Protein AF-0000000084575803 (afdb_homodimer)

Solvent-accessible surface area (backbone atoms only — not comparable to full-atom values): 48466 Å² total; per-residue (Å²): 133,81,79,80,76,72,76,79,86,75,80,60,69,72,65,55,47,62,54,26,46,70,63,55,40,63,82,46,77,56,40,41,60,35,54,83,35,84,90,26,68,69,50,33,51,52,51,22,52,56,49,66,72,54,88,70,62,73,79,82,82,51,87,86,43,81,72,59,88,52,83,47,39,36,77,32,58,39,56,50,48,55,30,43,77,56,61,41,46,66,23,56,55,49,28,44,53,46,39,55,71,57,38,67,82,42,44,32,49,26,56,35,41,38,26,32,39,46,45,68,74,64,56,71,64,48,85,60,37,52,78,58,50,40,53,42,82,45,78,27,44,45,46,48,59,39,58,91,54,40,55,36,36,40,33,69,35,36,72,35,67,44,73,40,39,54,67,56,62,68,28,61,90,76,34,64,77,37,73,44,66,76,38,60,45,80,91,24,22,39,32,40,31,34,28,31,44,48,57,48,38,42,69,70,17,68,26,67,36,90,68,34,40,17,40,27,40,30,19,48,25,52,26,75,56,71,54,35,63,35,39,38,32,26,47,48,48,38,71,54,37,72,38,89,60,36,25,28,40,26,41,29,44,69,91,35,70,37,49,56,89,70,10,30,62,30,18,39,43,42,66,26,32,37,51,80,63,27,36,40,30,43,36,36,36,31,28,24,66,54,76,40,79,27,56,62,51,50,66,34,67,56,48,64,56,94,88,51,42,98,48,55,53,43,51,71,74,36,41,71,65,42,58,40,64,74,44,52,42,71,63,33,65,49,68,68,34,77,45,78,31,71,81,64,80,79,73,45,64,54,74,47,35,26,68,77,43,78,76,85,76,85,86,85,62,95,78,66,54,95,55,85,65,67,90,77,61,64,79,72,47,67,46,81,42,47,45,68,40,66,60,29,35,50,42,52,50,52,37,53,74,72,71,49,68,78,68,57,81,85,55,75,75,68,59,81,70,57,56,68,66,62,38,48,55,48,39,72,73,54,57,83,57,78,92,119,133,81,79,79,76,72,78,79,86,75,82,60,70,72,64,56,48,62,55,27,46,70,64,53,39,62,81,47,77,56,39,40,61,35,56,82,34,83,90,25,69,68,50,34,52,53,52,21,53,55,49,65,72,53,88,71,61,73,81,82,86,46,89,88,46,80,73,60,88,51,83,47,40,37,76,32,59,39,56,49,48,54,30,44,76,56,62,40,46,66,24,54,54,50,28,44,54,46,39,58,70,58,37,68,82,43,45,32,49,25,56,36,40,38,26,32,40,45,45,69,72,63,54,71,66,50,85,60,38,53,78,59,49,40,52,42,85,45,77,27,46,43,46,48,58,39,58,91,55,39,56,37,37,38,35,67,35,36,70,36,67,47,76,39,39,52,66,55,62,68,30,62,89,76,35,62,76,37,72,46,67,74,37,60,44,82,89,25,23,38,32,40,32,34,28,30,44,49,57,49,39,41,68,71,18,68,27,66,36,89,68,34,42,15,40,26,39,29,18,47,26,55,27,75,57,71,52,35,62,35,39,39,31,26,48,47,49,40,73,52,36,70,37,88,61,37,23,29,43,26,41,29,43,67,90,35,72,37,50,53,89,71,10,28,62,30,18,38,44,41,67,25,32,38,50,80,64,29,36,40,28,43,36,36,35,32,30,25,64,54,76,41,78,27,56,62,51,49,65,34,66,57,45,65,56,93,89,50,40,95,50,52,50,42,51,69,74,37,42,71,66,41,58,40,64,74,45,53,41,72,63,33,64,49,71,67,34,78,44,80,32,71,80,65,81,78,73,44,62,55,74,46,36,26,68,78,45,75,76,87,76,85,84,84,60,94,77,65,52,96,55,88,64,68,88,77,61,63,80,70,50,65,46,79,41,48,46,70,39,65,60,28,35,51,40,53,51,53,36,53,75,71,72,50,68,77,68,57,82,84,55,75,75,70,59,81,70,56,55,68,66,61,38,49,55,49,39,73,75,53,55,83,59,78,92,120

Nearest PDB structures (foldseek):
  3hbp-assembly1_A-2  TM=8.927E-01  e=7.815E-23  Gallus gallus
  2a99-assembly1_A  TM=9.003E-01  e=2.366E-22  Gallus gallus
  2a9b-assembly1_A  TM=8.974E-01  e=2.988E-22  Gallus gallus
  3r18-assembly1_A-2  TM=8.966E-01  e=4.764E-22  Gallus gallus
  3hbq-assembly1_A-2  TM=8.911E-01  e=4.908E-21  Gallus gallus

Organism: Pycnoporus cinnabarinus (NCBI:txid5643)

pLDDT: mean 89.52, std 14.04, range [19.09, 98.81]

Structure (mmCIF, N/CA/C/O backbone):
data_AF-0000000084575803-model_v1
#
loop_
_entity.id
_entity.type
_entity.pdbx_description
1 polymer 'Oxidoreductase molybdopterin-binding domain-containing protein'
#
loop_
_atom_site.group_PDB
_atom_site.id
_atom_site.type_symbol
_atom_site.label_atom_id
_atom_site.label_alt_id
_atom_site.label_comp_id
_atom_site.label_asym_id
_atom_site.label_entity_id
_atom_site.label_seq_id
_atom_site.pdbx_PDB_ins_code
_atom_site.Cartn_x
_atom_site.Cartn_y
_atom_site.Cartn_z
_atom_site.occupancy
_atom_site.B_iso_or_equiv
_atom_site.auth_seq_id
_atom_site.auth_comp_id
_atom_site.auth_asym_id
_atom_site.auth_atom_id
_atom_site.pdbx_PDB_model_num
ATOM 1 N N . MET A 1 1 ? -28.984 -48.688 -6.672 1 19.56 1 MET A N 1
ATOM 2 C CA . MET A 1 1 ? -28.188 -47.5 -6.461 1 19.56 1 MET A CA 1
ATOM 3 C C . MET A 1 1 ? -27.672 -47.438 -5.023 1 19.56 1 MET A C 1
ATOM 5 O O . MET A 1 1 ? -28.438 -47.188 -4.094 1 19.56 1 MET A O 1
ATOM 9 N N . ALA A 1 2 ? -26.75 -48.312 -4.812 1 29.06 2 ALA A N 1
ATOM 10 C CA . ALA A 1 2 ? -26.344 -48.844 -3.516 1 29.06 2 ALA A CA 1
ATOM 11 C C . ALA A 1 2 ? -25.844 -47.75 -2.6 1 29.06 2 ALA A C 1
ATOM 13 O O . ALA A 1 2 ? -25.109 -46.844 -3.033 1 29.06 2 ALA A O 1
ATOM 14 N N . GLN A 1 3 ? -26.547 -47.312 -1.531 1 26.91 3 GLN A N 1
ATOM 15 C CA . GLN A 1 3 ? -26.406 -46.312 -0.476 1 26.91 3 GLN A CA 1
ATOM 16 C C . GLN A 1 3 ? -24.984 -46.312 0.103 1 26.91 3 GLN A C 1
ATOM 18 O O . GLN A 1 3 ? -24.562 -47.312 0.687 1 26.91 3 GLN A O 1
ATOM 23 N N . VAL A 1 4 ? -23.953 -45.594 -0.51 1 33.19 4 VAL A N 1
ATOM 24 C CA . VAL A 1 4 ? -22.609 -45.562 0.033 1 33.19 4 VAL A CA 1
ATOM 25 C C . VAL A 1 4 ? -22.641 -45 1.454 1 33.19 4 VAL A C 1
ATOM 27 O O . VAL A 1 4 ? -23.109 -43.875 1.679 1 33.19 4 VAL A O 1
ATOM 30 N N . THR A 1 5 ? -22.766 -45.75 2.51 1 32.66 5 THR A N 1
ATOM 31 C CA . THR A 1 5 ? -22.781 -45.406 3.932 1 32.66 5 THR A CA 1
ATOM 32 C C . THR A 1 5 ? -21.516 -44.625 4.312 1 32.66 5 THR A C 1
ATOM 34 O O . THR A 1 5 ? -20.406 -45.125 4.168 1 32.66 5 THR A O 1
ATOM 37 N N . VAL A 1 6 ? -21.531 -43.25 4.258 1 40.38 6 VAL A N 1
ATOM 38 C CA . VAL A 1 6 ? -20.5 -42.344 4.746 1 40.38 6 VAL A CA 1
ATOM 39 C C . VAL A 1 6 ? -20.094 -42.719 6.168 1 40.38 6 VAL A C 1
ATOM 41 O O . VAL A 1 6 ? -20.969 -42.906 7.027 1 40.38 6 VAL A O 1
ATOM 44 N N . PRO A 1 7 ? -18.922 -43.281 6.406 1 39.72 7 PRO A N 1
ATOM 45 C CA . PRO A 1 7 ? -18.562 -43.688 7.77 1 39.72 7 PRO A CA 1
ATOM 46 C C . PRO A 1 7 ? -18.812 -42.562 8.789 1 39.72 7 PRO A C 1
ATOM 48 O O . PRO A 1 7 ? -18.828 -41.375 8.438 1 39.72 7 PRO A O 1
ATOM 51 N N . PRO A 1 8 ? -19.391 -42.812 9.984 1 33.5 8 PRO A N 1
ATOM 52 C CA . PRO A 1 8 ? -19.75 -41.875 11.047 1 33.5 8 PRO A CA 1
ATOM 53 C C . PRO A 1 8 ? -18.594 -40.938 11.43 1 33.5 8 PRO A C 1
ATOM 55 O O . PRO A 1 8 ? -17.438 -41.281 11.234 1 33.5 8 PRO A O 1
ATOM 58 N N . SER A 1 9 ? -18.828 -39.594 11.703 1 33.25 9 SER A N 1
ATOM 59 C CA . SER A 1 9 ? -18.031 -38.438 12.094 1 33.25 9 SER A CA 1
ATOM 60 C C . SER A 1 9 ? -17.203 -38.719 13.336 1 33.25 9 SER A C 1
ATOM 62 O O . SER A 1 9 ? -16.672 -37.812 13.969 1 33.25 9 SER A O 1
ATOM 64 N N . GLN A 1 10 ? -17.359 -39.812 14.18 1 32.22 10 GLN A N 1
ATOM 65 C CA . GLN A 1 10 ? -16.844 -39.75 15.539 1 32.22 10 GLN A CA 1
ATOM 66 C C . GLN A 1 10 ? -15.336 -39.5 15.547 1 32.22 10 GLN A C 1
ATOM 68 O O . GLN A 1 10 ? -14.633 -39.938 14.641 1 32.22 10 GLN A O 1
ATOM 73 N N . THR A 1 11 ? -14.703 -38.719 16.609 1 34.94 11 THR A N 1
ATOM 74 C CA . THR A 1 11 ? -13.484 -38.125 17.172 1 34.94 11 THR A CA 1
ATOM 75 C C . THR A 1 11 ? -12.383 -39.188 17.281 1 34.94 11 THR A C 1
ATOM 77 O O . THR A 1 11 ? -11.344 -38.938 17.891 1 34.94 11 THR A O 1
ATOM 80 N N . ASP A 1 12 ? -12.617 -40.438 17.281 1 34.16 12 ASP A N 1
ATOM 81 C CA . ASP A 1 12 ? -11.438 -41.219 17.688 1 34.16 12 ASP A CA 1
ATOM 82 C C . ASP A 1 12 ? -10.32 -41.094 16.656 1 34.16 12 ASP A C 1
ATOM 84 O O . ASP A 1 12 ? -10.477 -41.562 15.523 1 34.16 12 ASP A O 1
ATOM 88 N N . SER A 1 13 ? -9.352 -40.25 16.797 1 39.75 13 SER A N 1
ATOM 89 C CA . SER A 1 13 ? -8.172 -39.844 16.047 1 39.75 13 SER A CA 1
ATOM 90 C C . SER A 1 13 ? -7.508 -41.062 15.383 1 39.75 13 SER A C 1
ATOM 92 O O . SER A 1 13 ? -7.043 -40.969 14.242 1 39.75 13 SER A O 1
ATOM 94 N N . SER A 1 14 ? -7.195 -42.062 16.203 1 41.53 14 SER A N 1
ATOM 95 C CA . SER A 1 14 ? -6.359 -43.219 15.828 1 41.53 14 SER A CA 1
ATOM 96 C C . SER A 1 14 ? -7.031 -44.062 14.758 1 41.53 14 SER A C 1
ATOM 98 O O . SER A 1 14 ? -6.367 -44.562 13.844 1 41.53 14 SER A O 1
ATOM 100 N N . SER A 1 15 ? -8.32 -44.344 14.891 1 42.03 15 SER A N 1
ATOM 101 C CA . SER A 1 15 ? -9.102 -45.281 14.062 1 42.03 15 SER A CA 1
ATOM 102 C C . SER A 1 15 ? -9.383 -44.656 12.688 1 42.03 15 SER A C 1
ATOM 104 O O . SER A 1 15 ? -9.516 -45.406 11.703 1 42.03 15 SER A O 1
ATOM 106 N N . ASN A 1 16 ? -9.492 -43.344 12.602 1 46.19 16 ASN A N 1
ATOM 107 C CA . ASN A 1 16 ? -9.789 -42.625 11.359 1 46.19 16 ASN A CA 1
ATOM 108 C C . ASN A 1 16 ? -8.586 -42.625 10.422 1 46.19 16 ASN A C 1
ATOM 110 O O . ASN A 1 16 ? -8.742 -42.688 9.203 1 46.19 16 ASN A O 1
ATOM 114 N N . GLY A 1 17 ? -7.398 -42.688 10.992 1 50.56 17 GLY A N 1
ATOM 115 C CA . GLY A 1 17 ? -6.172 -42.781 10.211 1 50.56 17 GLY A CA 1
ATOM 116 C C . GLY A 1 17 ? -6.043 -44.094 9.477 1 50.56 17 GLY A C 1
ATOM 117 O O . GLY A 1 17 ? -5.648 -44.125 8.312 1 50.56 17 GLY A O 1
ATOM 118 N N . PHE A 1 18 ? -6.262 -45.25 10.211 1 51.38 18 PHE A N 1
ATOM 119 C CA . PHE A 1 18 ? -6.164 -46.594 9.641 1 51.38 18 PHE A CA 1
ATOM 120 C C . PHE A 1 18 ? -7.148 -46.75 8.484 1 51.38 18 PHE A C 1
ATOM 122 O O . PHE A 1 18 ? -6.801 -47.312 7.445 1 51.38 18 PHE A O 1
ATOM 129 N N . LEU A 1 19 ? -8.359 -46.094 8.547 1 66.75 19 LEU A N 1
ATOM 130 C CA . LEU A 1 19 ? -9.383 -46.25 7.52 1 66.75 19 LEU A CA 1
ATOM 131 C C . LEU A 1 19 ? -9.039 -45.406 6.293 1 66.75 19 LEU A C 1
ATOM 133 O O . LEU A 1 19 ? -9.242 -45.844 5.16 1 66.75 19 LEU A O 1
ATOM 137 N N . LEU A 1 20 ? -8.266 -44.375 6.535 1 78.88 20 LEU A N 1
ATOM 138 C CA . LEU A 1 20 ? -7.953 -43.531 5.387 1 78.88 20 LEU A CA 1
ATOM 139 C C . LEU A 1 20 ? -6.871 -44.188 4.52 1 78.88 20 LEU A C 1
ATOM 141 O O . LEU A 1 20 ? -6.898 -44.062 3.293 1 78.88 20 LEU A O 1
ATOM 145 N N . ASN A 1 21 ? -5.98 -44.875 5.25 1 79.62 21 ASN A N 1
ATOM 146 C CA . ASN A 1 21 ? -4.922 -45.531 4.496 1 79.62 21 ASN A CA 1
ATOM 147 C C . ASN A 1 21 ? -5.477 -46.656 3.609 1 79.62 21 ASN A C 1
ATOM 149 O O . ASN A 1 21 ? -4.859 -47 2.609 1 79.62 21 ASN A O 1
ATOM 153 N N . GLN A 1 22 ? -6.594 -47.094 3.941 1 82.31 22 GLN A N 1
ATOM 154 C CA . GLN A 1 22 ? -7.246 -48.094 3.123 1 82.31 22 GLN A CA 1
ATOM 155 C C . GLN A 1 22 ? -7.891 -47.5 1.887 1 82.31 22 GLN A C 1
ATOM 157 O O . GLN A 1 22 ? -7.883 -48.094 0.81 1 82.31 22 GLN A O 1
ATOM 162 N N . PHE A 1 23 ? -8.281 -46.312 2.045 1 88.69 23 PHE A N 1
ATOM 163 C CA . PHE A 1 23 ? -8.969 -45.625 0.941 1 88.69 23 PHE A CA 1
ATOM 164 C C . PHE A 1 23 ? -7.977 -44.938 0.023 1 88.69 23 PHE A C 1
ATOM 166 O O . PHE A 1 23 ? -8.195 -44.844 -1.186 1 88.69 23 PHE A O 1
ATOM 173 N N . PHE A 1 24 ? -6.902 -44.5 0.608 1 93.75 24 PHE A N 1
ATOM 174 C CA . PHE A 1 24 ? -5.922 -43.75 -0.167 1 93.75 24 PHE A CA 1
ATOM 175 C C . PHE A 1 24 ? -4.523 -44.344 0.023 1 93.75 24 PHE A C 1
ATOM 177 O O . PHE A 1 24 ? -3.629 -43.656 0.534 1 93.75 24 PHE A O 1
ATOM 184 N N . PRO A 1 25 ? -4.355 -45.469 -0.418 1 90.69 25 PRO A N 1
ATOM 185 C CA . PRO A 1 25 ? -3.086 -46.156 -0.177 1 90.69 25 PRO A CA 1
ATOM 186 C C . PRO A 1 25 ? -1.971 -45.688 -1.104 1 90.69 25 PRO A C 1
ATOM 188 O O . PRO A 1 25 ? -2.244 -45.188 -2.207 1 90.69 25 PRO A O 1
ATOM 191 N N . GLU A 1 26 ? -0.762 -45.844 -0.593 1 88.56 26 GLU A N 1
ATOM 192 C CA . GLU A 1 26 ? 0.413 -45.812 -1.459 1 88.56 26 GLU A CA 1
ATOM 193 C C . GLU A 1 26 ? 0.663 -47.156 -2.121 1 88.56 26 GLU A C 1
ATOM 195 O O . GLU A 1 26 ? 1.289 -48.031 -1.53 1 88.56 26 GLU A O 1
ATOM 200 N N . GLU A 1 27 ? 0.272 -47.281 -3.359 1 85.62 27 GLU A N 1
ATOM 201 C CA . GLU A 1 27 ? 0.137 -48.625 -3.93 1 85.62 27 GLU A CA 1
ATOM 202 C C . GLU A 1 27 ? 1.386 -49.031 -4.715 1 85.62 27 GLU A C 1
ATOM 204 O O . GLU A 1 27 ? 1.496 -50.156 -5.188 1 85.62 27 GLU A O 1
ATOM 209 N N . ARG A 1 28 ? 2.328 -48.156 -4.918 1 92.06 28 ARG A N 1
ATOM 210 C CA . ARG A 1 28 ? 3.523 -48.5 -5.691 1 92.06 28 ARG A CA 1
ATOM 211 C C . ARG A 1 28 ? 4.75 -48.594 -4.793 1 92.06 28 ARG A C 1
ATOM 213 O O . ARG A 1 28 ? 5.199 -47.562 -4.242 1 92.06 28 ARG A O 1
ATOM 220 N N . PRO A 1 29 ? 5.266 -49.844 -4.695 1 93.38 29 PRO A N 1
ATOM 221 C CA . PRO A 1 29 ? 6.504 -49.938 -3.922 1 93.38 29 PRO A CA 1
ATOM 222 C C . PRO A 1 29 ? 7.59 -49 -4.434 1 93.38 29 PRO A C 1
ATOM 224 O O . PRO A 1 29 ? 7.781 -48.844 -5.648 1 93.38 29 PRO A O 1
ATOM 227 N N . GLY A 1 30 ? 8.281 -48.25 -3.49 1 96.31 30 GLY A N 1
ATOM 228 C CA . GLY A 1 30 ? 9.312 -47.312 -3.885 1 96.31 30 GLY A CA 1
ATOM 229 C C . GLY A 1 30 ? 8.789 -45.906 -4.125 1 96.31 30 GLY A C 1
ATOM 230 O O . GLY A 1 30 ? 9.562 -45 -4.367 1 96.31 30 GLY A O 1
ATOM 231 N N . TRP A 1 31 ? 7.473 -45.844 -4.105 1 96.5 31 TRP A N 1
ATOM 232 C CA . TRP A 1 31 ? 6.828 -44.562 -4.195 1 96.5 31 TRP A CA 1
ATOM 233 C C . TRP A 1 31 ? 6.262 -44.125 -2.846 1 96.5 31 TRP A C 1
ATOM 235 O O . TRP A 1 31 ? 5.367 -44.781 -2.307 1 96.5 31 TRP A O 1
ATOM 245 N N . ARG A 1 32 ? 6.738 -43.156 -2.27 1 96.06 32 ARG A N 1
ATOM 246 C CA . ARG A 1 32 ? 6.188 -42.562 -1.054 1 96.06 32 ARG A CA 1
ATOM 247 C C . ARG A 1 32 ? 5.566 -41.188 -1.339 1 96.06 32 ARG A C 1
ATOM 249 O O . ARG A 1 32 ? 6.121 -40.406 -2.107 1 96.06 32 ARG A O 1
ATOM 256 N N . GLY A 1 33 ? 4.41 -40.969 -0.75 1 93.31 33 GLY A N 1
ATOM 257 C CA . GLY A 1 33 ? 3.719 -39.688 -0.939 1 93.31 33 GLY A CA 1
ATOM 258 C C . GLY A 1 33 ? 2.943 -39.625 -2.242 1 93.31 33 GLY A C 1
ATOM 259 O O . GLY A 1 33 ? 2.689 -38.531 -2.764 1 93.31 33 GLY A O 1
ATOM 260 N N . PHE A 1 34 ? 2.727 -40.781 -2.83 1 95.62 34 PHE A N 1
ATOM 261 C CA . PHE A 1 34 ? 1.973 -40.875 -4.078 1 95.62 34 PHE A CA 1
ATOM 262 C C . PHE A 1 34 ? 0.659 -41.625 -3.871 1 95.62 34 PHE A C 1
ATOM 264 O O . PHE A 1 34 ? 0.64 -42.688 -3.295 1 95.62 34 PHE A O 1
ATOM 271 N N . VAL A 1 35 ? -0.387 -41.031 -4.332 1 96.06 35 VAL A N 1
ATOM 272 C CA . VAL A 1 35 ? -1.698 -41.656 -4.426 1 96.06 35 VAL A CA 1
ATOM 273 C C . VAL A 1 35 ? -2.211 -41.594 -5.863 1 96.06 35 VAL A C 1
ATOM 275 O O . VAL A 1 35 ? -2.176 -40.5 -6.477 1 96.06 35 VAL A O 1
ATOM 278 N N . GLU A 1 36 ? -2.6 -42.688 -6.441 1 96.19 36 GLU A N 1
ATOM 279 C CA . GLU A 1 36 ? -3.195 -42.719 -7.773 1 96.19 36 GLU A CA 1
ATOM 280 C C . GLU A 1 36 ? -4.641 -42.219 -7.738 1 96.19 36 GLU A C 1
ATOM 282 O O . GLU A 1 36 ? -5.504 -42.875 -7.137 1 96.19 36 GLU A O 1
ATOM 287 N N . TRP A 1 37 ? -4.914 -41.125 -8.367 1 96.44 37 TRP A N 1
ATOM 288 C CA . TRP A 1 37 ? -6.266 -40.594 -8.383 1 96.44 37 TRP A CA 1
ATOM 289 C C . TRP A 1 37 ? -6.926 -40.812 -9.742 1 96.44 37 TRP A C 1
ATOM 291 O O . TRP A 1 37 ? -8.102 -41.188 -9.812 1 96.44 37 TRP A O 1
ATOM 301 N N . GLU A 1 38 ? -6.234 -40.562 -10.867 1 93.06 38 GLU A N 1
ATOM 302 C CA . GLU A 1 38 ? -6.801 -40.5 -12.211 1 93.06 38 GLU A CA 1
ATOM 303 C C . GLU A 1 38 ? -7.34 -41.844 -12.648 1 93.06 38 GLU A C 1
ATOM 305 O O . GLU A 1 38 ? -8.336 -41.938 -13.375 1 93.06 38 GLU A O 1
ATOM 310 N N . GLY A 1 39 ? -6.871 -42.969 -12.227 1 89.75 39 GLY A N 1
ATOM 311 C CA . GLY A 1 39 ? -7.371 -44.281 -12.602 1 89.75 39 GLY A CA 1
ATOM 312 C C . GLY A 1 39 ? -8.312 -44.875 -11.57 1 89.75 39 GLY A C 1
ATOM 313 O O . GLY A 1 39 ? -8.695 -46.031 -11.672 1 89.75 39 GLY A O 1
ATOM 314 N N . ARG A 1 40 ? -8.711 -43.969 -10.625 1 94.5 40 ARG A N 1
ATOM 315 C CA . ARG A 1 40 ? -9.5 -44.5 -9.516 1 94.5 40 ARG A CA 1
ATOM 316 C C . ARG A 1 40 ? -10.695 -43.594 -9.211 1 94.5 40 ARG A C 1
ATOM 318 O O . ARG A 1 40 ? -10.711 -42.906 -8.203 1 94.5 40 ARG A O 1
ATOM 325 N N . PRO A 1 41 ? -11.742 -43.656 -10.008 1 94.56 41 PRO A N 1
ATOM 326 C CA . PRO A 1 41 ? -12.883 -42.75 -9.836 1 94.56 41 PRO A CA 1
ATOM 327 C C . PRO A 1 41 ? -13.562 -42.906 -8.477 1 94.56 41 PRO A C 1
ATOM 329 O O . PRO A 1 41 ? -14.023 -41.906 -7.895 1 94.56 41 PRO A O 1
ATOM 332 N N . GLU A 1 42 ? -13.641 -44.156 -7.969 1 94.62 42 GLU A N 1
ATOM 333 C CA . GLU A 1 42 ? -14.281 -44.375 -6.676 1 94.62 42 GLU A CA 1
ATOM 334 C C . GLU A 1 42 ? -13.477 -43.75 -5.547 1 94.62 42 GLU A C 1
ATOM 336 O O . GLU A 1 42 ? -14.055 -43.188 -4.613 1 94.62 42 GLU A O 1
ATOM 341 N N . ARG A 1 43 ? -12.172 -43.844 -5.637 1 95.5 43 ARG A N 1
ATOM 342 C CA . ARG A 1 43 ? -11.289 -43.188 -4.676 1 95.5 43 ARG A CA 1
ATOM 343 C C . ARG A 1 43 ? -11.508 -41.688 -4.672 1 95.5 43 ARG A C 1
ATOM 345 O O . ARG A 1 43 ? -11.602 -41.062 -3.609 1 95.5 43 ARG A O 1
ATOM 352 N N 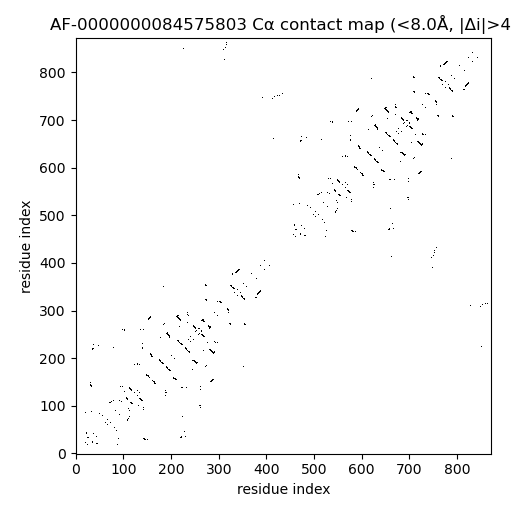. LYS A 1 44 ? -11.664 -41.062 -5.805 1 96.88 44 LYS A N 1
ATOM 353 C CA . LYS A 1 44 ? -11.891 -39.625 -5.93 1 96.88 44 LYS A CA 1
ATOM 354 C C . LYS A 1 44 ? -13.234 -39.25 -5.32 1 96.88 44 LYS A C 1
ATOM 356 O O . LYS A 1 44 ? -13.336 -38.188 -4.672 1 96.88 44 LYS A O 1
ATOM 361 N N . ARG A 1 45 ? -14.195 -40.125 -5.57 1 95.94 45 ARG A N 1
ATOM 362 C CA . ARG A 1 45 ? -15.516 -39.844 -5.023 1 95.94 45 ARG A CA 1
ATOM 363 C C . ARG A 1 45 ? -15.484 -39.812 -3.498 1 95.94 45 ARG A C 1
ATOM 365 O O . ARG A 1 45 ? -16.062 -38.906 -2.879 1 95.94 45 ARG A O 1
ATOM 372 N N . VAL A 1 46 ? -14.797 -40.781 -2.904 1 96.06 46 VAL A N 1
ATOM 373 C CA . VAL A 1 46 ? -14.688 -40.844 -1.452 1 96.06 46 VAL A CA 1
ATOM 374 C C . VAL A 1 46 ? -13.938 -39.625 -0.927 1 96.06 46 VAL A C 1
ATOM 376 O O . VAL A 1 46 ? -14.352 -39.031 0.058 1 96.06 46 VAL A O 1
ATOM 379 N N . ALA A 1 47 ? -12.867 -39.312 -1.564 1 97.12 47 ALA A N 1
ATOM 380 C CA . ALA A 1 47 ? -12.086 -38.125 -1.163 1 97.12 47 ALA A CA 1
ATOM 381 C C . ALA A 1 47 ? -12.938 -36.875 -1.216 1 97.12 47 ALA A C 1
ATOM 383 O O . ALA A 1 47 ? -12.906 -36.062 -0.287 1 97.12 47 ALA A O 1
ATOM 384 N N . SER A 1 48 ? -13.688 -36.656 -2.256 1 96.12 48 SER A N 1
ATOM 385 C CA . SER A 1 48 ? -14.547 -35.5 -2.416 1 96.12 48 SER A CA 1
ATOM 386 C C . SER A 1 48 ? -15.594 -35.438 -1.31 1 96.12 48 SER A C 1
ATOM 388 O O . SER A 1 48 ? -15.875 -34.344 -0.783 1 96.12 48 SER A O 1
ATOM 390 N N . ALA A 1 49 ? -16.125 -36.562 -0.995 1 95.94 49 ALA A N 1
ATOM 391 C CA . ALA A 1 49 ? -17.109 -36.594 0.078 1 95.94 49 ALA A CA 1
ATOM 392 C C . ALA A 1 49 ? -16.5 -36.156 1.407 1 95.94 49 ALA A C 1
ATOM 394 O O . ALA A 1 49 ? -17.125 -35.406 2.162 1 95.94 49 ALA A O 1
ATOM 395 N N . ILE A 1 50 ? -15.32 -36.594 1.661 1 95.94 50 ILE A N 1
ATOM 396 C CA . ILE A 1 50 ? -14.625 -36.25 2.889 1 95.94 50 ILE A CA 1
ATOM 397 C C . ILE A 1 50 ? -14.352 -34.75 2.902 1 95.94 50 ILE A C 1
ATOM 399 O O . ILE A 1 50 ? -14.625 -34.062 3.895 1 95.94 50 ILE A O 1
ATOM 403 N N . LEU A 1 51 ? -13.891 -34.219 1.823 1 95.56 51 LEU A N 1
ATOM 404 C CA . LEU A 1 51 ? -13.523 -32.812 1.736 1 95.56 51 LEU A CA 1
ATOM 405 C C . LEU A 1 51 ? -14.758 -31.922 1.872 1 95.56 51 LEU A C 1
ATOM 407 O O . LEU A 1 51 ? -14.688 -30.859 2.473 1 95.56 51 LEU A O 1
ATOM 411 N N . GLN A 1 52 ? -15.828 -32.344 1.354 1 91.69 52 GLN A N 1
ATOM 412 C CA . GLN A 1 52 ? -17.047 -31.562 1.382 1 91.69 52 GLN A CA 1
ATOM 413 C C . GLN A 1 52 ? -17.703 -31.609 2.76 1 91.69 52 GLN A C 1
ATOM 415 O O . GLN A 1 52 ? -18.562 -30.781 3.074 1 91.69 52 GLN A O 1
ATOM 420 N N . SER A 1 53 ? -17.359 -32.562 3.521 1 93.69 53 SER A N 1
ATOM 421 C CA . SER A 1 53 ? -17.984 -32.75 4.828 1 93.69 53 SER A CA 1
ATOM 422 C C . SER A 1 53 ? -17.281 -31.906 5.891 1 93.69 53 SER A C 1
ATOM 424 O O . SER A 1 53 ? -17.75 -31.844 7.035 1 93.69 53 SER A O 1
ATOM 426 N N . LYS A 1 54 ? -16.234 -31.25 5.547 1 93.06 54 LYS A N 1
ATOM 427 C CA . LYS A 1 54 ? -15.43 -30.516 6.523 1 93.06 54 LYS A CA 1
ATOM 428 C C . LYS A 1 54 ? -15.32 -29.031 6.145 1 93.06 54 LYS A C 1
ATOM 430 O O . LYS A 1 54 ? -15.562 -28.672 4.992 1 93.06 54 LYS A O 1
ATOM 435 N N . LYS A 1 55 ? -15.031 -28.234 7.16 1 91.38 55 LYS A N 1
ATOM 436 C CA . LYS A 1 55 ? -14.695 -26.828 6.953 1 91.38 55 LYS A CA 1
ATOM 437 C C . LYS A 1 55 ? -13.195 -26.594 7.07 1 91.38 55 LYS A C 1
ATOM 439 O O . LYS A 1 55 ? -12.539 -27.156 7.949 1 91.38 55 LYS A O 1
ATOM 444 N N . PHE A 1 56 ? -12.719 -25.875 6.168 1 94.06 56 PHE A N 1
ATOM 445 C CA . PHE A 1 56 ? -11.281 -25.641 6.133 1 94.06 56 PHE A CA 1
ATOM 446 C C . PHE A 1 56 ? -10.977 -24.156 6.27 1 94.06 56 PHE A C 1
ATOM 448 O O . PHE A 1 56 ? -11.859 -23.312 6.086 1 94.06 56 PHE A O 1
ATOM 455 N N . SER A 1 57 ? -9.68 -23.875 6.645 1 92.06 57 SER A N 1
ATOM 456 C CA . SER A 1 57 ? -9.227 -22.5 6.758 1 92.06 57 SER A CA 1
ATOM 457 C C . SER A 1 57 ? -9.406 -21.75 5.441 1 92.06 57 SER A C 1
ATOM 459 O O . SER A 1 57 ? -9.062 -22.266 4.375 1 92.06 57 SER A O 1
ATOM 461 N N . PRO A 1 58 ? -9.945 -20.594 5.551 1 86.12 58 PRO A N 1
ATOM 462 C CA . PRO A 1 58 ? -10.094 -19.812 4.316 1 86.12 58 PRO A CA 1
ATOM 463 C C . PRO A 1 58 ? -8.766 -19.297 3.779 1 86.12 58 PRO A C 1
ATOM 465 O O . PRO A 1 58 ? -7.77 -19.266 4.504 1 86.12 58 PRO A O 1
ATOM 468 N N . ILE A 1 59 ? -8.758 -18.969 2.494 1 82.06 59 ILE A N 1
ATOM 469 C CA . ILE A 1 59 ? -7.582 -18.375 1.878 1 82.06 59 ILE A CA 1
ATOM 470 C C . ILE A 1 59 ? -7.312 -17 2.51 1 82.06 59 ILE A C 1
ATOM 472 O O . ILE A 1 59 ? -8.242 -16.234 2.768 1 82.06 59 ILE A O 1
ATOM 476 N N . PRO A 1 60 ? -6.051 -16.844 2.875 1 76.25 60 PRO A N 1
ATOM 477 C CA . PRO A 1 60 ? -5.766 -15.523 3.457 1 76.25 60 PRO A CA 1
ATOM 478 C C . PRO A 1 60 ? -6.066 -14.375 2.496 1 76.25 60 PRO A C 1
ATOM 480 O O . PRO A 1 60 ? -5.898 -14.523 1.283 1 76.25 60 PRO A O 1
ATOM 483 N N . GLU A 1 61 ? -6.625 -13.297 3.031 1 72.38 61 GLU A N 1
ATOM 484 C CA . GLU A 1 61 ? -6.871 -12.078 2.266 1 72.38 61 GLU A CA 1
ATOM 485 C C . GLU A 1 61 ? -5.633 -11.188 2.24 1 72.38 61 GLU A C 1
ATOM 487 O O . GLU A 1 61 ? -5.262 -10.602 3.26 1 72.38 61 GLU A O 1
ATOM 492 N N . PHE A 1 62 ? -4.785 -11.234 1.189 1 72.19 62 PHE A N 1
ATOM 493 C CA . PHE A 1 62 ? -3.633 -10.336 1.158 1 72.19 62 PHE A CA 1
ATOM 494 C C . PHE A 1 62 ? -3.666 -9.453 -0.083 1 72.19 62 PHE A C 1
ATOM 496 O O . PHE A 1 62 ? -2.666 -8.82 -0.428 1 72.19 62 PHE A O 1
ATOM 503 N N . GLN A 1 63 ? -4.777 -9.461 -0.669 1 72.56 63 GLN A N 1
ATOM 504 C CA . GLN A 1 63 ? -4.891 -8.633 -1.865 1 72.56 63 GLN A CA 1
ATOM 505 C C . GLN A 1 63 ? -4.953 -7.156 -1.504 1 72.56 63 GLN A C 1
ATOM 507 O O . GLN A 1 63 ? -4.492 -6.305 -2.27 1 72.56 63 GLN A O 1
ATOM 512 N N . PHE A 1 64 ? -5.422 -6.902 -0.317 1 74.81 64 PHE A N 1
ATOM 513 C CA . PHE A 1 64 ? -5.621 -5.488 -0.009 1 74.81 64 PHE A CA 1
ATOM 514 C C . PHE A 1 64 ? -4.719 -5.051 1.137 1 74.81 64 PHE A C 1
ATOM 516 O O . PHE A 1 64 ? -4.828 -3.924 1.624 1 74.81 64 PHE A O 1
ATOM 523 N N . VAL A 1 65 ? -3.939 -5.961 1.581 1 78.31 65 VAL A N 1
ATOM 524 C CA . VAL A 1 65 ? -3.029 -5.617 2.67 1 78.31 65 VAL A CA 1
ATOM 525 C C . VAL A 1 65 ? -1.608 -6.043 2.309 1 78.31 65 VAL A C 1
ATOM 527 O O . VAL A 1 65 ? -1.412 -6.945 1.49 1 78.31 65 VAL A O 1
ATOM 530 N N . PRO A 1 66 ? -0.674 -5.434 2.877 1 82.62 66 PRO A N 1
ATOM 531 C CA . PRO A 1 66 ? 0.701 -5.848 2.592 1 82.62 66 PRO A CA 1
ATOM 532 C C . PRO A 1 66 ? 0.979 -7.293 3.002 1 82.62 66 PRO A C 1
ATOM 534 O O . PRO A 1 66 ? 0.441 -7.766 4.008 1 82.62 66 PRO A O 1
ATOM 537 N N . LEU A 1 67 ? 1.8 -7.875 2.277 1 89.44 67 LEU A N 1
ATOM 538 C CA . LEU A 1 67 ? 2.23 -9.219 2.635 1 89.44 67 LEU A CA 1
ATOM 539 C C . LEU A 1 67 ? 3.076 -9.203 3.904 1 89.44 67 LEU A C 1
ATOM 541 O O . LEU A 1 67 ? 3.811 -8.242 4.152 1 89.44 67 LEU A O 1
ATOM 545 N N . PRO A 1 68 ? 2.992 -10.25 4.727 1 88.88 68 PRO A N 1
ATOM 546 C CA . PRO A 1 68 ? 3.893 -10.359 5.875 1 88.88 68 PRO A CA 1
ATOM 547 C C . PRO A 1 68 ? 5.367 -10.328 5.477 1 88.88 68 PRO A C 1
ATOM 549 O O . PRO A 1 68 ? 5.715 -10.742 4.367 1 88.88 68 PRO A O 1
ATOM 552 N N . LYS A 1 69 ? 6.23 -9.891 6.359 1 89.38 69 LYS A N 1
ATOM 553 C CA . LYS A 1 69 ? 7.664 -9.812 6.09 1 89.38 69 LYS A CA 1
ATOM 554 C C . LYS A 1 69 ? 8.383 -11.07 6.57 1 89.38 69 LYS A C 1
ATOM 556 O O . LYS A 1 69 ? 9.609 -11.164 6.457 1 89.38 69 LYS A O 1
ATOM 561 N N . THR A 1 70 ? 7.652 -12 7.066 1 94.12 70 THR A N 1
ATOM 562 C CA . THR A 1 70 ? 8.227 -13.25 7.543 1 94.12 70 THR A CA 1
ATOM 563 C C . THR A 1 70 ? 8.641 -14.141 6.371 1 94.12 70 THR A C 1
ATOM 565 O O . THR A 1 70 ? 8.328 -13.836 5.215 1 94.12 70 THR A O 1
ATOM 568 N N . ASN A 1 71 ? 9.453 -15.156 6.656 1 96.5 71 ASN A N 1
ATOM 569 C CA . ASN A 1 71 ? 9.867 -16.203 5.723 1 96.5 71 ASN A CA 1
ATOM 570 C C . ASN A 1 71 ? 9.672 -17.594 6.309 1 96.5 71 ASN A C 1
ATOM 572 O O . ASN A 1 71 ? 10.492 -18.062 7.098 1 96.5 71 ASN A O 1
ATOM 576 N N . PRO A 1 72 ? 8.641 -18.219 5.977 1 96.69 72 PRO A N 1
ATOM 577 C CA . PRO A 1 72 ? 7.75 -18.062 4.824 1 96.69 72 PRO A CA 1
ATOM 578 C C . PRO A 1 72 ? 6.809 -16.875 4.957 1 96.69 72 PRO A C 1
ATOM 580 O O . PRO A 1 72 ? 6.371 -16.547 6.062 1 96.69 72 PRO A O 1
ATOM 583 N N . VAL A 1 73 ? 6.496 -16.328 3.838 1 95.69 73 VAL A N 1
ATOM 584 C CA . VAL A 1 73 ? 5.598 -15.188 3.775 1 95.69 73 VAL A CA 1
ATOM 585 C C . VAL A 1 73 ? 4.172 -15.625 4.109 1 95.69 73 VAL A C 1
ATOM 587 O O . VAL A 1 73 ? 3.494 -15 4.926 1 95.69 73 VAL A O 1
ATOM 590 N N . LEU A 1 74 ? 3.736 -16.75 3.521 1 94.06 74 LEU A N 1
ATOM 591 C CA . LEU A 1 74 ? 2.408 -17.312 3.742 1 94.06 74 LEU A CA 1
ATOM 592 C C . LEU A 1 74 ? 2.496 -18.766 4.18 1 94.06 74 LEU A C 1
ATOM 594 O O . LEU A 1 74 ? 3.41 -19.5 3.77 1 94.06 74 LEU A O 1
ATOM 598 N N . ILE A 1 75 ? 1.496 -19.188 4.965 1 95.06 75 ILE A N 1
ATOM 599 C CA . ILE A 1 75 ? 1.333 -20.578 5.371 1 95.06 75 ILE A CA 1
ATOM 600 C C . ILE A 1 75 ? 0.137 -21.188 4.645 1 95.06 75 ILE A C 1
ATOM 602 O O . ILE A 1 75 ? -0.94 -20.594 4.594 1 95.06 75 ILE A O 1
ATOM 606 N N . GLY A 1 76 ? 0.374 -22.312 4.023 1 95.06 76 GLY A N 1
ATOM 607 C CA . GLY A 1 76 ? -0.685 -22.953 3.27 1 95.06 76 GLY A CA 1
ATOM 608 C C . GLY A 1 76 ? -1.604 -23.797 4.137 1 95.06 76 GLY A C 1
ATOM 609 O O . GLY A 1 76 ? -1.749 -25 3.91 1 95.06 76 GLY A O 1
ATOM 610 N N . TYR A 1 77 ? -2.291 -23.188 5.102 1 95.56 77 TYR A N 1
ATOM 611 C CA . TYR A 1 77 ? -3.119 -23.906 6.07 1 95.56 77 TYR A CA 1
ATOM 612 C C . TYR A 1 77 ? -4.145 -24.781 5.371 1 95.56 77 TYR A C 1
ATOM 614 O O . TYR A 1 77 ? -4.246 -25.984 5.656 1 95.56 77 TYR A O 1
ATOM 622 N N . ARG A 1 78 ? -4.828 -24.25 4.449 1 94.38 78 ARG A N 1
ATOM 623 C CA . ARG A 1 78 ? -5.906 -24.984 3.781 1 94.38 78 ARG A CA 1
ATOM 624 C C . ARG A 1 78 ? -5.375 -26.219 3.062 1 94.38 78 ARG A C 1
ATOM 626 O O . ARG A 1 78 ? -5.969 -27.297 3.143 1 94.38 78 ARG A O 1
ATOM 633 N N . TRP A 1 79 ? -4.324 -26.047 2.369 1 96.31 79 TRP A N 1
ATOM 634 C CA . TRP A 1 79 ? -3.738 -27.156 1.616 1 96.31 79 TRP A CA 1
ATOM 635 C C . TRP A 1 79 ? -3.258 -28.266 2.553 1 96.31 79 TRP A C 1
ATOM 637 O O . TRP A 1 79 ? -3.43 -29.453 2.262 1 96.31 79 TRP A O 1
ATOM 647 N N . LYS A 1 80 ? -2.68 -27.875 3.652 1 97.62 80 LYS A N 1
ATOM 648 C CA . LYS A 1 80 ? -2.254 -28.844 4.664 1 97.62 80 LYS A CA 1
ATOM 649 C C . LYS A 1 80 ? -3.449 -29.578 5.258 1 97.62 80 LYS A C 1
ATOM 651 O O . LYS A 1 80 ? -3.406 -30.797 5.438 1 97.62 80 LYS A O 1
ATOM 656 N N . GLU A 1 81 ? -4.5 -28.812 5.504 1 97.44 81 GLU A N 1
ATOM 657 C CA . GLU A 1 81 ? -5.723 -29.406 6.051 1 97.44 81 GLU A CA 1
ATOM 658 C C . GLU A 1 81 ? -6.348 -30.391 5.074 1 97.44 81 GLU A C 1
ATOM 660 O O . GLU A 1 81 ? -6.855 -31.438 5.484 1 97.44 81 GLU A O 1
ATOM 665 N N . TYR A 1 82 ? -6.371 -30.094 3.797 1 97 82 TYR A N 1
ATOM 666 C CA . TYR A 1 82 ? -6.855 -31.031 2.789 1 97 82 TYR A CA 1
ATOM 667 C C . TYR A 1 82 ? -6.102 -32.344 2.865 1 97 82 TYR A C 1
ATOM 669 O O . TYR A 1 82 ? -6.711 -33.406 2.873 1 97 82 TYR A O 1
ATOM 677 N N . HIS A 1 83 ? -4.781 -32.25 2.941 1 97.19 83 HIS A N 1
ATOM 678 C CA . HIS A 1 83 ? -3.945 -33.438 3 1 97.19 83 HIS A CA 1
ATOM 679 C C . HIS A 1 83 ? -4.191 -34.219 4.285 1 97.19 83 HIS A C 1
ATOM 681 O O . HIS A 1 83 ? -4.281 -35.438 4.266 1 97.19 83 HIS A O 1
ATOM 687 N N . GLU A 1 84 ? -4.328 -33.5 5.34 1 95.88 84 GLU A N 1
ATOM 688 C CA . GLU A 1 84 ? -4.594 -34.125 6.621 1 95.88 84 GLU A CA 1
ATOM 689 C C . GLU A 1 84 ? -5.938 -34.875 6.605 1 95.88 84 GLU A C 1
ATOM 691 O O . GLU A 1 84 ? -6.047 -36 7.094 1 95.88 84 GLU A O 1
ATOM 696 N N . ALA A 1 85 ? -6.926 -34.188 6.07 1 96.25 85 ALA A N 1
ATOM 697 C CA . ALA A 1 85 ? -8.266 -34.75 6.012 1 96.25 85 ALA A CA 1
ATOM 698 C C . ALA A 1 85 ? -8.266 -36.094 5.262 1 96.25 85 ALA A C 1
ATOM 700 O O . ALA A 1 85 ? -9.086 -36.969 5.535 1 96.25 85 ALA A O 1
ATOM 701 N N . LEU A 1 86 ? -7.336 -36.281 4.344 1 96.5 86 LEU A N 1
ATOM 702 C CA . LEU A 1 86 ? -7.293 -37.5 3.533 1 96.5 86 LEU A CA 1
ATOM 703 C C . LEU A 1 86 ? -6.199 -38.438 4.027 1 96.5 86 LEU A C 1
ATOM 705 O O . LEU A 1 86 ? -5.852 -39.406 3.344 1 96.5 86 LEU A O 1
ATOM 709 N N . GLY A 1 87 ? -5.512 -38.094 5.152 1 94.38 87 GLY A N 1
ATOM 710 C CA . GLY A 1 87 ? -4.48 -38.938 5.715 1 94.38 87 GLY A CA 1
ATOM 711 C C . GLY A 1 87 ? -3.152 -38.844 4.988 1 94.38 87 GLY A C 1
ATOM 712 O O . GLY A 1 87 ? -2.381 -39.812 4.945 1 94.38 87 GLY A O 1
ATOM 713 N N . LEU A 1 88 ? -2.906 -37.719 4.363 1 95.56 88 LEU A N 1
ATOM 714 C CA . LEU A 1 88 ? -1.714 -37.531 3.545 1 95.56 88 LEU A CA 1
ATOM 715 C C . LEU A 1 88 ? -0.766 -36.531 4.184 1 95.56 88 LEU A C 1
ATOM 717 O O . LEU A 1 88 ? -0.074 -35.781 3.48 1 95.56 88 LEU A O 1
ATOM 721 N N . LYS A 1 89 ? -0.759 -36.375 5.449 1 94.88 89 LYS A N 1
ATOM 722 C CA . LYS A 1 89 ? 0.057 -35.438 6.184 1 94.88 89 LYS A CA 1
ATOM 723 C C . LYS A 1 89 ? 1.543 -35.656 5.926 1 94.88 89 LYS A C 1
ATOM 725 O O . LYS A 1 89 ? 2.328 -34.688 5.895 1 94.88 89 LYS A O 1
ATOM 730 N N . ASN A 1 90 ? 1.92 -36.844 5.762 1 95.19 90 ASN A N 1
ATOM 731 C CA . ASN A 1 90 ? 3.32 -37.156 5.531 1 95.19 90 ASN A CA 1
ATOM 732 C C . ASN A 1 90 ? 3.865 -36.469 4.285 1 95.19 90 ASN A C 1
ATOM 734 O O . ASN A 1 90 ? 5.059 -36.156 4.215 1 95.19 90 ASN A O 1
ATOM 738 N N . ILE A 1 91 ? 3.031 -36.281 3.287 1 96.81 91 ILE A N 1
ATOM 739 C CA . ILE A 1 91 ? 3.438 -35.562 2.07 1 96.81 91 ILE A CA 1
ATOM 740 C C . ILE A 1 91 ? 3.82 -34.125 2.404 1 96.81 91 ILE A C 1
ATOM 742 O O . ILE A 1 91 ? 4.816 -33.625 1.896 1 96.81 91 ILE A O 1
ATOM 746 N N . VAL A 1 92 ? 3.053 -33.5 3.26 1 97.69 92 VAL A N 1
ATOM 747 C CA . VAL A 1 92 ? 3.291 -32.125 3.686 1 97.69 92 VAL A CA 1
ATOM 748 C C . VAL A 1 92 ? 4.641 -32.031 4.398 1 97.69 92 VAL A C 1
ATOM 750 O O . VAL A 1 92 ? 5.465 -31.156 4.066 1 97.69 92 VAL A O 1
ATOM 753 N N . ASP A 1 93 ? 4.863 -32.938 5.312 1 97.81 93 ASP A N 1
ATOM 754 C CA . ASP A 1 93 ? 6.094 -32.938 6.102 1 97.81 93 ASP A CA 1
ATOM 755 C C . ASP A 1 93 ? 7.316 -33.188 5.215 1 97.81 93 ASP A C 1
ATOM 757 O O . ASP A 1 93 ? 8.297 -32.438 5.301 1 97.81 93 ASP A O 1
ATOM 761 N N . PHE A 1 94 ? 7.234 -34.125 4.383 1 98.12 94 PHE A N 1
ATOM 762 C CA . PHE A 1 94 ? 8.359 -34.438 3.504 1 98.12 94 PHE A CA 1
ATOM 763 C C . PHE A 1 94 ? 8.648 -33.281 2.564 1 98.12 94 PHE A C 1
ATOM 765 O O . PHE A 1 94 ? 9.812 -33 2.279 1 98.12 94 PHE A O 1
ATOM 772 N N . SER A 1 95 ? 7.625 -32.656 2.053 1 98.62 95 SER A N 1
ATOM 773 C CA . SER A 1 95 ? 7.797 -31.547 1.127 1 98.62 95 SER A CA 1
ATOM 774 C C . SER A 1 95 ? 8.586 -30.406 1.769 1 98.62 95 SER A C 1
ATOM 776 O O . SER A 1 95 ? 9.516 -29.875 1.161 1 98.62 95 SER A O 1
ATOM 778 N N . TRP A 1 96 ? 8.211 -30.062 2.959 1 98.31 96 TRP A N 1
ATOM 779 C CA . TRP A 1 96 ? 8.906 -28.953 3.619 1 98.31 96 TRP A CA 1
ATOM 780 C C . TRP A 1 96 ? 10.336 -29.344 3.971 1 98.31 96 TRP A C 1
ATOM 782 O O . TRP A 1 96 ? 11.258 -28.547 3.828 1 98.31 96 TRP A O 1
ATOM 792 N N . GLU A 1 97 ? 10.539 -30.578 4.402 1 98.31 97 GLU A N 1
ATOM 793 C CA . GLU A 1 97 ? 11.891 -31.078 4.645 1 98.31 97 GLU A CA 1
ATOM 794 C C . GLU A 1 97 ? 12.75 -30.969 3.391 1 98.31 97 GLU A C 1
ATOM 796 O O . GLU A 1 97 ? 13.922 -30.594 3.463 1 98.31 97 GLU A O 1
ATOM 801 N N . THR A 1 98 ? 12.125 -31.328 2.312 1 98.62 98 THR A N 1
ATOM 802 C CA . THR A 1 98 ? 12.82 -31.25 1.031 1 98.62 98 THR A CA 1
ATOM 803 C C . THR A 1 98 ? 13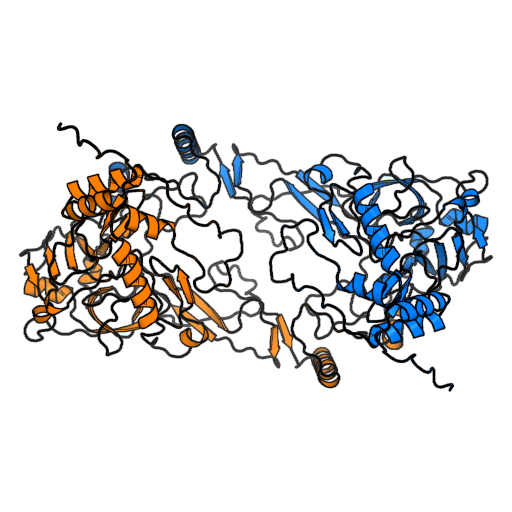.188 -29.812 0.709 1 98.62 98 THR A C 1
ATOM 805 O O . THR A 1 98 ? 14.297 -29.531 0.242 1 98.62 98 THR A O 1
ATOM 808 N N . VAL A 1 99 ? 12.281 -28.859 0.943 1 98.44 99 VAL A N 1
ATOM 809 C CA . VAL A 1 99 ? 12.531 -27.438 0.722 1 98.44 99 VAL A CA 1
ATOM 810 C C . VAL A 1 99 ? 13.742 -26.984 1.541 1 98.44 99 VAL A C 1
ATOM 812 O O . VAL A 1 99 ? 14.656 -26.359 1.013 1 98.44 99 VAL A O 1
ATOM 815 N N . LEU A 1 100 ? 13.781 -27.375 2.812 1 97.88 100 LEU A N 1
ATOM 816 C CA . LEU A 1 100 ? 14.844 -26.953 3.713 1 97.88 100 LEU A CA 1
ATOM 817 C C . LEU A 1 100 ? 16.188 -27.531 3.289 1 97.88 100 LEU A C 1
ATOM 819 O O . LEU A 1 100 ? 17.234 -26.906 3.477 1 97.88 100 LEU A O 1
ATOM 823 N N . LYS A 1 101 ? 16.125 -28.641 2.717 1 98.19 101 LYS A N 1
ATOM 824 C CA . LYS A 1 101 ? 17.344 -29.297 2.277 1 98.19 101 LYS A CA 1
ATOM 825 C C . LYS A 1 101 ? 17.812 -28.75 0.934 1 98.19 101 LYS A C 1
ATOM 827 O O . LYS A 1 101 ? 19 -28.484 0.75 1 98.19 101 LYS A O 1
ATOM 832 N N . GLU A 1 102 ? 16.891 -28.531 -0.005 1 98.44 102 GLU A N 1
ATOM 833 C CA . GLU A 1 102 ? 17.281 -28.25 -1.385 1 98.44 102 GLU A CA 1
ATOM 834 C C . GLU A 1 102 ? 17.203 -26.75 -1.68 1 98.44 102 GLU A C 1
ATOM 836 O O . GLU A 1 102 ? 17.828 -26.281 -2.631 1 98.44 102 GLU A O 1
ATOM 841 N N . LYS A 1 103 ? 16.406 -25.969 -0.891 1 97.81 103 LYS A N 1
ATOM 842 C CA . LYS A 1 103 ? 16.156 -24.562 -1.184 1 97.81 103 LYS A CA 1
ATOM 843 C C . LYS A 1 103 ? 16.219 -23.719 0.084 1 97.81 103 LYS A C 1
ATOM 845 O O . LYS A 1 103 ? 15.328 -22.906 0.344 1 97.81 103 LYS A O 1
ATOM 850 N N . PRO A 1 104 ? 17.156 -23.797 0.95 1 97.12 104 PRO A N 1
ATOM 851 C CA . PRO A 1 104 ? 17.156 -23.141 2.26 1 97.12 104 PRO A CA 1
ATOM 852 C C . PRO A 1 104 ? 17.188 -21.625 2.154 1 97.12 104 PRO A C 1
ATOM 854 O O . PRO A 1 104 ? 16.703 -20.938 3.053 1 97.12 104 PRO A O 1
ATOM 857 N N . GLY A 1 105 ? 17.734 -21.031 1.136 1 96.19 105 GLY A N 1
ATOM 858 C CA . GLY A 1 105 ? 17.969 -19.594 1.106 1 96.19 105 GLY A CA 1
ATOM 859 C C . GLY A 1 105 ? 16.953 -18.844 0.262 1 96.19 105 GLY A C 1
ATOM 860 O O . GLY A 1 105 ? 17.078 -17.625 0.079 1 96.19 105 GLY A O 1
ATOM 861 N N . MET A 1 106 ? 15.883 -19.469 -0.198 1 97.38 106 MET A N 1
ATOM 862 C CA . MET A 1 106 ? 14.891 -18.859 -1.072 1 97.38 106 MET A CA 1
ATOM 863 C C . MET A 1 106 ? 13.969 -17.938 -0.281 1 97.38 106 MET A C 1
ATOM 865 O O . MET A 1 106 ? 13.914 -18.016 0.947 1 97.38 106 MET A O 1
ATOM 869 N N . ILE A 1 107 ? 13.367 -16.984 -0.959 1 97 107 ILE A N 1
ATOM 870 C CA . ILE A 1 107 ? 12.172 -16.359 -0.404 1 97 107 ILE A CA 1
ATOM 871 C C . ILE A 1 107 ? 11.008 -17.344 -0.446 1 97 107 ILE A C 1
ATOM 873 O O . ILE A 1 107 ? 10.453 -17.609 -1.515 1 97 107 ILE A O 1
ATOM 877 N N . HIS A 1 108 ? 10.719 -17.906 0.759 1 98.31 108 HIS A N 1
ATOM 878 C CA . HIS A 1 108 ? 9.617 -18.875 0.84 1 98.31 108 HIS A CA 1
ATOM 879 C C . HIS A 1 108 ? 8.266 -18.156 0.826 1 98.31 108 HIS A C 1
ATOM 881 O O . HIS A 1 108 ? 7.742 -17.797 1.881 1 98.31 108 HIS A O 1
ATOM 887 N N . LEU A 1 109 ? 7.676 -18 -0.324 1 96.19 109 LEU A N 1
ATOM 888 C CA . LEU A 1 109 ? 6.418 -17.266 -0.47 1 96.19 109 LEU A CA 1
ATOM 889 C C . LEU A 1 109 ? 5.262 -18.047 0.15 1 96.19 109 LEU A C 1
ATOM 891 O O . LEU A 1 109 ? 4.441 -17.484 0.872 1 96.19 109 LEU A O 1
ATOM 895 N N . LEU A 1 110 ? 5.195 -19.297 -0.119 1 96.44 110 LEU A N 1
ATOM 896 C CA . LEU A 1 110 ? 4.219 -20.234 0.419 1 96.44 110 LEU A CA 1
ATOM 897 C C . LEU A 1 110 ? 4.891 -21.531 0.869 1 96.44 110 LEU A C 1
ATOM 899 O O . LEU A 1 110 ? 5.637 -22.141 0.103 1 96.44 110 LEU A O 1
ATOM 903 N N . ASP A 1 111 ? 4.562 -21.969 2.045 1 97.5 111 ASP A N 1
ATOM 904 C CA . ASP A 1 111 ? 5.305 -23.109 2.578 1 97.5 111 ASP A CA 1
ATOM 905 C C . ASP A 1 111 ? 4.766 -24.422 2.02 1 97.5 111 ASP A C 1
ATOM 907 O O . ASP A 1 111 ? 5.504 -25.406 1.912 1 97.5 111 ASP A O 1
ATOM 911 N N . PHE A 1 112 ? 3.383 -24.469 1.647 1 97.81 112 PHE A N 1
ATOM 912 C CA . PHE A 1 112 ? 2.814 -25.672 1.071 1 97.81 112 PHE A CA 1
ATOM 913 C C . PHE A 1 112 ? 1.507 -25.375 0.351 1 97.81 112 PHE A C 1
ATOM 915 O O . PHE A 1 112 ? 0.594 -24.781 0.933 1 97.81 112 PHE A O 1
ATOM 922 N N . PRO A 1 113 ? 1.304 -25.953 -0.803 1 97.38 113 PRO A N 1
ATOM 923 C CA . PRO A 1 113 ? 2.398 -26.406 -1.664 1 97.38 113 PRO A CA 1
ATOM 924 C C . PRO A 1 113 ? 3.463 -25.328 -1.878 1 97.38 113 PRO A C 1
ATOM 926 O O . PRO A 1 113 ? 3.146 -24.141 -1.888 1 97.38 113 PRO A O 1
ATOM 929 N N . TYR A 1 114 ? 4.609 -25.703 -2.027 1 98.06 114 TYR A N 1
ATOM 930 C CA . TYR A 1 114 ? 5.73 -24.781 -1.891 1 98.06 114 TYR A CA 1
ATOM 931 C C . TYR A 1 114 ? 5.836 -23.875 -3.105 1 98.06 114 TYR A C 1
ATOM 933 O O . TYR A 1 114 ? 5.777 -24.328 -4.246 1 98.06 114 TYR A O 1
ATOM 941 N N . ASN A 1 115 ? 5.945 -22.609 -2.885 1 97.38 115 ASN A N 1
ATOM 942 C CA . ASN A 1 115 ? 6.32 -21.578 -3.84 1 97.38 115 ASN A CA 1
ATOM 943 C C . ASN A 1 115 ? 7.484 -20.734 -3.324 1 97.38 115 ASN A C 1
ATOM 945 O O . ASN A 1 115 ? 7.41 -20.172 -2.234 1 97.38 115 ASN A O 1
ATOM 949 N N . GLY A 1 116 ? 8.5 -20.719 -4.055 1 97.19 116 GLY A N 1
ATOM 950 C CA . GLY A 1 116 ? 9.688 -19.969 -3.68 1 97.19 116 GLY A CA 1
ATOM 951 C C . GLY A 1 116 ? 10.195 -19.062 -4.785 1 97.19 116 GLY A C 1
ATOM 952 O O . GLY A 1 116 ? 10.117 -19.406 -5.965 1 97.19 116 GLY A O 1
ATOM 953 N N . GLU A 1 117 ? 10.664 -17.969 -4.34 1 96.06 117 GLU A N 1
ATOM 954 C CA . GLU A 1 117 ? 11.211 -16.984 -5.27 1 96.06 117 GLU A CA 1
ATOM 955 C C . GLU A 1 117 ? 12.711 -16.797 -5.051 1 96.06 117 GLU A C 1
ATOM 957 O O . GLU A 1 117 ? 13.188 -16.812 -3.912 1 96.06 117 GLU A O 1
ATOM 962 N N . THR A 1 118 ? 13.383 -16.609 -6.152 1 95.75 118 THR A N 1
ATOM 963 C CA . THR A 1 118 ? 14.82 -16.344 -6.105 1 95.75 118 THR A CA 1
ATOM 964 C C . THR A 1 118 ? 15.094 -14.953 -5.543 1 95.75 118 THR A C 1
ATOM 966 O O . THR A 1 118 ? 14.508 -13.969 -5.992 1 95.75 118 THR A O 1
ATOM 969 N N . PRO A 1 119 ? 15.977 -14.914 -4.523 1 94.94 119 PRO A N 1
ATOM 970 C CA . PRO A 1 119 ? 16.375 -13.578 -4.078 1 94.94 119 PRO A CA 1
ATOM 971 C C . PRO A 1 119 ? 16.938 -12.727 -5.215 1 94.94 119 PRO A C 1
ATOM 973 O O . PRO A 1 119 ? 17.578 -13.25 -6.129 1 94.94 119 PRO A O 1
ATOM 976 N N . ARG A 1 120 ? 16.75 -11.469 -5.176 1 93.38 120 ARG A N 1
ATOM 977 C CA . ARG A 1 120 ? 17.094 -10.523 -6.23 1 93.38 120 ARG A CA 1
ATOM 978 C C . ARG A 1 120 ? 18.547 -10.664 -6.641 1 93.38 120 ARG A C 1
ATOM 980 O O . ARG A 1 120 ? 18.875 -10.68 -7.832 1 93.38 120 ARG A O 1
ATOM 987 N N . SER A 1 121 ? 19.438 -10.703 -5.605 1 93.88 121 SER A N 1
ATOM 988 C CA . SER A 1 121 ? 20.875 -10.766 -5.883 1 93.88 121 SER A CA 1
ATOM 989 C C . SER A 1 121 ? 21.234 -12.016 -6.676 1 93.88 121 SER A C 1
ATOM 991 O O . SER A 1 121 ? 22.062 -11.969 -7.59 1 93.88 121 SER A O 1
ATOM 993 N N . GLU A 1 122 ? 20.578 -13.156 -6.355 1 94.12 122 GLU A N 1
ATOM 994 C CA . GLU A 1 122 ? 20.859 -14.414 -7.035 1 94.12 122 GLU A CA 1
ATOM 995 C C . GLU A 1 122 ? 20.234 -14.445 -8.422 1 94.12 122 GLU A C 1
ATOM 997 O O . GLU A 1 122 ? 20.75 -15.078 -9.336 1 94.12 122 GLU A O 1
ATOM 1002 N N . LEU A 1 123 ? 19.156 -13.727 -8.578 1 91.5 123 LEU A N 1
ATOM 1003 C CA . LEU A 1 123 ? 18.406 -13.711 -9.836 1 91.5 123 LEU A CA 1
ATOM 1004 C C . LEU A 1 123 ? 19.234 -13.055 -10.945 1 91.5 123 LEU A C 1
ATOM 1006 O O . LEU A 1 123 ? 19.172 -13.484 -12.102 1 91.5 123 LEU A O 1
ATOM 1010 N N . ILE A 1 124 ? 20.031 -12.094 -10.609 1 90.06 124 ILE A N 1
ATOM 1011 C CA . ILE A 1 124 ? 20.734 -11.336 -11.641 1 90.06 124 ILE A CA 1
ATOM 1012 C C . ILE A 1 124 ? 22.219 -11.695 -11.625 1 90.06 124 ILE A C 1
ATOM 1014 O O . ILE A 1 124 ? 23.031 -11.008 -12.25 1 90.06 124 ILE A O 1
ATOM 1018 N N . LYS A 1 125 ? 22.594 -12.656 -10.898 1 90.75 125 LYS A N 1
ATOM 1019 C CA . LYS A 1 125 ? 23.984 -13.008 -10.711 1 90.75 125 LYS A CA 1
ATOM 1020 C C . LYS A 1 125 ? 24.578 -13.602 -11.984 1 90.75 125 LYS A C 1
ATOM 1022 O O . LYS A 1 125 ? 25.672 -13.211 -12.406 1 90.75 125 LYS A O 1
ATOM 1027 N N . ASP A 1 126 ? 23.891 -14.609 -12.57 1 89.38 126 ASP A N 1
ATOM 1028 C CA . ASP A 1 126 ? 24.406 -15.32 -13.734 1 89.38 126 ASP A CA 1
ATOM 1029 C C . ASP A 1 126 ? 23.297 -15.562 -14.766 1 89.38 126 ASP A C 1
ATOM 1031 O O . ASP A 1 126 ? 22.109 -15.398 -14.461 1 89.38 126 ASP A O 1
ATOM 1035 N N . LYS A 1 127 ? 23.703 -15.93 -15.984 1 86.62 127 LYS A N 1
ATOM 1036 C CA . LYS A 1 127 ? 22.75 -16.25 -17.031 1 86.62 127 LYS A CA 1
ATOM 1037 C C . LYS A 1 127 ? 21.953 -17.516 -16.688 1 86.62 127 LYS A C 1
ATOM 1039 O O . LYS A 1 127 ? 20.75 -17.578 -16.906 1 86.62 127 LYS A O 1
ATOM 1044 N N . ILE A 1 128 ? 22.719 -18.438 -16.172 1 92.25 128 ILE A N 1
ATOM 1045 C CA . ILE A 1 128 ? 22.078 -19.672 -15.719 1 92.25 128 ILE A CA 1
ATOM 1046 C C . ILE A 1 128 ? 21.828 -19.609 -14.211 1 92.25 128 ILE A C 1
ATOM 1048 O O . ILE A 1 128 ? 22.719 -19.219 -13.445 1 92.25 128 ILE A O 1
ATOM 1052 N N . THR A 1 129 ? 20.656 -19.875 -13.805 1 93.81 129 THR A N 1
ATOM 1053 C CA . THR A 1 129 ? 20.297 -19.859 -12.391 1 93.81 129 THR A CA 1
ATOM 1054 C C . THR A 1 129 ? 20.734 -21.156 -11.719 1 93.81 129 THR A C 1
ATOM 1056 O O . THR A 1 129 ? 20.375 -22.25 -12.164 1 93.81 129 THR A O 1
ATOM 1059 N N . ASP A 1 130 ? 21.469 -21.016 -10.672 1 94.81 130 ASP A N 1
ATOM 1060 C CA . ASP A 1 130 ? 21.875 -22.188 -9.891 1 94.81 130 ASP A CA 1
ATOM 1061 C C . ASP A 1 130 ? 20.641 -22.953 -9.414 1 94.81 130 ASP A C 1
ATOM 1063 O O . ASP A 1 130 ? 19.625 -22.359 -9.039 1 94.81 130 ASP A O 1
ATOM 1067 N N . ASN A 1 131 ? 20.75 -24.344 -9.422 1 95.69 131 ASN A N 1
ATOM 1068 C CA . ASN A 1 131 ? 19.625 -25.172 -8.977 1 95.69 131 ASN A CA 1
ATOM 1069 C C . ASN A 1 131 ? 19.156 -24.766 -7.586 1 95.69 131 ASN A C 1
ATOM 1071 O O . ASN A 1 131 ? 17.953 -24.828 -7.297 1 95.69 131 ASN A O 1
ATOM 1075 N N . LEU A 1 132 ? 20.078 -24.328 -6.781 1 96.44 132 LEU A N 1
ATOM 1076 C CA . LEU A 1 132 ? 19.781 -23.938 -5.402 1 96.44 132 LEU A CA 1
ATOM 1077 C C . LEU A 1 132 ? 18.844 -22.734 -5.359 1 96.44 132 LEU A C 1
ATOM 1079 O O . LEU A 1 132 ? 18.047 -22.609 -4.43 1 96.44 132 LEU A O 1
ATOM 1083 N N . TRP A 1 133 ? 18.906 -21.922 -6.406 1 96 133 TRP A N 1
ATOM 1084 C CA . TRP A 1 133 ? 18.203 -20.641 -6.363 1 96 133 TRP A CA 1
ATOM 1085 C C . TRP A 1 133 ? 17.094 -20.594 -7.402 1 96 133 TRP A C 1
ATOM 1087 O O . TRP A 1 133 ? 16.375 -19.594 -7.512 1 96 133 TRP A O 1
ATOM 1097 N N . HIS A 1 134 ? 16.984 -21.688 -8.141 1 95.75 134 HIS A N 1
ATOM 1098 C CA . HIS A 1 134 ? 15.945 -21.719 -9.172 1 95.75 134 HIS A CA 1
ATOM 1099 C C . HIS A 1 134 ? 14.555 -21.656 -8.547 1 95.75 134 HIS A C 1
ATOM 1101 O O . HIS A 1 134 ? 14.242 -22.422 -7.633 1 95.75 134 HIS A O 1
ATOM 1107 N N . PHE A 1 135 ? 13.703 -20.766 -8.969 1 95.38 135 PHE A N 1
ATOM 1108 C CA . PHE A 1 135 ? 12.383 -20.547 -8.375 1 95.38 135 PHE A CA 1
ATOM 1109 C C . PHE A 1 135 ? 11.562 -21.828 -8.422 1 95.38 135 PHE A C 1
ATOM 1111 O O . PHE A 1 135 ? 11.867 -22.75 -9.188 1 95.38 135 PHE A O 1
ATOM 1118 N N . VAL A 1 136 ? 10.586 -21.938 -7.551 1 96.81 136 VAL A N 1
ATOM 1119 C CA . VAL A 1 136 ? 9.719 -23.109 -7.473 1 96.81 136 VAL A CA 1
ATOM 1120 C C . VAL A 1 136 ? 8.258 -22.672 -7.418 1 96.81 136 VAL A C 1
ATOM 1122 O O . VAL A 1 136 ? 7.902 -21.781 -6.641 1 96.81 136 VAL A O 1
ATOM 1125 N N . ARG A 1 137 ? 7.453 -23.172 -8.266 1 95.56 137 ARG A N 1
ATOM 1126 C CA . ARG A 1 137 ? 6 -23.078 -8.219 1 95.56 137 ARG A CA 1
ATOM 1127 C C . ARG A 1 137 ? 5.367 -24.469 -8.242 1 95.56 137 ARG A C 1
ATOM 1129 O O . ARG A 1 137 ? 5.281 -25.109 -9.297 1 95.56 137 ARG A O 1
ATOM 1136 N N . ASN A 1 138 ? 4.992 -24.922 -7.082 1 97 138 ASN A N 1
ATOM 1137 C CA . ASN A 1 138 ? 4.352 -26.234 -6.965 1 97 138 ASN A CA 1
ATOM 1138 C C . ASN A 1 138 ? 2.861 -26.094 -6.656 1 97 138 ASN A C 1
ATOM 1140 O O . ASN A 1 138 ? 2.436 -25.125 -6.039 1 97 138 ASN A O 1
ATOM 1144 N N . HIS A 1 139 ? 2.121 -27.016 -7.121 1 95.81 139 HIS A N 1
ATOM 1145 C CA . HIS A 1 139 ? 0.682 -27.062 -6.879 1 95.81 139 HIS A CA 1
ATOM 1146 C C . HIS A 1 139 ? 0.319 -28.172 -5.898 1 95.81 139 HIS A C 1
ATOM 1148 O O . HIS A 1 139 ? -0.805 -28.219 -5.395 1 95.81 139 HIS A O 1
ATOM 1154 N N . GLY A 1 140 ? 1.175 -29.109 -5.605 1 96.81 140 GLY A N 1
ATOM 1155 C CA . GLY A 1 140 ? 1.042 -30.203 -4.648 1 96.81 140 GLY A CA 1
ATOM 1156 C C . GLY A 1 140 ? 2.322 -30.484 -3.887 1 96.81 140 GLY A C 1
ATOM 1157 O O . GLY A 1 140 ? 3.246 -29.672 -3.887 1 96.81 140 GLY A O 1
ATOM 1158 N N . GLY A 1 141 ? 2.307 -31.562 -3.164 1 97.88 141 GLY A N 1
ATOM 1159 C CA . GLY A 1 141 ? 3.49 -31.953 -2.416 1 97.88 141 GLY A CA 1
ATOM 1160 C C . GLY A 1 141 ? 4.535 -32.656 -3.271 1 97.88 141 GLY A C 1
ATOM 1161 O O . GLY A 1 141 ? 4.25 -33.062 -4.395 1 97.88 141 GLY A O 1
ATOM 1162 N N . VAL A 1 142 ? 5.727 -32.688 -2.734 1 98.44 142 VAL A N 1
ATOM 1163 C CA . VAL A 1 142 ? 6.844 -33.375 -3.396 1 98.44 142 VAL A CA 1
ATOM 1164 C C . VAL A 1 142 ? 6.777 -34.875 -3.139 1 98.44 142 VAL A C 1
ATOM 1166 O O . VAL A 1 142 ? 6.824 -35.312 -1.988 1 98.44 142 VAL A O 1
ATOM 1169 N N . PRO A 1 143 ? 6.629 -35.656 -4.168 1 97.69 143 PRO A N 1
ATOM 1170 C CA . PRO A 1 143 ? 6.695 -37.094 -3.953 1 97.69 143 PRO A CA 1
ATOM 1171 C C . PRO A 1 143 ? 8.125 -37.594 -3.742 1 97.69 143 PRO A C 1
ATOM 1173 O O . PRO A 1 143 ? 9.078 -36.938 -4.164 1 97.69 143 PRO A O 1
ATOM 1176 N N . ASP A 1 144 ? 8.18 -38.656 -3 1 97.81 144 ASP A N 1
ATOM 1177 C CA . ASP A 1 144 ? 9.453 -39.344 -2.801 1 97.81 144 ASP A CA 1
ATOM 1178 C C . ASP A 1 144 ? 9.492 -40.656 -3.582 1 97.81 144 ASP A C 1
ATOM 1180 O O . ASP A 1 144 ? 9.031 -41.688 -3.096 1 97.81 144 ASP A O 1
ATOM 1184 N N . ILE A 1 145 ? 10.195 -40.625 -4.766 1 98.06 145 ILE A N 1
ATOM 1185 C CA . ILE A 1 145 ? 10.164 -41.75 -5.688 1 98.06 145 ILE A CA 1
ATOM 1186 C C . ILE A 1 145 ? 11.57 -42.281 -5.906 1 98.06 145 ILE A C 1
ATOM 1188 O O . ILE A 1 145 ? 12.477 -41.531 -6.277 1 98.06 145 ILE A O 1
ATOM 1192 N N . ASP A 1 146 ? 11.711 -43.562 -5.727 1 97.88 146 ASP A N 1
ATOM 1193 C CA . ASP A 1 146 ? 12.969 -44.188 -6.074 1 97.88 146 ASP A CA 1
ATOM 1194 C C . ASP A 1 146 ? 13.094 -44.375 -7.586 1 97.88 146 ASP A C 1
ATOM 1196 O O . ASP A 1 146 ? 12.172 -44.875 -8.242 1 97.88 146 ASP A O 1
ATOM 1200 N N . GLU A 1 147 ? 14.195 -44 -8.094 1 97.69 147 GLU A N 1
ATOM 1201 C CA . GLU A 1 147 ? 14.398 -44.062 -9.539 1 97.69 147 GLU A CA 1
ATOM 1202 C C . GLU A 1 147 ? 14.203 -45.469 -10.07 1 97.69 147 GLU A C 1
ATOM 1204 O O . GLU A 1 147 ? 13.602 -45.656 -11.133 1 97.69 147 GLU A O 1
ATOM 1209 N N . ASP A 1 148 ? 14.719 -46.469 -9.32 1 97.19 148 ASP A N 1
ATOM 1210 C CA . ASP A 1 148 ? 14.672 -47.844 -9.773 1 97.19 148 ASP A CA 1
ATOM 1211 C C . ASP A 1 148 ? 13.242 -48.375 -9.797 1 97.19 148 ASP A C 1
ATOM 1213 O O . ASP A 1 148 ? 12.938 -49.344 -10.5 1 97.19 148 ASP A O 1
ATOM 1217 N N . ALA A 1 149 ? 12.406 -47.75 -9.039 1 97.69 149 ALA A N 1
ATOM 1218 C CA . ALA A 1 149 ? 11.016 -48.188 -8.953 1 97.69 149 ALA A CA 1
ATOM 1219 C C . ALA A 1 149 ? 10.141 -47.406 -9.938 1 97.69 149 ALA A C 1
ATOM 1221 O O . ALA A 1 149 ? 8.984 -47.75 -10.156 1 97.69 149 ALA A O 1
ATOM 1222 N N . PHE A 1 150 ? 10.68 -46.406 -10.508 1 97.88 150 PHE A N 1
ATOM 1223 C CA . PHE A 1 150 ? 9.906 -45.5 -11.336 1 97.88 150 PHE A CA 1
ATOM 1224 C C . PHE A 1 150 ? 9.547 -46.125 -12.672 1 97.88 150 PHE A C 1
ATOM 1226 O O . PHE A 1 150 ? 10.375 -46.812 -13.281 1 97.88 150 PHE A O 1
ATOM 1233 N N . LYS A 1 151 ? 8.328 -45.906 -13.141 1 97.5 151 LYS A N 1
ATOM 1234 C CA . LYS A 1 151 ? 7.863 -46.281 -14.469 1 97.5 151 LYS A CA 1
ATOM 1235 C C . LYS A 1 151 ? 7.039 -45.156 -15.102 1 97.5 151 LYS A C 1
ATOM 1237 O O . LYS A 1 151 ? 6.203 -44.531 -14.438 1 97.5 151 LYS A O 1
ATOM 1242 N N . LEU A 1 152 ? 7.348 -44.906 -16.344 1 98.62 152 LEU A N 1
ATOM 1243 C CA . LEU A 1 152 ? 6.539 -44 -17.141 1 98.62 152 LEU A CA 1
ATOM 1244 C C . LEU A 1 152 ? 5.543 -44.781 -18 1 98.62 152 LEU A C 1
ATOM 1246 O O . LEU A 1 152 ? 5.93 -45.656 -18.766 1 98.62 152 LEU A O 1
ATOM 1250 N N . GLU A 1 153 ? 4.301 -44.469 -17.844 1 98.5 153 GLU A N 1
ATOM 1251 C CA . GLU A 1 153 ? 3.256 -45.062 -18.672 1 98.5 153 GLU A CA 1
ATOM 1252 C C . GLU A 1 153 ? 2.836 -44.125 -19.797 1 98.5 153 GLU A C 1
ATOM 1254 O O . GLU A 1 153 ? 2.539 -42.969 -19.562 1 98.5 153 GLU A O 1
ATOM 1259 N N . ILE A 1 154 ? 2.906 -44.625 -21.031 1 98.81 154 ILE A N 1
ATOM 1260 C CA . ILE A 1 154 ? 2.43 -43.844 -22.188 1 98.81 154 ILE A CA 1
ATOM 1261 C C . ILE A 1 154 ? 1.252 -44.562 -22.828 1 98.81 154 ILE A C 1
ATOM 1263 O O . ILE A 1 154 ? 1.351 -45.75 -23.172 1 98.81 154 ILE A O 1
ATOM 1267 N N . GLY A 1 155 ? 0.14 -43.875 -22.953 1 98.62 155 GLY A N 1
ATOM 1268 C CA . GLY A 1 155 ? -1.051 -44.5 -23.531 1 98.62 155 GLY A CA 1
ATOM 1269 C C . GLY A 1 155 ? -1.933 -43.5 -24.25 1 98.62 155 GLY A C 1
ATOM 1270 O O . GLY A 1 155 ? -1.448 -42.469 -24.75 1 98.62 155 GLY A O 1
ATOM 1271 N N . GLY A 1 156 ? -3.277 -43.875 -24.375 1 98.31 156 GLY A N 1
ATOM 1272 C CA . GLY A 1 156 ? -4.219 -43.094 -25.156 1 98.31 156 GLY A CA 1
ATOM 1273 C C . GLY A 1 156 ? -4.16 -43.406 -26.641 1 98.31 156 GLY A C 1
ATOM 1274 O O . GLY A 1 156 ? -4.148 -44.562 -27.047 1 98.31 156 GLY A O 1
ATOM 1275 N N . LEU A 1 157 ? -4.156 -42.312 -27.422 1 98.56 157 LEU A N 1
ATOM 1276 C CA . LEU A 1 157 ? -4.207 -42.438 -28.875 1 98.56 157 LEU A CA 1
ATOM 1277 C C . LEU A 1 157 ? -2.811 -42.625 -29.453 1 98.56 157 LEU A C 1
ATOM 1279 O O . LEU A 1 157 ? -2.352 -41.812 -30.266 1 98.56 157 LEU A O 1
ATOM 1283 N N . VAL A 1 158 ? -2.188 -43.781 -29.031 1 98.69 158 VAL A N 1
ATOM 1284 C CA . VAL A 1 158 ? -0.903 -44.219 -29.562 1 98.69 158 VAL A CA 1
ATOM 1285 C C . VAL A 1 158 ? -1.062 -45.594 -30.234 1 98.69 158 VAL A C 1
ATOM 1287 O O . VAL A 1 158 ? -2.049 -46.281 -30 1 98.69 158 VAL A O 1
ATOM 1290 N N . ASN A 1 159 ? -0.156 -45.938 -31.062 1 98.69 159 ASN A N 1
ATOM 1291 C CA . ASN A 1 159 ? -0.22 -47.219 -31.719 1 98.69 159 ASN A CA 1
ATOM 1292 C C . ASN A 1 159 ? -0.039 -48.375 -30.719 1 98.69 159 ASN A C 1
ATOM 1294 O O . ASN A 1 159 ? -0.758 -49.375 -30.781 1 98.69 159 ASN A O 1
ATOM 1298 N N . ASN A 1 160 ? 0.969 -48.219 -29.781 1 98.44 160 ASN A N 1
ATOM 1299 C CA . ASN A 1 160 ? 1.236 -49.188 -28.734 1 98.44 160 ASN A CA 1
ATOM 1300 C C . ASN A 1 160 ? 1.429 -48.5 -27.375 1 98.44 160 ASN A C 1
ATOM 1302 O O . ASN A 1 160 ? 2.346 -47.719 -27.203 1 98.44 160 ASN A O 1
ATOM 1306 N N . ALA A 1 161 ? 0.617 -48.844 -26.453 1 98.56 161 ALA A N 1
ATOM 1307 C CA . ALA A 1 161 ? 0.854 -48.375 -25.094 1 98.56 161 ALA A CA 1
ATOM 1308 C C . ALA A 1 161 ? 2.096 -49.062 -24.5 1 98.56 161 ALA A C 1
ATOM 1310 O O . ALA A 1 161 ? 2.342 -50.25 -24.734 1 98.56 161 ALA A O 1
ATOM 1311 N N . VAL A 1 162 ? 2.83 -48.312 -23.703 1 98.62 162 VAL A N 1
ATOM 1312 C CA . VAL A 1 162 ? 4.078 -48.875 -23.203 1 98.62 162 VAL A CA 1
ATOM 1313 C C . VAL A 1 162 ? 4.293 -48.438 -21.75 1 98.62 162 VAL A C 1
ATOM 1315 O O . VAL A 1 162 ? 3.643 -47.5 -21.266 1 98.62 162 VAL A O 1
ATOM 1318 N N . LYS A 1 163 ? 5.113 -49.094 -21.078 1 98.44 163 LYS A N 1
ATOM 1319 C CA . LYS A 1 163 ? 5.691 -48.75 -19.781 1 98.44 163 LYS A CA 1
ATOM 1320 C C . LYS A 1 163 ? 7.215 -48.75 -19.844 1 98.44 163 LYS A C 1
ATOM 1322 O O . LYS A 1 163 ? 7.824 -49.75 -20.281 1 98.44 163 LYS A O 1
ATOM 1327 N N . LEU A 1 164 ? 7.777 -47.656 -19.516 1 98.62 164 LEU A N 1
ATOM 1328 C CA . LEU A 1 164 ? 9.227 -47.5 -19.625 1 98.62 164 LEU A CA 1
ATOM 1329 C C . LEU A 1 164 ? 9.844 -47.25 -18.25 1 98.62 164 LEU A C 1
ATOM 1331 O O . LEU A 1 164 ? 9.305 -46.469 -17.469 1 98.62 164 LEU A O 1
ATOM 1335 N N . THR A 1 165 ? 10.914 -47.875 -17.891 1 98.19 165 THR A N 1
ATOM 1336 C CA . THR A 1 165 ? 11.695 -47.562 -16.703 1 98.19 165 THR A CA 1
ATOM 1337 C C . THR A 1 165 ? 12.648 -46.406 -16.953 1 98.19 165 THR A C 1
ATOM 1339 O O . THR A 1 165 ? 12.836 -45.969 -18.094 1 98.19 165 THR A O 1
ATOM 1342 N N . MET A 1 166 ? 13.234 -45.906 -15.898 1 98.12 166 MET A N 1
ATOM 1343 C CA . MET A 1 166 ? 14.25 -44.875 -16.062 1 98.12 166 MET A CA 1
ATOM 1344 C C . MET A 1 166 ? 15.461 -45.438 -16.828 1 98.12 166 MET A C 1
ATOM 1346 O O . MET A 1 166 ? 16.062 -44.719 -17.641 1 98.12 166 MET A O 1
ATOM 1350 N N . LYS A 1 167 ? 15.766 -46.688 -16.578 1 97.5 167 LYS A N 1
ATOM 1351 C CA . LYS A 1 167 ? 16.875 -47.312 -17.297 1 97.5 167 LYS A CA 1
ATOM 1352 C C . LYS A 1 167 ? 16.609 -47.344 -18.797 1 97.5 167 LYS A C 1
ATOM 1354 O O . LYS A 1 167 ? 17.516 -47.094 -19.594 1 97.5 167 LYS A O 1
ATOM 1359 N N . ASP A 1 168 ? 15.398 -47.656 -19.125 1 97.81 168 ASP A N 1
ATOM 1360 C CA . ASP A 1 168 ? 15.031 -47.625 -20.531 1 97.81 168 ASP A CA 1
ATOM 1361 C C . ASP A 1 168 ? 15.242 -46.25 -21.141 1 97.81 168 ASP A C 1
ATOM 1363 O O . ASP A 1 168 ? 15.891 -46.094 -22.172 1 97.81 168 ASP A O 1
ATOM 1367 N N . LEU A 1 169 ? 14.727 -45.219 -20.469 1 97.88 169 LEU A N 1
ATOM 1368 C CA . LEU A 1 169 ? 14.758 -43.875 -20.969 1 97.88 169 LEU A CA 1
ATOM 1369 C C . LEU A 1 169 ? 16.188 -43.344 -21.109 1 97.88 169 LEU A C 1
ATOM 1371 O O . LEU A 1 169 ? 16.516 -42.625 -22.031 1 97.88 169 LEU A O 1
ATOM 1375 N N . LYS A 1 170 ? 17.031 -43.812 -20.203 1 96.81 170 LYS A N 1
ATOM 1376 C CA . LYS A 1 170 ? 18.406 -43.312 -20.141 1 96.81 170 LYS A CA 1
ATOM 1377 C C . LYS A 1 170 ? 19.312 -44.125 -21.078 1 96.81 170 LYS A C 1
ATOM 1379 O O . LYS A 1 170 ? 20.484 -43.781 -21.25 1 96.81 170 LYS A O 1
ATOM 1384 N N . ASP A 1 171 ? 18.812 -45.188 -21.641 1 97 171 ASP A N 1
ATOM 1385 C CA . ASP A 1 171 ? 19.594 -46 -22.547 1 97 171 ASP A CA 1
ATOM 1386 C C . ASP A 1 171 ? 19.766 -45.344 -23.906 1 97 171 ASP A C 1
ATOM 1388 O O . ASP A 1 171 ? 18.828 -45.312 -24.719 1 97 171 ASP A O 1
ATOM 1392 N N . ALA A 1 172 ? 20.891 -44.969 -24.219 1 94.38 172 ALA A N 1
ATOM 1393 C CA . ALA A 1 172 ? 21.188 -44.219 -25.438 1 94.38 172 ALA A CA 1
ATOM 1394 C C . ALA A 1 172 ? 21.047 -45.125 -26.672 1 94.38 172 ALA A C 1
ATOM 1396 O O . ALA A 1 172 ? 20.953 -44.625 -27.797 1 94.38 172 ALA A O 1
ATOM 1397 N N . THR A 1 173 ? 21.125 -46.344 -26.469 1 96.12 173 THR A N 1
ATOM 1398 C CA . THR A 1 173 ? 20.969 -47.25 -27.594 1 96.12 173 THR A CA 1
ATOM 1399 C C . THR A 1 173 ? 19.5 -47.375 -28 1 96.12 173 THR A C 1
ATOM 1401 O O . THR A 1 173 ? 19.172 -47.781 -29.109 1 96.12 173 THR A O 1
ATOM 1404 N N . LYS A 1 174 ? 18.703 -47 -27.062 1 95.12 174 LYS A N 1
ATOM 1405 C CA . LYS A 1 174 ? 17.266 -47.062 -27.328 1 95.12 174 LYS A CA 1
ATOM 1406 C C . LYS A 1 174 ? 16.734 -45.719 -27.781 1 95.12 174 LYS A C 1
ATOM 1408 O O . LYS A 1 174 ? 15.984 -45.656 -28.766 1 95.12 174 LYS A O 1
ATOM 1413 N N . PHE A 1 175 ? 17.094 -44.719 -26.969 1 94.25 175 PHE A N 1
ATOM 1414 C CA . PHE A 1 175 ? 16.609 -43.375 -27.281 1 94.25 175 PHE A CA 1
ATOM 1415 C C . PHE A 1 175 ? 17.766 -42.375 -27.391 1 94.25 175 PHE A C 1
ATOM 1417 O O . PHE A 1 175 ? 18.688 -42.406 -26.562 1 94.25 175 PHE A O 1
ATOM 1424 N N . PRO A 1 176 ? 17.688 -41.5 -28.375 1 90.88 176 PRO A N 1
ATOM 1425 C CA . PRO A 1 176 ? 18.734 -40.469 -28.469 1 90.88 176 PRO A CA 1
ATOM 1426 C C . PRO A 1 176 ? 18.641 -39.438 -27.344 1 90.88 176 PRO A C 1
ATOM 1428 O O . PRO A 1 176 ? 17.531 -39 -26.969 1 90.88 176 PRO A O 1
ATOM 1431 N N . ARG A 1 177 ? 19.812 -39.125 -26.906 1 88.19 177 ARG A N 1
ATOM 1432 C CA . ARG A 1 177 ? 19.859 -38.094 -25.875 1 88.19 177 ARG A CA 1
ATOM 1433 C C . ARG A 1 177 ? 19.641 -36.719 -26.469 1 88.19 177 ARG A C 1
ATOM 1435 O O . ARG A 1 177 ? 19.984 -36.469 -27.625 1 88.19 177 ARG A O 1
ATOM 1442 N N . GLY A 1 178 ? 18.922 -35.875 -25.688 1 84.88 178 GLY A N 1
ATOM 1443 C CA . GLY A 1 178 ? 18.703 -34.5 -26.062 1 84.88 178 GLY A CA 1
ATOM 1444 C C . GLY A 1 178 ? 19.094 -33.531 -24.953 1 84.88 178 GLY A C 1
ATOM 1445 O O . GLY A 1 178 ? 19.094 -33.875 -23.781 1 84.88 178 GLY A O 1
ATOM 1446 N N . GLU A 1 179 ? 19.688 -32.438 -25.453 1 79.31 179 GLU A N 1
ATOM 1447 C CA . GLU A 1 179 ? 20.016 -31.328 -24.562 1 79.31 179 GLU A CA 1
ATOM 1448 C C . GLU A 1 179 ? 19.375 -30.031 -25.031 1 79.31 179 GLU A C 1
ATOM 1450 O O . GLU A 1 179 ? 19.312 -29.766 -26.234 1 79.31 179 GLU A O 1
ATOM 1455 N N . ARG A 1 180 ? 18.75 -29.438 -24.094 1 69.94 180 ARG A N 1
ATOM 1456 C CA . ARG A 1 180 ? 18.219 -28.125 -24.469 1 69.94 180 ARG A CA 1
ATOM 1457 C C . ARG A 1 180 ? 19.094 -27 -23.953 1 69.94 180 ARG A C 1
ATOM 1459 O O . ARG A 1 180 ? 19.609 -27.062 -22.844 1 69.94 180 ARG A O 1
ATOM 1466 N N . GLU A 1 181 ? 19.266 -26.094 -24.891 1 69.38 181 GLU A N 1
ATOM 1467 C CA . GLU A 1 181 ? 19.906 -24.844 -24.5 1 69.38 181 GLU A CA 1
ATOM 1468 C C . GLU A 1 181 ? 19.188 -24.203 -23.312 1 69.38 181 GLU A C 1
ATOM 1470 O O . GLU A 1 181 ? 18.062 -24.594 -22.984 1 69.38 181 GLU A O 1
ATOM 1475 N N . PRO A 1 182 ? 19.906 -23.422 -22.703 1 70.06 182 PRO A N 1
ATOM 1476 C CA . PRO A 1 182 ? 19.297 -22.766 -21.547 1 70.06 182 PRO A CA 1
ATOM 1477 C C . PRO A 1 182 ? 17.859 -22.312 -21.812 1 70.06 182 PRO A C 1
ATOM 1479 O O . PRO A 1 182 ? 17.578 -21.688 -22.844 1 70.06 182 PRO A O 1
ATOM 1482 N N . CYS A 1 183 ? 17.016 -22.906 -21.031 1 72.31 183 CYS A N 1
ATOM 1483 C CA . CYS A 1 183 ? 15.586 -22.609 -21.125 1 72.31 183 CYS A CA 1
ATOM 1484 C C . CYS A 1 183 ? 15.102 -21.844 -19.891 1 72.31 183 CYS A C 1
ATOM 1486 O O . CYS A 1 183 ? 15.438 -22.203 -18.766 1 72.31 183 CYS A O 1
ATOM 1488 N N . THR A 1 184 ? 14.445 -20.672 -20.297 1 69.88 184 THR A N 1
ATOM 1489 C CA . THR A 1 184 ? 13.852 -19.891 -19.203 1 69.88 184 THR A CA 1
ATOM 1490 C C . THR A 1 184 ? 12.414 -20.328 -18.953 1 69.88 184 THR A C 1
ATOM 1492 O O . THR A 1 184 ? 11.594 -20.344 -19.875 1 69.88 184 THR A O 1
ATOM 1495 N N . ILE A 1 185 ? 12.297 -20.859 -17.859 1 64.75 185 ILE A N 1
ATOM 1496 C CA . ILE A 1 185 ? 10.953 -21.156 -17.359 1 64.75 185 ILE A CA 1
ATOM 1497 C C . ILE A 1 185 ? 10.602 -20.203 -16.219 1 64.75 185 ILE A C 1
ATOM 1499 O O . ILE A 1 185 ? 11.164 -20.297 -15.133 1 64.75 185 ILE A O 1
ATOM 1503 N N . GLY A 1 186 ? 9.805 -19.172 -16.484 1 61.94 186 GLY A N 1
ATOM 1504 C CA . GLY A 1 186 ? 9.523 -18.156 -15.477 1 61.94 186 GLY A CA 1
ATOM 1505 C C . GLY A 1 186 ? 10.719 -17.266 -15.188 1 61.94 186 GLY A C 1
ATOM 1506 O O . GLY A 1 186 ? 11.289 -16.672 -16.094 1 61.94 186 GLY A O 1
ATOM 1507 N N . GLN A 1 187 ? 11.094 -17.312 -13.859 1 70.69 187 GLN A N 1
ATOM 1508 C CA . GLN A 1 187 ? 12.156 -16.406 -13.406 1 70.69 187 GLN A CA 1
ATOM 1509 C C . GLN A 1 187 ? 13.484 -17.141 -13.297 1 70.69 187 GLN A C 1
ATOM 1511 O O . GLN A 1 187 ? 14.414 -16.656 -12.648 1 70.69 187 GLN A O 1
ATOM 1516 N N . GLY A 1 188 ? 13.578 -18.328 -13.938 1 83 188 GLY A N 1
ATOM 1517 C CA . GLY A 1 188 ? 14.82 -19.078 -13.867 1 83 188 GLY A CA 1
ATOM 1518 C C . GLY A 1 188 ? 15.234 -19.672 -15.203 1 83 188 GLY A C 1
ATOM 1519 O O . GLY A 1 188 ? 14.375 -20.031 -16.016 1 83 188 GLY A O 1
ATOM 1520 N N . THR A 1 189 ? 16.5 -19.719 -15.414 1 89.69 189 THR A N 1
ATOM 1521 C CA . THR A 1 189 ? 17.078 -20.297 -16.609 1 89.69 189 THR A CA 1
ATOM 1522 C C . THR A 1 189 ? 17.938 -21.516 -16.266 1 89.69 189 THR A C 1
ATOM 1524 O O . THR A 1 189 ? 18.781 -21.438 -15.375 1 89.69 189 THR A O 1
ATOM 1527 N N . ALA A 1 190 ? 17.656 -22.578 -16.953 1 93.12 190 ALA A N 1
ATOM 1528 C CA . ALA A 1 190 ? 18.422 -23.797 -16.703 1 93.12 190 ALA A CA 1
ATOM 1529 C C . ALA A 1 190 ? 18.641 -24.594 -17.984 1 93.12 190 ALA A C 1
ATOM 1531 O O . ALA A 1 190 ? 17.938 -24.391 -18.969 1 93.12 190 ALA A O 1
ATOM 1532 N N . VAL A 1 191 ? 19.656 -25.406 -17.938 1 93.75 191 VAL A N 1
ATOM 1533 C CA . VAL A 1 191 ? 19.906 -26.391 -19 1 93.75 191 VAL A CA 1
ATOM 1534 C C . VAL A 1 191 ? 19.391 -27.75 -18.562 1 93.75 191 VAL A C 1
ATOM 1536 O O . VAL A 1 191 ? 19.781 -28.25 -17.5 1 93.75 191 VAL A O 1
ATOM 1539 N N . TYR A 1 192 ? 18.531 -28.312 -19.422 1 94.44 192 TYR A N 1
ATOM 1540 C CA . TYR A 1 192 ? 17.953 -29.625 -19.109 1 94.44 192 TYR A CA 1
ATOM 1541 C C . TYR A 1 192 ? 18.453 -30.672 -20.094 1 94.44 192 TYR A C 1
ATOM 1543 O O . TYR A 1 192 ? 18.688 -30.375 -21.266 1 94.44 192 TYR A O 1
ATOM 1551 N N . ARG A 1 193 ? 18.656 -31.844 -19.578 1 95 193 ARG A N 1
ATOM 1552 C CA . ARG A 1 193 ? 19.047 -33 -20.422 1 95 193 ARG A CA 1
ATOM 1553 C C . ARG A 1 193 ? 18.094 -34.156 -20.203 1 95 193 ARG A C 1
ATOM 1555 O O . ARG A 1 193 ? 17.641 -34.406 -19.094 1 95 193 ARG A O 1
ATOM 1562 N N . GLY A 1 194 ? 17.812 -34.906 -21.281 1 96.12 194 GLY A N 1
ATOM 1563 C CA . GLY A 1 194 ? 16.938 -36.062 -21.281 1 96.12 194 GLY A CA 1
ATOM 1564 C C . GLY A 1 194 ? 16.75 -36.656 -22.672 1 96.12 194 GLY A C 1
ATOM 1565 O O . GLY A 1 194 ? 17.719 -36.875 -23.391 1 96.12 194 GLY A O 1
ATOM 1566 N N . VAL A 1 195 ? 15.531 -36.969 -22.969 1 96.12 195 VAL A N 1
ATOM 1567 C CA . VAL A 1 195 ? 15.195 -37.531 -24.266 1 96.12 195 VAL A CA 1
ATOM 1568 C C . VAL A 1 195 ? 14.016 -36.781 -24.875 1 96.12 195 VAL A C 1
ATOM 1570 O O . VAL A 1 195 ? 13.07 -36.438 -24.156 1 96.12 195 VAL A O 1
ATOM 1573 N N . PRO A 1 196 ? 14.078 -36.438 -26.109 1 95.62 196 PRO A N 1
ATOM 1574 C CA . PRO A 1 196 ? 12.922 -35.781 -26.734 1 95.62 196 PRO A CA 1
ATOM 1575 C C . PRO A 1 196 ? 11.672 -36.656 -26.734 1 95.62 196 PRO A C 1
ATOM 1577 O O . PRO A 1 196 ? 11.742 -37.844 -27.109 1 95.62 196 PRO A O 1
ATOM 1580 N N . LEU A 1 197 ? 10.617 -36.125 -26.359 1 96.94 197 LEU A N 1
ATOM 1581 C CA . LEU A 1 197 ? 9.367 -36.875 -26.266 1 96.94 197 LEU A CA 1
ATOM 1582 C C . LEU A 1 197 ? 8.961 -37.438 -27.641 1 96.94 197 LEU A C 1
ATOM 1584 O O . LEU A 1 197 ? 8.484 -38.562 -27.75 1 96.94 197 LEU A O 1
ATOM 1588 N N . LYS A 1 198 ? 9.172 -36.656 -28.641 1 96.19 198 LYS A N 1
ATOM 1589 C CA . LYS A 1 198 ? 8.844 -37.062 -30 1 96.19 198 LYS A CA 1
ATOM 1590 C C . LYS A 1 198 ? 9.508 -38.406 -30.344 1 96.19 198 LYS A C 1
ATOM 1592 O O . LYS A 1 198 ? 8.867 -39.281 -30.922 1 96.19 198 LYS A O 1
ATOM 1597 N N . LYS A 1 199 ? 10.75 -38.531 -30.062 1 96 199 LYS A N 1
ATOM 1598 C CA . LYS A 1 199 ? 11.516 -39.75 -30.359 1 96 199 LYS A CA 1
ATOM 1599 C C . LYS A 1 199 ? 11.008 -40.906 -29.531 1 96 199 LYS A C 1
ATOM 1601 O O . LYS A 1 199 ? 10.922 -42.031 -30.047 1 96 199 LYS A O 1
ATOM 1606 N N . VAL A 1 200 ? 10.703 -40.656 -28.281 1 97.38 200 VAL A N 1
ATOM 1607 C CA . VAL A 1 200 ? 10.172 -41.719 -27.438 1 97.38 200 VAL A CA 1
ATOM 1608 C C . VAL A 1 200 ? 8.852 -42.219 -28.016 1 97.38 200 VAL A C 1
ATOM 1610 O O . VAL A 1 200 ? 8.641 -43.438 -28.109 1 97.38 200 VAL A O 1
ATOM 1613 N N . LEU A 1 201 ? 7.957 -41.344 -28.422 1 97.69 201 LEU A N 1
ATOM 1614 C CA . LEU A 1 201 ? 6.672 -41.75 -28.984 1 97.69 201 LEU A CA 1
ATOM 1615 C C . LEU A 1 201 ? 6.863 -42.562 -30.266 1 97.69 201 LEU A C 1
ATOM 1617 O O . LEU A 1 201 ? 6.18 -43.562 -30.484 1 97.69 201 LEU A O 1
ATOM 1621 N N . LYS A 1 202 ? 7.789 -42.125 -31.094 1 96.75 202 LYS A N 1
ATOM 1622 C CA . LYS A 1 202 ? 8.055 -42.812 -32.344 1 96.75 202 LYS A CA 1
ATOM 1623 C C . LYS A 1 202 ? 8.609 -44.219 -32.125 1 96.75 202 LYS A C 1
ATOM 1625 O O . LYS A 1 202 ? 8.117 -45.188 -32.688 1 96.75 202 LYS A O 1
ATOM 1630 N N . ILE A 1 203 ? 9.586 -44.312 -31.266 1 97.62 203 ILE A N 1
ATOM 1631 C CA . ILE A 1 203 ? 10.344 -45.562 -31.109 1 97.62 203 ILE A CA 1
ATOM 1632 C C . ILE A 1 203 ? 9.57 -46.531 -30.203 1 97.62 203 ILE A C 1
ATOM 1634 O O . ILE A 1 203 ? 9.359 -47.688 -30.562 1 97.62 203 ILE A O 1
ATOM 1638 N N . ALA A 1 204 ? 9.141 -46.031 -29.078 1 98.12 204 ALA A N 1
ATOM 1639 C CA . ALA A 1 204 ? 8.555 -46.938 -28.094 1 98.12 204 ALA A CA 1
ATOM 1640 C C . ALA A 1 204 ? 7.094 -47.219 -28.391 1 98.12 204 ALA A C 1
ATOM 1642 O O . ALA A 1 204 ? 6.617 -48.344 -28.188 1 98.12 204 ALA A O 1
ATOM 1643 N N . CYS A 1 205 ? 6.387 -46.219 -28.938 1 98.25 205 CYS A N 1
ATOM 1644 C CA . CYS A 1 205 ? 4.957 -46.406 -29.141 1 98.25 205 CYS A CA 1
ATOM 1645 C C . CYS A 1 205 ? 4.652 -46.719 -30.609 1 98.25 205 CYS A C 1
ATOM 1647 O O . CYS A 1 205 ? 3.514 -47 -30.969 1 98.25 205 CYS A O 1
ATOM 1649 N N . GLY A 1 206 ? 5.629 -46.594 -31.5 1 97.94 206 GLY A N 1
ATOM 1650 C CA . GLY A 1 206 ? 5.398 -46.75 -32.938 1 97.94 206 GLY A CA 1
ATOM 1651 C C . GLY A 1 206 ? 4.668 -45.562 -33.531 1 97.94 206 GLY A C 1
ATOM 1652 O O . GLY A 1 206 ? 4.074 -45.688 -34.625 1 97.94 206 GLY A O 1
ATOM 1653 N N . GLY A 1 207 ? 4.637 -44.5 -32.781 1 97.19 207 GLY A N 1
ATOM 1654 C CA . GLY A 1 207 ? 3.93 -43.312 -33.25 1 97.19 207 GLY A CA 1
ATOM 1655 C C . GLY A 1 207 ? 2.59 -43.125 -32.562 1 97.19 207 GLY A C 1
ATOM 1656 O O . GLY A 1 207 ? 2.168 -43.938 -31.766 1 97.19 207 GLY A O 1
ATOM 1657 N N . ILE A 1 208 ? 1.956 -41.969 -32.875 1 96.88 208 ILE A N 1
ATOM 1658 C CA . ILE A 1 208 ? 0.645 -41.656 -32.312 1 96.88 208 ILE A CA 1
ATOM 1659 C C . ILE A 1 208 ? -0.427 -41.812 -33.375 1 96.88 208 ILE A C 1
ATOM 1661 O O . ILE A 1 208 ? -0.128 -41.781 -34.562 1 96.88 208 ILE A O 1
ATOM 1665 N N . LEU A 1 209 ? -1.637 -41.969 -33 1 97.94 209 LEU A N 1
ATOM 1666 C CA . LEU A 1 209 ? -2.754 -42.094 -33.906 1 97.94 209 LEU A CA 1
ATOM 1667 C C . LEU A 1 209 ? -3.152 -40.75 -34.5 1 97.94 209 LEU A C 1
ATOM 1669 O O . LEU A 1 209 ? -2.955 -39.719 -33.844 1 97.94 209 LEU A O 1
ATOM 1673 N N . PRO A 1 210 ? -3.697 -40.719 -35.719 1 95.75 210 PRO A N 1
ATOM 1674 C CA . PRO A 1 210 ? -4.039 -39.438 -36.375 1 95.75 210 PRO A CA 1
ATOM 1675 C C . PRO A 1 210 ? -5.027 -38.625 -35.562 1 95.75 210 PRO A C 1
ATOM 1677 O O . PRO A 1 210 ? -5.039 -37.375 -35.688 1 95.75 210 PRO A O 1
ATOM 1680 N N . GLU A 1 211 ? -5.844 -39.25 -34.75 1 96.06 211 GLU A N 1
ATOM 1681 C CA . GLU A 1 211 ? -6.848 -38.562 -33.938 1 96.06 211 GLU A CA 1
ATOM 1682 C C . GLU A 1 211 ? -6.203 -37.781 -32.781 1 96.06 211 GLU A C 1
ATOM 1684 O O . GLU A 1 211 ? -6.832 -36.906 -32.188 1 96.06 211 GLU A O 1
ATOM 1689 N N . ALA A 1 212 ? -4.977 -38.156 -32.438 1 96.12 212 ALA A N 1
ATOM 1690 C CA . ALA A 1 212 ? -4.281 -37.531 -31.312 1 96.12 212 ALA A CA 1
ATOM 1691 C C . ALA A 1 212 ? -3.887 -36.094 -31.641 1 96.12 212 ALA A C 1
ATOM 1693 O O . ALA A 1 212 ? -3.227 -35.844 -32.656 1 96.12 212 ALA A O 1
ATOM 1694 N N . GLN A 1 213 ? -4.309 -35.156 -30.828 1 94.81 213 GLN A N 1
ATOM 1695 C CA . GLN A 1 213 ? -3.998 -33.75 -31.078 1 94.81 213 GLN A CA 1
ATOM 1696 C C . GLN A 1 213 ? -3.26 -33.125 -29.891 1 94.81 213 GLN A C 1
ATOM 1698 O O . GLN A 1 213 ? -2.695 -32.031 -30.016 1 94.81 213 GLN A O 1
ATOM 1703 N N . HIS A 1 214 ? -3.328 -33.812 -28.766 1 95.88 214 HIS A N 1
ATOM 1704 C CA . HIS A 1 214 ? -2.67 -33.312 -27.562 1 95.88 214 HIS A CA 1
ATOM 1705 C C . HIS A 1 214 ? -1.936 -34.438 -26.844 1 95.88 214 HIS A C 1
ATOM 1707 O O . HIS A 1 214 ? -2.297 -35.594 -26.969 1 95.88 214 HIS A O 1
ATOM 1713 N N . LEU A 1 215 ? -0.932 -34.094 -26.156 1 97.56 215 LEU A N 1
ATOM 1714 C CA . LEU A 1 215 ? -0.278 -34.969 -25.203 1 97.56 215 LEU A CA 1
ATOM 1715 C C . LEU A 1 215 ? -0.485 -34.5 -23.781 1 97.56 215 LEU A C 1
ATOM 1717 O O . LEU A 1 215 ? -0.087 -33.375 -23.438 1 97.56 215 LEU A O 1
ATOM 1721 N N . GLU A 1 216 ? -1.131 -35.25 -22.984 1 98.5 216 GLU A N 1
ATOM 1722 C CA . GLU A 1 216 ? -1.375 -34.938 -21.578 1 98.5 216 GLU A CA 1
ATOM 1723 C C . GLU A 1 216 ? -0.251 -35.469 -20.688 1 98.5 216 GLU A C 1
ATOM 1725 O O . GLU A 1 216 ? 0.199 -36.625 -20.859 1 98.5 216 GLU A O 1
ATOM 1730 N N . PHE A 1 217 ? 0.202 -34.75 -19.828 1 98.75 217 PHE A N 1
ATOM 1731 C CA . PHE A 1 217 ? 1.213 -35.094 -18.844 1 98.75 217 PHE A CA 1
ATOM 1732 C C . PHE A 1 217 ? 0.605 -35.156 -17.453 1 98.75 217 PHE A C 1
ATOM 1734 O O . PHE A 1 217 ? 0.018 -34.188 -16.969 1 98.75 217 PHE A O 1
ATOM 1741 N N . ILE A 1 218 ? 0.701 -36.25 -16.766 1 98.69 218 ILE A N 1
ATOM 1742 C CA . ILE A 1 218 ? 0.163 -36.406 -15.422 1 98.69 218 ILE A CA 1
ATOM 1743 C C . ILE A 1 218 ? 1.309 -36.562 -14.422 1 98.69 218 ILE A C 1
ATOM 1745 O O . ILE A 1 218 ? 2.158 -37.438 -14.57 1 98.69 218 ILE A O 1
ATOM 1749 N N . GLY A 1 219 ? 1.376 -35.656 -13.469 1 98.38 219 GLY A N 1
ATOM 1750 C CA . GLY A 1 219 ? 2.371 -35.688 -12.406 1 98.38 219 GLY A CA 1
ATOM 1751 C C . GLY A 1 219 ? 1.922 -36.5 -11.203 1 98.38 219 GLY A C 1
ATOM 1752 O O . GLY A 1 219 ? 0.725 -36.719 -11.016 1 98.38 219 GLY A O 1
ATOM 1753 N N . ALA A 1 220 ? 2.793 -36.906 -10.391 1 98.19 220 ALA A N 1
ATOM 1754 C CA . ALA A 1 220 ? 2.539 -37.781 -9.258 1 98.19 220 ALA A CA 1
ATOM 1755 C C . ALA A 1 220 ? 2.01 -37 -8.055 1 98.19 220 ALA A C 1
ATOM 1757 O O . ALA A 1 220 ? 1.571 -37.594 -7.066 1 98.19 220 ALA A O 1
ATOM 1758 N N . ASP A 1 221 ? 2.059 -35.688 -8.055 1 97.81 221 ASP A N 1
ATOM 1759 C CA . ASP A 1 221 ? 1.605 -34.875 -6.926 1 97.81 221 ASP A CA 1
ATOM 1760 C C . ASP A 1 221 ? 0.081 -34.812 -6.875 1 97.81 221 ASP A C 1
ATOM 1762 O O . ASP A 1 221 ? -0.583 -34.875 -7.914 1 97.81 221 ASP A O 1
ATOM 1766 N N . THR A 1 222 ? -0.4 -34.75 -5.699 1 97.5 222 THR A N 1
ATOM 1767 C CA . THR A 1 222 ? -1.83 -34.625 -5.445 1 97.5 222 THR A CA 1
ATOM 1768 C C . THR A 1 222 ? -2.271 -33.156 -5.617 1 97.5 222 THR A C 1
ATOM 1770 O O . THR A 1 222 ? -1.636 -32.25 -5.094 1 97.5 222 THR A O 1
ATOM 1773 N N . TYR A 1 223 ? -3.332 -32.938 -6.332 1 97 223 TYR A N 1
ATOM 1774 C CA . TYR A 1 223 ? -3.873 -31.641 -6.652 1 97 223 TYR A CA 1
ATOM 1775 C C . TYR A 1 223 ? -5.312 -31.5 -6.164 1 97 223 TYR A C 1
ATOM 1777 O O . TYR A 1 223 ? -6.113 -32.438 -6.312 1 97 223 TYR A O 1
ATOM 1785 N N . PHE A 1 224 ? -5.586 -30.422 -5.488 1 96.69 224 PHE A N 1
ATOM 1786 C CA . PHE A 1 224 ? -6.941 -30.156 -5.008 1 96.69 224 PHE A CA 1
ATOM 1787 C C . PHE A 1 224 ? -7.578 -29 -5.773 1 96.69 224 PHE A C 1
ATOM 1789 O O . PHE A 1 224 ? -6.918 -28 -6.059 1 96.69 224 PHE A O 1
ATOM 1796 N N . LYS A 1 225 ? -8.852 -29.141 -6.133 1 95.06 225 LYS A N 1
ATOM 1797 C CA . LYS A 1 225 ? -9.609 -28.062 -6.75 1 95.06 225 LYS A CA 1
ATOM 1798 C C . LYS A 1 225 ? -11.094 -28.172 -6.402 1 95.06 225 LYS A C 1
ATOM 1800 O O . LYS A 1 225 ? -11.727 -29.188 -6.652 1 95.06 225 LYS A O 1
ATOM 1805 N N . LYS A 1 226 ? -11.672 -27.188 -5.789 1 92.12 226 LYS A N 1
ATOM 1806 C CA . LYS A 1 226 ? -13.094 -27.047 -5.5 1 92.12 226 LYS A CA 1
ATOM 1807 C C . LYS A 1 226 ? -13.656 -28.297 -4.84 1 92.12 226 LYS A C 1
ATOM 1809 O O . LYS A 1 226 ? -14.68 -28.828 -5.27 1 92.12 226 LYS A O 1
ATOM 1814 N N . GLY A 1 227 ? -12.938 -28.828 -3.887 1 92.5 227 GLY A N 1
ATOM 1815 C CA . GLY A 1 227 ? -13.414 -29.938 -3.084 1 92.5 227 GLY A CA 1
ATOM 1816 C C . GLY A 1 227 ? -13.172 -31.297 -3.73 1 92.5 227 GLY A C 1
ATOM 1817 O O . GLY A 1 227 ? -13.656 -32.312 -3.246 1 92.5 227 GLY A O 1
ATOM 1818 N N . ASN A 1 228 ? -12.438 -31.297 -4.832 1 95.12 228 ASN A N 1
ATOM 1819 C CA . ASN A 1 228 ? -12.07 -32.531 -5.52 1 95.12 228 ASN A CA 1
ATOM 1820 C C . ASN A 1 228 ? -10.562 -32.75 -5.512 1 95.12 228 ASN A C 1
ATOM 1822 O O . ASN A 1 228 ? -9.797 -31.828 -5.211 1 95.12 228 ASN A O 1
ATOM 1826 N N . VAL A 1 229 ? -10.172 -34 -5.844 1 96.69 229 VAL A N 1
ATOM 1827 C CA . VAL A 1 229 ? -8.758 -34.344 -5.82 1 96.69 229 VAL A CA 1
ATOM 1828 C C . VAL A 1 229 ? -8.352 -34.938 -7.168 1 96.69 229 VAL A C 1
ATOM 1830 O O . VAL A 1 229 ? -9.148 -35.594 -7.832 1 96.69 229 VAL A O 1
ATOM 1833 N N . PHE A 1 230 ? -7.16 -34.625 -7.582 1 97.31 230 PHE A N 1
ATOM 1834 C CA . PHE A 1 230 ? -6.57 -35.062 -8.844 1 97.31 230 PHE A CA 1
ATOM 1835 C C . PHE A 1 230 ? -5.074 -35.312 -8.688 1 97.31 230 PHE A C 1
ATOM 1837 O O . PHE A 1 230 ? -4.492 -34.969 -7.648 1 97.31 230 PHE A O 1
ATOM 1844 N N . ASN A 1 231 ? -4.547 -35.969 -9.594 1 97.94 231 ASN A N 1
ATOM 1845 C CA . ASN A 1 231 ? -3.143 -35.719 -9.891 1 97.94 231 ASN A CA 1
ATOM 1846 C C . ASN A 1 231 ? -2.967 -34.5 -10.789 1 97.94 231 ASN A C 1
ATOM 1848 O O . ASN A 1 231 ? -3.885 -34.125 -11.516 1 97.94 231 ASN A O 1
ATOM 1852 N N . TYR A 1 232 ? -1.826 -33.875 -10.633 1 97.88 232 TYR A N 1
ATOM 1853 C CA . TYR A 1 232 ? -1.544 -32.75 -11.523 1 97.88 232 TYR A CA 1
ATOM 1854 C C . TYR A 1 232 ? -1.595 -33.188 -12.984 1 97.88 232 TYR A C 1
ATOM 1856 O O . TYR A 1 232 ? -0.989 -34.188 -13.359 1 97.88 232 TYR A O 1
ATOM 1864 N N . ALA A 1 233 ? -2.35 -32.438 -13.836 1 98 233 ALA A N 1
ATOM 1865 C CA . ALA A 1 233 ? -2.475 -32.812 -15.234 1 98 233 ALA A CA 1
ATOM 1866 C C . ALA A 1 233 ? -2.566 -31.578 -16.125 1 98 233 ALA A C 1
ATOM 1868 O O . ALA A 1 233 ? -3.322 -30.656 -15.836 1 98 233 ALA A O 1
ATOM 1869 N N . VAL A 1 234 ? -1.77 -31.594 -17.172 1 97.06 234 VAL A N 1
ATOM 1870 C CA . VAL A 1 234 ? -1.785 -30.562 -18.203 1 97.06 234 VAL A CA 1
ATOM 1871 C C . VAL A 1 234 ? -1.498 -31.188 -19.578 1 97.06 234 VAL A C 1
ATOM 1873 O O . VAL A 1 234 ? -1.094 -32.344 -19.656 1 97.06 234 VAL A O 1
ATOM 1876 N N . SER A 1 235 ? -1.691 -30.469 -20.641 1 96.25 235 SER A N 1
ATOM 1877 C CA . SER A 1 235 ? -1.395 -31 -21.969 1 96.25 235 SER A CA 1
ATOM 1878 C C . SER A 1 235 ? -0.814 -29.922 -22.875 1 96.25 235 SER A C 1
ATOM 1880 O O . SER A 1 235 ? -0.918 -28.734 -22.594 1 96.25 235 SER A O 1
ATOM 1882 N N . VAL A 1 236 ? -0.105 -30.328 -23.891 1 94.44 236 VAL A N 1
ATOM 1883 C CA . VAL A 1 236 ? 0.383 -29.469 -24.953 1 94.44 236 VAL A CA 1
ATOM 1884 C C . VAL A 1 236 ? -0.054 -30.031 -26.312 1 94.44 236 VAL A C 1
ATOM 1886 O O . VAL A 1 236 ? -0.28 -31.234 -26.438 1 94.44 236 VAL A O 1
ATOM 1889 N N .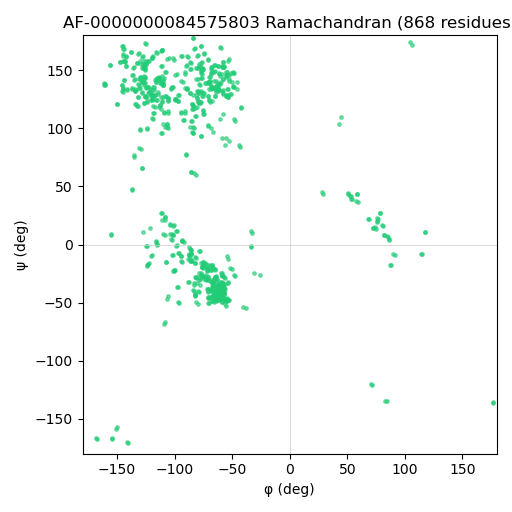 PRO A 1 237 ? -0.209 -29.188 -27.266 1 93.44 237 PRO A N 1
ATOM 1890 C CA . PRO A 1 237 ? -0.583 -29.688 -28.594 1 93.44 237 PRO A CA 1
ATOM 1891 C C . PRO A 1 237 ? 0.498 -30.562 -29.234 1 93.44 237 PRO A C 1
ATOM 1893 O O . PRO A 1 237 ? 1.689 -30.328 -29.016 1 93.44 237 PRO A O 1
ATOM 1896 N N . TRP A 1 238 ? 0.059 -31.469 -30 1 94.44 238 TRP A N 1
ATOM 1897 C CA . TRP A 1 238 ? 0.976 -32.344 -30.719 1 94.44 238 TRP A CA 1
ATOM 1898 C C . TRP A 1 238 ? 1.922 -31.516 -31.594 1 94.44 238 TRP A C 1
ATOM 1900 O O . TRP A 1 238 ? 3.098 -31.859 -31.734 1 94.44 238 TRP A O 1
ATOM 1910 N N . ARG A 1 239 ? 1.481 -30.469 -32.156 1 90.62 239 ARG A N 1
ATOM 1911 C CA . ARG A 1 239 ? 2.311 -29.625 -33 1 90.62 239 ARG A CA 1
ATOM 1912 C C . ARG A 1 239 ? 3.527 -29.109 -32.25 1 90.62 239 ARG A C 1
ATOM 1914 O O . ARG A 1 239 ? 4.59 -28.906 -32.844 1 90.62 239 ARG A O 1
ATOM 1921 N N . LYS A 1 240 ? 3.369 -28.875 -30.984 1 90.69 240 LYS A N 1
ATOM 1922 C CA . LYS A 1 240 ? 4.488 -28.422 -30.156 1 90.69 240 LYS A CA 1
ATOM 1923 C C . LYS A 1 240 ? 5.496 -29.562 -29.953 1 90.69 240 LYS A C 1
ATOM 1925 O O . LYS A 1 240 ? 6.707 -29.344 -30.031 1 90.69 240 LYS A O 1
ATOM 1930 N N . VAL A 1 241 ? 4.984 -30.734 -29.734 1 93.19 241 VAL A N 1
ATOM 1931 C CA . VAL A 1 241 ? 5.82 -31.891 -29.453 1 93.19 241 VAL A CA 1
ATOM 1932 C C . VAL A 1 241 ? 6.586 -32.312 -30.703 1 93.19 241 VAL A C 1
ATOM 1934 O O . VAL A 1 241 ? 7.762 -32.656 -30.641 1 93.19 241 VAL A O 1
ATOM 1937 N N . ARG A 1 242 ? 5.949 -32.25 -31.797 1 91.19 242 ARG A N 1
ATOM 1938 C CA . ARG A 1 242 ? 6.559 -32.719 -33.031 1 91.19 242 ARG A CA 1
ATOM 1939 C C . ARG A 1 242 ? 7.59 -31.75 -33.562 1 91.19 242 ARG A C 1
ATOM 1941 O O . ARG A 1 242 ? 8.398 -32.094 -34.438 1 91.19 242 ARG A O 1
ATOM 1948 N N . ASN A 1 243 ? 7.535 -30.531 -33.094 1 83 243 ASN A N 1
ATOM 1949 C CA . ASN A 1 243 ? 8.461 -29.516 -33.531 1 83 243 ASN A CA 1
ATOM 1950 C C . ASN A 1 243 ? 9.797 -29.594 -32.812 1 83 243 ASN A C 1
ATOM 1952 O O . ASN A 1 243 ? 9.852 -29.438 -31.594 1 83 243 ASN A O 1
ATOM 1956 N N . ASN A 1 244 ? 10.969 -29.625 -33.469 1 66.62 244 ASN A N 1
ATOM 1957 C CA . ASN A 1 244 ? 12.375 -29.453 -33.156 1 66.62 244 ASN A CA 1
ATOM 1958 C C . ASN A 1 244 ? 12.672 -29.844 -31.703 1 66.62 244 ASN A C 1
ATOM 1960 O O . ASN A 1 244 ? 13.391 -29.141 -31 1 66.62 244 ASN A O 1
ATOM 1964 N N . GLU A 1 245 ? 12.195 -30.906 -31.203 1 76.44 245 GLU A N 1
ATOM 1965 C CA . GLU A 1 245 ? 12.531 -31.438 -29.891 1 76.44 245 GLU A CA 1
ATOM 1966 C C . GLU A 1 245 ? 12.227 -30.406 -28.797 1 76.44 245 GLU A C 1
ATOM 1968 O O . GLU A 1 245 ? 13.016 -30.234 -27.859 1 76.44 245 GLU A O 1
ATOM 1973 N N . GLU A 1 246 ? 11.227 -29.656 -28.859 1 86.06 246 GLU A N 1
ATOM 1974 C CA . GLU A 1 246 ? 10.828 -28.594 -27.922 1 86.06 246 GLU A CA 1
ATOM 1975 C C . GLU A 1 246 ? 10.281 -29.188 -26.625 1 86.06 246 GLU A C 1
ATOM 1977 O O . GLU A 1 246 ? 10.164 -28.484 -25.625 1 86.06 246 GLU A O 1
ATOM 1982 N N . VAL A 1 247 ? 9.977 -30.406 -26.688 1 93.81 247 VAL A N 1
ATOM 1983 C CA . VAL A 1 247 ? 9.469 -31.062 -25.484 1 93.81 247 VAL A CA 1
ATOM 1984 C C . VAL A 1 247 ? 10.406 -32.188 -25.078 1 93.81 247 VAL A C 1
ATOM 1986 O O . VAL A 1 247 ? 10.625 -33.125 -25.844 1 93.81 247 VAL A O 1
ATOM 1989 N N . LEU A 1 248 ? 10.938 -32.031 -23.875 1 95.5 248 LEU A N 1
ATOM 1990 C CA . LEU A 1 248 ? 11.953 -32.969 -23.375 1 95.5 248 LEU A CA 1
ATOM 1991 C C . LEU A 1 248 ? 11.461 -33.688 -22.141 1 95.5 248 LEU A C 1
ATOM 1993 O O . LEU A 1 248 ? 10.836 -33.094 -21.266 1 95.5 248 LEU A O 1
ATOM 1997 N N . LEU A 1 249 ? 11.625 -34.969 -22.125 1 97.44 249 LEU A N 1
ATOM 1998 C CA . LEU A 1 249 ? 11.617 -35.688 -20.859 1 97.44 249 LEU A CA 1
ATOM 1999 C C . LEU A 1 249 ? 12.984 -35.625 -20.172 1 97.44 249 LEU A C 1
ATOM 2001 O O . LEU A 1 249 ? 13.953 -36.219 -20.641 1 97.44 249 LEU A O 1
ATOM 2005 N N . ALA A 1 250 ? 13.047 -34.906 -19.062 1 96.88 250 ALA A N 1
ATOM 2006 C CA . ALA A 1 250 ? 14.344 -34.531 -18.516 1 96.88 250 ALA A CA 1
ATOM 2007 C C . ALA A 1 250 ? 14.57 -35.156 -17.141 1 96.88 250 ALA A C 1
ATOM 2009 O O . ALA A 1 250 ? 13.648 -35.25 -16.328 1 96.88 250 ALA A O 1
ATOM 2010 N N . TRP A 1 251 ? 15.797 -35.625 -16.891 1 97.88 251 TRP A N 1
ATOM 2011 C CA . TRP A 1 251 ? 16.188 -36.156 -15.586 1 97.88 251 TRP A CA 1
ATOM 2012 C C . TRP A 1 251 ? 17.406 -35.438 -15.055 1 97.88 251 TRP A C 1
ATOM 2014 O O . TRP A 1 251 ? 17.906 -35.719 -13.961 1 97.88 251 TRP A O 1
ATOM 2024 N N . GLU A 1 252 ? 17.938 -34.469 -15.852 1 96.81 252 GLU A N 1
ATOM 2025 C CA . GLU A 1 252 ? 19.109 -33.688 -15.469 1 96.81 252 GLU A CA 1
ATOM 2026 C C . GLU A 1 252 ? 18.844 -32.188 -15.617 1 96.81 252 GLU A C 1
ATOM 2028 O O . GLU A 1 252 ? 18.172 -31.766 -16.562 1 96.81 252 GLU A O 1
ATOM 2033 N N . MET A 1 253 ? 19.359 -31.391 -14.609 1 95.94 253 MET A N 1
ATOM 2034 C CA . MET A 1 253 ? 19.266 -29.938 -14.578 1 95.94 253 MET A CA 1
ATOM 2035 C C . MET A 1 253 ? 20.625 -29.312 -14.266 1 95.94 253 MET A C 1
ATOM 2037 O O . MET A 1 253 ? 21.203 -29.578 -13.211 1 95.94 253 MET A O 1
ATOM 2041 N N . ASN A 1 254 ? 21.109 -28.516 -15.188 1 95.69 254 ASN A N 1
ATOM 2042 C CA . ASN A 1 254 ? 22.391 -27.844 -15.062 1 95.69 254 ASN A CA 1
ATOM 2043 C C . ASN A 1 254 ? 23.516 -28.844 -14.766 1 95.69 254 ASN A C 1
ATOM 2045 O O . ASN A 1 254 ? 24.344 -28.594 -13.883 1 95.69 254 ASN A O 1
ATOM 2049 N N . GLY A 1 255 ? 23.484 -29.922 -15.344 1 95.12 255 GLY A N 1
ATOM 2050 C CA . GLY A 1 255 ? 24.562 -30.875 -15.266 1 95.12 255 GLY A CA 1
ATOM 2051 C C . GLY A 1 255 ? 24.469 -31.797 -14.07 1 95.12 255 GLY A C 1
ATOM 2052 O O . GLY A 1 255 ? 25.344 -32.625 -13.844 1 95.12 255 GLY A O 1
ATOM 2053 N N . LYS A 1 256 ? 23.453 -31.719 -13.305 1 97 256 LYS A N 1
ATOM 2054 C CA . LYS A 1 256 ? 23.219 -32.531 -12.125 1 97 256 LYS A CA 1
ATOM 2055 C C . LYS A 1 256 ? 21.859 -33.25 -12.195 1 97 256 LYS A C 1
ATOM 2057 O O . LYS A 1 256 ? 20.969 -32.781 -12.922 1 97 256 LYS A O 1
ATOM 2062 N N . PRO A 1 257 ? 21.734 -34.344 -11.43 1 96.69 257 PRO A N 1
ATOM 2063 C CA . PRO A 1 257 ? 20.391 -34.938 -11.359 1 96.69 257 PRO A CA 1
ATOM 2064 C C . PRO A 1 257 ? 19.328 -33.938 -10.906 1 96.69 257 PRO A C 1
ATOM 2066 O O . PRO A 1 257 ? 19.609 -33.062 -10.07 1 96.69 257 PRO A O 1
ATOM 2069 N N . LEU A 1 258 ? 18.172 -34.094 -11.469 1 96.75 258 LEU A N 1
ATOM 2070 C CA . LEU A 1 258 ? 17.062 -33.25 -11.031 1 96.75 258 LEU A CA 1
ATOM 2071 C C . LEU A 1 258 ? 16.922 -33.281 -9.516 1 96.75 258 LEU A C 1
ATOM 2073 O O . LEU A 1 258 ? 16.938 -34.344 -8.906 1 96.75 258 LEU A O 1
ATOM 2077 N N . PRO A 1 259 ? 16.844 -32.094 -8.938 1 98 259 PRO A N 1
ATOM 2078 C CA . PRO A 1 259 ? 16.406 -32.125 -7.543 1 98 259 PRO A CA 1
ATOM 2079 C C . PRO A 1 259 ? 15 -32.688 -7.379 1 98 259 PRO A C 1
ATOM 2081 O O . PRO A 1 259 ? 14.18 -32.594 -8.297 1 98 259 PRO A O 1
ATOM 2084 N N . LYS A 1 260 ? 14.672 -33.281 -6.199 1 98.5 260 LYS A N 1
ATOM 2085 C CA . LYS A 1 260 ? 13.336 -33.812 -5.941 1 98.5 260 LYS A CA 1
ATOM 2086 C C . LYS A 1 260 ? 12.273 -32.719 -6.129 1 98.5 260 LYS A C 1
ATOM 2088 O O . LYS A 1 260 ? 11.227 -32.969 -6.742 1 98.5 260 LYS A O 1
ATOM 2093 N N . ILE A 1 261 ? 12.57 -31.5 -5.719 1 98 261 ILE A N 1
ATOM 2094 C CA . ILE A 1 261 ? 11.594 -30.406 -5.719 1 98 261 ILE A CA 1
ATOM 2095 C C . ILE A 1 261 ? 11.32 -29.969 -7.156 1 98 261 ILE A C 1
ATOM 2097 O O . ILE A 1 261 ? 10.281 -29.359 -7.438 1 98 261 ILE A O 1
ATOM 2101 N N . HIS A 1 262 ? 12.219 -30.25 -8.07 1 97.19 262 HIS A N 1
ATOM 2102 C CA . HIS A 1 262 ? 12.07 -29.828 -9.453 1 97.19 262 HIS A CA 1
ATOM 2103 C C . HIS A 1 262 ? 11.594 -30.969 -10.336 1 97.19 262 HIS A C 1
ATOM 2105 O O . HIS A 1 262 ? 11.648 -30.875 -11.562 1 97.19 262 HIS A O 1
ATOM 2111 N N . GLY A 1 263 ? 11.219 -32.094 -9.742 1 97.94 263 GLY A N 1
ATOM 2112 C CA . GLY A 1 263 ? 10.5 -33.062 -10.547 1 97.94 263 GLY A CA 1
ATOM 2113 C C . GLY A 1 263 ? 11.234 -34.375 -10.688 1 97.94 263 GLY A C 1
ATOM 2114 O O . GLY A 1 263 ? 10.906 -35.219 -11.547 1 97.94 263 GLY A O 1
ATOM 2115 N N . TYR A 1 264 ? 12.344 -34.625 -9.898 1 98.38 264 TYR A N 1
ATOM 2116 C CA . TYR A 1 264 ? 13.008 -35.906 -9.883 1 98.38 264 TYR A CA 1
ATOM 2117 C C . TYR A 1 264 ? 11.992 -37.031 -9.695 1 98.38 264 TYR A C 1
ATOM 2119 O O . TYR A 1 264 ? 11.078 -36.938 -8.883 1 98.38 264 TYR A O 1
ATOM 2127 N N . PRO A 1 265 ? 12.086 -38.094 -10.43 1 98.44 265 PRO A N 1
ATOM 2128 C CA . PRO A 1 265 ? 13.211 -38.469 -11.305 1 98.44 265 PRO A CA 1
ATOM 2129 C C . PRO A 1 265 ? 13 -38.031 -12.75 1 98.44 265 PRO A C 1
ATOM 2131 O O . PRO A 1 265 ? 13.945 -38.031 -13.547 1 98.44 265 PRO A O 1
ATOM 2134 N N . LEU A 1 266 ? 11.781 -37.656 -13.078 1 98.62 266 LEU A N 1
ATOM 2135 C CA . LEU A 1 266 ? 11.5 -37.281 -14.461 1 98.62 266 LEU A CA 1
ATOM 2136 C C . LEU A 1 266 ? 10.539 -36.094 -14.523 1 98.62 266 LEU A C 1
ATOM 2138 O O . LEU A 1 266 ? 9.539 -36.062 -13.805 1 98.62 266 LEU A O 1
ATOM 2142 N N . ARG A 1 267 ? 10.836 -35.156 -15.32 1 97.5 267 ARG A N 1
ATOM 2143 C CA . ARG A 1 267 ? 9.922 -34.031 -15.578 1 97.5 267 ARG A CA 1
ATOM 2144 C C . ARG A 1 267 ? 9.812 -33.781 -17.078 1 97.5 267 ARG A C 1
ATOM 2146 O O . ARG A 1 267 ? 10.68 -34.156 -17.859 1 97.5 267 ARG A O 1
ATOM 2153 N N . VAL A 1 268 ? 8.734 -33.188 -17.469 1 96.81 268 VAL A N 1
ATOM 2154 C CA . VAL A 1 268 ? 8.578 -32.688 -18.828 1 96.81 268 VAL A CA 1
ATOM 2155 C C . VAL A 1 268 ? 9.062 -31.234 -18.891 1 96.81 268 VAL A C 1
ATOM 2157 O O . VAL A 1 268 ? 8.773 -30.422 -18 1 96.81 268 VAL A O 1
ATOM 2160 N N . VAL A 1 269 ? 9.805 -30.875 -19.859 1 94.69 269 VAL A N 1
ATOM 2161 C CA . VAL A 1 269 ? 10.219 -29.5 -20.109 1 94.69 269 VAL A CA 1
ATOM 2162 C C . VAL A 1 269 ? 9.695 -29.031 -21.469 1 94.69 269 VAL A C 1
ATOM 2164 O O . VAL A 1 269 ? 10.062 -29.578 -22.5 1 94.69 269 VAL A O 1
ATOM 2167 N N . VAL A 1 270 ? 8.82 -28.125 -21.453 1 92.44 270 VAL A N 1
ATOM 2168 C CA . VAL A 1 270 ? 8.242 -27.562 -22.672 1 92.44 270 VAL A CA 1
ATOM 2169 C C . VAL A 1 270 ? 8.797 -26.156 -22.906 1 92.44 270 VAL A C 1
ATOM 2171 O O . VAL A 1 270 ? 8.328 -25.188 -22.297 1 92.44 270 VAL A O 1
ATOM 2174 N N . THR A 1 271 ? 9.68 -25.984 -23.781 1 86.56 271 THR A N 1
ATOM 2175 C CA . THR A 1 271 ? 10.367 -24.719 -24 1 86.56 271 THR A CA 1
ATOM 2176 C C . THR A 1 271 ? 9.406 -23.672 -24.578 1 86.56 271 THR A C 1
ATOM 2178 O O . THR A 1 271 ? 8.578 -24 -25.422 1 86.56 271 THR A O 1
ATOM 2181 N N . GLY A 1 272 ? 9.5 -22.5 -24.047 1 83 272 GLY A N 1
ATOM 2182 C CA . GLY A 1 272 ? 8.742 -21.391 -24.594 1 83 272 GLY A CA 1
ATOM 2183 C C . GLY A 1 272 ? 7.348 -21.266 -24 1 83 272 GLY A C 1
ATOM 2184 O O . GLY A 1 272 ? 6.645 -20.297 -24.266 1 83 272 GLY A O 1
ATOM 2185 N N . TYR A 1 273 ? 6.867 -22.297 -23.391 1 87.56 273 TYR A N 1
ATOM 2186 C CA . TYR A 1 273 ? 5.57 -22.266 -22.719 1 87.56 273 TYR A CA 1
ATOM 2187 C C . TYR A 1 273 ? 5.727 -21.922 -21.25 1 87.56 273 TYR A C 1
ATOM 2189 O O . TYR A 1 273 ? 6.828 -22.016 -20.688 1 87.56 273 TYR A O 1
ATOM 2197 N N . ILE A 1 274 ? 4.652 -21.516 -20.609 1 88.69 274 ILE A N 1
ATOM 2198 C CA . ILE A 1 274 ? 4.66 -21.25 -19.172 1 88.69 274 ILE A CA 1
ATOM 2199 C C . ILE A 1 274 ? 5.094 -22.516 -18.422 1 88.69 274 ILE A C 1
ATOM 2201 O O . ILE A 1 274 ? 4.879 -23.625 -18.891 1 88.69 274 ILE A O 1
ATOM 2205 N N . GLY A 1 275 ? 5.664 -22.297 -17.281 1 90.56 275 GLY A N 1
ATOM 2206 C CA . GLY A 1 275 ? 6.191 -23.391 -16.484 1 90.56 275 GLY A CA 1
ATOM 2207 C C . GLY A 1 275 ? 5.133 -24.422 -16.109 1 90.56 275 GLY A C 1
ATOM 2208 O O . GLY A 1 275 ? 5.445 -25.594 -15.93 1 90.56 275 GLY A O 1
ATOM 2209 N N . ALA A 1 276 ? 3.902 -23.984 -16.094 1 92.94 276 ALA A N 1
ATOM 2210 C CA . ALA A 1 276 ? 2.811 -24.859 -15.672 1 92.94 276 ALA A CA 1
ATOM 2211 C C . ALA A 1 276 ? 2.645 -26.031 -16.656 1 92.94 276 ALA A C 1
ATOM 2213 O O . ALA A 1 276 ? 2.064 -27.062 -16.297 1 92.94 276 ALA A O 1
ATOM 2214 N N . ARG A 1 277 ? 3.129 -25.875 -17.859 1 93.56 277 ARG A N 1
ATOM 2215 C CA . ARG A 1 277 ? 2.998 -26.938 -18.844 1 93.56 277 ARG A CA 1
ATOM 2216 C C . ARG A 1 277 ? 4.148 -27.938 -18.734 1 93.56 277 ARG A C 1
ATOM 2218 O O . ARG A 1 277 ? 4.109 -29.016 -19.344 1 93.56 277 ARG A O 1
ATOM 2225 N N . SER A 1 278 ? 5.172 -27.578 -18.031 1 95.06 278 SER A N 1
ATOM 2226 C CA . SER A 1 278 ? 6.305 -28.469 -17.781 1 95.06 278 SER A CA 1
ATOM 2227 C C . SER A 1 278 ? 6.094 -29.281 -16.5 1 95.06 278 SER A C 1
ATOM 2229 O O . SER A 1 278 ? 6.727 -29.016 -15.477 1 95.06 278 SER A O 1
ATOM 2231 N N . ALA A 1 279 ? 5.293 -30.266 -16.641 1 97.38 279 ALA A N 1
ATOM 2232 C CA . ALA A 1 279 ? 4.84 -31.047 -15.492 1 97.38 279 ALA A CA 1
ATOM 2233 C C . ALA A 1 279 ? 6.016 -31.734 -14.797 1 97.38 279 ALA A C 1
ATOM 2235 O O . ALA A 1 279 ? 6.891 -32.312 -15.461 1 97.38 279 ALA A O 1
ATOM 2236 N N . LYS A 1 280 ? 6.027 -31.656 -13.523 1 97.69 280 LYS A N 1
ATOM 2237 C CA . LYS A 1 280 ? 7.012 -32.344 -12.68 1 97.69 280 LYS A CA 1
ATOM 2238 C C . LYS A 1 280 ? 6.539 -33.75 -12.305 1 97.69 280 LYS A C 1
ATOM 2240 O O . LYS A 1 280 ? 5.336 -34 -12.273 1 97.69 280 LYS A O 1
ATOM 2245 N N . TRP A 1 281 ? 7.508 -34.688 -12 1 98.56 281 TRP A N 1
ATOM 2246 C CA . TRP A 1 281 ? 7.25 -36.031 -11.539 1 98.56 281 TRP A CA 1
ATOM 2247 C C . TRP A 1 281 ? 6.281 -36.75 -12.477 1 98.56 281 TRP A C 1
ATOM 2249 O O . TRP A 1 281 ? 5.324 -37.375 -12.023 1 98.56 281 TRP A O 1
ATOM 2259 N N . VAL A 1 282 ? 6.477 -36.562 -13.75 1 98.75 282 VAL A N 1
ATOM 2260 C CA . VAL A 1 282 ? 5.539 -37.125 -14.734 1 98.75 282 VAL A CA 1
ATOM 2261 C C . VAL A 1 282 ? 5.625 -38.625 -14.742 1 98.75 282 VAL A C 1
ATOM 2263 O O . VAL A 1 282 ? 6.707 -39.219 -14.914 1 98.75 282 VAL A O 1
ATOM 2266 N N . TYR A 1 283 ? 4.547 -39.312 -14.531 1 98.38 283 TYR A N 1
ATOM 2267 C CA . TYR A 1 283 ? 4.562 -40.781 -14.516 1 98.38 283 TYR A CA 1
ATOM 2268 C C . TYR A 1 283 ? 3.637 -41.344 -15.578 1 98.38 283 TYR A C 1
ATOM 2270 O O . TYR A 1 283 ? 3.658 -42.531 -15.852 1 98.38 283 TYR A O 1
ATOM 2278 N N . LYS A 1 284 ? 2.844 -40.469 -16.188 1 98.62 284 LYS A N 1
ATOM 2279 C CA . LYS A 1 284 ? 1.896 -40.906 -17.203 1 98.62 284 LYS A CA 1
ATOM 2280 C C . LYS A 1 284 ? 1.742 -39.875 -18.312 1 98.62 284 LYS A C 1
ATOM 2282 O O . LYS A 1 284 ? 1.659 -38.656 -18.031 1 98.62 284 LYS A O 1
ATOM 2287 N N . ILE A 1 285 ? 1.764 -40.312 -19.547 1 98.81 285 ILE A N 1
ATOM 2288 C CA . ILE A 1 285 ? 1.517 -39.469 -20.719 1 98.81 285 ILE A CA 1
ATOM 2289 C C . ILE A 1 285 ? 0.401 -40.094 -21.562 1 98.81 285 ILE A C 1
ATOM 2291 O O . ILE A 1 285 ? 0.442 -41.281 -21.891 1 98.81 285 ILE A O 1
ATOM 2295 N N . ASN A 1 286 ? -0.595 -39.344 -21.891 1 98.69 286 ASN A N 1
ATOM 2296 C CA . ASN A 1 286 ? -1.699 -39.781 -22.734 1 98.69 286 ASN A CA 1
ATOM 2297 C C . ASN A 1 286 ? -1.813 -38.938 -24 1 98.69 286 ASN A C 1
ATOM 2299 O O . ASN A 1 286 ? -1.856 -37.719 -23.938 1 98.69 286 ASN A O 1
ATOM 2303 N N . ALA A 1 287 ? -1.801 -39.594 -25.109 1 98.62 287 ALA A N 1
ATOM 2304 C CA . ALA A 1 287 ? -2.219 -38.906 -26.328 1 98.62 287 ALA A CA 1
ATOM 2305 C C . ALA A 1 287 ? -3.736 -38.75 -26.375 1 98.62 287 ALA A C 1
ATOM 2307 O O . ALA A 1 287 ? -4.477 -39.719 -26.188 1 98.62 287 ALA A O 1
ATOM 2308 N N . LEU A 1 288 ? -4.168 -37.594 -26.578 1 97.62 288 LEU A N 1
ATOM 2309 C CA . LEU A 1 288 ? -5.59 -37.25 -26.516 1 97.62 288 LEU A CA 1
ATOM 2310 C C . LEU A 1 288 ? -6.055 -36.562 -27.781 1 97.62 288 LEU A C 1
ATOM 2312 O O . LEU A 1 288 ? -5.258 -35.906 -28.469 1 97.62 288 LEU A O 1
ATOM 2316 N N . ALA A 1 289 ? -7.348 -36.656 -28.047 1 95.81 289 ALA A N 1
ATOM 2317 C CA . ALA A 1 289 ? -7.941 -35.969 -29.172 1 95.81 289 ALA A CA 1
ATOM 2318 C C . ALA A 1 289 ? -8.219 -34.5 -28.797 1 95.81 289 ALA A C 1
ATOM 2320 O O . ALA A 1 289 ? -8.297 -33.625 -29.688 1 95.81 289 ALA A O 1
ATOM 2321 N N . GLU A 1 290 ? -8.438 -34.219 -27.578 1 94.38 290 GLU A N 1
ATOM 2322 C CA . GLU A 1 290 ? -8.742 -32.906 -27.031 1 94.38 290 GLU A CA 1
ATOM 2323 C C . GLU A 1 290 ? -7.82 -32.562 -25.875 1 94.38 290 GLU A C 1
ATOM 2325 O O . GLU A 1 290 ? -7.148 -33.438 -25.312 1 94.38 290 GLU A O 1
ATOM 2330 N N . PRO A 1 291 ? -7.738 -31.219 -25.516 1 94.69 291 PRO A N 1
ATOM 2331 C CA . PRO A 1 291 ? -6.879 -30.859 -24.375 1 94.69 291 PRO A CA 1
ATOM 2332 C C . PRO A 1 291 ? -7.297 -31.562 -23.078 1 94.69 291 PRO A C 1
ATOM 2334 O O . PRO A 1 291 ? -8.461 -31.906 -22.906 1 94.69 291 PRO A O 1
ATOM 2337 N N . SER A 1 292 ? -6.367 -31.734 -22.219 1 96 292 SER A N 1
ATOM 2338 C CA . SER A 1 292 ? -6.605 -32.312 -20.906 1 96 292 SER A CA 1
ATOM 2339 C C . SER A 1 292 ? -7.715 -31.594 -20.156 1 96 292 SER A C 1
ATOM 2341 O O . SER A 1 292 ? -7.836 -30.359 -20.25 1 96 292 SER A O 1
ATOM 2343 N N . MET A 1 293 ? -8.477 -32.312 -19.375 1 95.25 293 MET A N 1
ATOM 2344 C CA . MET A 1 293 ? -9.516 -31.719 -18.531 1 95.25 293 MET A CA 1
ATOM 2345 C C . MET A 1 293 ? -8.977 -31.438 -17.125 1 95.25 293 MET A C 1
ATOM 2347 O O . MET A 1 293 ? -9.727 -31.031 -16.234 1 95.25 293 MET A O 1
ATOM 2351 N N . GLY A 1 294 ? -7.656 -31.703 -16.922 1 95.62 294 GLY A N 1
ATOM 2352 C CA . GLY A 1 294 ? -7.082 -31.328 -15.641 1 95.62 294 GLY A CA 1
ATOM 2353 C C . GLY A 1 294 ? -7.379 -29.891 -15.258 1 95.62 294 GLY A C 1
ATOM 2354 O O . GLY A 1 294 ? -7.438 -29.016 -16.109 1 95.62 294 GLY A O 1
ATOM 2355 N N . PRO A 1 295 ? -7.516 -29.594 -13.969 1 95.12 295 PRO A N 1
ATOM 2356 C CA . PRO A 1 295 ? -7.922 -28.266 -13.539 1 95.12 295 PRO A CA 1
ATOM 2357 C C . PRO A 1 295 ? -6.965 -27.172 -14.008 1 95.12 295 PRO A C 1
ATOM 2359 O O . PRO A 1 295 ? -7.402 -26.094 -14.422 1 95.12 295 PRO A O 1
ATOM 2362 N N . VAL A 1 296 ? -5.691 -27.375 -13.961 1 94.44 296 VAL A N 1
ATOM 2363 C CA . VAL A 1 296 ? -4.699 -26.375 -14.344 1 94.44 296 VAL A CA 1
ATOM 2364 C C . VAL A 1 296 ? -4.859 -26.047 -15.828 1 94.44 296 VAL A C 1
ATOM 2366 O O . VAL A 1 296 ? -4.609 -24.906 -16.234 1 94.44 296 VAL A O 1
ATOM 2369 N N . GLN A 1 297 ? -5.324 -27.047 -16.609 1 93 297 GLN A N 1
ATOM 2370 C CA . GLN A 1 297 ? -5.523 -26.875 -18.047 1 93 297 GLN A CA 1
ATOM 2371 C C . GLN A 1 297 ? -6.859 -26.203 -18.344 1 93 297 GLN A C 1
ATOM 2373 O O . GLN A 1 297 ? -6.922 -25.25 -19.125 1 93 297 GLN A O 1
ATOM 2378 N N . SER A 1 298 ? -7.867 -26.609 -17.719 1 94.31 298 SER A N 1
ATOM 2379 C CA . SER A 1 298 ? -9.219 -26.25 -18.141 1 94.31 298 SER A CA 1
ATOM 2380 C C . SER A 1 298 ? -9.781 -25.125 -17.281 1 94.31 298 SER A C 1
ATOM 2382 O O . SER A 1 298 ? -10.641 -24.359 -17.734 1 94.31 298 SER A O 1
ATOM 2384 N N . GLN A 1 299 ? -9.258 -24.953 -16.047 1 94.62 299 GLN A N 1
ATOM 2385 C CA . GLN A 1 299 ? -9.953 -24.078 -15.094 1 94.62 299 GLN A CA 1
ATOM 2386 C C . GLN A 1 299 ? -9.023 -22.984 -14.586 1 94.62 299 GLN A C 1
ATOM 2388 O O . GLN A 1 299 ? -9.484 -22 -14 1 94.62 299 GLN A O 1
ATOM 2393 N N . GLU A 1 300 ? -7.746 -23.125 -14.719 1 93.06 300 GLU A N 1
ATOM 2394 C CA . GLU A 1 300 ? -6.766 -22.188 -14.188 1 93.06 300 GLU A CA 1
ATOM 2395 C C . GLU A 1 300 ? -5.824 -21.688 -15.281 1 93.06 300 GLU A C 1
ATOM 2397 O O . GLU A 1 300 ? -5.914 -22.125 -16.438 1 93.06 300 GLU A O 1
ATOM 2402 N N . TYR A 1 301 ? -4.988 -20.688 -14.859 1 91.31 301 TYR A N 1
ATOM 2403 C CA . TYR A 1 301 ? -4.023 -20.109 -15.797 1 91.31 301 TYR A CA 1
ATOM 2404 C C . TYR A 1 301 ? -4.723 -19.531 -17.016 1 91.31 301 TYR A C 1
ATOM 2406 O O . TYR A 1 301 ? -4.332 -19.797 -18.156 1 91.31 301 TYR A O 1
ATOM 2414 N N . LEU A 1 302 ? -5.777 -18.859 -16.734 1 91.31 302 LEU A N 1
ATOM 2415 C CA . LEU A 1 302 ? -6.586 -18.172 -17.734 1 91.31 302 LEU A CA 1
ATOM 2416 C C . LEU A 1 302 ? -6.461 -16.656 -17.594 1 91.31 302 LEU A C 1
ATOM 2418 O O . LEU A 1 302 ? -6.406 -16.141 -16.469 1 91.31 302 LEU A O 1
ATOM 2422 N N . TYR A 1 303 ? -6.348 -16 -18.703 1 89.44 303 TYR A N 1
ATOM 2423 C CA . TYR A 1 303 ? -6.438 -14.555 -18.75 1 89.44 303 TYR A CA 1
ATOM 2424 C C . TYR A 1 303 ? -7.863 -14.102 -19.031 1 89.44 303 TYR A C 1
ATOM 2426 O O . TYR A 1 303 ? -8.562 -14.711 -19.844 1 89.44 303 TYR A O 1
ATOM 2434 N N . TYR A 1 304 ? -8.211 -13.07 -18.344 1 92.44 304 TYR A N 1
ATOM 2435 C CA . TYR A 1 304 ? -9.531 -12.477 -18.547 1 92.44 304 TYR A CA 1
ATOM 2436 C C . TYR A 1 304 ? -9.414 -11 -18.891 1 92.44 304 TYR A C 1
ATOM 2438 O O . TYR A 1 304 ? -8.43 -10.344 -18.531 1 92.44 304 TYR A O 1
ATOM 2446 N N . THR A 1 305 ? -10.383 -10.523 -19.531 1 89.88 305 THR A N 1
ATOM 2447 C CA . THR A 1 305 ? -10.461 -9.086 -19.766 1 89.88 305 THR A CA 1
ATOM 2448 C C . THR A 1 305 ? -10.922 -8.367 -18.5 1 89.88 305 THR A C 1
ATOM 2450 O O . THR A 1 305 ? -11.359 -9.008 -17.531 1 89.88 305 THR A O 1
ATOM 2453 N N . GLN A 1 306 ? -10.852 -7.098 -18.516 1 84.88 306 GLN A N 1
ATOM 2454 C CA . GLN A 1 306 ? -11.156 -6.285 -17.344 1 84.88 306 GLN A CA 1
ATOM 2455 C C . GLN A 1 306 ? -12.633 -6.367 -16.984 1 84.88 306 GLN A C 1
ATOM 2457 O O . GLN A 1 306 ? -13.023 -6.02 -15.867 1 84.88 306 GLN A O 1
ATOM 2462 N N . GLN A 1 307 ? -13.43 -6.809 -17.891 1 88.81 307 GLN A N 1
ATOM 2463 C CA . GLN A 1 307 ? -14.875 -6.852 -17.672 1 88.81 307 GLN A CA 1
ATOM 2464 C C . GLN A 1 307 ? -15.289 -8.164 -17 1 88.81 307 GLN A C 1
ATOM 2466 O O . GLN A 1 307 ? -16.438 -8.328 -16.609 1 88.81 307 GLN A O 1
ATOM 2471 N N . ILE A 1 308 ? -14.352 -9.102 -16.891 1 94.19 308 ILE A N 1
ATOM 2472 C CA . ILE A 1 308 ? -14.648 -10.422 -16.344 1 94.19 308 ILE A CA 1
ATOM 2473 C C . ILE A 1 308 ? -14.078 -10.539 -14.93 1 94.19 308 ILE A C 1
ATOM 2475 O O . ILE A 1 308 ? -12.922 -10.18 -14.688 1 94.19 308 ILE A O 1
ATOM 2479 N N . GLY A 1 309 ? -14.875 -10.883 -13.992 1 94.19 309 GLY A N 1
ATOM 2480 C CA . GLY A 1 309 ? -14.5 -11.078 -12.602 1 94.19 309 GLY A CA 1
ATOM 2481 C C . GLY A 1 309 ? -15.414 -12.039 -11.859 1 94.19 309 GLY A C 1
ATOM 2482 O O . GLY A 1 309 ? -16.172 -12.781 -12.484 1 94.19 309 GLY A O 1
ATOM 2483 N N . LYS A 1 310 ? -15.297 -12.039 -10.508 1 94.75 310 LYS A N 1
ATOM 2484 C CA . LYS A 1 310 ? -16.062 -12.945 -9.664 1 94.75 310 LYS A CA 1
ATOM 2485 C C . LYS A 1 310 ? -17.531 -12.945 -10.039 1 94.75 310 LYS A C 1
ATOM 2487 O O . LYS A 1 310 ? -18.219 -13.969 -9.938 1 94.75 310 LYS A O 1
ATOM 2492 N N . GLN A 1 311 ? -18.062 -11.883 -10.609 1 96.44 311 GLN A N 1
ATOM 2493 C CA . GLN A 1 311 ? -19.484 -11.672 -10.883 1 96.44 311 GLN A CA 1
ATOM 2494 C C . GLN A 1 311 ? -19.906 -12.359 -12.18 1 96.44 311 GLN A C 1
ATOM 2496 O O . GLN A 1 311 ? -21.094 -12.516 -12.445 1 96.44 311 GLN A O 1
ATOM 2501 N N . ASN A 1 312 ? -18.938 -12.75 -13.039 1 96.69 312 ASN A N 1
ATOM 2502 C CA . ASN A 1 312 ? -19.391 -13.305 -14.305 1 96.69 312 ASN A CA 1
ATOM 2503 C C . ASN A 1 312 ? -18.359 -14.234 -14.922 1 96.69 312 ASN A C 1
ATOM 2505 O O . ASN A 1 312 ? -18.516 -14.688 -16.047 1 96.69 312 ASN A O 1
ATOM 2509 N N . VAL A 1 313 ? -17.359 -14.57 -14.297 1 96.56 313 VAL A N 1
ATOM 2510 C CA . VAL A 1 313 ? -16.25 -15.359 -14.828 1 96.56 313 VAL A CA 1
ATOM 2511 C C . VAL A 1 313 ? -16.703 -16.797 -15.07 1 96.56 313 VAL A C 1
ATOM 2513 O O . VAL A 1 313 ? -17.453 -17.359 -14.273 1 96.56 313 VAL A O 1
ATOM 2516 N N . LYS A 1 314 ? -16.297 -17.438 -16.141 1 96.19 314 LYS A N 1
ATOM 2517 C CA . LYS A 1 314 ? -16.406 -18.844 -16.5 1 96.19 314 LYS A CA 1
ATOM 2518 C C . LYS A 1 314 ? -15.055 -19.391 -16.969 1 96.19 314 LYS A C 1
ATOM 2520 O O . LYS A 1 314 ? -14.141 -18.625 -17.281 1 96.19 314 LYS A O 1
ATOM 2525 N N . TYR A 1 315 ? -14.945 -20.688 -17.016 1 95.94 315 TYR A N 1
ATOM 2526 C CA . TYR A 1 315 ? -13.727 -21.297 -17.531 1 95.94 315 TYR A CA 1
ATOM 2527 C C . TYR A 1 315 ? -13.586 -21.031 -19.031 1 95.94 315 TYR A C 1
ATOM 2529 O O . TYR A 1 315 ? -12.484 -20.828 -19.531 1 95.94 315 TYR A O 1
ATOM 2537 N N . SER A 1 316 ? -14.688 -20.922 -19.703 1 95 316 SER A N 1
ATOM 2538 C CA . SER A 1 316 ? -14.711 -20.891 -21.172 1 95 316 SER A CA 1
ATOM 2539 C C . SER A 1 316 ? -14.555 -19.469 -21.688 1 95 316 SER A C 1
ATOM 2541 O O . SER A 1 316 ? -14.312 -19.25 -22.875 1 95 316 SER A O 1
ATOM 2543 N N . ASN A 1 317 ? -14.672 -18.469 -20.812 1 93.75 317 ASN A N 1
ATOM 2544 C CA . ASN A 1 317 ? -14.602 -17.109 -21.359 1 93.75 317 ASN A CA 1
ATOM 2545 C C . ASN A 1 317 ? -13.25 -16.453 -21.062 1 93.75 317 ASN A C 1
ATOM 2547 O O . ASN A 1 317 ? -13.125 -15.234 -21.125 1 93.75 317 ASN A O 1
ATOM 2551 N N . GLY A 1 318 ? -12.305 -17.281 -20.719 1 91.25 318 GLY A N 1
ATOM 2552 C CA . GLY A 1 318 ? -10.914 -16.859 -20.609 1 91.25 318 GLY A CA 1
ATOM 2553 C C . GLY A 1 318 ? -10.023 -17.469 -21.672 1 91.25 318 GLY A C 1
ATOM 2554 O O . GLY A 1 318 ? -10.438 -18.375 -22.391 1 91.25 318 GLY A O 1
ATOM 2555 N N . PHE A 1 319 ? -8.82 -16.906 -21.781 1 87.94 319 PHE A N 1
ATOM 2556 C CA . PHE A 1 319 ? -7.855 -17.438 -22.734 1 87.94 319 PHE A CA 1
ATOM 2557 C C . PHE A 1 319 ? -6.668 -18.062 -22 1 87.94 319 PHE A C 1
ATOM 2559 O O . PHE A 1 319 ? -6.234 -17.562 -20.953 1 87.94 319 PHE A O 1
ATOM 2566 N N . SER A 1 320 ? -6.195 -19.188 -22.547 1 87.12 320 SER A N 1
ATOM 2567 C CA . SER A 1 320 ? -5.102 -19.922 -21.922 1 87.12 320 SER A CA 1
ATOM 2568 C C . SER A 1 320 ? -3.793 -19.141 -22 1 87.12 320 SER A C 1
ATOM 2570 O O . SER A 1 320 ? -3.469 -18.562 -23.047 1 87.12 320 SER A O 1
ATOM 2572 N N . ILE A 1 321 ? -3.137 -19.141 -20.828 1 83 321 ILE A N 1
ATOM 2573 C CA . ILE A 1 321 ? -1.78 -18.594 -20.812 1 83 321 ILE A CA 1
ATOM 2574 C C . ILE A 1 321 ? -0.793 -19.672 -21.25 1 83 321 ILE A C 1
ATOM 2576 O O . ILE A 1 321 ? -0.63 -20.688 -20.562 1 83 321 ILE A O 1
ATOM 2580 N N . GLN A 1 322 ? -0.387 -19.75 -22.453 1 84.06 322 GLN A N 1
ATOM 2581 C CA . GLN A 1 322 ? 0.565 -20.75 -22.938 1 84.06 322 GLN A CA 1
ATOM 2582 C C . GLN A 1 322 ? 1.914 -20.109 -23.25 1 84.06 322 GLN A C 1
ATOM 2584 O O . GLN A 1 322 ? 2.863 -20.234 -22.484 1 84.06 322 GLN A O 1
ATOM 2589 N N . ASN A 1 323 ? 1.897 -19.281 -24.297 1 80.88 323 ASN A N 1
ATOM 2590 C CA . ASN A 1 323 ? 3.105 -18.516 -24.578 1 80.88 323 ASN A CA 1
ATOM 2591 C C . ASN A 1 323 ? 3.254 -17.312 -23.641 1 80.88 323 ASN A C 1
ATOM 2593 O O . ASN A 1 323 ? 2.354 -16.484 -23.547 1 80.88 323 ASN A O 1
ATOM 2597 N N . MET A 1 324 ? 4.305 -17.312 -22.984 1 78.62 324 MET A N 1
ATOM 2598 C CA . MET A 1 324 ? 4.527 -16.172 -22.094 1 78.62 324 MET A CA 1
ATOM 2599 C C . MET A 1 324 ? 4.664 -14.891 -22.906 1 78.62 324 MET A C 1
ATOM 2601 O O . MET A 1 324 ? 5.352 -14.852 -23.922 1 78.62 324 MET A O 1
ATOM 2605 N N . PRO A 1 325 ? 4.004 -13.891 -22.516 1 78.75 325 PRO A N 1
ATOM 2606 C CA . PRO A 1 325 ? 4.195 -12.602 -23.188 1 78.75 325 PRO A CA 1
ATOM 2607 C C . PRO A 1 325 ? 5.582 -12.008 -22.953 1 78.75 325 PRO A C 1
ATOM 2609 O O . PRO A 1 325 ? 6.25 -12.359 -21.969 1 78.75 325 PRO A O 1
ATOM 2612 N N . VAL A 1 326 ? 5.996 -11.234 -23.906 1 82.94 326 VAL A N 1
ATOM 2613 C CA . VAL A 1 326 ? 7.234 -10.492 -23.703 1 82.94 326 VAL A CA 1
ATOM 2614 C C . VAL A 1 326 ? 7.145 -9.703 -22.391 1 82.94 326 VAL A C 1
ATOM 2616 O O . VAL A 1 326 ? 6.121 -9.07 -22.109 1 82.94 326 VAL A O 1
ATOM 2619 N N . SER A 1 327 ? 8.094 -9.875 -21.547 1 83.62 327 SER A N 1
ATOM 2620 C CA . SER A 1 327 ? 8.094 -9.227 -20.234 1 83.62 327 SER A CA 1
ATOM 2621 C C . SER A 1 327 ? 9.5 -8.797 -19.828 1 83.62 327 SER A C 1
ATOM 2623 O O . SER A 1 327 ? 10.484 -9.305 -20.375 1 83.62 327 SER A O 1
ATOM 2625 N N . SER A 1 328 ? 9.57 -7.84 -19.047 1 87.75 328 SER A N 1
ATOM 2626 C CA . SER A 1 328 ? 10.836 -7.387 -18.469 1 87.75 328 SER A CA 1
ATOM 2627 C C . SER A 1 328 ? 10.625 -6.828 -17.062 1 87.75 328 SER A C 1
ATOM 2629 O O . SER A 1 328 ? 9.508 -6.5 -16.688 1 87.75 328 SER A O 1
ATOM 2631 N N . ALA A 1 329 ? 11.68 -6.828 -16.281 1 90.25 329 ALA A N 1
ATOM 2632 C CA . ALA A 1 329 ? 11.602 -6.277 -14.93 1 90.25 329 ALA A CA 1
ATOM 2633 C C . ALA A 1 329 ? 12.914 -5.617 -14.523 1 90.25 329 ALA A C 1
ATOM 2635 O O . ALA A 1 329 ? 13.992 -6.121 -14.844 1 90.25 329 ALA A O 1
ATOM 2636 N N . ILE A 1 330 ? 12.758 -4.477 -13.906 1 93.25 330 ILE A N 1
ATOM 2637 C CA . ILE A 1 330 ? 13.898 -3.83 -13.258 1 93.25 330 ILE A CA 1
ATOM 2638 C C . ILE A 1 330 ? 14.094 -4.414 -11.859 1 93.25 330 ILE A C 1
ATOM 2640 O O . ILE A 1 330 ? 13.211 -4.301 -11 1 93.25 330 ILE A O 1
ATOM 2644 N N . ILE A 1 331 ? 15.242 -5.004 -11.602 1 94 331 ILE A N 1
ATOM 2645 C CA . ILE A 1 331 ? 15.523 -5.652 -10.328 1 94 331 ILE A CA 1
ATOM 2646 C C . ILE A 1 331 ? 16.297 -4.695 -9.422 1 94 331 ILE A C 1
ATOM 2648 O O . ILE A 1 331 ? 16.094 -4.691 -8.203 1 94 331 ILE A O 1
ATOM 2652 N N . TYR A 1 332 ? 17.203 -3.893 -10.008 1 94.81 332 TYR A N 1
ATOM 2653 C CA . TYR A 1 332 ? 17.906 -2.814 -9.328 1 94.81 332 TYR A CA 1
ATOM 2654 C C . TYR A 1 332 ? 17.922 -1.55 -10.18 1 94.81 332 TYR A C 1
ATOM 2656 O O . TYR A 1 332 ? 18.141 -1.611 -11.391 1 94.81 332 TYR A O 1
ATOM 2664 N N . PRO A 1 333 ? 17.797 -0.398 -9.531 1 95.31 333 PRO A N 1
ATOM 2665 C CA . PRO A 1 333 ? 17.406 -0.175 -8.141 1 95.31 333 PRO A CA 1
ATOM 2666 C C . PRO A 1 333 ? 16 -0.721 -7.828 1 95.31 333 PRO A C 1
ATOM 2668 O O . PRO A 1 333 ? 15.32 -1.224 -8.727 1 95.31 333 PRO A O 1
ATOM 2671 N N . GLN A 1 334 ? 15.711 -0.746 -6.559 1 94.06 334 GLN A N 1
ATOM 2672 C CA . GLN A 1 334 ? 14.398 -1.22 -6.117 1 94.06 334 GLN A CA 1
ATOM 2673 C C . GLN A 1 334 ? 13.375 -0.092 -6.141 1 94.06 334 GLN A C 1
ATOM 2675 O O . GLN A 1 334 ? 13.734 1.086 -6.141 1 94.06 334 GLN A O 1
ATOM 2680 N N . ASP A 1 335 ? 12.117 -0.487 -6.246 1 92.12 335 ASP A N 1
ATOM 2681 C CA . ASP A 1 335 ? 11.016 0.476 -6.203 1 92.12 335 ASP A CA 1
ATOM 2682 C C . ASP A 1 335 ? 11.086 1.327 -4.938 1 92.12 335 ASP A C 1
ATOM 2684 O O . ASP A 1 335 ? 11.258 0.799 -3.836 1 92.12 335 ASP A O 1
ATOM 2688 N N . LYS A 1 336 ? 11.023 2.65 -5.094 1 90.88 336 LYS A N 1
ATOM 2689 C CA . LYS A 1 336 ? 10.992 3.674 -4.051 1 90.88 336 LYS A CA 1
ATOM 2690 C C . LYS A 1 336 ? 12.352 3.811 -3.371 1 90.88 336 LYS A C 1
ATOM 2692 O O . LYS A 1 336 ? 12.453 4.371 -2.277 1 90.88 336 LYS A O 1
ATOM 2697 N N . GLN A 1 337 ? 13.406 3.268 -3.939 1 92.94 337 GLN A N 1
ATOM 2698 C CA . GLN A 1 337 ? 14.75 3.395 -3.395 1 92.94 337 GLN A CA 1
ATOM 2699 C C . GLN A 1 337 ? 15.281 4.816 -3.568 1 92.94 337 GLN A C 1
ATOM 2701 O O . GLN A 1 337 ? 15.047 5.449 -4.598 1 92.94 337 GLN A O 1
ATOM 2706 N N . VAL A 1 338 ? 15.977 5.312 -2.516 1 93.94 338 VAL A N 1
ATOM 2707 C CA . VAL A 1 338 ? 16.75 6.539 -2.648 1 93.94 338 VAL A CA 1
ATOM 2708 C C . VAL A 1 338 ? 18.062 6.246 -3.361 1 93.94 338 VAL A C 1
ATOM 2710 O O . VAL A 1 338 ? 18.844 5.383 -2.928 1 93.94 338 VAL A O 1
ATOM 2713 N N . VAL A 1 339 ? 18.328 6.926 -4.488 1 95.62 339 VAL A N 1
ATOM 2714 C CA . VAL A 1 339 ? 19.547 6.695 -5.258 1 95.62 339 VAL A CA 1
ATOM 2715 C C . VAL A 1 339 ? 20.359 7.984 -5.32 1 95.62 339 VAL A C 1
ATOM 2717 O O . VAL A 1 339 ? 19.938 8.969 -5.938 1 95.62 339 VAL A O 1
ATOM 2720 N N . ILE A 1 340 ? 21.453 7.949 -4.602 1 96.31 340 ILE A N 1
ATOM 2721 C CA . ILE A 1 340 ? 22.422 9.039 -4.703 1 96.31 340 ILE A CA 1
ATOM 2722 C C . ILE A 1 340 ? 23.359 8.781 -5.883 1 96.31 340 ILE A C 1
ATOM 2724 O O . ILE A 1 340 ? 24 7.734 -5.961 1 96.31 340 ILE A O 1
ATOM 2728 N N . HIS A 1 341 ? 23.391 9.688 -6.816 1 96.44 341 HIS A N 1
ATOM 2729 C CA . HIS A 1 341 ? 24.141 9.461 -8.047 1 96.44 341 HIS A CA 1
ATOM 2730 C C . HIS A 1 341 ? 24.75 10.758 -8.57 1 96.44 341 HIS A C 1
ATOM 2732 O O . HIS A 1 341 ? 24.484 11.836 -8.039 1 96.44 341 HIS A O 1
ATOM 2738 N N . ASP A 1 342 ? 25.594 10.641 -9.562 1 96.12 342 ASP A N 1
ATOM 2739 C CA . ASP A 1 342 ? 26.281 11.797 -10.125 1 96.12 342 ASP A CA 1
ATOM 2740 C C . ASP A 1 342 ? 25.734 12.141 -11.508 1 96.12 342 ASP A C 1
ATOM 2742 O O . ASP A 1 342 ? 26.453 12.727 -12.328 1 96.12 342 ASP A O 1
ATOM 2746 N N . GLY A 1 343 ? 24.516 11.727 -11.758 1 93.25 343 GLY A N 1
ATOM 2747 C CA . GLY A 1 343 ? 23.891 11.992 -13.047 1 93.25 343 GLY A CA 1
ATOM 2748 C C . GLY A 1 343 ? 23.625 10.727 -13.844 1 93.25 343 GLY A C 1
ATOM 2749 O O . GLY A 1 343 ? 22.953 10.773 -14.883 1 93.25 343 GLY A O 1
ATOM 2750 N N . HIS A 1 344 ? 24.156 9.562 -13.328 1 94.19 344 HIS A N 1
ATOM 2751 C CA . HIS A 1 344 ? 23.953 8.273 -13.977 1 94.19 344 HIS A CA 1
ATOM 2752 C C . HIS A 1 344 ? 23.422 7.238 -12.992 1 94.19 344 HIS A C 1
ATOM 2754 O O . HIS A 1 344 ? 23.859 7.188 -11.844 1 94.19 344 HIS A O 1
ATOM 2760 N N . VAL A 1 345 ? 22.406 6.574 -13.367 1 94.25 345 VAL A N 1
ATOM 2761 C CA . VAL A 1 345 ? 21.859 5.477 -12.562 1 94.25 345 VAL A CA 1
ATOM 2762 C C . VAL A 1 345 ? 21.906 4.18 -13.375 1 94.25 345 VAL A C 1
ATOM 2764 O O . VAL A 1 345 ? 21.391 4.121 -14.492 1 94.25 345 VAL A O 1
ATOM 2767 N N . GLU A 1 346 ? 22.516 3.189 -12.852 1 94.12 346 GLU A N 1
ATOM 2768 C CA . GLU A 1 346 ? 22.578 1.88 -13.492 1 94.12 346 GLU A CA 1
ATOM 2769 C C . GLU A 1 346 ? 21.359 1.031 -13.125 1 94.12 346 GLU A C 1
ATOM 2771 O O . GLU A 1 346 ? 21 0.941 -11.945 1 94.12 346 GLU A O 1
ATOM 2776 N N . LEU A 1 347 ? 20.766 0.494 -14.148 1 93.94 347 LEU A N 1
ATOM 2777 C CA . LEU A 1 347 ? 19.656 -0.418 -13.945 1 93.94 347 LEU A CA 1
ATOM 2778 C C . LEU A 1 347 ? 20.047 -1.847 -14.312 1 93.94 347 LEU A C 1
ATOM 2780 O O . LEU A 1 347 ? 20.75 -2.068 -15.297 1 93.94 347 LEU A O 1
ATOM 2784 N N . LYS A 1 348 ? 19.672 -2.791 -13.547 1 93.25 348 LYS A N 1
ATOM 2785 C CA . LYS A 1 348 ? 19.828 -4.219 -13.812 1 93.25 348 LYS A CA 1
ATOM 2786 C C . LYS A 1 348 ? 18.484 -4.941 -13.727 1 93.25 348 LYS A C 1
ATOM 2788 O O . LYS A 1 348 ? 17.672 -4.641 -12.852 1 93.25 348 LYS A O 1
ATOM 2793 N N . GLY A 1 349 ? 18.219 -5.781 -14.68 1 91.5 349 GLY A N 1
ATOM 2794 C CA . GLY A 1 349 ? 16.969 -6.547 -14.68 1 91.5 349 GLY A CA 1
ATOM 2795 C C . GLY A 1 349 ? 16.984 -7.68 -15.695 1 91.5 349 GLY A C 1
ATOM 2796 O O . GLY A 1 349 ? 18.047 -8.164 -16.094 1 91.5 349 GLY A O 1
ATOM 2797 N N . TRP A 1 350 ? 15.898 -8.234 -15.953 1 87.06 350 TRP A N 1
ATOM 2798 C CA . TRP A 1 350 ? 15.766 -9.312 -16.938 1 87.06 350 TRP A CA 1
ATOM 2799 C C . TRP A 1 350 ? 14.672 -8.992 -17.938 1 87.06 350 TRP A C 1
ATOM 2801 O O . TRP A 1 350 ? 13.805 -8.156 -17.688 1 87.06 350 TRP A O 1
ATOM 2811 N N . SER A 1 351 ? 14.773 -9.516 -19.125 1 85.94 351 SER A N 1
ATOM 2812 C CA . SER A 1 351 ? 13.742 -9.523 -20.156 1 85.94 351 SER A CA 1
ATOM 2813 C C . SER A 1 351 ? 13.555 -10.922 -20.734 1 85.94 351 SER A C 1
ATOM 2815 O O . SER A 1 351 ? 14.5 -11.711 -20.797 1 85.94 351 SER A O 1
ATOM 2817 N N . TYR A 1 352 ? 12.281 -11.18 -21 1 82.69 352 TYR A N 1
ATOM 2818 C CA . TYR A 1 352 ? 11.906 -12.516 -21.438 1 82.69 352 TYR A CA 1
ATOM 2819 C C . TYR A 1 352 ? 10.781 -12.453 -22.469 1 82.69 352 TYR A C 1
ATOM 2821 O O . TYR A 1 352 ? 9.938 -11.555 -22.422 1 82.69 352 TYR A O 1
ATOM 2829 N N . SER A 1 353 ? 10.906 -13.336 -23.422 1 81.56 353 SER A N 1
ATOM 2830 C CA . SER A 1 353 ? 9.828 -13.516 -24.391 1 81.56 353 SER A CA 1
ATOM 2831 C C . SER A 1 353 ? 9.523 -14.992 -24.609 1 81.56 353 SER A C 1
ATOM 2833 O O . SER A 1 353 ? 10.445 -15.797 -24.781 1 81.56 353 SER A O 1
ATOM 2835 N N . GLY A 1 354 ? 8.336 -15.367 -24.594 1 77 354 GLY A N 1
ATOM 2836 C CA . GLY A 1 354 ? 7.926 -16.734 -24.812 1 77 354 GLY A CA 1
ATOM 2837 C C . GLY A 1 354 ? 7.789 -17.094 -26.281 1 77 354 GLY A C 1
ATOM 2838 O O . GLY A 1 354 ? 8.094 -16.266 -27.156 1 77 354 GLY A O 1
ATOM 2839 N N . GLY A 1 355 ? 7.441 -18.391 -26.594 1 75.88 355 GLY A N 1
ATOM 2840 C CA . GLY A 1 355 ? 7.125 -18.859 -27.938 1 75.88 355 GLY A CA 1
ATOM 2841 C C . GLY A 1 355 ? 8.352 -19.031 -28.812 1 75.88 355 GLY A C 1
ATOM 2842 O O . GLY A 1 355 ? 8.258 -18.984 -30.047 1 75.88 355 GLY A O 1
ATOM 2843 N N . GLY A 1 356 ? 9.5 -19.156 -28.125 1 74.56 356 GLY A N 1
ATOM 2844 C CA . GLY A 1 356 ? 10.719 -19.328 -28.906 1 74.56 356 GLY A CA 1
ATOM 2845 C C . GLY A 1 356 ? 11.281 -18.016 -29.438 1 74.56 356 GLY A C 1
ATOM 2846 O O . GLY A 1 356 ? 12.219 -18.016 -30.219 1 74.56 356 GLY A O 1
ATOM 2847 N N . ASN A 1 357 ? 10.68 -16.984 -28.969 1 78.06 357 ASN A N 1
ATOM 2848 C CA . ASN A 1 357 ? 11.148 -15.664 -29.375 1 78.06 357 ASN A CA 1
ATOM 2849 C C . ASN A 1 357 ? 12.211 -15.125 -28.422 1 78.06 357 ASN A C 1
ATOM 2851 O O . ASN A 1 357 ? 12.266 -15.531 -27.25 1 78.06 357 ASN A O 1
ATOM 2855 N N . TRP A 1 358 ? 13.102 -14.344 -29.016 1 80 358 TRP A N 1
ATOM 2856 C CA . TRP A 1 358 ? 14.102 -13.703 -28.172 1 80 358 TRP A CA 1
ATOM 2857 C C . TRP A 1 358 ? 13.898 -12.195 -28.125 1 80 358 TRP A C 1
ATOM 2859 O O . TRP A 1 358 ? 13.344 -11.609 -29.062 1 80 358 TRP A O 1
ATOM 2869 N N . VAL A 1 359 ? 14.312 -11.578 -27.109 1 84.06 359 VAL A N 1
ATOM 2870 C CA . VAL A 1 359 ? 14.242 -10.133 -26.938 1 84.06 359 VAL A CA 1
ATOM 2871 C C . VAL A 1 359 ? 15.383 -9.469 -27.703 1 84.06 359 VAL A C 1
ATOM 2873 O O . VAL A 1 359 ? 16.562 -9.766 -27.453 1 84.06 359 VAL A O 1
ATOM 2876 N N . GLU A 1 360 ? 15.047 -8.594 -28.578 1 88.19 360 GLU A N 1
ATOM 2877 C CA . GLU A 1 360 ? 16.047 -7.91 -29.375 1 88.19 360 GLU A CA 1
ATOM 2878 C C . GLU A 1 360 ? 16.641 -6.723 -28.625 1 88.19 360 GLU A C 1
ATOM 2880 O O . GLU A 1 360 ? 17.828 -6.43 -28.75 1 88.19 360 GLU A O 1
ATOM 2885 N N . ARG A 1 361 ? 15.781 -6.086 -27.984 1 89.06 361 ARG A N 1
ATOM 2886 C CA . ARG A 1 361 ? 16.281 -4.922 -27.25 1 89.06 361 ARG A CA 1
ATOM 2887 C C . ARG A 1 361 ? 15.359 -4.57 -26.094 1 89.06 361 ARG A C 1
ATOM 2889 O O . ARG A 1 361 ? 14.164 -4.875 -26.125 1 89.06 361 ARG A O 1
ATOM 2896 N N . VAL A 1 362 ? 15.867 -3.975 -25.141 1 87.56 362 VAL A N 1
ATOM 2897 C CA . VAL A 1 362 ? 15.164 -3.404 -23.984 1 87.56 362 VAL A CA 1
ATOM 2898 C C . VAL A 1 362 ? 15.406 -1.896 -23.938 1 87.56 362 VAL A C 1
ATOM 2900 O O . VAL A 1 362 ? 16.547 -1.439 -23.984 1 87.56 362 VAL A O 1
ATOM 2903 N N . GLU A 1 363 ? 14.289 -1.159 -23.859 1 86.69 363 GLU A N 1
ATOM 2904 C CA . GLU A 1 363 ? 14.375 0.291 -23.719 1 86.69 363 GLU A CA 1
ATOM 2905 C C . GLU A 1 363 ? 13.93 0.742 -22.328 1 86.69 363 GLU A C 1
ATOM 2907 O O . GLU A 1 363 ? 13 0.177 -21.766 1 86.69 363 GLU A O 1
ATOM 2912 N N . VAL A 1 364 ? 14.648 1.712 -21.844 1 86.31 364 VAL A N 1
ATOM 2913 C CA . VAL A 1 364 ? 14.336 2.268 -20.531 1 86.31 364 VAL A CA 1
ATOM 2914 C C . VAL A 1 364 ? 14.078 3.768 -20.641 1 86.31 364 VAL A C 1
ATOM 2916 O O . VAL A 1 364 ? 14.781 4.465 -21.391 1 86.31 364 VAL A O 1
ATOM 2919 N N . SER A 1 365 ? 12.992 4.207 -19.953 1 85.06 365 SER A N 1
ATOM 2920 C CA . SER A 1 365 ? 12.68 5.633 -19.906 1 85.06 365 SER A CA 1
ATOM 2921 C C . SER A 1 365 ? 12.688 6.152 -18.484 1 85.06 365 SER A C 1
ATOM 2923 O O . SER A 1 365 ? 12 5.609 -17.609 1 85.06 365 SER A O 1
ATOM 2925 N N . PRO A 1 366 ? 13.445 7.27 -18.219 1 80.5 366 PRO A N 1
ATOM 2926 C CA . PRO A 1 366 ? 13.5 7.824 -16.859 1 80.5 366 PRO A CA 1
ATOM 2927 C C . PRO A 1 366 ? 12.227 8.586 -16.484 1 80.5 366 PRO A C 1
ATOM 2929 O O . PRO A 1 366 ? 11.984 8.836 -15.312 1 80.5 366 PRO A O 1
ATOM 2932 N N . ASP A 1 367 ? 11.547 9.125 -17.438 1 73.94 367 ASP A N 1
ATOM 2933 C CA . ASP A 1 367 ? 10.375 9.938 -17.141 1 73.94 367 ASP A CA 1
ATOM 2934 C C . ASP A 1 367 ? 9.086 9.227 -17.531 1 73.94 367 ASP A C 1
ATOM 2936 O O . ASP A 1 367 ? 8.016 9.828 -17.547 1 73.94 367 ASP A O 1
ATOM 2940 N N . GLY A 1 368 ? 9.156 7.91 -17.641 1 65.25 368 GLY A N 1
ATOM 2941 C CA . GLY A 1 368 ? 7.977 7.098 -17.906 1 65.25 368 GLY A CA 1
ATOM 2942 C C . GLY A 1 368 ? 7.402 7.305 -19.297 1 65.25 368 GLY A C 1
ATOM 2943 O O . GLY A 1 368 ? 6.301 6.844 -19.594 1 65.25 368 GLY A O 1
ATOM 2944 N N . TRP A 1 369 ? 8.234 7.828 -20.328 1 59.69 369 TRP A N 1
ATOM 2945 C CA . TRP A 1 369 ? 7.836 8.133 -21.703 1 59.69 369 TRP A CA 1
ATOM 2946 C C . TRP A 1 369 ? 6.492 8.859 -21.719 1 59.69 369 TRP A C 1
ATOM 2948 O O . TRP A 1 369 ? 5.668 8.688 -20.828 1 59.69 369 TRP A O 1
ATOM 2958 N N . ASP A 1 370 ? 6.293 10.156 -22.031 1 53.88 370 ASP A N 1
ATOM 2959 C CA . ASP A 1 370 ? 4.98 10.742 -22.281 1 53.88 370 ASP A CA 1
ATOM 2960 C C . ASP A 1 370 ? 4.027 9.719 -22.891 1 53.88 370 ASP A C 1
ATOM 2962 O O . ASP A 1 370 ? 2.836 9.992 -23.062 1 53.88 370 ASP A O 1
ATOM 2966 N N . LEU A 1 371 ? 4.566 8.75 -23.516 1 51.16 371 LEU A N 1
ATOM 2967 C CA . LEU A 1 371 ? 3.842 8 -24.531 1 51.16 371 LEU A CA 1
ATOM 2968 C C . LEU A 1 371 ? 2.879 7.004 -23.906 1 51.16 371 LEU A C 1
ATOM 2970 O O . LEU A 1 371 ? 3.088 6.57 -22.766 1 51.16 371 LEU A O 1
ATOM 2974 N N . HIS A 1 372 ? 1.746 6.957 -24.469 1 51.44 372 HIS A N 1
ATOM 2975 C CA . HIS A 1 372 ? 0.714 5.926 -24.438 1 51.44 372 HIS A CA 1
ATOM 2976 C C . HIS A 1 372 ? 1.329 4.531 -24.328 1 51.44 372 HIS A C 1
ATOM 2978 O O . HIS A 1 372 ? 0.818 3.578 -24.922 1 51.44 372 HIS A O 1
ATOM 2984 N N . VAL A 1 373 ? 2.635 4.445 -24.078 1 51.19 373 VAL A N 1
ATOM 2985 C CA . VAL A 1 373 ? 3.115 3.07 -24 1 51.19 373 VAL A CA 1
ATOM 2986 C C . VAL A 1 373 ? 2.27 2.275 -23.016 1 51.19 373 VAL A C 1
ATOM 2988 O O . VAL A 1 373 ? 1.786 2.822 -22.016 1 51.19 373 VAL A O 1
ATOM 2991 N N . THR A 1 374 ? 1.989 1.014 -23.359 1 55.91 374 THR A N 1
ATOM 2992 C CA . THR A 1 374 ? 1.107 0.045 -22.719 1 55.91 374 THR A CA 1
ATOM 2993 C C . THR A 1 374 ? 1.479 -0.138 -21.25 1 55.91 374 THR A C 1
ATOM 2995 O O . THR A 1 374 ? 2.637 0.049 -20.875 1 55.91 374 THR A O 1
ATOM 2998 N N . SER A 1 375 ? 0.592 -0.03 -20.375 1 59.28 375 SER A N 1
ATOM 2999 C CA . SER A 1 375 ? 0.517 -0.354 -18.953 1 59.28 375 SER A CA 1
ATOM 3000 C C . SER A 1 375 ? 1.342 -1.594 -18.625 1 59.28 375 SER A C 1
ATOM 3002 O O . SER A 1 375 ? 1.563 -1.905 -17.453 1 59.28 375 SER A O 1
ATOM 3004 N N . SER A 1 376 ? 1.974 -2.209 -19.703 1 64.88 376 SER A N 1
ATOM 3005 C CA . SER A 1 376 ? 2.514 -3.531 -19.422 1 64.88 376 SER A CA 1
ATOM 3006 C C . SER A 1 376 ? 4.008 -3.467 -19.125 1 64.88 376 SER A C 1
ATOM 3008 O O . SER A 1 376 ? 4.609 -4.461 -18.703 1 64.88 376 SER A O 1
ATOM 3010 N N . CYS A 1 377 ? 4.555 -2.318 -19.172 1 77.62 377 CYS A N 1
ATOM 3011 C CA . CYS A 1 377 ? 5.977 -2.207 -18.859 1 77.62 377 CYS A CA 1
ATOM 3012 C C . CYS A 1 377 ? 6.203 -2.172 -17.359 1 77.62 377 CYS A C 1
ATOM 3014 O O . CYS A 1 377 ? 5.383 -1.628 -16.609 1 77.62 377 CYS A O 1
ATOM 3016 N N . HIS A 1 378 ? 7.352 -2.869 -16.969 1 86.44 378 HIS A N 1
ATOM 3017 C CA . HIS A 1 378 ? 7.707 -2.77 -15.555 1 86.44 378 HIS A CA 1
ATOM 3018 C C . HIS A 1 378 ? 8.148 -1.355 -15.195 1 86.44 378 HIS A C 1
ATOM 3020 O O . HIS A 1 378 ? 8.867 -0.712 -15.969 1 86.44 378 HIS A O 1
ATOM 3026 N N . ARG A 1 379 ? 7.68 -0.887 -14.164 1 87.44 379 ARG A N 1
ATOM 3027 C CA . ARG A 1 379 ? 8 0.462 -13.711 1 87.44 379 ARG A CA 1
ATOM 3028 C C . ARG A 1 379 ? 8.383 0.468 -12.234 1 87.44 379 ARG A C 1
ATOM 3030 O O . ARG A 1 379 ? 7.781 -0.25 -11.438 1 87.44 379 ARG A O 1
ATOM 3037 N N . ILE A 1 380 ? 9.422 1.235 -11.93 1 89.12 380 ILE A N 1
ATOM 3038 C CA . ILE A 1 380 ? 9.773 1.521 -10.547 1 89.12 380 ILE A CA 1
ATOM 3039 C C . ILE A 1 380 ? 9.867 3.029 -10.336 1 89.12 380 ILE A C 1
ATOM 3041 O O . ILE A 1 380 ? 10.023 3.787 -11.297 1 89.12 380 ILE A O 1
ATOM 3045 N N . LYS A 1 381 ? 9.625 3.416 -9.211 1 88.38 381 LYS A N 1
ATOM 3046 C CA . LYS A 1 381 ? 9.836 4.805 -8.797 1 88.38 381 LYS A CA 1
ATOM 3047 C C . LYS A 1 381 ? 11.062 4.934 -7.91 1 88.38 381 LYS A C 1
ATOM 3049 O O . LYS A 1 381 ? 11.18 4.242 -6.898 1 88.38 381 LYS A O 1
ATOM 3054 N N . VAL A 1 382 ? 12 5.766 -8.289 1 91.44 382 VAL A N 1
ATOM 3055 C CA . VAL A 1 382 ? 13.203 6 -7.488 1 91.44 382 VAL A CA 1
ATOM 3056 C C . VAL A 1 382 ? 13.242 7.453 -7.027 1 91.44 382 VAL A C 1
ATOM 3058 O O . VAL A 1 382 ? 12.758 8.344 -7.73 1 91.44 382 VAL A O 1
ATOM 3061 N N . TYR A 1 383 ? 13.695 7.707 -5.801 1 93.5 383 TYR A N 1
ATOM 3062 C CA . TYR A 1 383 ? 13.992 9.062 -5.355 1 93.5 383 TYR A CA 1
ATOM 3063 C C . TYR A 1 383 ? 15.406 9.469 -5.75 1 93.5 383 TYR A C 1
ATOM 3065 O O . TYR A 1 383 ? 16.391 8.969 -5.184 1 93.5 383 TYR A O 1
ATOM 3073 N N . SER A 1 384 ? 15.477 10.32 -6.73 1 94.5 384 SER A N 1
ATOM 3074 C CA . SER A 1 384 ? 16.734 10.703 -7.375 1 94.5 384 SER A CA 1
ATOM 3075 C C . SER A 1 384 ? 17.422 11.82 -6.605 1 94.5 384 SER A C 1
ATOM 3077 O O . SER A 1 384 ? 16.875 12.914 -6.457 1 94.5 384 SER A O 1
ATOM 3079 N N . VAL A 1 385 ? 18.625 11.547 -6.051 1 96.44 385 VAL A N 1
ATOM 3080 C CA . VAL A 1 385 ? 19.484 12.531 -5.395 1 96.44 385 VAL A CA 1
ATOM 3081 C C . VAL A 1 385 ? 20.734 12.766 -6.238 1 96.44 385 VAL A C 1
ATOM 3083 O O . VAL A 1 385 ? 21.734 12.047 -6.102 1 96.44 385 VAL A O 1
ATOM 3086 N N . ASN A 1 386 ? 20.703 13.797 -7.062 1 96.81 386 ASN A N 1
ATOM 3087 C CA . ASN A 1 386 ? 21.734 14.055 -8.062 1 96.81 386 ASN A CA 1
ATOM 3088 C C . ASN A 1 386 ? 22.812 14.977 -7.516 1 96.81 386 ASN A C 1
ATOM 3090 O O . ASN A 1 386 ? 22.641 16.188 -7.469 1 96.81 386 ASN A O 1
ATOM 3094 N N . THR A 1 387 ? 24 14.5 -7.227 1 97.12 387 THR A N 1
ATOM 3095 C CA . THR A 1 387 ? 25.094 15.203 -6.582 1 97.12 387 THR A CA 1
ATOM 3096 C C . THR A 1 387 ? 25.75 16.172 -7.551 1 97.12 387 THR A C 1
ATOM 3098 O O . THR A 1 387 ? 26.547 17.031 -7.141 1 97.12 387 THR A O 1
ATOM 3101 N N . SER A 1 388 ? 25.453 15.992 -8.781 1 96.81 388 SER A N 1
ATOM 3102 C CA . SER A 1 388 ? 26.016 16.938 -9.734 1 96.81 388 SER A CA 1
ATOM 3103 C C . SER A 1 388 ? 25.375 18.312 -9.594 1 96.81 388 SER A C 1
ATOM 3105 O O . SER A 1 388 ? 25.891 19.312 -10.117 1 96.81 388 SER A O 1
ATOM 3107 N N . ARG A 1 389 ? 24.281 18.406 -8.984 1 96.38 389 ARG A N 1
ATOM 3108 C CA . ARG A 1 389 ? 23.641 19.688 -8.688 1 96.38 389 ARG A CA 1
ATOM 3109 C C . ARG A 1 389 ? 24.281 20.344 -7.469 1 96.38 389 ARG A C 1
ATOM 3111 O O . ARG A 1 389 ? 24.375 19.734 -6.402 1 96.38 389 ARG A O 1
ATOM 3118 N N . PRO A 1 390 ? 24.625 21.531 -7.559 1 97.06 390 PRO A N 1
ATOM 3119 C CA . PRO A 1 390 ? 25.406 22.188 -6.5 1 97.06 390 PRO A CA 1
ATOM 3120 C C . PRO A 1 390 ? 24.672 22.203 -5.156 1 97.06 390 PRO A C 1
ATOM 3122 O O . PRO A 1 390 ? 25.281 21.906 -4.121 1 97.06 390 PRO A O 1
ATOM 3125 N N . ALA A 1 391 ? 23.422 22.531 -5.141 1 96.56 391 ALA A N 1
ATOM 3126 C CA . ALA A 1 391 ? 22.672 22.594 -3.885 1 96.56 391 ALA A CA 1
ATOM 3127 C C . ALA A 1 391 ? 22.625 21.219 -3.211 1 96.56 391 ALA A C 1
ATOM 3129 O O . ALA A 1 391 ? 22.703 21.125 -1.985 1 96.56 391 ALA A O 1
ATOM 3130 N N . THR A 1 392 ? 22.469 20.172 -3.984 1 97.75 392 THR A N 1
ATOM 3131 C CA . THR A 1 392 ? 22.438 18.797 -3.473 1 97.75 392 THR A CA 1
ATOM 3132 C C . THR A 1 392 ? 23.797 18.391 -2.922 1 97.75 392 THR A C 1
ATOM 3134 O O . THR A 1 392 ? 23.891 17.844 -1.821 1 97.75 392 THR A O 1
ATOM 3137 N N . ALA A 1 393 ? 24.812 18.75 -3.719 1 97.75 393 ALA A N 1
ATOM 3138 C CA . ALA A 1 393 ? 26.172 18.453 -3.266 1 97.75 393 ALA A CA 1
ATOM 3139 C C . ALA A 1 393 ? 26.469 19.125 -1.927 1 97.75 393 ALA A C 1
ATOM 3141 O O . ALA A 1 393 ? 27.047 18.516 -1.029 1 97.75 393 ALA A O 1
ATOM 3142 N N . GLN A 1 394 ? 26.062 20.344 -1.826 1 97.38 394 GLN A N 1
ATOM 3143 C CA . GLN A 1 394 ? 26.281 21.109 -0.604 1 97.38 394 GLN A CA 1
ATOM 3144 C C . GLN A 1 394 ? 25.562 20.469 0.582 1 97.38 394 GLN A C 1
ATOM 3146 O O . GLN A 1 394 ? 26.141 20.328 1.663 1 97.38 394 GLN A O 1
ATOM 3151 N N . ARG A 1 395 ? 24.297 20.109 0.412 1 97.94 395 ARG A N 1
ATOM 3152 C CA . ARG A 1 395 ? 23.516 19.5 1.481 1 97.94 395 ARG A CA 1
ATOM 3153 C C . ARG A 1 395 ? 24.109 18.172 1.915 1 97.94 395 ARG A C 1
ATOM 3155 O O . ARG A 1 395 ? 24.203 17.875 3.111 1 97.94 395 ARG A O 1
ATOM 3162 N N . LEU A 1 396 ? 24.5 17.359 0.988 1 97.62 396 LEU A N 1
ATOM 3163 C CA . LEU A 1 396 ? 25.094 16.062 1.318 1 97.62 396 LEU A CA 1
ATOM 3164 C C . LEU A 1 396 ? 26.406 16.25 2.078 1 97.62 396 LEU A C 1
ATOM 3166 O O . LEU A 1 396 ? 26.703 15.484 3.002 1 97.62 396 LEU A O 1
ATOM 3170 N N . ALA A 1 397 ? 27.172 17.25 1.677 1 97.5 397 ALA A N 1
ATOM 3171 C CA . ALA A 1 397 ? 28.406 17.578 2.404 1 97.5 397 ALA A CA 1
ATOM 3172 C C . ALA A 1 397 ? 28.094 18 3.838 1 97.5 397 ALA A C 1
ATOM 3174 O O . ALA A 1 397 ? 28.797 17.609 4.773 1 97.5 397 ALA A O 1
ATOM 3175 N N . GLU A 1 39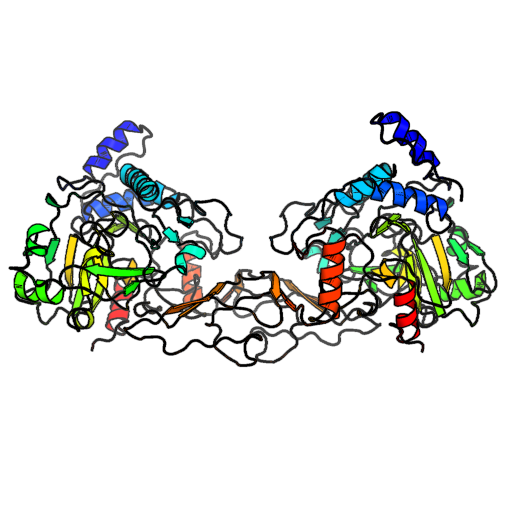8 ? 27.031 18.828 4 1 97.06 398 GLU A N 1
ATOM 3176 C CA . GLU A 1 398 ? 26.594 19.266 5.324 1 97.06 398 GLU A CA 1
ATOM 3177 C C . GLU A 1 398 ? 26.203 18.078 6.195 1 97.06 398 GLU A C 1
ATOM 3179 O O . GLU A 1 398 ? 26.609 17.984 7.352 1 97.06 398 GLU A O 1
ATOM 3184 N N . ILE A 1 399 ? 25.438 17.156 5.648 1 96.88 399 ILE A N 1
ATOM 3185 C CA . ILE A 1 399 ? 24.969 15.961 6.359 1 96.88 399 ILE A CA 1
ATOM 3186 C C . ILE A 1 399 ? 26.172 15.125 6.797 1 96.88 399 ILE A C 1
ATOM 3188 O O . ILE A 1 399 ? 26.25 14.703 7.953 1 96.88 399 ILE A O 1
ATOM 3192 N N . LYS A 1 400 ? 27.125 14.945 5.902 1 96.25 400 LYS A N 1
ATOM 3193 C CA . LYS A 1 400 ? 28.328 14.18 6.195 1 96.25 400 LYS A CA 1
ATOM 3194 C C . LYS A 1 400 ? 29.141 14.836 7.309 1 96.25 400 LYS A C 1
ATOM 3196 O O . LYS A 1 400 ? 29.609 14.148 8.227 1 96.25 400 LYS A O 1
ATOM 3201 N N . THR A 1 401 ? 29.312 16.094 7.234 1 96.75 401 THR A N 1
ATOM 3202 C CA . THR A 1 401 ? 30.094 16.844 8.211 1 96.75 401 THR A CA 1
ATOM 3203 C C . THR A 1 401 ? 29.484 16.719 9.602 1 96.75 401 THR A C 1
ATOM 3205 O O . THR A 1 401 ? 30.203 16.672 10.609 1 96.75 401 THR A O 1
ATOM 3208 N N . ARG A 1 402 ? 28.234 16.656 9.688 1 94.06 402 ARG A N 1
ATOM 3209 C CA . ARG A 1 402 ? 27.531 16.594 10.961 1 94.06 402 ARG A CA 1
ATOM 3210 C C . ARG A 1 402 ? 27.406 15.156 11.453 1 94.06 402 ARG A C 1
ATOM 3212 O O . ARG A 1 402 ? 26.812 14.898 12.5 1 94.06 402 ARG A O 1
ATOM 3219 N N . GLY A 1 403 ? 27.875 14.211 10.633 1 93.19 403 GLY A N 1
ATOM 3220 C CA . GLY A 1 403 ? 27.875 12.812 11.023 1 93.19 403 GLY A CA 1
ATOM 3221 C C . GLY A 1 403 ? 26.5 12.164 10.938 1 93.19 403 GLY A C 1
ATOM 3222 O O . GLY A 1 403 ? 26.203 11.242 11.695 1 93.19 403 GLY A O 1
ATOM 3223 N N . GLU A 1 404 ? 25.578 12.719 10.133 1 92.12 404 GLU A N 1
ATOM 3224 C CA . GLU A 1 404 ? 24.234 12.18 9.953 1 92.12 404 GLU A CA 1
ATOM 3225 C C . GLU A 1 404 ? 24.125 11.391 8.648 1 92.12 404 GLU A C 1
ATOM 3227 O O . GLU A 1 404 ? 24.969 11.516 7.77 1 92.12 404 GLU A O 1
ATOM 3232 N N . ASP A 1 405 ? 23.141 10.523 8.586 1 91.5 405 ASP A N 1
ATOM 3233 C CA . ASP A 1 405 ? 22.844 9.781 7.363 1 91.5 405 ASP A CA 1
ATOM 3234 C C . ASP A 1 405 ? 21.703 10.43 6.59 1 91.5 405 ASP A C 1
ATOM 3236 O O . ASP A 1 405 ? 20.797 11.016 7.184 1 91.5 405 ASP A O 1
ATOM 3240 N N . PHE A 1 406 ? 21.797 10.328 5.273 1 93.12 406 PHE A N 1
ATOM 3241 C CA . PHE A 1 406 ? 20.719 10.844 4.438 1 93.12 406 PHE A CA 1
ATOM 3242 C C . PHE A 1 406 ? 19.453 10.023 4.621 1 93.12 406 PHE A C 1
ATOM 3244 O O . PHE A 1 406 ? 18.359 10.57 4.652 1 93.12 406 PHE A O 1
ATOM 3251 N N . ASN A 1 407 ? 19.672 8.742 4.73 1 87.88 407 ASN A N 1
ATOM 3252 C CA . ASN A 1 407 ? 18.547 7.844 4.949 1 87.88 407 ASN A CA 1
ATOM 3253 C C . ASN A 1 407 ? 18.203 7.715 6.43 1 87.88 407 ASN A C 1
ATOM 3255 O O . ASN A 1 407 ? 19.094 7.816 7.285 1 87.88 407 ASN A O 1
ATOM 3259 N N . PRO A 1 408 ? 16.891 7.453 6.68 1 87.75 408 PRO A N 1
ATOM 3260 C CA . PRO A 1 408 ? 15.758 7.332 5.766 1 87.75 408 PRO A CA 1
ATOM 3261 C C . PRO A 1 408 ? 15.25 8.688 5.281 1 87.75 408 PRO A C 1
ATOM 3263 O O . PRO A 1 408 ? 15.375 9.688 5.988 1 87.75 408 PRO A O 1
ATOM 3266 N N . LEU A 1 409 ? 14.68 8.688 4.121 1 87.56 409 LEU A N 1
ATOM 3267 C CA . LEU A 1 409 ? 14.156 9.891 3.486 1 87.56 409 LEU A CA 1
ATOM 3268 C C . LEU A 1 409 ? 13.094 10.547 4.363 1 87.56 409 LEU A C 1
ATOM 3270 O O . LEU A 1 409 ? 12.961 11.773 4.363 1 87.56 409 LEU A O 1
ATOM 3274 N N . THR A 1 410 ? 12.453 9.82 5.148 1 83.81 410 THR A N 1
ATOM 3275 C CA . THR A 1 410 ? 11.281 10.281 5.895 1 83.81 410 THR A CA 1
ATOM 3276 C C . THR A 1 410 ? 11.703 10.953 7.195 1 83.81 410 THR A C 1
ATOM 3278 O O . THR A 1 410 ? 10.883 11.57 7.871 1 83.81 410 THR A O 1
ATOM 3281 N N . ARG A 1 411 ? 12.93 10.891 7.555 1 85.88 411 ARG A N 1
ATOM 3282 C CA . ARG A 1 411 ? 13.422 11.555 8.758 1 85.88 411 ARG A CA 1
ATOM 3283 C C . ARG A 1 411 ? 13.984 12.93 8.43 1 85.88 411 ARG A C 1
ATOM 3285 O O . ARG A 1 411 ? 14.984 13.047 7.711 1 85.88 411 ARG A O 1
ATOM 3292 N N . PRO A 1 412 ? 13.336 13.938 8.914 1 87.56 412 PRO A N 1
ATOM 3293 C CA . PRO A 1 412 ? 13.859 15.281 8.633 1 87.56 412 PRO A CA 1
ATOM 3294 C C . PRO A 1 412 ? 15.227 15.531 9.266 1 87.56 412 PRO A C 1
ATOM 3296 O O . PRO A 1 412 ? 15.562 14.898 10.273 1 87.56 412 PRO A O 1
ATOM 3299 N N . LEU A 1 413 ? 15.984 16.438 8.672 1 91.69 413 LEU A N 1
ATOM 3300 C CA . LEU A 1 413 ? 17.25 16.859 9.273 1 91.69 413 LEU A CA 1
ATOM 3301 C C . LEU A 1 413 ? 17 17.609 10.586 1 91.69 413 LEU A C 1
ATOM 3303 O O . LEU A 1 413 ? 16.094 18.438 10.672 1 91.69 413 LEU A O 1
ATOM 3307 N N . PRO A 1 414 ? 17.734 17.328 11.633 1 88.31 414 PRO A N 1
ATOM 3308 C CA . PRO A 1 414 ? 17.438 17.859 12.969 1 88.31 414 PRO A CA 1
ATOM 3309 C C . PRO A 1 414 ? 17.875 19.297 13.148 1 88.31 414 PRO A C 1
ATOM 3311 O O . PRO A 1 414 ? 17.609 19.906 14.188 1 88.31 414 PRO A O 1
ATOM 3314 N N . TRP A 1 415 ? 18.547 19.906 12.227 1 92.06 415 TRP A N 1
ATOM 3315 C CA . TRP A 1 415 ? 19.016 21.281 12.344 1 92.06 415 TRP A CA 1
ATOM 3316 C C . TRP A 1 415 ? 18.266 22.188 11.383 1 92.06 415 TRP A C 1
ATOM 3318 O O . TRP A 1 415 ? 17.484 21.719 10.539 1 92.06 415 TRP A O 1
ATOM 3328 N N . SER A 1 416 ? 18.406 23.453 11.57 1 94 416 SER A N 1
ATOM 3329 C CA . SER A 1 416 ? 17.781 24.422 10.68 1 94 416 SER A CA 1
ATOM 3330 C C . SER A 1 416 ? 18.297 24.281 9.25 1 94 416 SER A C 1
ATOM 3332 O O . SER A 1 416 ? 19.5 24.125 9.031 1 94 416 SER A O 1
ATOM 3334 N N . LEU A 1 417 ? 17.469 24.359 8.266 1 95.06 417 LEU A N 1
ATOM 3335 C CA . LEU A 1 417 ? 17.797 24.094 6.867 1 95.06 417 LEU A CA 1
ATOM 3336 C C . LEU A 1 417 ? 18.375 25.344 6.195 1 95.06 417 LEU A C 1
ATOM 3338 O O . LEU A 1 417 ? 18.938 25.25 5.102 1 95.06 417 LEU A O 1
ATOM 3342 N N . GLU A 1 418 ? 18.219 26.422 6.828 1 95.19 418 GLU A N 1
ATOM 3343 C CA . GLU A 1 418 ? 18.625 27.719 6.285 1 95.19 418 GLU A CA 1
ATOM 3344 C C . GLU A 1 418 ? 18.781 28.75 7.391 1 95.19 418 GLU A C 1
ATOM 3346 O O . GLU A 1 418 ? 17.984 28.797 8.328 1 95.19 418 GLU A O 1
ATOM 3351 N N . GLY A 1 419 ? 19.812 29.562 7.328 1 94.44 419 GLY A N 1
ATOM 3352 C CA . GLY A 1 419 ? 20 30.625 8.305 1 94.44 419 GLY A CA 1
ATOM 3353 C C . GLY A 1 419 ? 18.969 31.719 8.195 1 94.44 419 GLY A C 1
ATOM 3354 O O . GLY A 1 419 ? 18.5 32.031 7.102 1 94.44 419 GLY A O 1
ATOM 3355 N N . ALA A 1 420 ? 18.688 32.344 9.281 1 94.38 420 ALA A N 1
ATOM 3356 C CA . ALA A 1 420 ? 17.672 33.406 9.336 1 94.38 420 ALA A CA 1
ATOM 3357 C C . ALA A 1 420 ? 18.031 34.562 8.422 1 94.38 420 ALA A C 1
ATOM 3359 O O . ALA A 1 420 ? 17.156 35.125 7.738 1 94.38 420 ALA A O 1
ATOM 3360 N N . ASP A 1 421 ? 19.281 34.906 8.43 1 96.12 421 ASP A N 1
ATOM 3361 C CA . ASP A 1 421 ? 19.703 36.031 7.621 1 96.12 421 ASP A CA 1
ATOM 3362 C C . ASP A 1 421 ? 19.531 35.75 6.133 1 96.12 421 ASP A C 1
ATOM 3364 O O . ASP A 1 421 ? 19.047 36.594 5.383 1 96.12 421 ASP A O 1
ATOM 3368 N N . ASP A 1 422 ? 19.969 34.562 5.723 1 95.56 422 ASP A N 1
ATOM 3369 C CA . ASP A 1 422 ? 19.812 34.188 4.328 1 95.56 422 ASP A CA 1
ATOM 3370 C C . ASP A 1 422 ? 18.344 34.094 3.934 1 95.56 422 ASP A C 1
ATOM 3372 O O . ASP A 1 422 ? 17.953 34.562 2.861 1 95.56 422 ASP A O 1
ATOM 3376 N N . TYR A 1 423 ? 17.547 33.531 4.762 1 96.06 423 TYR A N 1
ATOM 3377 C CA . TYR A 1 423 ? 16.094 33.469 4.551 1 96.06 423 TYR A CA 1
ATOM 3378 C C . TYR A 1 423 ? 15.492 34.844 4.375 1 96.06 423 TYR A C 1
ATOM 3380 O O . TYR A 1 423 ? 14.789 35.094 3.396 1 96.06 423 TYR A O 1
ATOM 3388 N N . LEU A 1 424 ? 15.766 35.812 5.293 1 96.19 424 LEU A N 1
ATOM 3389 C CA . LEU A 1 424 ? 15.188 37.156 5.27 1 96.19 424 LEU A CA 1
ATOM 3390 C C . LEU A 1 424 ? 15.633 37.906 4.027 1 96.19 424 LEU A C 1
ATOM 3392 O O . LEU A 1 424 ? 14.844 38.656 3.432 1 96.19 424 LEU A O 1
ATOM 3396 N N . LYS A 1 425 ? 16.906 37.75 3.73 1 96.19 425 LYS A N 1
ATOM 3397 C CA . LYS A 1 425 ? 17.422 38.406 2.527 1 96.19 425 LYS A CA 1
ATOM 3398 C C . LYS A 1 425 ? 16.609 38 1.298 1 96.19 425 LYS A C 1
ATOM 3400 O O . LYS A 1 425 ? 16.203 38.844 0.51 1 96.19 425 LYS A O 1
ATOM 3405 N N . LEU A 1 426 ? 16.375 36.719 1.156 1 94.44 426 LEU A N 1
ATOM 3406 C CA . LEU A 1 426 ? 15.656 36.219 -0.006 1 94.44 426 LEU A CA 1
ATOM 3407 C C . LEU A 1 426 ? 14.18 36.594 0.06 1 94.44 426 LEU A C 1
ATOM 3409 O O . LEU A 1 426 ? 13.578 36.938 -0.959 1 94.44 426 LEU A O 1
ATOM 3413 N N . MET A 1 427 ? 13.555 36.562 1.29 1 92.88 427 MET A N 1
ATOM 3414 C CA . MET A 1 427 ? 12.141 36.906 1.449 1 92.88 427 MET A CA 1
ATOM 3415 C C . MET A 1 427 ? 11.898 38.375 1.166 1 92.88 427 MET A C 1
ATOM 3417 O O . MET A 1 427 ? 10.836 38.75 0.66 1 92.88 427 MET A O 1
ATOM 3421 N N . ARG A 1 428 ? 12.828 39.219 1.519 1 93.5 428 ARG A N 1
ATOM 3422 C CA . ARG A 1 428 ? 12.703 40.625 1.26 1 93.5 428 ARG A CA 1
ATOM 3423 C C . ARG A 1 428 ? 12.883 40.938 -0.223 1 93.5 428 ARG A C 1
ATOM 3425 O O . ARG A 1 428 ? 12.266 41.875 -0.749 1 93.5 428 ARG A O 1
ATOM 3432 N N . LYS A 1 429 ? 13.664 40.125 -0.871 1 92.75 429 LYS A N 1
ATOM 3433 C CA . LYS A 1 429 ? 13.859 40.281 -2.309 1 92.75 429 LYS A CA 1
ATOM 3434 C C . LYS A 1 429 ? 12.688 39.688 -3.09 1 92.75 429 LYS A C 1
ATOM 3436 O O . LYS A 1 429 ? 12.25 40.25 -4.094 1 92.75 429 LYS A O 1
ATOM 3441 N N . HIS A 1 430 ? 12.18 38.531 -2.627 1 90.38 430 HIS A N 1
ATOM 3442 C CA . HIS A 1 430 ? 11.07 37.812 -3.246 1 90.38 430 HIS A CA 1
ATOM 3443 C C . HIS A 1 430 ? 10.008 37.438 -2.217 1 90.38 430 HIS A C 1
ATOM 3445 O O . HIS A 1 430 ? 9.922 36.281 -1.784 1 90.38 430 HIS A O 1
ATOM 3451 N N . PRO A 1 431 ? 9.125 38.406 -1.939 1 86.31 431 PRO A N 1
ATOM 3452 C CA . PRO A 1 431 ? 8.117 38.125 -0.912 1 86.31 431 PRO A CA 1
ATOM 3453 C C . PRO A 1 431 ? 7.156 37.031 -1.312 1 86.31 431 PRO A C 1
ATOM 3455 O O . PRO A 1 431 ? 6.793 36.906 -2.486 1 86.31 431 PRO A O 1
ATOM 3458 N N . ARG A 1 432 ? 6.762 36.156 -0.385 1 84.06 432 ARG A N 1
ATOM 3459 C CA . ARG A 1 432 ? 5.82 35.062 -0.634 1 84.06 432 ARG A CA 1
ATOM 3460 C C . ARG A 1 432 ? 4.406 35.594 -0.839 1 84.06 432 ARG A C 1
ATOM 3462 O O . ARG A 1 432 ? 3.588 34.938 -1.505 1 84.06 432 ARG A O 1
ATOM 3469 N N . GLU A 1 433 ? 4.16 36.719 -0.234 1 77.75 433 GLU A N 1
ATOM 3470 C CA . GLU A 1 433 ? 2.838 37.312 -0.334 1 77.75 433 GLU A CA 1
ATOM 3471 C C . GLU A 1 433 ? 2.885 38.594 -1.173 1 77.75 433 GLU A C 1
ATOM 3473 O O . GLU A 1 433 ? 3.865 39.344 -1.123 1 77.75 433 GLU A O 1
ATOM 3478 N N . PRO A 1 434 ? 1.772 38.719 -1.886 1 72.75 434 PRO A N 1
ATOM 3479 C CA . PRO A 1 434 ? 1.73 39.969 -2.623 1 72.75 434 PRO A CA 1
ATOM 3480 C C . PRO A 1 434 ? 1.693 41.188 -1.703 1 72.75 434 PRO A C 1
ATOM 3482 O O . PRO A 1 434 ? 1.079 41.156 -0.634 1 72.75 434 PRO A O 1
ATOM 3485 N N . LEU A 1 435 ? 2.461 42.25 -1.98 1 64.56 435 LEU A N 1
ATOM 3486 C CA . LEU A 1 435 ? 2.518 43.469 -1.198 1 64.56 435 LEU A CA 1
ATOM 3487 C C . LEU A 1 435 ? 1.208 44.25 -1.309 1 64.56 435 LEU A C 1
ATOM 3489 O O . LEU A 1 435 ? 0.85 45 -0.4 1 64.56 435 LEU A O 1
ATOM 3493 N N . ASN A 1 436 ? 0.565 44.156 -2.475 1 60.34 436 ASN A N 1
ATOM 3494 C CA . ASN A 1 436 ? -0.684 44.875 -2.689 1 60.34 436 ASN A CA 1
ATOM 3495 C C . ASN A 1 436 ? -1.803 43.938 -3.139 1 60.34 436 ASN A C 1
ATOM 3497 O O . ASN A 1 436 ? -1.555 42.969 -3.859 1 60.34 436 ASN A O 1
ATOM 3501 N N . MET B 1 1 ? 30.922 37.5 29.781 1 19.09 1 MET B N 1
ATOM 3502 C CA . MET B 1 1 ? 30.234 36.5 28.984 1 19.09 1 MET B CA 1
ATOM 3503 C C . MET B 1 1 ? 29.922 35.281 29.828 1 19.09 1 MET B C 1
ATOM 3505 O O . MET B 1 1 ? 30.797 34.438 30.047 1 19.09 1 MET B O 1
ATOM 3509 N N . ALA B 1 2 ? 29.109 35.531 30.812 1 27.78 2 ALA B N 1
ATOM 3510 C CA . ALA B 1 2 ? 29 34.75 32.031 1 27.78 2 ALA B CA 1
ATOM 3511 C C . ALA B 1 2 ? 28.641 33.281 31.703 1 27.78 2 ALA B C 1
ATOM 3513 O O . ALA B 1 2 ? 27.781 33.031 30.875 1 27.78 2 ALA B O 1
ATOM 3514 N N . GLN B 1 3 ? 29.422 32.25 31.875 1 24.67 3 GLN B N 1
ATOM 3515 C CA . GLN B 1 3 ? 29.406 30.812 31.734 1 24.67 3 GLN B CA 1
ATOM 3516 C C . GLN B 1 3 ? 28.109 30.203 32.281 1 24.67 3 GLN B C 1
ATOM 3518 O O . GLN B 1 3 ? 27.812 30.344 33.438 1 24.67 3 GLN B O 1
ATOM 3523 N N . VAL B 1 4 ? 27 30.125 31.453 1 33.09 4 VAL B N 1
ATOM 3524 C CA . VAL B 1 4 ? 25.75 29.5 31.875 1 33.09 4 VAL B CA 1
ATOM 3525 C C . VAL B 1 4 ? 26.016 28.062 32.312 1 33.09 4 VAL B C 1
ATOM 3527 O O . VAL B 1 4 ? 26.516 27.25 31.547 1 33.09 4 VAL B O 1
ATOM 3530 N N . THR B 1 5 ? 26.406 27.828 33.562 1 32.34 5 THR B N 1
ATOM 3531 C CA . THR B 1 5 ? 26.641 26.531 34.156 1 32.34 5 THR B CA 1
ATOM 3532 C C . THR B 1 5 ? 25.422 25.625 33.969 1 32.34 5 THR B C 1
ATOM 3534 O O . THR B 1 5 ? 24.328 25.938 34.438 1 32.34 5 THR B O 1
ATOM 3537 N N . VAL B 1 6 ? 25.312 24.828 32.844 1 39.88 6 VAL B N 1
ATOM 3538 C CA . VAL B 1 6 ? 24.312 23.797 32.594 1 39.88 6 VAL B CA 1
ATOM 3539 C C . VAL B 1 6 ? 24.188 22.891 33.812 1 39.88 6 VAL B C 1
ATOM 3541 O O . VAL B 1 6 ? 25.188 22.438 34.375 1 39.88 6 VAL B O 1
ATOM 3544 N N . PRO B 1 7 ? 23.125 22.984 34.594 1 39.5 7 PRO B N 1
ATOM 3545 C CA . PRO B 1 7 ? 23.016 22.125 35.781 1 39.5 7 PRO B CA 1
ATOM 3546 C C . PRO B 1 7 ? 23.359 20.672 35.5 1 39.5 7 PRO B C 1
ATOM 3548 O O . PRO B 1 7 ? 23.219 20.219 34.344 1 39.5 7 PRO B O 1
ATOM 3551 N N . PRO B 1 8 ? 24.156 19.953 36.281 1 33.56 8 PRO B N 1
ATOM 3552 C CA . PRO B 1 8 ? 24.609 18.562 36.156 1 33.56 8 PRO B CA 1
ATOM 3553 C C . PRO B 1 8 ? 23.484 17.594 35.812 1 33.56 8 PRO B C 1
ATOM 3555 O O . PRO B 1 8 ? 22.328 17.859 36.156 1 33.56 8 PRO B O 1
ATOM 3558 N N . SER B 1 9 ? 23.641 16.531 34.906 1 33.38 9 SER B N 1
ATOM 3559 C CA . SER B 1 9 ? 22.859 15.43 34.375 1 33.38 9 SER B CA 1
ATOM 3560 C C . SER B 1 9 ? 22.281 14.57 35.469 1 33.38 9 SER B C 1
ATOM 3562 O O . SER B 1 9 ? 21.828 13.445 35.25 1 33.38 9 SER B O 1
ATOM 3564 N N . GLN B 1 10 ? 22.609 14.664 36.844 1 31.89 10 GLN B N 1
ATOM 3565 C CA . GLN B 1 10 ? 22.312 13.531 37.688 1 31.89 10 GLN B CA 1
ATOM 3566 C C . GLN B 1 10 ? 20.828 13.203 37.719 1 31.89 10 GLN B C 1
ATOM 3568 O O . GLN B 1 10 ? 19.984 14.102 37.562 1 31.89 10 GLN B O 1
ATOM 3573 N N . THR B 1 11 ? 20.344 11.828 37.812 1 34.59 11 THR B N 1
ATOM 3574 C CA . THR B 1 11 ? 19.219 10.898 37.844 1 34.59 11 THR B CA 1
ATOM 3575 C C . THR B 1 11 ? 18.188 11.344 38.875 1 34.59 11 THR B C 1
ATOM 3577 O O . THR B 1 11 ? 17.25 10.602 39.188 1 34.59 11 THR B O 1
ATOM 3580 N N . ASP B 1 12 ? 18.484 12.148 39.875 1 34.59 12 ASP B N 1
ATOM 3581 C CA . ASP B 1 12 ? 17.438 12.18 40.906 1 34.59 12 ASP B CA 1
ATOM 3582 C C . ASP B 1 12 ? 16.172 12.859 40.375 1 34.59 12 ASP B C 1
ATOM 3584 O O . ASP B 1 12 ? 16.203 14.047 40.031 1 34.59 12 ASP B O 1
ATOM 3588 N N . SER B 1 13 ? 15.164 12.156 39.969 1 39.69 13 SER B N 1
ATOM 3589 C CA . SER B 1 13 ? 13.852 12.414 39.375 1 39.69 13 SER B CA 1
ATOM 3590 C C . SER B 1 13 ? 13.188 13.625 40.031 1 39.69 13 SER B C 1
ATOM 3592 O O . SER B 1 13 ? 12.547 14.422 39.344 1 39.69 13 SER B O 1
ATOM 3594 N N . SER B 1 14 ? 13.094 13.594 41.344 1 41.59 14 SER B N 1
ATOM 3595 C CA . SER B 1 14 ? 12.297 14.523 42.125 1 41.59 14 SER B CA 1
ATOM 3596 C C . SER B 1 14 ? 12.867 15.938 42.062 1 41.59 14 SER B C 1
ATOM 3598 O O . SER B 1 14 ? 12.109 16.906 42 1 41.59 14 SER B O 1
ATOM 3600 N N . SER B 1 15 ? 14.164 16.141 42.219 1 42.16 15 SER B N 1
ATOM 3601 C CA . SER B 1 15 ? 14.883 17.406 42.312 1 42.16 15 SER B CA 1
ATOM 3602 C C . SER B 1 15 ? 14.914 18.125 40.969 1 42.16 15 SER B C 1
ATOM 3604 O O . SER B 1 15 ? 14.953 19.359 40.938 1 42.16 15 SER B O 1
ATOM 3606 N N . ASN B 1 16 ? 14.906 17.375 39.875 1 46.12 16 ASN B N 1
ATOM 3607 C CA . ASN B 1 16 ? 14.953 17.953 38.531 1 46.12 16 ASN B CA 1
ATOM 3608 C C . ASN B 1 16 ? 13.625 18.594 38.156 1 46.12 16 ASN B C 1
ATOM 3610 O O . ASN B 1 16 ? 13.602 19.594 37.438 1 46.12 16 ASN B O 1
ATOM 3614 N N . GLY B 1 17 ? 12.547 18.109 38.719 1 50.5 17 GLY B N 1
ATOM 3615 C CA . GLY B 1 17 ? 11.227 18.688 38.531 1 50.5 17 GLY B CA 1
ATOM 3616 C C . GLY B 1 17 ? 11.086 20.078 39.156 1 50.5 17 GLY B C 1
ATOM 3617 O O . GLY B 1 17 ? 10.523 20.984 38.531 1 50.5 17 GLY B O 1
ATOM 3618 N N . PHE B 1 18 ? 11.5 20.234 40.438 1 51.22 18 PHE B N 1
ATOM 3619 C CA . PHE B 1 18 ? 11.414 21.5 41.156 1 51.22 18 PHE B CA 1
ATOM 3620 C C . PHE B 1 18 ? 12.219 22.578 40.438 1 51.22 18 PHE B C 1
ATOM 3622 O O . PHE B 1 18 ? 11.758 23.719 40.281 1 51.22 18 PHE B O 1
ATOM 3629 N N . LEU B 1 19 ? 13.383 22.219 39.781 1 66.94 19 LEU B N 1
ATOM 3630 C CA . LEU B 1 19 ? 14.25 23.188 39.094 1 66.94 19 LEU B CA 1
ATOM 3631 C C . LEU B 1 19 ? 13.648 23.594 37.75 1 66.94 19 LEU B C 1
ATOM 3633 O O . LEU B 1 19 ? 13.703 24.781 37.375 1 66.94 19 LEU B O 1
ATOM 3637 N N . LEU B 1 20 ? 12.836 22.719 37.25 1 79.06 20 LEU B N 1
ATOM 3638 C CA . LEU B 1 20 ? 12.297 23.062 35.938 1 79.06 20 LEU B CA 1
ATOM 3639 C C . LEU B 1 20 ? 11.133 24.047 36.062 1 79.06 20 LEU B C 1
ATOM 3641 O O . LEU B 1 20 ? 10.961 24.938 35.25 1 79.06 20 LEU B O 1
ATOM 3645 N N . ASN B 1 21 ? 10.422 23.844 37.188 1 79.5 21 ASN B N 1
ATOM 3646 C CA . ASN B 1 21 ? 9.305 24.766 37.406 1 79.5 21 ASN B CA 1
ATOM 3647 C C . ASN B 1 21 ? 9.789 26.188 37.656 1 79.5 21 ASN B C 1
ATOM 3649 O O . ASN B 1 21 ? 9.055 27.141 37.438 1 79.5 21 ASN B O 1
ATOM 3653 N N . GLN B 1 22 ? 10.977 26.281 38.031 1 82.31 22 GLN B N 1
ATOM 3654 C CA . GLN B 1 22 ? 11.562 27.609 38.25 1 82.31 22 GLN B CA 1
ATOM 3655 C C . GLN B 1 22 ? 11.961 28.234 36.906 1 82.31 22 GLN B C 1
ATOM 3657 O O . GLN B 1 22 ? 11.836 29.453 36.719 1 82.31 22 GLN B O 1
ATOM 3662 N N . PHE B 1 23 ? 12.289 27.406 36.031 1 88.62 23 PHE B N 1
ATOM 3663 C CA . PHE B 1 23 ? 12.742 27.906 34.719 1 88.62 23 PHE B CA 1
ATOM 3664 C C . PHE B 1 23 ? 11.57 28.125 33.781 1 88.62 23 PHE B C 1
ATOM 3666 O O . PHE B 1 23 ? 11.594 29.031 32.938 1 88.62 23 PHE B O 1
ATOM 3673 N N . PHE B 1 24 ? 10.578 27.297 33.969 1 93.75 24 PHE B N 1
ATOM 3674 C CA . PHE B 1 24 ? 9.438 27.359 33.062 1 93.75 24 PHE B CA 1
ATOM 3675 C C . PHE B 1 24 ? 8.133 27.469 33.844 1 93.75 24 PHE B C 1
ATOM 3677 O O . PHE B 1 24 ? 7.281 26.578 33.75 1 93.75 24 PHE B O 1
ATOM 3684 N N . PRO B 1 25 ? 7.98 28.516 34.5 1 90.69 25 PRO B N 1
ATOM 3685 C CA . PRO B 1 25 ? 6.816 28.641 35.375 1 90.69 25 PRO B CA 1
ATOM 3686 C C . PRO B 1 25 ? 5.539 28.984 34.594 1 90.69 25 PRO B C 1
ATOM 3688 O O . PRO B 1 25 ? 5.605 29.578 33.5 1 90.69 25 PRO B O 1
ATOM 3691 N N . GLU B 1 26 ? 4.434 28.609 35.219 1 88.44 26 GLU B N 1
ATOM 3692 C CA . GLU B 1 26 ? 3.143 29.172 34.844 1 88.44 26 GLU B CA 1
ATOM 3693 C C . GLU B 1 26 ? 2.9 30.5 35.531 1 88.44 26 GLU B C 1
ATOM 3695 O O . GLU B 1 26 ? 2.479 30.547 36.688 1 88.44 26 GLU B O 1
ATOM 3700 N N . GLU B 1 27 ? 3.092 31.594 34.812 1 85.5 27 GLU B N 1
ATOM 3701 C CA . GLU B 1 27 ? 3.236 32.875 35.5 1 85.5 27 GLU B CA 1
ATOM 3702 C C . GLU B 1 27 ? 1.911 33.625 35.531 1 85.5 27 GLU B C 1
ATOM 3704 O O . GLU B 1 27 ? 1.812 34.688 36.156 1 85.5 27 GLU B O 1
ATOM 3709 N N . ARG B 1 28 ? 0.881 33.188 34.875 1 91.94 28 ARG B N 1
ATOM 3710 C CA . ARG B 1 28 ? -0.393 33.906 34.844 1 91.94 28 ARG B CA 1
ATOM 3711 C C . ARG B 1 28 ? -1.45 33.156 35.656 1 91.94 28 ARG B C 1
ATOM 3713 O O . ARG B 1 28 ? -1.877 32.062 35.281 1 91.94 28 ARG B O 1
ATOM 3720 N N . PRO B 1 29 ? -1.856 33.812 36.781 1 93.25 29 PRO B N 1
ATOM 3721 C CA . PRO B 1 29 ? -2.945 33.188 37.531 1 93.25 29 PRO B CA 1
ATOM 3722 C C . PRO B 1 29 ? -4.164 32.906 36.656 1 93.25 29 PRO B C 1
ATOM 3724 O O . PRO B 1 29 ? -4.555 33.75 35.844 1 93.25 29 PRO B O 1
ATOM 3727 N N . GLY B 1 30 ? -4.742 31.656 36.781 1 96.25 30 GLY B N 1
ATOM 3728 C CA . GLY B 1 30 ? -5.895 31.297 35.969 1 96.25 30 GLY B CA 1
ATOM 3729 C C . GLY B 1 30 ? -5.52 30.656 34.625 1 96.25 30 GLY B C 1
ATOM 3730 O O . GLY B 1 30 ? -6.387 30.219 33.875 1 96.25 30 GLY B O 1
ATOM 3731 N N . TRP B 1 31 ? -4.223 30.719 34.406 1 96.38 31 TRP B N 1
ATOM 3732 C CA . TRP B 1 31 ? -3.703 30.031 33.219 1 96.38 31 TRP B CA 1
ATOM 3733 C C . TRP B 1 31 ? -2.965 28.75 33.625 1 96.38 31 TRP B C 1
ATOM 3735 O O . TRP B 1 31 ? -1.949 28.812 34.312 1 96.38 31 TRP B O 1
ATOM 3745 N N . ARG B 1 32 ? -3.416 27.672 33.281 1 96.06 32 ARG B N 1
ATOM 3746 C CA . ARG B 1 32 ? -2.727 26.391 33.469 1 96.06 32 ARG B CA 1
ATOM 3747 C C . ARG B 1 32 ? -2.262 25.828 32.125 1 96.06 32 ARG B C 1
ATOM 3749 O O . ARG B 1 32 ? -2.982 25.906 31.125 1 96.06 32 ARG B O 1
ATOM 3756 N N . GLY B 1 33 ? -1.054 25.297 32.125 1 93.31 33 GLY B N 1
ATOM 3757 C CA . GLY B 1 33 ? -0.495 24.719 30.906 1 93.31 33 GLY B CA 1
ATOM 3758 C C . GLY B 1 33 ? 0.06 25.766 29.953 1 93.31 33 GLY B C 1
ATOM 3759 O O . GLY B 1 33 ? 0.151 25.516 28.75 1 93.31 33 GLY B O 1
ATOM 3760 N N . PHE B 1 34 ? 0.277 26.953 30.469 1 95.62 34 PHE B N 1
ATOM 3761 C CA . PHE B 1 34 ? 0.83 28.031 29.656 1 95.62 34 PHE B CA 1
ATOM 3762 C C . PHE B 1 34 ? 2.211 28.438 30.156 1 95.62 34 PHE B C 1
ATOM 3764 O O . PHE B 1 34 ? 2.398 28.656 31.359 1 95.62 34 PHE B O 1
ATOM 3771 N N . VAL B 1 35 ? 3.127 28.531 29.281 1 96 35 VAL B N 1
ATOM 3772 C CA . VAL B 1 35 ? 4.449 29.094 29.516 1 96 35 VAL B CA 1
ATOM 3773 C C . VAL B 1 35 ? 4.723 30.203 28.484 1 96 35 VAL B C 1
ATOM 3775 O O . VAL B 1 35 ? 4.516 30.016 27.297 1 96 35 VAL B O 1
ATOM 3778 N N . GLU B 1 36 ? 5.098 31.375 28.938 1 96.25 36 GLU B N 1
ATOM 3779 C CA . GLU B 1 36 ? 5.48 32.469 28.062 1 96.25 36 GLU B CA 1
ATOM 3780 C C . GLU B 1 36 ? 6.875 32.25 27.469 1 96.25 36 GLU B C 1
ATOM 3782 O O . GLU B 1 36 ? 7.867 32.25 28.203 1 96.25 36 GLU B O 1
ATOM 3787 N N . TRP B 1 37 ? 6.965 32.094 26.203 1 96.44 37 TRP B N 1
ATOM 3788 C CA . TRP B 1 37 ? 8.258 31.859 25.562 1 96.44 37 TRP B CA 1
ATOM 3789 C C . TRP B 1 37 ? 8.711 33.125 24.812 1 96.44 37 TRP B C 1
ATOM 3791 O O . TRP B 1 37 ? 9.883 33.5 24.859 1 96.44 37 TRP B O 1
ATOM 3801 N N . GLU B 1 38 ? 7.836 33.781 24.016 1 93.25 38 GLU B N 1
ATOM 3802 C CA . GLU B 1 38 ? 8.18 34.812 23.078 1 93.25 38 GLU B CA 1
ATOM 3803 C C . GLU B 1 38 ? 8.742 36.062 23.797 1 93.25 38 GLU B C 1
ATOM 3805 O O . GLU B 1 38 ? 9.617 36.719 23.266 1 93.25 38 GLU B O 1
ATOM 3810 N N . GLY B 1 39 ? 8.414 36.375 24.984 1 90.06 39 GLY B N 1
ATOM 3811 C CA . GLY B 1 39 ? 8.945 37.531 25.703 1 90.06 39 GLY B CA 1
ATOM 3812 C C . GLY B 1 39 ? 10.078 37.156 26.641 1 90.06 39 GLY B C 1
ATOM 3813 O O . GLY B 1 39 ? 10.531 38 27.438 1 90.06 39 GLY B O 1
ATOM 3814 N N . ARG B 1 40 ? 10.562 35.906 26.469 1 94.56 40 ARG B N 1
ATOM 3815 C CA . ARG B 1 40 ? 11.547 35.406 27.438 1 94.56 40 ARG B CA 1
ATOM 3816 C C . ARG B 1 40 ? 12.703 34.719 26.719 1 94.56 40 ARG B C 1
ATOM 3818 O O . ARG B 1 40 ? 12.82 33.5 26.781 1 94.56 40 ARG B O 1
ATOM 3825 N N . PRO B 1 41 ? 13.617 35.438 26.109 1 94.56 41 PRO B N 1
ATOM 3826 C CA . PRO B 1 41 ? 14.695 34.844 25.328 1 94.56 41 PRO B CA 1
ATOM 3827 C C . PRO B 1 41 ? 15.586 33.906 26.172 1 94.56 41 PRO B C 1
ATOM 3829 O O . PRO B 1 41 ? 16.062 32.875 25.672 1 94.56 41 PRO B O 1
ATOM 3832 N N . GLU B 1 42 ? 15.844 34.312 27.453 1 94.56 42 GLU B N 1
ATOM 3833 C CA . GLU B 1 42 ? 16.688 33.5 28.312 1 94.56 42 GLU B CA 1
ATOM 3834 C C . GLU B 1 42 ? 16.031 32.156 28.609 1 94.56 42 GLU B C 1
ATOM 3836 O O . GLU B 1 42 ? 16.688 31.109 28.656 1 94.56 42 GLU B O 1
ATOM 3841 N N . ARG B 1 43 ? 14.727 32.188 28.844 1 95.5 43 ARG B N 1
ATOM 3842 C CA . ARG B 1 43 ? 13.961 30.953 29.047 1 95.5 43 ARG B CA 1
ATOM 3843 C C . ARG B 1 43 ? 14.062 30.031 27.828 1 95.5 43 ARG B C 1
ATOM 3845 O O . ARG B 1 43 ? 14.273 28.828 27.984 1 95.5 43 ARG B O 1
ATOM 3852 N N . LYS B 1 44 ? 14 30.562 26.656 1 96.88 44 LYS B N 1
ATOM 3853 C CA . LYS B 1 44 ? 14.094 29.781 25.422 1 96.88 44 LYS B CA 1
ATOM 3854 C C . LYS B 1 44 ? 15.484 29.156 25.266 1 96.88 44 LYS B C 1
ATOM 3856 O O . LYS B 1 44 ? 15.609 28.016 24.828 1 96.88 44 LYS B O 1
ATOM 3861 N N . ARG B 1 45 ? 16.453 29.969 25.641 1 95.88 45 ARG B N 1
ATOM 3862 C CA . ARG B 1 45 ? 17.828 29.484 25.562 1 95.88 45 ARG B CA 1
ATOM 3863 C C . ARG B 1 45 ? 18.031 28.266 26.469 1 95.88 45 ARG B C 1
ATOM 3865 O O . ARG B 1 45 ? 18.625 27.266 26.047 1 95.88 45 ARG B O 1
ATOM 3872 N N . VAL B 1 46 ? 17.5 28.359 27.688 1 96.12 46 VAL B N 1
ATOM 3873 C CA . VAL B 1 46 ? 17.625 27.25 28.641 1 96.12 46 VAL B CA 1
ATOM 3874 C C . VAL B 1 46 ? 16.875 26.031 28.125 1 96.12 46 VAL B C 1
ATOM 3876 O O . VAL B 1 46 ? 17.391 24.906 28.172 1 96.12 46 VAL B O 1
ATOM 3879 N N . ALA B 1 47 ? 15.711 26.234 27.641 1 97.12 47 ALA B N 1
ATOM 3880 C CA . ALA B 1 47 ? 14.922 25.141 27.094 1 97.12 47 ALA B CA 1
ATOM 3881 C C . ALA B 1 47 ? 15.648 24.453 25.938 1 97.12 47 ALA B C 1
ATOM 3883 O O . ALA B 1 47 ? 15.711 23.219 25.875 1 97.12 47 ALA B O 1
ATOM 3884 N N . SER B 1 48 ? 16.203 25.219 25.047 1 96.12 48 SER B N 1
ATOM 3885 C CA . SER B 1 48 ? 16.938 24.672 23.891 1 96.12 48 SER B CA 1
ATOM 3886 C C . SER B 1 48 ? 18.141 23.844 24.344 1 96.12 48 SER B C 1
ATOM 3888 O O . SER B 1 48 ? 18.422 22.797 23.781 1 96.12 48 SER B O 1
ATOM 3890 N N . ALA B 1 49 ? 18.797 24.344 25.328 1 96 49 ALA B N 1
ATOM 3891 C CA . ALA B 1 49 ? 19.938 23.625 25.875 1 96 49 ALA B CA 1
ATOM 3892 C C . ALA B 1 49 ? 19.516 22.266 26.422 1 96 49 ALA B C 1
ATOM 3894 O O . ALA B 1 49 ? 20.188 21.25 26.188 1 96 49 ALA B O 1
ATOM 3895 N N . ILE B 1 50 ? 18.422 22.234 27.109 1 95.94 50 ILE B N 1
ATOM 3896 C CA . ILE B 1 50 ? 17.906 21 27.672 1 95.94 50 ILE B CA 1
ATOM 3897 C C . ILE B 1 50 ? 17.516 20.047 26.562 1 95.94 50 ILE B C 1
ATOM 3899 O O . ILE B 1 50 ? 17.891 18.859 26.578 1 95.94 50 ILE B O 1
ATOM 3903 N N . LEU B 1 51 ? 16.859 20.531 25.578 1 95.56 51 LEU B N 1
ATOM 3904 C CA . LEU B 1 51 ? 16.391 19.688 24.484 1 95.56 51 LEU B CA 1
ATOM 3905 C C . LEU B 1 51 ? 17.547 19.125 23.672 1 95.56 51 LEU B C 1
ATOM 3907 O O . LEU B 1 51 ? 17.5 17.984 23.203 1 95.56 51 LEU B O 1
ATOM 3911 N N . GLN B 1 52 ? 18.547 19.891 23.531 1 91.75 52 GLN B N 1
ATOM 3912 C CA . GLN B 1 52 ? 19.703 19.469 22.734 1 91.75 52 GLN B CA 1
ATOM 3913 C C . GLN B 1 52 ? 20.562 18.469 23.5 1 91.75 52 GLN B C 1
ATOM 3915 O O . GLN B 1 52 ? 21.391 17.781 22.906 1 91.75 52 GLN B O 1
ATOM 3920 N N . SER B 1 53 ? 20.406 18.453 24.766 1 93.75 53 SER B N 1
ATOM 3921 C CA . SER B 1 53 ? 21.25 17.594 25.594 1 93.75 53 SER B CA 1
ATOM 3922 C C . SER B 1 53 ? 20.672 16.172 25.688 1 93.75 53 SER B C 1
ATOM 3924 O O . SER B 1 53 ? 21.297 15.281 26.25 1 93.75 53 SER B O 1
ATOM 3926 N N . LYS B 1 54 ? 19.531 15.961 25.141 1 93.12 54 LYS B N 1
ATOM 3927 C CA . LYS B 1 54 ? 18.844 14.68 25.281 1 93.12 54 LYS B CA 1
ATOM 3928 C C . LYS B 1 54 ? 18.562 14.055 23.906 1 93.12 54 LYS B C 1
ATOM 3930 O O . LYS B 1 54 ? 18.609 14.742 22.891 1 93.12 54 LYS B O 1
ATOM 3935 N N . LYS B 1 55 ? 18.375 12.734 23.938 1 91.44 55 LYS B N 1
ATOM 3936 C CA . LYS B 1 55 ? 17.906 12 22.766 1 91.44 55 LYS B CA 1
ATOM 3937 C C . LYS B 1 55 ? 16.422 11.648 22.891 1 91.44 55 LYS B C 1
ATOM 3939 O O . LYS B 1 55 ? 15.961 11.266 23.953 1 91.44 55 LYS B O 1
ATOM 3944 N N . PHE B 1 56 ? 15.766 11.883 21.859 1 94.25 56 PHE B N 1
ATOM 3945 C CA . PHE B 1 56 ? 14.328 11.656 21.875 1 94.25 56 PHE B CA 1
ATOM 3946 C C . PHE B 1 56 ? 13.938 10.602 20.844 1 94.25 56 PHE B C 1
ATOM 3948 O O . PHE B 1 56 ? 14.711 10.297 19.938 1 94.25 56 PHE B O 1
ATOM 3955 N N . SER B 1 57 ? 12.703 10.047 21.047 1 92.31 57 SER B N 1
ATOM 3956 C CA . SER B 1 57 ? 12.164 9.07 20.109 1 92.31 57 SER B CA 1
ATOM 3957 C C . SER B 1 57 ? 12.07 9.664 18.703 1 92.31 57 SER B C 1
ATOM 3959 O O . SER B 1 57 ? 11.609 10.789 18.531 1 92.31 57 SER B O 1
ATOM 3961 N N . PRO B 1 58 ? 12.547 8.898 17.781 1 86.19 58 PRO B N 1
ATOM 3962 C CA . PRO B 1 58 ? 12.438 9.406 16.406 1 86.19 58 PRO B CA 1
ATOM 3963 C C . PRO B 1 58 ? 11 9.398 15.891 1 86.19 58 PRO B C 1
ATOM 3965 O O . PRO B 1 58 ? 10.133 8.734 16.469 1 86.19 58 PRO B O 1
ATOM 3968 N N . ILE B 1 59 ? 10.766 10.211 14.883 1 82.12 59 ILE B N 1
ATOM 3969 C CA . ILE B 1 59 ? 9.461 10.227 14.234 1 82.12 59 ILE B CA 1
ATOM 3970 C C . ILE B 1 59 ? 9.188 8.859 13.602 1 82.12 59 ILE B C 1
ATOM 3972 O O . ILE B 1 59 ? 10.078 8.25 13.016 1 82.12 59 ILE B O 1
ATOM 3976 N N . PRO B 1 60 ? 7.977 8.406 13.867 1 76.44 60 PRO B N 1
ATOM 3977 C CA . PRO B 1 60 ? 7.68 7.113 13.25 1 76.44 60 PRO B CA 1
ATOM 3978 C C . PRO B 1 60 ? 7.766 7.156 11.727 1 76.44 60 PRO B C 1
ATOM 3980 O O . PRO B 1 60 ? 7.398 8.164 11.109 1 76.44 60 PRO B O 1
ATOM 3983 N N . GLU B 1 61 ? 8.359 6.102 11.156 1 73.38 61 GLU B N 1
ATOM 3984 C CA . GLU B 1 61 ? 8.398 5.945 9.711 1 73.38 61 GLU B CA 1
ATOM 3985 C C . GLU B 1 61 ? 7.145 5.242 9.195 1 73.38 61 GLU B C 1
ATOM 3987 O O . GLU B 1 61 ? 6.891 4.086 9.539 1 73.38 61 GLU B O 1
ATOM 3992 N N . PHE B 1 62 ? 6.141 5.949 8.625 1 74 62 PHE B N 1
ATOM 3993 C CA . PHE B 1 62 ? 4.953 5.273 8.117 1 74 62 PHE B CA 1
ATOM 3994 C C . PHE B 1 62 ? 4.68 5.672 6.676 1 74 62 PHE B C 1
ATOM 3996 O O . PHE B 1 62 ? 3.645 5.312 6.113 1 74 62 PHE B O 1
ATOM 4003 N N . GLN B 1 63 ? 5.602 6.312 6.141 1 73.19 63 GLN B N 1
ATOM 4004 C CA . GLN B 1 63 ? 5.383 6.785 4.777 1 73.19 63 GLN B CA 1
ATOM 4005 C C . GLN B 1 63 ? 5.414 5.625 3.785 1 73.19 63 GLN B C 1
ATOM 4007 O O . GLN B 1 63 ? 4.766 5.684 2.738 1 73.19 63 GLN B O 1
ATOM 4012 N N . PHE B 1 64 ? 6.059 4.566 4.188 1 74.88 64 PHE B N 1
ATOM 4013 C CA . PHE B 1 64 ? 6.211 3.496 3.211 1 74.88 64 PHE B CA 1
ATOM 4014 C C . PHE B 1 64 ? 5.477 2.24 3.666 1 74.88 64 PHE B C 1
ATOM 4016 O O . PHE B 1 64 ? 5.594 1.185 3.039 1 74.88 64 PHE B O 1
ATOM 4023 N N . VAL B 1 65 ? 4.84 2.373 4.758 1 78 65 VAL B N 1
ATOM 4024 C CA . VAL B 1 65 ? 4.09 1.224 5.254 1 78 65 VAL B CA 1
ATOM 4025 C C . VAL B 1 65 ? 2.668 1.649 5.609 1 78 65 VAL B C 1
ATOM 4027 O O . VAL B 1 65 ? 2.41 2.83 5.852 1 78 65 VAL B O 1
ATOM 4030 N N . PRO B 1 66 ? 1.778 0.758 5.648 1 82.56 66 PRO B N 1
ATOM 4031 C CA . PRO B 1 66 ? 0.416 1.127 6.039 1 82.56 66 PRO B CA 1
ATOM 4032 C C . PRO B 1 66 ? 0.34 1.688 7.461 1 82.56 66 PRO B C 1
ATOM 4034 O O . PRO B 1 66 ? 1.07 1.237 8.344 1 82.56 66 PRO B O 1
ATOM 4037 N N . LEU B 1 67 ? -0.532 2.557 7.605 1 89.38 67 LEU B N 1
ATOM 4038 C CA . LEU B 1 67 ? -0.77 3.094 8.945 1 89.38 67 LEU B CA 1
ATOM 4039 C C . LEU B 1 67 ? -1.393 2.037 9.852 1 89.38 67 LEU B C 1
ATOM 4041 O O . LEU B 1 67 ? -2.156 1.188 9.383 1 89.38 67 LEU B O 1
ATOM 4045 N N . PRO B 1 68 ? -1.079 2.074 11.156 1 88.94 68 PRO B N 1
ATOM 4046 C CA . PRO B 1 68 ? -1.768 1.187 12.102 1 88.94 68 PRO B CA 1
ATOM 4047 C C . PRO B 1 68 ? -3.283 1.364 12.078 1 88.94 68 PRO B C 1
ATOM 4049 O O . PRO B 1 68 ? -3.777 2.455 11.773 1 88.94 68 PRO B O 1
ATOM 4052 N N . LYS B 1 69 ? -4.035 0.342 12.414 1 89.56 69 LYS B N 1
ATOM 4053 C CA . LYS B 1 69 ? -5.496 0.386 12.422 1 89.56 69 LYS B CA 1
ATOM 4054 C C . LYS B 1 69 ? -6.027 0.746 13.812 1 89.56 69 LYS B C 1
ATOM 4056 O O . LYS B 1 69 ? -7.238 0.802 14.016 1 89.56 69 LYS B O 1
ATOM 4061 N N . THR B 1 70 ? -5.156 1.01 14.703 1 94.19 70 THR B N 1
ATOM 4062 C CA . THR B 1 70 ? -5.539 1.38 16.062 1 94.19 70 THR B CA 1
ATOM 4063 C C . THR B 1 70 ? -6.078 2.807 16.109 1 94.19 70 THR B C 1
ATOM 4065 O O . THR B 1 70 ? -5.988 3.539 15.117 1 94.19 70 THR B O 1
ATOM 4068 N N . ASN B 1 71 ? -6.754 3.139 17.203 1 96.56 71 ASN B N 1
ATOM 4069 C CA . ASN B 1 71 ? -7.23 4.48 17.516 1 96.56 71 ASN B CA 1
ATOM 4070 C C . ASN B 1 71 ? -6.84 4.898 18.938 1 96.56 71 ASN B C 1
ATOM 4072 O O . ASN B 1 71 ? -7.484 4.492 19.906 1 96.56 71 ASN B O 1
ATOM 4076 N N . PRO B 1 72 ? -5.832 5.633 19.047 1 96.69 72 PRO B N 1
ATOM 4077 C CA . PRO B 1 72 ? -5.152 6.512 18.094 1 96.69 72 PRO B CA 1
ATOM 4078 C C . PRO B 1 72 ? -4.289 5.742 17.094 1 96.69 72 PRO B C 1
ATOM 4080 O O . PRO B 1 72 ? -3.711 4.707 17.438 1 96.69 72 PRO B O 1
ATOM 4083 N N . VAL B 1 73 ? -4.199 6.312 15.945 1 95.75 73 VAL B N 1
ATOM 4084 C CA . VAL B 1 73 ? -3.408 5.723 14.867 1 95.75 73 VAL B CA 1
ATOM 4085 C C . VAL B 1 73 ? -1.921 5.844 15.188 1 95.75 73 VAL B C 1
ATOM 4087 O O . VAL B 1 73 ? -1.175 4.867 15.094 1 95.75 73 VAL B O 1
ATOM 4090 N N . LEU B 1 74 ? -1.492 7.035 15.641 1 94.31 74 LEU B N 1
ATOM 4091 C CA . LEU B 1 74 ? -0.106 7.309 16 1 94.31 74 LEU B CA 1
ATOM 4092 C C . LEU B 1 74 ? -0.017 7.859 17.422 1 94.31 74 LEU B C 1
ATOM 4094 O O . LEU B 1 74 ? -0.926 8.555 17.875 1 94.31 74 LEU B O 1
ATOM 4098 N N . ILE B 1 75 ? 1.111 7.582 18.078 1 95.31 75 ILE B N 1
ATOM 4099 C CA . ILE B 1 75 ? 1.438 8.141 19.375 1 95.31 75 ILE B CA 1
ATOM 4100 C C . ILE B 1 75 ? 2.543 9.18 19.234 1 95.31 75 ILE B C 1
ATOM 4102 O O . ILE B 1 75 ? 3.551 8.945 18.562 1 95.31 75 ILE B O 1
ATOM 4106 N N . GLY B 1 76 ? 2.291 10.336 19.766 1 95.19 76 GLY B N 1
ATOM 4107 C CA . GLY B 1 76 ? 3.262 11.414 19.672 1 95.19 76 GLY B CA 1
ATOM 4108 C C . GLY B 1 76 ? 4.363 11.328 20.703 1 95.19 76 GLY B C 1
ATOM 4109 O O . GLY B 1 76 ? 4.559 12.258 21.484 1 95.19 76 GLY B O 1
ATOM 4110 N N . TYR B 1 77 ? 5.141 10.25 20.719 1 95.81 77 TYR B N 1
ATOM 4111 C CA . TYR B 1 77 ? 6.16 10 21.734 1 95.81 77 TYR B CA 1
ATOM 4112 C C . TYR B 1 77 ? 7.129 11.172 21.844 1 95.81 77 TYR B C 1
ATOM 4114 O O . TYR B 1 77 ? 7.363 11.695 22.938 1 95.81 77 TYR B O 1
ATOM 4122 N N . ARG B 1 78 ? 7.613 11.617 20.766 1 94.69 78 ARG B N 1
ATOM 4123 C CA . ARG B 1 78 ? 8.617 12.672 20.75 1 94.69 78 ARG B CA 1
ATOM 4124 C C . ARG B 1 78 ? 8.078 13.953 21.375 1 94.69 78 ARG B C 1
ATOM 4126 O O . ARG B 1 78 ? 8.75 14.602 22.172 1 94.69 78 ARG B O 1
ATOM 4133 N N . TRP B 1 79 ? 6.918 14.312 21 1 96.38 79 TRP B N 1
ATOM 4134 C CA . TRP B 1 79 ? 6.309 15.531 21.5 1 96.38 79 TRP B CA 1
ATOM 4135 C C . TRP B 1 79 ? 6.066 15.445 23 1 96.38 79 TRP B C 1
ATOM 4137 O O . TRP B 1 79 ? 6.277 16.422 23.719 1 96.38 79 TRP B O 1
ATOM 4147 N N . LYS B 1 80 ? 5.648 14.305 23.453 1 97.62 80 LYS B N 1
ATOM 4148 C CA . LYS B 1 80 ? 5.457 14.078 24.891 1 97.62 80 LYS B CA 1
ATOM 4149 C C . LYS B 1 80 ? 6.785 14.156 25.641 1 97.62 80 LYS B C 1
ATOM 4151 O O . LYS B 1 80 ? 6.859 14.766 26.703 1 97.62 80 LYS B O 1
ATOM 4156 N N . GLU B 1 81 ? 7.797 13.586 25.016 1 97.44 81 GLU B N 1
ATOM 4157 C CA . GLU B 1 81 ? 9.125 13.609 25.625 1 97.44 81 GLU B CA 1
ATOM 4158 C C . GLU B 1 81 ? 9.664 15.031 25.719 1 97.44 81 GLU B C 1
ATOM 4160 O O . GLU B 1 81 ? 10.305 15.398 26.703 1 97.44 81 GLU B O 1
ATOM 4165 N N . TYR B 1 82 ? 9.461 15.844 24.703 1 97 82 TYR B N 1
ATOM 4166 C CA . TYR B 1 82 ? 9.852 17.25 24.75 1 97 82 TYR B CA 1
ATOM 4167 C C . TYR B 1 82 ? 9.219 17.953 25.938 1 97 82 TYR B C 1
ATOM 4169 O O . TYR B 1 82 ? 9.906 18.656 26.688 1 97 82 TYR B O 1
ATOM 4177 N N . HIS B 1 83 ? 7.926 17.719 26.109 1 97.19 83 HIS B N 1
ATOM 4178 C CA . HIS B 1 83 ? 7.199 18.359 27.219 1 97.19 83 HIS B CA 1
ATOM 4179 C C . HIS B 1 83 ? 7.699 17.844 28.562 1 97.19 83 HIS B C 1
ATOM 4181 O O . HIS B 1 83 ? 7.875 18.641 29.5 1 97.19 83 HIS B O 1
ATOM 4187 N N . GLU B 1 84 ? 7.949 16.594 28.609 1 95.88 84 GLU B N 1
ATOM 4188 C CA . GLU B 1 84 ? 8.461 16.016 29.844 1 95.88 84 GLU B CA 1
ATOM 4189 C C . GLU B 1 84 ? 9.836 16.578 30.203 1 95.88 84 GLU B C 1
ATOM 4191 O O . GLU B 1 84 ? 10.102 16.906 31.359 1 95.88 84 GLU B O 1
ATOM 4196 N N . ALA B 1 85 ? 10.68 16.641 29.188 1 96.31 85 ALA B N 1
ATOM 4197 C CA . ALA B 1 85 ? 12.031 17.156 29.391 1 96.31 85 ALA B CA 1
ATOM 4198 C C . ALA B 1 85 ? 12.008 18.562 29.984 1 96.31 85 ALA B C 1
ATOM 4200 O O . ALA B 1 85 ? 12.93 18.953 30.703 1 96.31 85 ALA B O 1
ATOM 4201 N N . LEU B 1 86 ? 10.969 19.344 29.719 1 96.44 86 LEU B N 1
ATOM 4202 C CA . LEU B 1 86 ? 10.883 20.719 30.188 1 96.44 86 LEU B CA 1
ATOM 4203 C C . LEU B 1 86 ? 9.961 20.828 31.391 1 96.44 86 LEU B C 1
ATOM 4205 O O . LEU B 1 86 ? 9.586 21.938 31.781 1 96.44 86 LEU B O 1
ATOM 4209 N N . GLY B 1 87 ? 9.43 19.688 31.906 1 94.44 87 GLY B N 1
ATOM 4210 C CA . GLY B 1 87 ? 8.562 19.688 33.062 1 94.44 87 GLY B CA 1
ATOM 4211 C C . GLY B 1 87 ? 7.133 20.094 32.75 1 94.44 87 GLY B C 1
ATOM 4212 O O . GLY B 1 87 ? 6.441 20.672 33.594 1 94.44 87 GLY B O 1
ATOM 4213 N N . LEU B 1 88 ? 6.707 19.875 31.547 1 95.56 88 LEU B N 1
ATOM 4214 C CA . LEU B 1 88 ? 5.391 20.297 31.094 1 95.56 88 LEU B CA 1
ATOM 4215 C C . LEU B 1 88 ? 4.48 19.109 30.844 1 95.56 88 LEU B C 1
ATOM 4217 O O . LEU B 1 88 ? 3.637 19.141 29.938 1 95.56 88 LEU B O 1
ATOM 4221 N N . LYS B 1 89 ? 4.664 18.016 31.484 1 94.88 89 LYS B N 1
ATOM 4222 C CA . LYS B 1 89 ? 3.904 16.781 31.312 1 94.88 89 LYS B CA 1
ATOM 4223 C C . LYS B 1 89 ? 2.418 17.016 31.562 1 94.88 89 LYS B C 1
ATOM 4225 O O . LYS B 1 89 ? 1.569 16.391 30.922 1 94.88 89 LYS B O 1
ATOM 4230 N N . ASN B 1 90 ? 2.105 17.844 32.438 1 95.19 90 ASN B N 1
ATOM 4231 C CA . ASN B 1 90 ? 0.714 18.125 32.781 1 95.19 90 ASN B CA 1
ATOM 4232 C C . ASN B 1 90 ? -0.069 18.625 31.578 1 95.19 90 ASN B C 1
ATOM 4234 O O . ASN B 1 90 ? -1.276 18.391 31.469 1 95.19 90 ASN B O 1
ATOM 4238 N N . ILE B 1 91 ? 0.583 19.328 30.688 1 96.81 91 ILE B N 1
ATOM 4239 C CA . ILE B 1 91 ? -0.06 19.828 29.469 1 96.81 91 ILE B CA 1
ATOM 4240 C C . ILE B 1 91 ? -0.491 18.641 28.594 1 96.81 91 ILE B C 1
ATOM 4242 O O . ILE B 1 91 ? -1.593 18.641 28.047 1 96.81 91 ILE B O 1
ATOM 4246 N N . VAL B 1 92 ? 0.356 17.641 28.484 1 97.69 92 VAL B N 1
ATOM 4247 C CA . VAL B 1 92 ? 0.087 16.438 27.703 1 97.69 92 VAL B CA 1
ATOM 4248 C C . VAL B 1 92 ? -1.137 15.711 28.266 1 97.69 92 VAL B C 1
ATOM 4250 O O . VAL B 1 92 ? -2.062 15.375 27.531 1 97.69 92 VAL B O 1
ATOM 4253 N N . ASP B 1 93 ? -1.154 15.555 29.578 1 97.81 93 ASP B N 1
ATOM 4254 C CA . ASP B 1 93 ? -2.24 14.852 30.25 1 97.81 93 ASP B CA 1
ATOM 4255 C C . ASP B 1 93 ? -3.566 15.586 30.078 1 97.81 93 ASP B C 1
ATOM 4257 O O . ASP B 1 93 ? -4.57 14.984 29.688 1 97.81 93 ASP B O 1
ATOM 4261 N N . PHE B 1 94 ? -3.547 16.828 30.328 1 98.06 94 PHE B N 1
ATOM 4262 C CA . PHE B 1 94 ? -4.766 17.625 30.219 1 98.06 94 PHE B CA 1
ATOM 4263 C C . PHE B 1 94 ? -5.285 17.625 28.781 1 98.06 94 PHE B C 1
ATOM 4265 O O . PHE B 1 94 ? -6.496 17.578 28.547 1 98.06 94 PHE B O 1
ATOM 4272 N N . SER B 1 95 ? -4.402 17.719 27.828 1 98.62 95 SER B N 1
ATOM 4273 C CA . SER B 1 95 ? -4.793 17.734 26.422 1 98.62 95 SER B CA 1
ATOM 4274 C C . SER B 1 95 ? -5.555 16.469 26.031 1 98.62 95 SER B C 1
ATOM 4276 O O . SER B 1 95 ? -6.602 16.547 25.391 1 98.62 95 SER B O 1
ATOM 4278 N N . TRP B 1 96 ? -5.027 15.352 26.422 1 98.31 96 TRP B N 1
ATOM 4279 C CA . TRP B 1 96 ? -5.688 14.102 26.078 1 98.31 96 TRP B CA 1
ATOM 4280 C C . TRP B 1 96 ? -7.016 13.961 26.812 1 98.31 96 TRP B C 1
ATOM 4282 O O . TRP B 1 96 ? -8.008 13.5 26.234 1 98.31 96 TRP B O 1
ATOM 4292 N N . GLU B 1 97 ? -7.055 14.359 28.062 1 98.31 97 GLU B N 1
ATOM 4293 C CA . GLU B 1 97 ? -8.312 14.367 28.812 1 98.31 97 GLU B CA 1
ATOM 4294 C C . GLU B 1 97 ? -9.367 15.219 28.109 1 98.31 97 GLU B C 1
ATOM 4296 O O . GLU B 1 97 ? -10.531 14.844 28.031 1 98.31 97 GLU B O 1
ATOM 4301 N N . THR B 1 98 ? -8.891 16.344 27.641 1 98.62 98 THR B N 1
ATOM 4302 C CA . THR B 1 98 ? -9.781 17.234 26.906 1 98.62 98 THR B CA 1
ATOM 4303 C C . THR B 1 98 ? -10.297 16.562 25.641 1 98.62 98 THR B C 1
ATOM 4305 O O . THR B 1 98 ? -11.484 16.672 25.312 1 98.62 98 THR B O 1
ATOM 4308 N N . VAL B 1 99 ? -9.445 15.859 24.891 1 98.44 99 VAL B N 1
ATOM 4309 C CA . VAL B 1 99 ? -9.828 15.133 23.688 1 98.44 99 VAL B CA 1
ATOM 4310 C C . VAL B 1 99 ? -10.922 14.125 24.031 1 98.44 99 VAL B C 1
ATOM 4312 O O . VAL B 1 99 ? -11.961 14.07 23.344 1 98.44 99 VAL B O 1
ATOM 4315 N N . LEU B 1 100 ? -10.727 13.367 25.094 1 97.88 100 LEU B N 1
ATOM 4316 C CA . LEU B 1 100 ? -11.664 12.312 25.469 1 97.88 100 LEU B CA 1
ATOM 4317 C C . LEU B 1 100 ? -13.008 12.898 25.875 1 97.88 100 LEU B C 1
ATOM 4319 O O . LEU B 1 100 ? -14.055 12.281 25.656 1 97.88 100 LEU B O 1
ATOM 4323 N N . LYS B 1 101 ? -12.961 14.031 26.375 1 98.19 101 LYS B N 1
ATOM 4324 C CA . LYS B 1 101 ? -14.188 14.695 26.828 1 98.19 101 LYS B CA 1
ATOM 4325 C C . LYS B 1 101 ? -14.898 15.367 25.656 1 98.19 101 LYS B C 1
ATOM 4327 O O . LYS B 1 101 ? -16.125 15.25 25.516 1 98.19 101 LYS B O 1
ATOM 4332 N N . GLU B 1 102 ? -14.156 16.047 24.781 1 98.38 102 GLU B N 1
ATOM 4333 C CA . GLU B 1 102 ? -14.773 16.922 23.781 1 98.38 102 GLU B CA 1
ATOM 4334 C C . GLU B 1 102 ? -14.859 16.234 22.422 1 98.38 102 GLU B C 1
ATOM 4336 O O . GLU B 1 102 ? -15.664 16.625 21.578 1 98.38 102 GLU B O 1
ATOM 4341 N N . LYS B 1 103 ? -14 15.188 22.172 1 97.81 103 LYS B N 1
ATOM 4342 C CA . LYS B 1 103 ? -13.898 14.57 20.859 1 97.81 103 LYS B CA 1
ATOM 4343 C C . LYS B 1 103 ? -13.836 13.047 20.969 1 97.81 103 LYS B C 1
ATOM 4345 O O . LYS B 1 103 ? -12.977 12.406 20.359 1 97.81 103 LYS B O 1
ATOM 4350 N N . PRO B 1 104 ? -14.617 12.352 21.703 1 97.06 104 PRO B N 1
ATOM 4351 C CA . PRO B 1 104 ? -14.461 10.922 21.984 1 97.06 104 PRO B CA 1
ATOM 4352 C C . PRO B 1 104 ? -14.609 10.055 20.734 1 97.06 104 PRO B C 1
ATOM 4354 O O . PRO B 1 104 ? -14.047 8.961 20.656 1 97.06 104 PRO B O 1
ATOM 4357 N N . GLY B 1 105 ? -15.336 10.43 19.734 1 96.12 105 GLY B N 1
ATOM 4358 C CA . GLY B 1 105 ? -15.688 9.547 18.641 1 96.12 105 GLY B CA 1
ATOM 4359 C C . GLY B 1 105 ? -14.891 9.828 17.375 1 96.12 105 GLY B C 1
ATOM 4360 O O . GLY B 1 105 ? -15.125 9.211 16.328 1 96.12 105 GLY B O 1
ATOM 4361 N N . MET B 1 106 ? -13.859 10.672 17.422 1 97.38 106 MET B N 1
ATOM 4362 C CA . MET B 1 106 ? -13.07 11.055 16.266 1 97.38 106 MET B CA 1
ATOM 4363 C C . MET B 1 106 ? -12.102 9.938 15.867 1 97.38 106 MET B C 1
ATOM 4365 O O . MET B 1 106 ? -11.844 9.031 16.656 1 97.38 106 MET B O 1
ATOM 4369 N N . ILE B 1 107 ? -11.68 9.93 14.625 1 97 107 ILE B N 1
ATOM 4370 C CA . ILE B 1 107 ? -10.461 9.203 14.281 1 97 107 ILE B CA 1
ATOM 4371 C C . ILE B 1 107 ? -9.242 9.93 14.844 1 97 107 ILE B C 1
ATOM 4373 O O . ILE B 1 107 ? -8.852 10.984 14.328 1 97 107 ILE B O 1
ATOM 4377 N N . HIS B 1 108 ? -8.734 9.367 15.969 1 98.31 108 HIS B N 1
ATOM 4378 C CA . HIS B 1 108 ? -7.57 9.984 16.594 1 98.31 108 HIS B CA 1
ATOM 4379 C C . HIS B 1 108 ? -6.293 9.656 15.828 1 98.31 108 HIS B C 1
ATOM 4381 O O . HIS B 1 108 ? -5.641 8.648 16.094 1 98.31 108 HIS B O 1
ATOM 4387 N N . LEU B 1 109 ? -5.891 10.5 14.914 1 96.25 109 LEU B N 1
ATOM 4388 C CA . LEU B 1 109 ? -4.73 10.266 14.062 1 96.25 109 LEU B CA 1
ATOM 4389 C C . LEU B 1 109 ? -3.439 10.352 14.875 1 96.25 109 LEU B C 1
ATOM 4391 O O . LEU B 1 109 ? -2.557 9.5 14.734 1 96.25 109 LEU B O 1
ATOM 4395 N N . LEU B 1 110 ? -3.322 11.344 15.672 1 96.62 110 LEU B N 1
ATOM 4396 C CA . LEU B 1 110 ? -2.203 11.578 16.578 1 96.62 110 LEU B CA 1
ATOM 4397 C C . LEU B 1 110 ? -2.701 11.969 17.969 1 96.62 110 LEU B C 1
ATOM 4399 O O . LEU B 1 110 ? -3.506 12.898 18.109 1 96.62 110 LEU B O 1
ATOM 4403 N N . ASP B 1 111 ? -2.176 11.352 18.969 1 97.62 111 ASP B N 1
ATOM 4404 C CA . ASP B 1 111 ? -2.74 11.578 20.297 1 97.62 111 ASP B CA 1
ATOM 4405 C C . ASP B 1 111 ? -2.199 12.867 20.922 1 97.62 111 ASP B C 1
ATOM 4407 O O . ASP B 1 111 ? -2.865 13.492 21.734 1 97.62 111 ASP B O 1
ATOM 4411 N N . PHE B 1 112 ? -0.89 13.289 20.5 1 97.88 112 PHE B N 1
ATOM 4412 C CA . PHE B 1 112 ? -0.33 14.531 21.016 1 97.88 112 PHE B CA 1
ATOM 4413 C C . PHE B 1 112 ? 0.822 15.008 20.125 1 97.88 112 PHE B C 1
ATOM 4415 O O . PHE B 1 112 ? 1.766 14.258 19.875 1 97.88 112 PHE B O 1
ATOM 4422 N N . PRO B 1 113 ? 0.886 16.297 19.875 1 97.44 113 PRO B N 1
ATOM 4423 C CA . PRO B 1 113 ? -0.295 17.156 19.875 1 97.44 113 PRO B CA 1
ATOM 4424 C C . PRO B 1 113 ? -1.456 16.578 19.062 1 97.44 113 PRO B C 1
ATOM 4426 O O . PRO B 1 113 ? -1.235 15.867 18.078 1 97.44 113 PRO B O 1
ATOM 4429 N N . TYR B 1 114 ? -2.574 16.828 19.453 1 98.12 114 TYR B N 1
ATOM 4430 C CA . TYR B 1 114 ? -3.727 16.062 18.984 1 98.12 114 TYR B CA 1
ATOM 4431 C C . TYR B 1 114 ? -4.09 16.453 17.547 1 98.12 114 TYR B C 1
ATOM 4433 O O . TYR B 1 114 ? -4.176 17.625 17.219 1 98.12 114 TYR B O 1
ATOM 4441 N N . ASN B 1 115 ? -4.258 15.5 16.719 1 97.44 115 ASN B N 1
ATOM 4442 C CA . ASN B 1 115 ? -4.855 15.578 15.391 1 97.44 115 ASN B CA 1
ATOM 4443 C C . ASN B 1 115 ? -5.984 14.562 15.227 1 97.44 115 ASN B C 1
ATOM 4445 O O . ASN B 1 115 ? -5.781 13.359 15.422 1 97.44 115 ASN B O 1
ATOM 4449 N N . GLY B 1 116 ? -7.102 15.047 14.93 1 97.19 116 GLY B N 1
ATOM 4450 C CA . GLY B 1 116 ? -8.266 14.195 14.758 1 97.19 116 GLY B CA 1
ATOM 4451 C C . GLY B 1 116 ? -9.008 14.461 13.461 1 97.19 116 GLY B C 1
ATOM 4452 O O . GLY B 1 116 ? -9.102 15.602 13.008 1 97.19 116 GLY B O 1
ATOM 4453 N N . GLU B 1 117 ? -9.492 13.398 12.945 1 96 117 GLU B N 1
ATOM 4454 C CA . GLU B 1 117 ? -10.258 13.477 11.703 1 96 117 GLU B CA 1
ATOM 4455 C C . GLU B 1 117 ? -11.711 13.07 11.922 1 96 117 GLU B C 1
ATOM 4457 O O . GLU B 1 117 ? -11.992 12.156 12.703 1 96 117 GLU B O 1
ATOM 4462 N N . THR B 1 118 ? -12.562 13.758 11.211 1 95.75 118 THR B N 1
ATOM 4463 C CA . THR B 1 118 ? -13.984 13.445 11.266 1 95.75 118 THR B CA 1
ATOM 4464 C C . THR B 1 118 ? -14.273 12.125 10.562 1 95.75 118 THR B C 1
ATOM 4466 O O . THR B 1 118 ? -13.836 11.906 9.43 1 95.75 118 THR B O 1
ATOM 4469 N N . PRO B 1 119 ? -14.977 11.234 11.281 1 94.94 119 PRO B N 1
ATOM 4470 C CA . PRO B 1 119 ? -15.406 10.023 10.57 1 94.94 119 PRO B CA 1
ATOM 4471 C C . PRO B 1 119 ? -16.188 10.336 9.297 1 94.94 119 PRO B C 1
ATOM 4473 O O . PRO B 1 119 ? -16.922 11.328 9.25 1 94.94 119 PRO B O 1
ATOM 4476 N N . ARG B 1 120 ? -16.094 9.531 8.32 1 93.25 120 ARG B N 1
ATOM 4477 C CA . ARG B 1 120 ? -16.672 9.742 6.988 1 93.25 120 ARG B CA 1
ATOM 4478 C C . ARG B 1 120 ? -18.156 10.039 7.074 1 93.25 120 ARG B C 1
ATOM 4480 O O . ARG B 1 120 ? -18.656 10.953 6.414 1 93.25 120 ARG B O 1
ATOM 4487 N N . SER B 1 121 ? -18.875 9.195 7.871 1 93.69 121 SER B N 1
ATOM 4488 C CA . SER B 1 121 ? -20.312 9.336 7.969 1 93.69 121 SER B CA 1
ATOM 4489 C C . SER B 1 121 ? -20.703 10.711 8.523 1 93.69 121 SER B C 1
ATOM 4491 O O . SER B 1 121 ? -21.656 11.328 8.055 1 93.69 121 SER B O 1
ATOM 4493 N N . GLU B 1 122 ? -19.922 11.211 9.508 1 94.06 122 GLU B N 1
ATOM 4494 C CA . GLU B 1 122 ? -20.219 12.508 10.125 1 94.06 122 GLU B CA 1
ATOM 4495 C C . GLU B 1 122 ? -19.797 13.656 9.211 1 94.06 122 GLU B C 1
ATOM 4497 O O . GLU B 1 122 ? -20.406 14.727 9.234 1 94.06 122 GLU B O 1
ATOM 4502 N N . LEU B 1 123 ? -18.828 13.414 8.375 1 91.38 123 LEU B N 1
ATOM 4503 C CA . LEU B 1 123 ? -18.281 14.438 7.488 1 91.38 123 LEU B CA 1
ATOM 4504 C C . LEU B 1 123 ? -19.312 14.836 6.438 1 91.38 123 LEU B C 1
ATOM 4506 O O . LEU B 1 123 ? -19.391 16 6.055 1 91.38 123 LEU B O 1
ATOM 4510 N N . ILE B 1 124 ? -20.141 13.93 6.027 1 90 124 ILE B N 1
ATOM 4511 C CA . ILE B 1 124 ? -21.047 14.219 4.922 1 90 124 ILE B CA 1
ATOM 4512 C C . ILE B 1 124 ? -22.469 14.312 5.441 1 90 124 ILE B C 1
ATOM 4514 O O . ILE B 1 124 ? -23.422 14.312 4.656 1 90 124 ILE B O 1
ATOM 4518 N N . LYS B 1 125 ? -22.656 14.312 6.688 1 90.75 125 LYS B N 1
ATOM 4519 C CA . LYS B 1 125 ? -23.984 14.273 7.293 1 90.75 125 LYS B CA 1
ATOM 4520 C C . LYS B 1 125 ? -24.719 15.594 7.082 1 90.75 125 LYS B C 1
ATOM 4522 O O . LYS B 1 125 ? -25.891 15.594 6.684 1 90.75 125 LYS B O 1
ATOM 4527 N N . ASP B 1 126 ? -24.047 16.734 7.406 1 89.38 126 ASP B N 1
ATOM 4528 C CA . ASP B 1 126 ? -24.688 18.047 7.332 1 89.38 126 ASP B CA 1
ATOM 4529 C C . ASP B 1 126 ? -23.734 19.078 6.727 1 89.38 126 ASP B C 1
ATOM 4531 O O . ASP B 1 126 ? -22.547 18.828 6.605 1 89.38 126 ASP B O 1
ATOM 4535 N N . LYS B 1 127 ? -24.312 20.234 6.328 1 86.62 127 LYS B N 1
ATOM 4536 C CA . LYS B 1 127 ? -23.5 21.328 5.805 1 86.62 127 LYS B CA 1
ATOM 4537 C C . LYS B 1 127 ? -22.578 21.891 6.879 1 86.62 127 LYS B C 1
ATOM 4539 O O . LYS B 1 127 ? -21.406 22.203 6.609 1 86.62 127 LYS B O 1
ATOM 4544 N N . ILE B 1 128 ? -23.172 22.016 8.039 1 92.19 128 ILE B N 1
ATOM 4545 C CA . ILE B 1 128 ? -22.391 22.469 9.18 1 92.19 128 ILE B CA 1
ATOM 4546 C C . ILE B 1 128 ? -21.906 21.266 9.992 1 92.19 128 ILE B C 1
ATOM 4548 O O . ILE B 1 128 ? -22.688 20.359 10.289 1 92.19 128 ILE B O 1
ATOM 4552 N N . THR B 1 129 ? -20.656 21.203 10.273 1 93.81 129 THR B N 1
ATOM 4553 C CA . THR B 1 129 ? -20.094 20.125 11.062 1 93.81 129 THR B CA 1
ATOM 4554 C C . THR B 1 129 ? -20.312 20.359 12.547 1 93.81 129 THR B C 1
ATOM 4556 O O . THR B 1 129 ? -19.953 21.406 13.078 1 93.81 129 THR B O 1
ATOM 4559 N N . ASP B 1 130 ? -20.891 19.391 13.172 1 94.81 130 ASP B N 1
ATOM 4560 C CA . ASP B 1 130 ? -21.078 19.484 14.617 1 94.81 130 ASP B CA 1
ATOM 4561 C C . ASP B 1 130 ? -19.734 19.672 15.328 1 94.81 130 ASP B C 1
ATOM 4563 O O . ASP B 1 130 ? -18.719 19.094 14.922 1 94.81 130 ASP B O 1
ATOM 4567 N N . ASN B 1 131 ? -19.734 20.531 16.438 1 95.69 131 ASN B N 1
ATOM 4568 C CA . ASN B 1 131 ? -18.5 20.781 17.172 1 95.69 131 ASN B CA 1
ATOM 4569 C C . ASN B 1 131 ? -17.844 19.484 17.609 1 95.69 131 ASN B C 1
ATOM 4571 O O . ASN B 1 131 ? -16.625 19.375 17.641 1 95.69 131 ASN B O 1
ATOM 4575 N N . LEU B 1 132 ? -18.656 18.5 17.891 1 96.44 132 LEU B N 1
ATOM 4576 C CA . LEU B 1 132 ? -18.188 17.219 18.391 1 96.44 132 LEU B CA 1
ATOM 4577 C C . LEU B 1 132 ? -17.344 16.516 17.328 1 96.44 132 LEU B C 1
ATOM 4579 O O . LEU B 1 132 ? -16.406 15.773 17.672 1 96.44 132 LEU B O 1
ATOM 4583 N N . TRP B 1 133 ? -17.625 16.812 16.062 1 96 133 TRP B N 1
ATOM 4584 C CA . TRP B 1 133 ? -17.016 16.031 14.977 1 96 133 TRP B CA 1
ATOM 4585 C C . TRP B 1 133 ? -16.094 16.906 14.141 1 96 133 TRP B C 1
ATOM 4587 O O . TRP B 1 133 ? -15.477 16.438 13.188 1 96 133 TRP B O 1
ATOM 4597 N N . HIS B 1 134 ? -16.016 18.172 14.547 1 95.75 134 HIS B N 1
ATOM 4598 C CA . HIS B 1 134 ? -15.156 19.078 13.789 1 95.75 134 HIS B CA 1
ATOM 4599 C C . HIS B 1 134 ? -13.695 18.656 13.898 1 95.75 134 HIS B C 1
ATOM 4601 O O . HIS B 1 134 ? -13.188 18.438 15 1 95.75 134 HIS B O 1
ATOM 4607 N N . PHE B 1 135 ? -12.977 18.5 12.812 1 95.31 135 PHE B N 1
ATOM 4608 C CA . PHE B 1 135 ? -11.602 18.016 12.797 1 95.31 135 PHE B CA 1
ATOM 4609 C C . PHE B 1 135 ? -10.703 18.906 13.641 1 95.31 135 PHE B C 1
ATOM 4611 O O . PHE B 1 135 ? -11.062 20.047 13.945 1 95.31 135 PHE B O 1
ATOM 4618 N N . VAL B 1 136 ? -9.602 18.375 14.102 1 96.81 136 VAL B N 1
ATOM 4619 C CA . VAL B 1 136 ? -8.648 19.109 14.93 1 96.81 136 VAL B CA 1
ATOM 4620 C C . VAL B 1 136 ? -7.23 18.906 14.383 1 96.81 136 VAL B C 1
ATOM 4622 O O . VAL B 1 136 ? -6.82 17.781 14.102 1 96.81 136 VAL B O 1
ATOM 4625 N N . ARG B 1 137 ? -6.531 19.953 14.141 1 95.56 137 ARG B N 1
ATOM 4626 C CA . ARG B 1 137 ? -5.098 19.969 13.875 1 95.56 137 ARG B CA 1
ATOM 4627 C C . ARG B 1 137 ? -4.379 20.891 14.859 1 95.56 137 ARG B C 1
ATOM 4629 O O . ARG B 1 137 ? -4.41 22.109 14.711 1 95.56 137 ARG B O 1
ATOM 4636 N N . ASN B 1 138 ? -3.797 20.297 15.844 1 97.06 138 ASN B N 1
ATOM 4637 C CA . ASN B 1 138 ? -3.051 21.062 16.844 1 97.06 138 ASN B CA 1
ATOM 4638 C C . ASN B 1 138 ? -1.546 20.844 16.703 1 97.06 138 ASN B C 1
ATOM 4640 O O . ASN B 1 138 ? -1.104 19.797 16.234 1 97.06 138 ASN B O 1
ATOM 4644 N N . HIS B 1 139 ? -0.821 21.828 17.031 1 95.88 139 HIS B N 1
ATOM 4645 C CA . HIS B 1 139 ? 0.636 21.781 16.984 1 95.88 139 HIS B CA 1
ATOM 4646 C C . HIS B 1 139 ? 1.23 21.719 18.375 1 95.88 139 HIS B C 1
ATOM 4648 O O . HIS B 1 139 ? 2.422 21.438 18.547 1 95.88 139 HIS B O 1
ATOM 4654 N N . GLY B 1 140 ? 0.504 22 19.438 1 96.81 140 GLY B N 1
ATOM 4655 C CA . GLY B 1 140 ? 0.865 21.922 20.844 1 96.81 140 GLY B CA 1
ATOM 4656 C C . GLY B 1 140 ? -0.257 21.406 21.719 1 96.81 140 GLY B C 1
ATOM 4657 O O . GLY B 1 140 ? -1.223 20.828 21.219 1 96.81 140 GLY B O 1
ATOM 4658 N N . GLY B 1 141 ? -0.051 21.516 23 1 97.94 141 GLY B N 1
ATOM 4659 C CA . GLY B 1 141 ? -1.072 21.094 23.938 1 97.94 141 GLY B CA 1
ATOM 4660 C C . GLY B 1 141 ? -2.186 22.109 24.125 1 97.94 141 GLY B C 1
ATOM 4661 O O . GLY B 1 141 ? -2.053 23.25 23.719 1 97.94 141 GLY B O 1
ATOM 4662 N N . VAL B 1 142 ? -3.27 21.625 24.672 1 98.44 142 VAL B N 1
ATOM 4663 C CA . VAL B 1 142 ? -4.426 22.469 24.969 1 98.44 142 VAL B CA 1
ATOM 4664 C C . VAL B 1 142 ? -4.215 23.203 26.297 1 98.44 142 VAL B C 1
ATOM 4666 O O . VAL B 1 142 ? -4.051 22.562 27.344 1 98.44 142 VAL B O 1
ATOM 4669 N N . PRO B 1 143 ? -4.164 24.516 26.25 1 97.62 143 PRO B N 1
ATOM 4670 C CA . PRO B 1 143 ? -4.09 25.234 27.531 1 97.62 143 PRO B CA 1
ATOM 4671 C C . PRO B 1 143 ? -5.426 25.266 28.266 1 97.62 143 PRO B C 1
ATOM 4673 O O . PRO B 1 143 ? -6.484 25.125 27.641 1 97.62 143 PRO B O 1
ATOM 4676 N N . ASP B 1 144 ? -5.293 25.328 29.547 1 97.81 144 ASP B N 1
ATOM 4677 C CA . ASP B 1 144 ? -6.465 25.5 30.406 1 97.81 144 ASP B CA 1
ATOM 4678 C C . ASP B 1 144 ? -6.531 26.922 30.969 1 97.81 144 ASP B C 1
ATOM 4680 O O . ASP B 1 144 ? -5.934 27.219 32 1 97.81 144 ASP B O 1
ATOM 4684 N N . ILE B 1 145 ? -7.41 27.766 30.312 1 98 145 ILE B N 1
ATOM 4685 C CA . ILE B 1 145 ? -7.43 29.188 30.625 1 98 145 ILE B CA 1
ATOM 4686 C C . ILE B 1 145 ? -8.82 29.578 31.141 1 98 145 ILE B C 1
ATOM 4688 O O . ILE B 1 145 ? -9.82 29.344 30.469 1 98 145 ILE B O 1
ATOM 4692 N N . ASP B 1 146 ? -8.836 30.219 32.25 1 97.81 146 ASP B N 1
ATOM 4693 C CA . ASP B 1 146 ? -10.078 30.797 32.75 1 97.81 146 ASP B CA 1
ATOM 4694 C C . ASP B 1 146 ? -10.43 32.094 32 1 97.81 146 ASP B C 1
ATOM 4696 O O . ASP B 1 146 ? -9.586 32.969 31.844 1 97.81 146 ASP B O 1
ATOM 4700 N N . GLU B 1 147 ? -11.617 32.156 31.578 1 97.62 147 GLU B N 1
ATOM 4701 C CA . GLU B 1 147 ? -12.039 33.312 30.781 1 97.62 147 GLU B CA 1
ATOM 4702 C C . GLU B 1 147 ? -11.828 34.625 31.531 1 97.62 147 GLU B C 1
ATOM 4704 O O . GLU B 1 147 ? -11.391 35.625 30.953 1 97.62 147 GLU B O 1
ATOM 4709 N N . ASP B 1 148 ? -12.141 34.594 32.844 1 97.19 148 ASP B N 1
ATOM 4710 C CA . ASP B 1 148 ? -12.062 35.812 33.656 1 97.19 148 ASP B CA 1
ATOM 4711 C C . ASP B 1 148 ? -10.617 36.281 33.844 1 97.19 148 ASP B C 1
ATOM 4713 O O . ASP B 1 148 ? -10.359 37.438 34.125 1 97.19 148 ASP B O 1
ATOM 4717 N N . ALA B 1 149 ? -9.727 35.375 33.688 1 97.69 149 ALA B N 1
ATOM 4718 C CA . ALA B 1 149 ? -8.312 35.688 33.844 1 97.69 149 ALA B CA 1
ATOM 4719 C C . ALA B 1 149 ? -7.664 36.031 32.5 1 97.69 149 ALA B C 1
ATOM 4721 O O . ALA B 1 149 ? -6.527 36.5 32.469 1 97.69 149 ALA B O 1
ATOM 4722 N N . PHE B 1 150 ? -8.352 35.812 31.453 1 97.88 150 PHE B N 1
ATOM 4723 C CA . PHE B 1 150 ? -7.789 35.969 30.109 1 97.88 150 PHE B CA 1
ATOM 4724 C C . PHE B 1 150 ? -7.598 37.438 29.75 1 97.88 150 PHE B C 1
ATOM 4726 O O . PHE B 1 150 ? -8.453 38.25 30.062 1 97.88 150 PHE B O 1
ATOM 4733 N N . LYS B 1 151 ? -6.484 37.75 29.109 1 97.5 151 LYS B N 1
ATOM 4734 C CA . LYS B 1 151 ? -6.207 39.062 28.531 1 97.5 151 LYS B CA 1
ATOM 4735 C C . LYS B 1 151 ? -5.574 38.938 27.141 1 97.5 151 LYS B C 1
ATOM 4737 O O . LYS B 1 151 ? -4.699 38.094 26.938 1 97.5 151 LYS B O 1
ATOM 4742 N N . LEU B 1 152 ? -6.09 39.719 26.25 1 98.62 152 LEU B N 1
ATOM 4743 C CA . LEU B 1 152 ? -5.484 39.844 24.938 1 98.62 152 LEU B CA 1
ATOM 4744 C C . LEU B 1 152 ? -4.578 41.062 24.859 1 98.62 152 LEU B C 1
ATOM 4746 O O . LEU B 1 152 ? -5.008 42.188 25.172 1 98.62 152 LEU B O 1
ATOM 4750 N N . GLU B 1 153 ? -3.355 40.844 24.516 1 98.5 153 GLU B N 1
ATOM 4751 C CA . GLU B 1 153 ? -2.412 41.938 24.328 1 98.5 153 GLU B CA 1
ATOM 4752 C C . GLU B 1 153 ? -2.242 42.281 22.844 1 98.5 153 GLU B C 1
ATOM 4754 O O . GLU B 1 153 ? -1.997 41.406 22.031 1 98.5 153 GLU B O 1
ATOM 4759 N N . ILE B 1 154 ? -2.469 43.531 22.484 1 98.81 154 ILE B N 1
ATOM 4760 C CA . ILE B 1 154 ? -2.232 44 21.125 1 98.81 154 ILE B CA 1
ATOM 4761 C C . ILE B 1 154 ? -1.119 45.031 21.125 1 98.81 154 ILE B C 1
ATOM 4763 O O . ILE B 1 154 ? -1.18 46.031 21.859 1 98.81 154 ILE B O 1
ATOM 4767 N N . GLY B 1 155 ? -0.096 44.812 20.344 1 98.62 155 GLY B N 1
ATOM 4768 C CA . GLY B 1 155 ? 1.031 45.719 20.281 1 98.62 155 GLY B CA 1
ATOM 4769 C C . GLY B 1 155 ? 1.713 45.719 18.922 1 98.62 155 GLY B C 1
ATOM 4770 O O . GLY B 1 155 ? 1.085 45.438 17.906 1 98.62 155 GLY B O 1
ATOM 4771 N N . GLY B 1 156 ? 3.053 46.188 18.953 1 98.31 156 GLY B N 1
ATOM 4772 C CA . GLY B 1 156 ? 3.801 46.375 17.719 1 98.31 156 GLY B CA 1
ATOM 4773 C C . GLY B 1 156 ? 3.535 47.719 17.078 1 98.31 156 GLY B C 1
ATOM 4774 O O . GLY B 1 156 ? 3.545 48.75 17.734 1 98.31 156 GLY B O 1
ATOM 4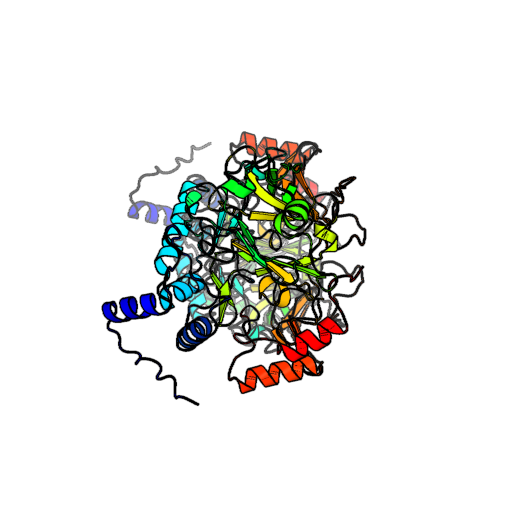775 N N . LEU B 1 157 ? 3.322 47.656 15.758 1 98.56 157 LEU B N 1
ATOM 4776 C CA . LEU B 1 157 ? 3.156 48.875 14.961 1 98.56 157 LEU B CA 1
ATOM 4777 C C . LEU B 1 157 ? 1.703 49.344 14.984 1 98.56 157 LEU B C 1
ATOM 4779 O O . LEU B 1 157 ? 1.062 49.438 13.93 1 98.56 157 LEU B O 1
ATOM 4783 N N . VAL B 1 158 ? 1.249 49.688 16.234 1 98.69 158 VAL B N 1
ATOM 4784 C CA . VAL B 1 158 ? -0.067 50.281 16.453 1 98.69 158 VAL B CA 1
ATOM 4785 C C . VAL B 1 158 ? 0.087 51.656 17.094 1 98.69 158 VAL B C 1
ATOM 4787 O O . VAL B 1 158 ? 1.146 51.969 17.625 1 98.69 158 VAL B O 1
ATOM 4790 N N . ASN B 1 159 ? -0.917 52.438 17 1 98.69 159 ASN B N 1
ATOM 4791 C CA . ASN B 1 159 ? -0.861 53.75 17.609 1 98.69 159 ASN B CA 1
ATOM 4792 C C . ASN B 1 159 ? -0.799 53.656 19.125 1 98.69 159 ASN B C 1
ATOM 4794 O O . ASN B 1 159 ? -0.029 54.375 19.766 1 98.69 159 ASN B O 1
ATOM 4798 N N . ASN B 1 160 ? -1.651 52.75 19.734 1 98.44 160 ASN B N 1
ATOM 4799 C CA . ASN B 1 160 ? -1.679 52.5 21.172 1 98.44 160 ASN B CA 1
ATOM 4800 C C . ASN B 1 160 ? -1.703 51 21.484 1 98.44 160 ASN B C 1
ATOM 4802 O O . ASN B 1 160 ? -2.637 50.312 21.109 1 98.44 160 ASN B O 1
ATOM 4806 N N . ALA B 1 161 ? -0.747 50.562 22.188 1 98.5 161 ALA B N 1
ATOM 4807 C CA . ALA B 1 161 ? -0.801 49.188 22.688 1 98.5 161 ALA B CA 1
ATOM 4808 C C . ALA B 1 161 ? -1.885 49.031 23.75 1 98.5 161 ALA B C 1
ATOM 4810 O O . ALA B 1 161 ? -2.078 49.938 24.578 1 98.5 161 ALA B O 1
ATOM 4811 N N . VAL B 1 162 ? -2.531 47.906 23.766 1 98.62 162 VAL B N 1
ATOM 4812 C CA . VAL B 1 162 ? -3.643 47.75 24.703 1 98.62 162 VAL B CA 1
ATOM 4813 C C . VAL B 1 162 ? -3.664 46.344 25.266 1 98.62 162 VAL B C 1
ATOM 4815 O O . VAL B 1 162 ? -3.016 45.438 24.734 1 98.62 162 VAL B O 1
ATOM 4818 N N . LYS B 1 163 ? -4.32 46.188 26.328 1 98.44 163 LYS B N 1
ATOM 4819 C CA . LYS B 1 163 ? -4.711 44.906 26.922 1 98.44 163 LYS B CA 1
ATOM 4820 C C . LYS B 1 163 ? -6.223 44.844 27.125 1 98.44 163 LYS B C 1
ATOM 4822 O O . LYS B 1 163 ? -6.82 45.75 27.719 1 98.44 163 LYS B O 1
ATOM 4827 N N . LEU B 1 164 ? -6.801 43.875 26.562 1 98.62 164 LEU B N 1
ATOM 4828 C CA . LEU B 1 164 ? -8.258 43.75 26.609 1 98.62 164 LEU B CA 1
ATOM 4829 C C . LEU B 1 164 ? -8.672 42.438 27.312 1 98.62 164 LEU B C 1
ATOM 4831 O O . LEU B 1 164 ? -8.078 41.406 27.094 1 98.62 164 LEU B O 1
ATOM 4835 N N . THR B 1 165 ? -9.625 42.469 28.172 1 98.12 165 THR B N 1
ATOM 4836 C CA . THR B 1 165 ? -10.227 41.312 28.781 1 98.12 165 THR B CA 1
ATOM 4837 C C . THR B 1 165 ? -11.297 40.719 27.875 1 98.12 165 THR B C 1
ATOM 4839 O O . THR B 1 165 ? -11.688 41.312 26.891 1 98.12 165 THR B O 1
ATOM 4842 N N . MET B 1 166 ? -11.734 39.531 28.219 1 98.12 166 MET B N 1
ATOM 4843 C CA . MET B 1 166 ? -12.844 38.938 27.469 1 98.12 166 MET B CA 1
ATOM 4844 C C . MET B 1 166 ? -14.109 39.781 27.625 1 98.12 166 MET B C 1
ATOM 4846 O O . MET B 1 166 ? -14.883 39.938 26.688 1 98.12 166 MET B O 1
ATOM 4850 N N . LYS B 1 167 ? -14.289 40.344 28.797 1 97.44 167 LYS B N 1
ATOM 4851 C CA . LYS B 1 167 ? -15.438 41.219 29.047 1 97.44 167 LYS B CA 1
ATOM 4852 C C . LYS B 1 167 ? -15.414 42.406 28.109 1 97.44 167 LYS B C 1
ATOM 4854 O O . LYS B 1 167 ? -16.453 42.812 27.578 1 97.44 167 LYS B O 1
ATOM 4859 N N . ASP B 1 168 ? -14.258 42.969 27.969 1 97.75 168 ASP B N 1
ATOM 4860 C CA . ASP B 1 168 ? -14.117 44.094 27.047 1 97.75 168 ASP B CA 1
ATOM 4861 C C . ASP B 1 168 ? -14.523 43.688 25.625 1 97.75 168 ASP B C 1
ATOM 4863 O O . ASP B 1 168 ? -15.328 44.344 24.984 1 97.75 168 ASP B O 1
ATOM 4867 N N . LEU B 1 169 ? -13.984 42.562 25.156 1 97.81 169 LEU B N 1
ATOM 4868 C CA . LEU B 1 169 ? -14.195 42.094 23.781 1 97.81 169 LEU B CA 1
ATOM 4869 C C . LEU B 1 169 ? -15.664 41.781 23.531 1 97.81 169 LEU B C 1
ATOM 4871 O O . LEU B 1 169 ? -16.188 42.031 22.438 1 97.81 169 LEU B O 1
ATOM 4875 N N . LYS B 1 170 ? -16.312 41.281 24.562 1 96.75 170 LYS B N 1
ATOM 4876 C CA . LYS B 1 170 ? -17.688 40.844 24.422 1 96.75 170 LYS B CA 1
ATOM 4877 C C . LYS B 1 170 ? -18.672 42 24.625 1 96.75 170 LYS B C 1
ATOM 4879 O O . LYS B 1 170 ? -19.891 41.812 24.453 1 96.75 170 LYS B O 1
ATOM 4884 N N . ASP B 1 171 ? -18.188 43.125 25.031 1 97 171 ASP B N 1
ATOM 4885 C CA . ASP B 1 171 ? -19.031 44.281 25.266 1 97 171 ASP B CA 1
ATOM 4886 C C . ASP B 1 171 ? -19.469 44.938 23.938 1 97 171 ASP B C 1
ATOM 4888 O O . ASP B 1 171 ? -18.672 45.625 23.297 1 97 171 ASP B O 1
ATOM 4892 N N . ALA B 1 172 ? -20.656 44.875 23.625 1 94.38 172 ALA B N 1
ATOM 4893 C CA . ALA B 1 172 ? -21.188 45.344 22.344 1 94.38 172 ALA B CA 1
ATOM 4894 C C . ALA B 1 172 ? -21.188 46.844 22.281 1 94.38 172 ALA B C 1
ATOM 4896 O O . ALA B 1 172 ? -21.297 47.438 21.188 1 94.38 172 ALA B O 1
ATOM 4897 N N . THR B 1 173 ? -21.141 47.438 23.375 1 96.06 173 THR B N 1
ATOM 4898 C CA . THR B 1 173 ? -21.078 48.906 23.391 1 96.06 173 THR B CA 1
ATOM 4899 C C . THR B 1 173 ? -19.688 49.406 23.016 1 96.06 173 THR B C 1
ATOM 4901 O O . THR B 1 173 ? -19.531 50.562 22.609 1 96.06 173 THR B O 1
ATOM 4904 N N . LYS B 1 174 ? -18.797 48.5 23.172 1 95.06 174 LYS B N 1
ATOM 4905 C CA . LYS B 1 174 ? -17.422 48.875 22.844 1 95.06 174 LYS B CA 1
ATOM 4906 C C . LYS B 1 174 ? -17.062 48.438 21.438 1 95.06 174 LYS B C 1
ATOM 4908 O O . LYS B 1 174 ? -16.484 49.219 20.656 1 95.06 174 LYS B O 1
ATOM 4913 N N . PHE B 1 175 ? -17.375 47.156 21.188 1 94.12 175 PHE B N 1
ATOM 4914 C CA . PHE B 1 175 ? -17.031 46.594 19.875 1 94.12 175 PHE B CA 1
ATOM 4915 C C . PHE B 1 175 ? -18.266 45.969 19.219 1 94.12 175 PHE B C 1
ATOM 4917 O O . PHE B 1 175 ? -19.031 45.281 19.875 1 94.12 175 PHE B O 1
ATOM 4924 N N . PRO B 1 176 ? -18.422 46.219 17.922 1 90.75 176 PRO B N 1
ATOM 4925 C CA . PRO B 1 176 ? -19.531 45.562 17.234 1 90.75 176 PRO B CA 1
ATOM 4926 C C . PRO B 1 176 ? -19.344 44.062 17.078 1 90.75 176 PRO B C 1
ATOM 4928 O O . PRO B 1 176 ? -18.234 43.594 16.797 1 90.75 176 PRO B O 1
ATOM 4931 N N . ARG B 1 177 ? -20.453 43.438 17.266 1 88.06 177 ARG B N 1
ATOM 4932 C CA . ARG B 1 177 ? -20.406 41.969 17.109 1 88.06 177 ARG B CA 1
ATOM 4933 C C . ARG B 1 177 ? -20.375 41.594 15.625 1 88.06 177 ARG B C 1
ATOM 4935 O O . ARG B 1 177 ? -20.906 42.312 14.789 1 88.06 177 ARG B O 1
ATOM 4942 N N . GLY B 1 178 ? -19.609 40.531 15.344 1 84.75 178 GLY B N 1
ATOM 4943 C CA . GLY B 1 178 ? -19.562 39.969 14 1 84.75 178 GLY B CA 1
ATOM 4944 C C . GLY B 1 178 ? -19.844 38.5 13.961 1 84.75 178 GLY B C 1
ATOM 4945 O O . GLY B 1 178 ? -19.641 37.781 14.961 1 84.75 178 GLY B O 1
ATOM 4946 N N . GLU B 1 179 ? -20.594 38.156 12.922 1 79.25 179 GLU B N 1
ATOM 4947 C CA . GLU B 1 179 ? -20.859 36.75 12.641 1 79.25 179 GLU B CA 1
ATOM 4948 C C . GLU B 1 179 ? -20.406 36.375 11.242 1 79.25 179 GLU B C 1
ATOM 4950 O O . GLU B 1 179 ? -20.547 37.156 10.297 1 79.25 179 GLU B O 1
ATOM 4955 N N . ARG B 1 180 ? -19.703 35.312 11.25 1 69.62 180 ARG B N 1
ATOM 4956 C CA . ARG B 1 180 ? -19.328 34.844 9.914 1 69.62 180 ARG B CA 1
ATOM 4957 C C . ARG B 1 180 ? -20.203 33.656 9.469 1 69.62 180 ARG B C 1
ATOM 4959 O O . ARG B 1 180 ? -20.531 32.812 10.273 1 69.62 180 ARG B O 1
ATOM 4966 N N . GLU B 1 181 ? -20.578 33.844 8.227 1 69.38 181 GLU B N 1
ATOM 4967 C CA . GLU B 1 181 ? -21.234 32.688 7.586 1 69.38 181 GLU B CA 1
ATOM 4968 C C . GLU B 1 181 ? -20.391 31.438 7.699 1 69.38 181 GLU B C 1
ATOM 4970 O O . GLU B 1 181 ? -19.203 31.5 8.016 1 69.38 181 GLU B O 1
ATOM 4975 N N . PRO B 1 182 ? -21.062 30.422 7.551 1 69.81 182 PRO B N 1
ATOM 4976 C CA . PRO B 1 182 ? -20.328 29.156 7.641 1 69.81 182 PRO B CA 1
ATOM 4977 C C . PRO B 1 182 ? -18.984 29.203 6.902 1 69.81 182 PRO B C 1
ATOM 4979 O O . PRO B 1 182 ? -18.922 29.625 5.746 1 69.81 182 PRO B O 1
ATOM 4982 N N . CYS B 1 183 ? -17.984 29.016 7.719 1 72.06 183 CYS B N 1
ATOM 4983 C CA . CYS B 1 183 ? -16.625 29.031 7.199 1 72.06 183 CYS B CA 1
ATOM 4984 C C . CYS B 1 183 ? -16 27.625 7.273 1 72.06 183 CYS B C 1
ATOM 4986 O O . CYS B 1 183 ? -16.125 26.953 8.289 1 72.06 183 CYS B O 1
ATOM 4988 N N . THR B 1 184 ? -15.5 27.266 6.012 1 69.62 184 THR B N 1
ATOM 4989 C CA . THR B 1 184 ? -14.812 25.984 5.969 1 69.62 184 THR B CA 1
ATOM 4990 C C . THR B 1 184 ? -13.32 26.172 6.242 1 69.62 184 THR B C 1
ATOM 4992 O O . THR B 1 184 ? -12.648 26.969 5.578 1 69.62 184 THR B O 1
ATOM 4995 N N . ILE B 1 185 ? -12.992 25.625 7.301 1 64.56 185 ILE B N 1
ATOM 4996 C CA . ILE B 1 185 ? -11.57 25.531 7.613 1 64.56 185 ILE B CA 1
ATOM 4997 C C . ILE B 1 185 ? -11.125 24.062 7.512 1 64.56 185 ILE B C 1
ATOM 4999 O O . ILE B 1 185 ? -11.516 23.234 8.328 1 64.56 185 ILE B O 1
ATOM 5003 N N . GLY B 1 186 ? -10.445 23.703 6.445 1 62.31 186 GLY B N 1
ATOM 5004 C CA . GLY B 1 186 ? -10.086 22.312 6.219 1 62.31 186 GLY B CA 1
ATOM 5005 C C . GLY B 1 186 ? -11.281 21.438 5.871 1 62.31 186 GLY B C 1
ATOM 5006 O O . GLY B 1 186 ? -12.023 21.734 4.934 1 62.31 186 GLY B O 1
ATOM 5007 N N . GLN B 1 187 ? -11.469 20.406 6.766 1 71 187 GLN B N 1
ATOM 5008 C CA . GLN B 1 187 ? -12.5 19.422 6.492 1 71 187 GLN B CA 1
ATOM 5009 C C . GLN B 1 187 ? -13.75 19.688 7.324 1 71 187 GLN B C 1
ATOM 5011 O O . GLN B 1 187 ? -14.617 18.812 7.453 1 71 187 GLN B O 1
ATOM 5016 N N . GLY B 1 188 ? -13.844 20.906 7.895 1 83.12 188 GLY B N 1
ATOM 5017 C CA . GLY B 1 188 ? -15.008 21.219 8.711 1 83.12 188 GLY B CA 1
ATOM 5018 C C . GLY B 1 188 ? -15.57 22.594 8.43 1 83.12 188 GLY B C 1
ATOM 5019 O O . GLY B 1 188 ? -14.828 23.516 8.094 1 83.12 188 GLY B O 1
ATOM 5020 N N . THR B 1 189 ? -16.844 22.688 8.531 1 89.62 189 THR B N 1
ATOM 5021 C CA . THR B 1 189 ? -17.562 23.953 8.359 1 89.62 189 THR B CA 1
ATOM 5022 C C . THR B 1 189 ? -18.266 24.359 9.648 1 89.62 189 THR B C 1
ATOM 5024 O O . THR B 1 189 ? -18.969 23.547 10.258 1 89.62 189 THR B O 1
ATOM 5027 N N . ALA B 1 190 ? -18.016 25.578 10.031 1 93.12 190 ALA B N 1
ATOM 5028 C CA . ALA B 1 190 ? -18.641 26.078 11.258 1 93.12 190 ALA B CA 1
ATOM 5029 C C . ALA B 1 190 ? -19 27.547 11.141 1 93.12 190 ALA B C 1
ATOM 5031 O O . ALA B 1 190 ? -18.469 28.266 10.281 1 93.12 190 ALA B O 1
ATOM 5032 N N . VAL B 1 191 ? -19.922 27.938 11.945 1 93.75 191 VAL B N 1
ATOM 5033 C CA . VAL B 1 191 ? -20.266 29.344 12.117 1 93.75 191 VAL B CA 1
ATOM 5034 C C . VAL B 1 191 ? -19.578 29.891 13.375 1 93.75 191 VAL B C 1
ATOM 5036 O O . VAL B 1 191 ? -19.766 29.344 14.469 1 93.75 191 VAL B O 1
ATOM 5039 N N . TYR B 1 192 ? -18.828 30.984 13.148 1 94.5 192 TYR B N 1
ATOM 5040 C CA . TYR B 1 192 ? -18.125 31.594 14.273 1 94.5 192 TYR B CA 1
ATOM 5041 C C . TYR B 1 192 ? -18.672 32.969 14.578 1 94.5 192 TYR B C 1
ATOM 5043 O O . TYR B 1 192 ? -19.109 33.688 13.672 1 94.5 192 TYR B O 1
ATOM 5051 N N . ARG B 1 193 ? -18.703 33.281 15.844 1 95.06 193 ARG B N 1
ATOM 5052 C CA . ARG B 1 193 ? -19.141 34.625 16.281 1 95.06 193 ARG B CA 1
ATOM 5053 C C . ARG B 1 193 ? -18.078 35.25 17.188 1 95.06 193 ARG B C 1
ATOM 5055 O O . ARG B 1 193 ? -17.438 34.562 17.984 1 95.06 193 ARG B O 1
ATOM 5062 N N . GLY B 1 194 ? -17.922 36.562 17.078 1 96.12 194 GLY B N 1
ATOM 5063 C CA . GLY B 1 194 ? -16.969 37.344 17.844 1 96.12 194 GLY B CA 1
ATOM 5064 C C . GLY B 1 194 ? -16.953 38.812 17.438 1 96.12 194 GLY B C 1
ATOM 5065 O O . GLY B 1 194 ? -18 39.438 17.328 1 96.12 194 GLY B O 1
ATOM 5066 N N . VAL B 1 195 ? -15.781 39.344 17.312 1 96.19 195 VAL B N 1
ATOM 5067 C CA . VAL B 1 195 ? -15.602 40.75 16.906 1 96.19 195 VAL B CA 1
ATOM 5068 C C . VAL B 1 195 ? -14.594 40.844 15.773 1 96.19 195 VAL B C 1
ATOM 5070 O O . VAL B 1 195 ? -13.578 40.125 15.781 1 96.19 195 VAL B O 1
ATOM 5073 N N . PRO B 1 196 ? -14.867 41.594 14.766 1 95.69 196 PRO B N 1
ATOM 5074 C CA . PRO B 1 196 ? -13.883 41.75 13.695 1 95.69 196 PRO B CA 1
ATOM 5075 C C . PRO B 1 196 ? -12.586 42.406 14.188 1 95.69 196 PRO B C 1
ATOM 5077 O O . PRO B 1 196 ? -12.617 43.406 14.898 1 95.69 196 PRO B O 1
ATOM 5080 N N . LEU B 1 197 ? -11.516 41.844 13.844 1 96.94 197 LEU B N 1
ATOM 5081 C CA . LEU B 1 197 ? -10.219 42.344 14.297 1 96.94 197 LEU B CA 1
ATOM 5082 C C . LEU B 1 197 ? -9.992 43.781 13.828 1 96.94 197 LEU B C 1
ATOM 5084 O O . LEU B 1 197 ? -9.461 44.594 14.578 1 96.94 197 LEU B O 1
ATOM 5088 N N . LYS B 1 198 ? -10.422 44.062 12.641 1 96.19 198 LYS B N 1
ATOM 5089 C CA . LYS B 1 198 ? -10.273 45.438 12.102 1 96.19 198 LYS B CA 1
ATOM 5090 C C . LYS B 1 198 ? -10.883 46.469 13.031 1 96.19 198 LYS B C 1
ATOM 5092 O O . LYS B 1 198 ? -10.281 47.5 13.281 1 96.19 198 LYS B O 1
ATOM 5097 N N . LYS B 1 199 ? -12.055 46.219 13.508 1 96 199 LYS B N 1
ATOM 5098 C CA . LYS B 1 199 ? -12.758 47.125 14.391 1 96 199 LYS B CA 1
ATOM 5099 C C . LYS B 1 199 ? -12.047 47.281 15.734 1 96 199 LYS B C 1
ATOM 5101 O O . LYS B 1 199 ? -11.961 48.375 16.297 1 96 199 LYS B O 1
ATOM 5106 N N . VAL B 1 200 ? -11.57 46.156 16.234 1 97.38 200 VAL B N 1
ATOM 5107 C CA . VAL B 1 200 ? -10.836 46.188 17.5 1 97.38 200 VAL B CA 1
ATOM 5108 C C . VAL B 1 200 ? -9.594 47.062 17.344 1 97.38 200 VAL B C 1
ATOM 5110 O O . VAL B 1 200 ? -9.305 47.906 18.203 1 97.38 200 VAL B O 1
ATOM 5113 N N . LEU B 1 201 ? -8.836 46.906 16.266 1 97.69 201 LEU B N 1
ATOM 5114 C CA . LEU B 1 201 ? -7.633 47.688 16.031 1 97.69 201 LEU B CA 1
ATOM 5115 C C . LEU B 1 201 ? -7.965 49.188 15.914 1 97.69 201 LEU B C 1
ATOM 5117 O O . LEU B 1 201 ? -7.254 50.031 16.469 1 97.69 201 LEU B O 1
ATOM 5121 N N . LYS B 1 202 ? -9.031 49.5 15.242 1 96.75 202 LYS B N 1
ATOM 5122 C CA . LYS B 1 202 ? -9.445 50.875 15.062 1 96.75 202 LYS B CA 1
ATOM 5123 C C . LYS B 1 202 ? -9.844 51.5 16.391 1 96.75 202 LYS B C 1
ATOM 5125 O O . LYS B 1 202 ? -9.383 52.594 16.734 1 96.75 202 LYS B O 1
ATOM 5130 N N . ILE B 1 203 ? -10.664 50.844 17.125 1 97.62 203 ILE B N 1
ATOM 5131 C CA . ILE B 1 203 ? -11.289 51.406 18.312 1 97.62 203 ILE B CA 1
ATOM 5132 C C . ILE B 1 203 ? -10.32 51.375 19.484 1 97.62 203 ILE B C 1
ATOM 5134 O O . ILE B 1 203 ? -10.086 52.406 20.141 1 97.62 203 ILE B O 1
ATOM 5138 N N . ALA B 1 204 ? -9.75 50.219 19.719 1 98.12 204 ALA B N 1
ATOM 5139 C CA . ALA B 1 204 ? -8.961 50.062 20.938 1 98.12 204 ALA B CA 1
ATOM 5140 C C . ALA B 1 204 ? -7.543 50.594 20.75 1 98.12 204 ALA B C 1
ATOM 5142 O O . ALA B 1 204 ? -6.957 51.156 21.672 1 98.12 204 ALA B O 1
ATOM 5143 N N . CYS B 1 205 ? -7.004 50.438 19.547 1 98.25 205 CYS B N 1
ATOM 5144 C CA . CYS B 1 205 ? -5.613 50.844 19.328 1 98.25 205 CYS B CA 1
ATOM 5145 C C . CYS B 1 205 ? -5.523 52.188 18.625 1 98.25 205 CYS B C 1
ATOM 5147 O O . CYS B 1 205 ? -4.434 52.75 18.484 1 98.25 205 CYS B O 1
ATOM 5149 N N . GLY B 1 206 ? -6.645 52.719 18.141 1 97.94 206 GLY B N 1
ATOM 5150 C CA . GLY B 1 206 ? -6.629 53.969 17.375 1 97.94 206 GLY B CA 1
ATOM 5151 C C . GLY B 1 206 ? -6.098 53.781 15.961 1 97.94 206 GLY B C 1
ATOM 5152 O O . GLY B 1 206 ? -5.668 54.719 15.312 1 97.94 206 GLY B O 1
ATOM 5153 N N . GLY B 1 207 ? -6.016 52.5 15.586 1 97.12 207 GLY B N 1
ATOM 5154 C CA . GLY B 1 207 ? -5.48 52.219 14.266 1 97.12 207 GLY B CA 1
ATOM 5155 C C . GLY B 1 207 ? -4.07 51.656 14.312 1 97.12 207 GLY B C 1
ATOM 5156 O O . GLY B 1 207 ? -3.469 51.562 15.383 1 97.12 207 GLY B O 1
ATOM 5157 N N . ILE B 1 208 ? -3.578 51.219 13.133 1 96.81 208 ILE B N 1
ATOM 5158 C CA . ILE B 1 208 ? -2.223 50.688 13.023 1 96.81 208 ILE B CA 1
ATOM 5159 C C . ILE B 1 208 ? -1.322 51.719 12.344 1 96.81 208 ILE B C 1
ATOM 5161 O O . ILE B 1 208 ? -1.807 52.594 11.633 1 96.81 208 ILE B O 1
ATOM 5165 N N . LEU B 1 209 ? -0.055 51.594 12.508 1 97.94 209 LEU B N 1
ATOM 5166 C CA . LEU B 1 209 ? 0.911 52.5 11.875 1 97.94 209 LEU B CA 1
ATOM 5167 C C . LEU B 1 209 ? 1.113 52.125 10.414 1 97.94 209 LEU B C 1
ATOM 5169 O O . LEU B 1 209 ? 0.936 50.969 10.023 1 97.94 209 LEU B O 1
ATOM 5173 N N . PRO B 1 210 ? 1.462 53.094 9.57 1 95.75 210 PRO B N 1
ATOM 5174 C CA . PRO B 1 210 ? 1.604 52.844 8.133 1 95.75 210 PRO B CA 1
ATOM 5175 C C . PRO B 1 210 ? 2.641 51.781 7.805 1 95.75 210 PRO B C 1
ATOM 5177 O O . PRO B 1 210 ? 2.539 51.125 6.773 1 95.75 210 PRO B O 1
ATOM 5180 N N . GLU B 1 211 ? 3.619 51.594 8.672 1 96.12 211 GLU B N 1
ATOM 5181 C CA . GLU B 1 211 ? 4.68 50.594 8.453 1 96.12 211 GLU B CA 1
ATOM 5182 C C . GLU B 1 211 ? 4.164 49.188 8.664 1 96.12 211 GLU B C 1
ATOM 5184 O O . GLU B 1 211 ? 4.809 48.219 8.242 1 96.12 211 GLU B O 1
ATOM 5189 N N . ALA B 1 212 ? 3.035 49.062 9.352 1 96.12 212 ALA B N 1
ATOM 5190 C CA . ALA B 1 212 ? 2.475 47.75 9.641 1 96.12 212 ALA B CA 1
ATOM 5191 C C . ALA B 1 212 ? 1.926 47.094 8.375 1 96.12 212 ALA B C 1
ATOM 5193 O O . ALA B 1 212 ? 1.103 47.688 7.672 1 96.12 212 ALA B O 1
ATOM 5194 N N . GLN B 1 213 ? 2.404 45.875 8.07 1 94.81 213 GLN B N 1
ATOM 5195 C CA . GLN B 1 213 ? 1.954 45.188 6.867 1 94.81 213 GLN B CA 1
ATOM 5196 C C . GLN B 1 213 ? 1.365 43.844 7.207 1 94.81 213 GLN B C 1
ATOM 5198 O O . GLN B 1 213 ? 0.702 43.219 6.375 1 94.81 213 GLN B O 1
ATOM 5203 N N . HIS B 1 214 ? 1.658 43.375 8.406 1 95.88 214 HIS B N 1
ATOM 5204 C CA . HIS B 1 214 ? 1.161 42.094 8.844 1 95.88 214 HIS B CA 1
ATOM 5205 C C . HIS B 1 214 ? 0.633 42.156 10.273 1 95.88 214 HIS B C 1
ATOM 5207 O O . HIS B 1 214 ? 1.055 43 11.055 1 95.88 214 HIS B O 1
ATOM 5213 N N . LEU B 1 215 ? -0.267 41.312 10.57 1 97.56 215 LEU B N 1
ATOM 5214 C CA . LEU B 1 215 ? -0.697 41.094 11.945 1 97.56 215 LEU B CA 1
ATOM 5215 C C . LEU B 1 215 ? -0.305 39.688 12.398 1 97.56 215 LEU B C 1
ATOM 5217 O O . LEU B 1 215 ? -0.724 38.688 11.797 1 97.56 215 LEU B O 1
ATOM 5221 N N . GLU B 1 216 ? 0.508 39.562 13.383 1 98.5 216 GLU B N 1
ATOM 5222 C CA . GLU B 1 216 ? 0.945 38.312 13.953 1 98.5 216 GLU B CA 1
ATOM 5223 C C . GLU B 1 216 ? 0.013 37.844 15.078 1 98.5 216 GLU B C 1
ATOM 5225 O O . GLU B 1 216 ? -0.378 38.656 15.922 1 98.5 216 GLU B O 1
ATOM 5230 N N . PHE B 1 217 ? -0.346 36.688 15.086 1 98.75 217 PHE B N 1
ATOM 5231 C CA . PHE B 1 217 ? -1.162 36.062 16.109 1 98.75 217 PHE B CA 1
ATOM 5232 C C . PHE B 1 217 ? -0.342 35.062 16.906 1 98.75 217 PHE B C 1
ATOM 5234 O O . PHE B 1 217 ? 0.237 34.125 16.328 1 98.75 217 PHE B O 1
ATOM 5241 N N . ILE B 1 218 ? -0.256 35.188 18.188 1 98.69 218 ILE B N 1
ATOM 5242 C CA . ILE B 1 218 ? 0.496 34.281 19.047 1 98.69 218 ILE B CA 1
ATOM 5243 C C . ILE B 1 218 ? -0.465 33.5 19.938 1 98.69 218 ILE B C 1
ATOM 5245 O O . ILE B 1 218 ? -1.261 34.094 20.672 1 98.69 218 ILE B O 1
ATOM 5249 N N . GLY B 1 219 ? -0.446 32.188 19.812 1 98.38 219 GLY B N 1
ATOM 5250 C CA . GLY B 1 219 ? -1.258 31.312 20.656 1 98.38 219 GLY B CA 1
ATOM 5251 C C . GLY B 1 219 ? -0.565 30.891 21.938 1 98.38 219 GLY B C 1
ATOM 5252 O O . GLY B 1 219 ? 0.66 30.984 22.047 1 98.38 219 GLY B O 1
ATOM 5253 N N . ALA B 1 220 ? -1.27 30.438 22.875 1 98.12 220 ALA B N 1
ATOM 5254 C CA . ALA B 1 220 ? -0.776 30.125 24.219 1 98.12 220 ALA B CA 1
ATOM 5255 C C . ALA B 1 220 ? -0.127 28.734 24.25 1 98.12 220 ALA B C 1
ATOM 5257 O O . ALA B 1 220 ? 0.499 28.375 25.25 1 98.12 220 ALA B O 1
ATOM 5258 N N . ASP B 1 221 ? -0.261 27.938 23.219 1 97.81 221 ASP B N 1
ATOM 5259 C CA . ASP B 1 221 ? 0.302 26.578 23.203 1 97.81 221 ASP B CA 1
ATOM 5260 C C . ASP B 1 221 ? 1.807 26.625 22.953 1 97.81 221 ASP B C 1
ATOM 5262 O O . ASP B 1 221 ? 2.301 27.516 22.266 1 97.81 221 ASP B O 1
ATOM 5266 N N . THR B 1 222 ? 2.469 25.703 23.531 1 97.5 222 THR B N 1
ATOM 5267 C CA . THR B 1 222 ? 3.906 25.531 23.344 1 97.5 222 THR B CA 1
ATOM 5268 C C . THR B 1 222 ? 4.203 24.812 22.047 1 97.5 222 THR B C 1
ATOM 5270 O O . THR B 1 222 ? 3.59 23.781 21.75 1 97.5 222 THR B O 1
ATOM 5273 N N . TYR B 1 223 ? 5.105 25.312 21.281 1 97.06 223 TYR B N 1
ATOM 5274 C CA . TYR B 1 223 ? 5.492 24.781 19.984 1 97.06 223 TYR B CA 1
ATOM 5275 C C . TYR B 1 223 ? 6.973 24.438 19.953 1 97.06 223 TYR B C 1
ATOM 5277 O O . TYR B 1 223 ? 7.805 25.172 20.469 1 97.06 223 TYR B O 1
ATOM 5285 N N . PHE B 1 224 ? 7.273 23.266 19.438 1 96.69 224 PHE B N 1
ATOM 5286 C CA . PHE B 1 224 ? 8.664 22.844 19.328 1 96.69 224 PHE B CA 1
ATOM 5287 C C . PHE B 1 224 ? 9.086 22.766 17.859 1 96.69 224 PHE B C 1
ATOM 5289 O O . PHE B 1 224 ? 8.312 22.328 17 1 96.69 224 PHE B O 1
ATOM 5296 N N . LYS B 1 225 ? 10.297 23.219 17.578 1 95.06 225 LYS B N 1
ATOM 5297 C CA . LYS B 1 225 ? 10.867 23.094 16.234 1 95.06 225 LYS B CA 1
ATOM 5298 C C . LYS B 1 225 ? 12.391 22.984 16.297 1 95.06 225 LYS B C 1
ATOM 5300 O O . LYS B 1 225 ? 13.055 23.859 16.859 1 95.06 225 LYS B O 1
ATOM 5305 N N . LYS B 1 226 ? 12.984 21.953 15.812 1 92.12 226 LYS B N 1
ATOM 5306 C CA . LYS B 1 226 ? 14.414 21.75 15.656 1 92.12 226 LYS B CA 1
ATOM 5307 C C . LYS B 1 226 ? 15.164 22.047 16.953 1 92.12 226 LYS B C 1
ATOM 5309 O O . LYS B 1 226 ? 16.141 22.797 16.953 1 92.12 226 LYS B O 1
ATOM 5314 N N . GLY B 1 227 ? 14.625 21.578 18.062 1 92.44 227 GLY B N 1
ATOM 5315 C CA . GLY B 1 227 ? 15.305 21.672 19.344 1 92.44 227 GLY B CA 1
ATOM 5316 C C . GLY B 1 227 ? 15.062 22.984 20.047 1 92.44 227 GLY B C 1
ATOM 5317 O O . GLY B 1 227 ? 15.695 23.281 21.062 1 92.44 227 GLY B O 1
ATOM 5318 N N . ASN B 1 228 ? 14.18 23.797 19.484 1 95.19 228 ASN B N 1
ATOM 5319 C CA . ASN B 1 228 ? 13.805 25.078 20.078 1 95.19 228 ASN B CA 1
ATOM 5320 C C . ASN B 1 228 ? 12.328 25.094 20.5 1 95.19 228 ASN B C 1
ATOM 5322 O O . ASN B 1 228 ? 11.555 24.219 20.078 1 95.19 228 ASN B O 1
ATOM 5326 N N . VAL B 1 229 ? 12 26.094 21.328 1 96.75 229 VAL B N 1
ATOM 5327 C CA . VAL B 1 229 ? 10.641 26.188 21.844 1 96.75 229 VAL B CA 1
ATOM 5328 C C . VAL B 1 229 ? 10.07 27.578 21.547 1 96.75 229 VAL B C 1
ATOM 5330 O O . VAL B 1 229 ? 10.805 28.562 21.516 1 96.75 229 VAL B O 1
ATOM 5333 N N . PHE B 1 230 ? 8.82 27.625 21.25 1 97.38 230 PHE B N 1
ATOM 5334 C CA . PHE B 1 230 ? 8.07 28.828 20.906 1 97.38 230 PHE B CA 1
ATOM 5335 C C . PHE B 1 230 ? 6.641 28.734 21.438 1 97.38 230 PHE B C 1
ATOM 5337 O O . PHE B 1 230 ? 6.207 27.688 21.906 1 97.38 230 PHE B O 1
ATOM 5344 N N . ASN B 1 231 ? 6.027 29.828 21.5 1 97.94 231 ASN B N 1
ATOM 5345 C CA . ASN B 1 231 ? 4.578 29.797 21.344 1 97.94 231 ASN B CA 1
ATOM 5346 C C . ASN B 1 231 ? 4.172 29.719 19.875 1 97.94 231 ASN B C 1
ATOM 5348 O O . ASN B 1 231 ? 4.93 30.141 19 1 97.94 231 ASN B O 1
ATOM 5352 N N . TYR B 1 232 ? 3.021 29.125 19.641 1 97.88 232 TYR B N 1
ATOM 5353 C CA . TYR B 1 232 ? 2.521 29.094 18.281 1 97.88 232 TYR B CA 1
ATOM 5354 C C . TYR B 1 232 ? 2.373 30.5 17.719 1 97.88 232 TYR B C 1
ATOM 5356 O O . TYR B 1 232 ? 1.797 31.375 18.375 1 97.88 232 TYR B O 1
ATOM 5364 N N . ALA B 1 233 ? 2.924 30.766 16.516 1 98.06 233 ALA B N 1
ATOM 5365 C CA . ALA B 1 233 ? 2.854 32.125 15.945 1 98.06 233 ALA B CA 1
ATOM 5366 C C . ALA B 1 233 ? 2.713 32.062 14.422 1 98.06 233 ALA B C 1
ATOM 5368 O O . ALA B 1 233 ? 3.43 31.312 13.758 1 98.06 233 ALA B O 1
ATOM 5369 N N . VAL B 1 234 ? 1.77 32.812 13.914 1 97.12 234 VAL B N 1
ATOM 5370 C CA . VAL B 1 234 ? 1.547 33 12.484 1 97.12 234 VAL B CA 1
ATOM 5371 C C . VAL B 1 234 ? 1.099 34.406 12.195 1 97.12 234 VAL B C 1
ATOM 5373 O O . VAL B 1 234 ? 0.776 35.188 13.117 1 97.12 234 VAL B O 1
ATOM 5376 N N . SER B 1 235 ? 1.072 34.812 10.961 1 96.31 235 SER B N 1
ATOM 5377 C CA . SER B 1 235 ? 0.613 36.156 10.625 1 96.31 235 SER B CA 1
ATOM 5378 C C . SER B 1 235 ? -0.181 36.188 9.32 1 96.31 235 SER B C 1
ATOM 5380 O O . SER B 1 235 ? -0.125 35.219 8.547 1 96.31 235 SER B O 1
ATOM 5382 N N . VAL B 1 236 ? -1.001 37.156 9.133 1 94.44 236 VAL B N 1
ATOM 5383 C CA . VAL B 1 236 ? -1.712 37.438 7.891 1 94.44 236 VAL B CA 1
ATOM 5384 C C . VAL B 1 236 ? -1.451 38.875 7.449 1 94.44 236 VAL B C 1
ATOM 5386 O O . VAL B 1 236 ? -1.158 39.719 8.281 1 94.44 236 VAL B O 1
ATOM 5389 N N . PRO B 1 237 ? -1.529 39.094 6.184 1 93.5 237 PRO B N 1
ATOM 5390 C CA . PRO B 1 237 ? -1.332 40.469 5.711 1 93.5 237 PRO B CA 1
ATOM 5391 C C . PRO B 1 237 ? -2.432 41.438 6.18 1 93.5 237 PRO B C 1
ATOM 5393 O O . PRO B 1 237 ? -3.59 41.031 6.309 1 93.5 237 PRO B O 1
ATOM 5396 N N . TRP B 1 238 ? -2.047 42.625 6.359 1 94.44 238 TRP B N 1
ATOM 5397 C CA . TRP B 1 238 ? -3 43.656 6.742 1 94.44 238 TRP B CA 1
ATOM 5398 C C . TRP B 1 238 ? -4.133 43.75 5.723 1 94.44 238 TRP B C 1
ATOM 5400 O O . TRP B 1 238 ? -5.285 44 6.09 1 94.44 238 TRP B O 1
ATOM 5410 N N . ARG B 1 239 ? -3.861 43.594 4.504 1 90.69 239 ARG B N 1
ATOM 5411 C CA . ARG B 1 239 ? -4.875 43.656 3.455 1 90.69 239 ARG B CA 1
ATOM 5412 C C . ARG B 1 239 ? -5.992 42.656 3.699 1 90.69 239 ARG B C 1
ATOM 5414 O O . ARG B 1 239 ? -7.148 42.906 3.35 1 90.69 239 ARG B O 1
ATOM 5421 N N . LYS B 1 240 ? -5.66 41.531 4.25 1 90.75 240 LYS B N 1
ATOM 5422 C CA . LYS B 1 240 ? -6.664 40.531 4.582 1 90.75 240 LYS B CA 1
ATOM 5423 C C . LYS B 1 240 ? -7.535 40.969 5.746 1 90.75 240 LYS B C 1
ATOM 5425 O O . LYS B 1 240 ? -8.758 40.812 5.715 1 90.75 240 LYS B O 1
ATOM 5430 N N . VAL B 1 241 ? -6.902 41.594 6.723 1 93.25 241 VAL B N 1
ATOM 5431 C CA . VAL B 1 241 ? -7.594 42 7.93 1 93.25 241 VAL B CA 1
ATOM 5432 C C . VAL B 1 241 ? -8.516 43.188 7.609 1 93.25 241 VAL B C 1
ATOM 5434 O O . VAL B 1 241 ? -9.633 43.281 8.125 1 93.25 241 VAL B O 1
ATOM 5437 N N . ARG B 1 242 ? -8.07 44.031 6.801 1 91.38 242 ARG B N 1
ATOM 5438 C CA . ARG B 1 242 ? -8.828 45.25 6.535 1 91.38 242 ARG B CA 1
ATOM 5439 C C . ARG B 1 242 ? -10 44.969 5.602 1 91.38 242 ARG B C 1
ATOM 5441 O O . ARG B 1 242 ? -10.906 45.812 5.473 1 91.38 242 ARG B O 1
ATOM 5448 N N . ASN B 1 243 ? -9.969 43.844 4.953 1 83.06 243 ASN B N 1
ATOM 5449 C CA . ASN B 1 243 ? -11.031 43.5 4.012 1 83.06 243 ASN B CA 1
ATOM 5450 C C . ASN B 1 243 ? -12.227 42.875 4.719 1 83.06 243 ASN B C 1
ATOM 5452 O O . ASN B 1 243 ? -12.102 41.844 5.348 1 83.06 243 ASN B O 1
ATOM 5456 N N . ASN B 1 244 ? -13.469 43.344 4.516 1 66.81 244 ASN B N 1
ATOM 5457 C CA . ASN B 1 244 ? -14.82 42.875 4.789 1 66.81 244 ASN B CA 1
ATOM 5458 C C . ASN B 1 244 ? -14.859 41.969 6.023 1 66.81 244 ASN B C 1
ATOM 5460 O O . ASN B 1 244 ? -15.516 40.938 6.012 1 66.81 244 ASN B O 1
ATOM 5464 N N . GLU B 1 245 ? -14.211 42.281 7.062 1 76.69 245 GLU B N 1
ATOM 5465 C CA . GLU B 1 245 ? -14.297 41.562 8.328 1 76.69 245 GLU B CA 1
ATOM 5466 C C . GLU B 1 245 ? -13.898 40.094 8.148 1 76.69 245 GLU B C 1
ATOM 5468 O O . GLU B 1 245 ? -14.547 39.188 8.703 1 76.69 245 GLU B O 1
ATOM 5473 N N . GLU B 1 246 ? -12.992 39.75 7.371 1 86.19 246 GLU B N 1
ATOM 5474 C CA . GLU B 1 246 ? -12.531 38.406 7.047 1 86.19 246 GLU B CA 1
ATOM 5475 C C . GLU B 1 246 ? -11.75 37.781 8.203 1 86.19 246 GLU B C 1
ATOM 5477 O O . GLU B 1 246 ? -11.523 36.562 8.242 1 86.19 246 GLU B O 1
ATOM 5482 N N . VAL B 1 247 ? -11.359 38.594 9.07 1 93.81 247 VAL B N 1
ATOM 5483 C CA . VAL B 1 247 ? -10.625 38.125 10.227 1 93.81 247 VAL B CA 1
ATOM 5484 C C . VAL B 1 247 ? -11.406 38.406 11.5 1 93.81 247 VAL B C 1
ATOM 5486 O O . VAL B 1 247 ? -11.672 39.594 11.812 1 93.81 247 VAL B O 1
ATOM 5489 N N . LEU B 1 248 ? -11.742 37.344 12.195 1 95.5 248 LEU B N 1
ATOM 5490 C CA . LEU B 1 248 ? -12.602 37.469 13.367 1 95.5 248 LEU B CA 1
ATOM 5491 C C . LEU B 1 248 ? -11.867 36.969 14.625 1 95.5 248 LEU B C 1
ATOM 5493 O O . LEU B 1 248 ? -11.148 35.969 14.578 1 95.5 248 LEU B O 1
ATOM 5497 N N . LEU B 1 249 ? -11.938 37.75 15.664 1 97.44 249 LEU B N 1
ATOM 5498 C CA . LEU B 1 249 ? -11.688 37.219 17 1 97.44 249 LEU B CA 1
ATOM 5499 C C . LEU B 1 249 ? -12.93 36.531 17.547 1 97.44 249 LEU B C 1
ATOM 5501 O O . LEU B 1 249 ? -13.914 37.188 17.891 1 97.44 249 LEU B O 1
ATOM 5505 N N . ALA B 1 250 ? -12.859 35.188 17.672 1 96.88 250 ALA B N 1
ATOM 5506 C CA . ALA B 1 250 ? -14.086 34.438 17.906 1 96.88 250 ALA B CA 1
ATOM 5507 C C . ALA B 1 250 ? -14.047 33.75 19.266 1 96.88 250 ALA B C 1
ATOM 5509 O O . ALA B 1 250 ? -13.008 33.219 19.688 1 96.88 250 ALA B O 1
ATOM 5510 N N . TRP B 1 251 ? -15.18 33.75 19.969 1 97.88 251 TRP B N 1
ATOM 5511 C CA . TRP B 1 251 ? -15.328 33.031 21.234 1 97.88 251 TRP B CA 1
ATOM 5512 C C . TRP B 1 251 ? -16.5 32.062 21.172 1 97.88 251 TRP B C 1
ATOM 5514 O O . TRP B 1 251 ? -16.797 31.359 22.141 1 97.88 251 TRP B O 1
ATOM 5524 N N . GLU B 1 252 ? -17.219 32.031 20.031 1 96.75 252 GLU B N 1
ATOM 5525 C CA . GLU B 1 252 ? -18.359 31.172 19.828 1 96.75 252 GLU B CA 1
ATOM 5526 C C . GLU B 1 252 ? -18.234 30.375 18.531 1 96.75 252 GLU B C 1
ATOM 5528 O O . GLU B 1 252 ? -17.766 30.906 17.516 1 96.75 252 GLU B O 1
ATOM 5533 N N . MET B 1 253 ? -18.656 29.062 18.594 1 95.94 253 MET B N 1
ATOM 5534 C CA . MET B 1 253 ? -18.672 28.125 17.453 1 95.94 253 MET B CA 1
ATOM 5535 C C . MET B 1 253 ? -20 27.406 17.375 1 95.94 253 MET B C 1
ATOM 5537 O O . MET B 1 253 ? -20.391 26.703 18.312 1 95.94 253 MET B O 1
ATOM 5541 N N . ASN B 1 254 ? -20.688 27.594 16.266 1 95.69 254 ASN B N 1
ATOM 5542 C CA . ASN B 1 254 ? -21.984 26.984 16.016 1 95.69 254 ASN B CA 1
ATOM 5543 C C . ASN B 1 254 ? -22.969 27.281 17.156 1 95.69 254 ASN B C 1
ATOM 5545 O O . ASN B 1 254 ? -23.656 26.375 17.625 1 95.69 254 ASN B O 1
ATOM 5549 N N . GLY B 1 255 ? -22.938 28.391 17.641 1 95.19 255 GLY B N 1
ATOM 5550 C CA . GLY B 1 255 ? -23.922 28.844 18.609 1 95.19 255 GLY B CA 1
ATOM 5551 C C . GLY B 1 255 ? -23.578 28.484 20.031 1 95.19 255 GLY B C 1
ATOM 5552 O O . GLY B 1 255 ? -24.328 28.766 20.969 1 95.19 255 GLY B O 1
ATOM 5553 N N . LYS B 1 256 ? -22.453 27.922 20.266 1 97 256 LYS B N 1
ATOM 5554 C CA . LYS B 1 256 ? -21.969 27.516 21.594 1 97 256 LYS B CA 1
ATOM 5555 C C . LYS B 1 256 ? -20.594 28.109 21.875 1 97 256 LYS B C 1
ATOM 5557 O O . LYS B 1 256 ? -19.859 28.469 20.953 1 97 256 LYS B O 1
ATOM 5562 N N . PRO B 1 257 ? -20.266 28.203 23.188 1 96.69 257 PRO B N 1
ATOM 5563 C CA . PRO B 1 257 ? -18.891 28.625 23.484 1 96.69 257 PRO B CA 1
ATOM 5564 C C . PRO B 1 257 ? -17.844 27.734 22.812 1 96.69 257 PRO B C 1
ATOM 5566 O O . PRO B 1 257 ? -18.047 26.516 22.688 1 96.69 257 PRO B O 1
ATOM 5569 N N . LEU B 1 258 ? -16.766 28.344 22.422 1 96.75 258 LEU B N 1
ATOM 5570 C CA . LEU B 1 258 ? -15.68 27.578 21.859 1 96.75 258 LEU B CA 1
ATOM 5571 C C . LEU B 1 258 ? -15.297 26.422 22.766 1 96.75 258 LEU B C 1
ATOM 5573 O O . LEU B 1 258 ? -15.141 26.594 23.984 1 96.75 258 LEU B O 1
ATOM 5577 N N . PRO B 1 259 ? -15.227 25.234 22.172 1 98.06 259 PRO B N 1
ATOM 5578 C CA . PRO B 1 259 ? -14.57 24.203 22.969 1 98.06 259 PRO B CA 1
ATOM 5579 C C . PRO B 1 259 ? -13.117 24.531 23.281 1 98.06 259 PRO B C 1
ATOM 5581 O O . PRO B 1 259 ? -12.461 25.25 22.516 1 98.06 259 PRO B O 1
ATOM 5584 N N . LYS B 1 260 ? -12.562 24 24.406 1 98.5 260 LYS B N 1
ATOM 5585 C CA . LYS B 1 260 ? -11.172 24.234 24.766 1 98.5 260 LYS B CA 1
ATOM 5586 C C . LYS B 1 260 ? -10.227 23.797 23.656 1 98.5 260 LYS B C 1
ATOM 5588 O O . LYS B 1 260 ? -9.281 24.516 23.312 1 98.5 260 LYS B O 1
ATOM 5593 N N . ILE B 1 261 ? -10.547 22.688 22.984 1 97.94 261 ILE B N 1
ATOM 5594 C CA . ILE B 1 261 ? -9.672 22.094 21.969 1 97.94 261 ILE B CA 1
ATOM 5595 C C . ILE B 1 261 ? -9.656 22.969 20.719 1 97.94 261 ILE B C 1
ATOM 5597 O O . ILE B 1 261 ? -8.727 22.891 19.922 1 97.94 261 ILE B O 1
ATOM 5601 N N . HIS B 1 262 ? -10.664 23.781 20.531 1 97.25 262 HIS B N 1
ATOM 5602 C CA . HIS B 1 262 ? -10.766 24.625 19.344 1 97.25 262 HIS B CA 1
ATOM 5603 C C . HIS B 1 262 ? -10.352 26.062 19.641 1 97.25 262 HIS B C 1
ATOM 5605 O O . HIS B 1 262 ? -10.594 26.953 18.828 1 97.25 262 HIS B O 1
ATOM 5611 N N . GLY B 1 263 ? -9.82 26.312 20.812 1 97.94 263 GLY B N 1
ATOM 5612 C CA . GLY B 1 263 ? -9.164 27.609 20.984 1 97.94 263 GLY B CA 1
ATOM 5613 C C . GLY B 1 263 ? -9.812 28.469 22.047 1 97.94 263 GLY B C 1
ATOM 5614 O O . GLY B 1 263 ? -9.555 29.672 22.109 1 97.94 263 GLY B O 1
ATOM 5615 N N . TYR B 1 264 ? -10.758 27.922 22.875 1 98.38 264 TYR B N 1
ATOM 5616 C CA . TYR B 1 264 ? -11.312 28.656 24 1 98.38 264 TYR B CA 1
ATOM 5617 C C . TYR B 1 264 ? -10.203 29.281 24.828 1 98.38 264 TYR B C 1
ATOM 5619 O O . TYR B 1 264 ? -9.172 28.656 25.094 1 98.38 264 TYR B O 1
ATOM 5627 N N . PRO B 1 265 ? -10.336 30.516 25.234 1 98.44 265 PRO B N 1
ATOM 5628 C CA . PRO B 1 265 ? -11.547 31.328 25.172 1 98.44 265 PRO B CA 1
ATOM 5629 C C . PRO B 1 265 ? -11.609 32.188 23.906 1 98.44 265 PRO B C 1
ATOM 5631 O O . PRO B 1 265 ? -12.664 32.75 23.594 1 98.44 265 PRO B O 1
ATOM 5634 N N . LEU B 1 266 ? -10.484 32.312 23.234 1 98.62 266 LEU B N 1
ATOM 5635 C CA . LEU B 1 266 ? -10.453 33.188 22.062 1 98.62 266 LEU B CA 1
ATOM 5636 C C . LEU B 1 266 ? -9.602 32.594 20.953 1 98.62 266 LEU B C 1
ATOM 5638 O O . LEU B 1 266 ? -8.508 32.062 21.219 1 98.62 266 LEU B O 1
ATOM 5642 N N . ARG B 1 267 ? -10.094 32.594 19.766 1 97.56 267 ARG B N 1
ATOM 5643 C CA . ARG B 1 267 ? -9.305 32.188 18.609 1 97.56 267 ARG B CA 1
ATOM 5644 C C . ARG B 1 267 ? -9.453 33.188 17.469 1 97.56 267 ARG B C 1
ATOM 5646 O O . ARG B 1 267 ? -10.398 33.969 17.453 1 97.56 267 ARG B O 1
ATOM 5653 N N . VAL B 1 268 ? -8.492 33.219 16.625 1 96.81 268 VAL B N 1
ATOM 5654 C CA . VAL B 1 268 ? -8.578 33.969 15.383 1 96.81 268 VAL B CA 1
ATOM 5655 C C . VAL B 1 268 ? -9.172 33.094 14.289 1 96.81 268 VAL B C 1
ATOM 5657 O O . VAL B 1 268 ? -8.82 31.922 14.164 1 96.81 268 VAL B O 1
ATOM 5660 N N . VAL B 1 269 ? -10.094 33.562 13.539 1 94.69 269 VAL B N 1
ATOM 5661 C CA . VAL B 1 269 ? -10.641 32.875 12.375 1 94.69 269 VAL B CA 1
ATOM 5662 C C . VAL B 1 269 ? -10.375 33.688 11.117 1 94.69 269 VAL B C 1
ATOM 5664 O O . VAL B 1 269 ? -10.859 34.812 10.977 1 94.69 269 VAL B O 1
ATOM 5667 N N . VAL B 1 270 ? -9.578 33.188 10.281 1 92.44 270 VAL B N 1
ATOM 5668 C CA . VAL B 1 270 ? -9.25 33.844 9.016 1 92.44 270 VAL B CA 1
ATOM 5669 C C . VAL B 1 270 ? -9.93 33.125 7.863 1 92.44 270 VAL B C 1
ATOM 5671 O O . VAL B 1 270 ? -9.453 32.062 7.41 1 92.44 270 VAL B O 1
ATOM 5674 N N . THR B 1 271 ? -10.953 33.625 7.332 1 86.62 271 THR B N 1
ATOM 5675 C CA . THR B 1 271 ? -11.758 32.938 6.316 1 86.62 271 THR B CA 1
ATOM 5676 C C . THR B 1 271 ? -10.977 32.812 5.008 1 86.62 271 THR B C 1
ATOM 5678 O O . THR B 1 271 ? -10.273 33.75 4.609 1 86.62 271 THR B O 1
ATOM 5681 N N . GLY B 1 272 ? -11.078 31.688 4.422 1 83 272 GLY B N 1
ATOM 5682 C CA . GLY B 1 272 ? -10.492 31.484 3.104 1 83 272 GLY B CA 1
ATOM 5683 C C . GLY B 1 272 ? -9.039 31.047 3.148 1 83 272 GLY B C 1
ATOM 5684 O O . GLY B 1 272 ? -8.461 30.703 2.119 1 83 272 GLY B O 1
ATOM 5685 N N . TYR B 1 273 ? -8.398 31.234 4.254 1 87.69 273 TYR B N 1
ATOM 5686 C CA . TYR B 1 273 ? -7.02 30.797 4.43 1 87.69 273 TYR B CA 1
ATOM 5687 C C . TYR B 1 273 ? -6.965 29.422 5.078 1 87.69 273 TYR B C 1
ATOM 5689 O O . TYR B 1 273 ? -7.957 28.953 5.645 1 87.69 273 TYR B O 1
ATOM 5697 N N . ILE B 1 274 ? -5.836 28.766 4.977 1 88.69 274 ILE B N 1
ATOM 5698 C CA . ILE B 1 274 ? -5.633 27.484 5.645 1 88.69 274 ILE B CA 1
ATOM 5699 C C . ILE B 1 274 ? -5.848 27.641 7.148 1 88.69 274 ILE B C 1
ATOM 5701 O O . ILE B 1 274 ? -5.629 28.719 7.699 1 88.69 274 ILE B O 1
ATOM 5705 N N . GLY B 1 275 ? -6.242 26.578 7.754 1 90.62 275 GLY B N 1
ATOM 5706 C CA . GLY B 1 275 ? -6.555 26.594 9.172 1 90.62 275 GLY B CA 1
ATOM 5707 C C . GLY B 1 275 ? -5.379 27.016 10.039 1 90.62 275 GLY B C 1
ATOM 5708 O O . GLY B 1 275 ? -5.566 27.578 11.117 1 90.62 275 GLY B O 1
ATOM 5709 N N . ALA B 1 276 ? -4.195 26.828 9.523 1 93 276 ALA B N 1
ATOM 5710 C CA . ALA B 1 276 ? -2.992 27.141 10.289 1 93 276 ALA B CA 1
ATOM 5711 C C . ALA B 1 276 ? -2.898 28.641 10.578 1 93 276 ALA B C 1
ATOM 5713 O O . ALA B 1 276 ? -2.199 29.047 11.508 1 93 276 ALA B O 1
ATOM 5714 N N . ARG B 1 277 ? -3.57 29.453 9.797 1 93.56 277 ARG B N 1
ATOM 5715 C CA . ARG B 1 277 ? -3.521 30.906 10.016 1 93.56 277 ARG B CA 1
ATOM 5716 C C . ARG B 1 277 ? -4.562 31.328 11.047 1 93.56 277 ARG B C 1
ATOM 5718 O O . ARG B 1 277 ? -4.539 32.469 11.523 1 93.56 277 ARG B O 1
ATOM 5725 N N . SER B 1 278 ? -5.48 30.469 11.352 1 95.06 278 SER B N 1
ATOM 5726 C CA . SER B 1 278 ? -6.492 30.734 12.375 1 95.06 278 SER B CA 1
ATOM 5727 C C . SER B 1 278 ? -6.023 30.266 13.742 1 95.06 278 SER B C 1
ATOM 5729 O O . SER B 1 278 ? -6.508 29.25 14.258 1 95.06 278 SER B O 1
ATOM 5731 N N . ALA B 1 279 ? -5.191 31.031 14.305 1 97.38 279 ALA B N 1
ATOM 5732 C CA . ALA B 1 279 ? -4.508 30.656 15.547 1 97.38 279 ALA B CA 1
ATOM 5733 C C . ALA B 1 279 ? -5.504 30.453 16.688 1 97.38 279 ALA B C 1
ATOM 5735 O O . ALA B 1 279 ? -6.43 31.25 16.859 1 97.38 279 ALA B O 1
ATOM 5736 N N . LYS B 1 280 ? -5.312 29.406 17.391 1 97.69 280 LYS B N 1
ATOM 5737 C CA . LYS B 1 280 ? -6.102 29.094 18.578 1 97.69 280 LYS B CA 1
ATOM 5738 C C . LYS B 1 280 ? -5.477 29.688 19.828 1 97.69 280 LYS B C 1
ATOM 5740 O O . LYS B 1 280 ? -4.266 29.938 19.875 1 97.69 280 LYS B O 1
ATOM 5745 N N . TRP B 1 281 ? -6.32 29.969 20.891 1 98.56 281 TRP B N 1
ATOM 5746 C CA . TRP B 1 281 ? -5.895 30.469 22.188 1 98.56 281 TRP B CA 1
ATOM 5747 C C . TRP B 1 281 ? -5.039 31.719 22.047 1 98.56 281 TRP B C 1
ATOM 5749 O O . TRP B 1 281 ? -3.98 31.828 22.656 1 98.56 281 TRP B O 1
ATOM 5759 N N . VAL B 1 282 ? -5.445 32.594 21.156 1 98.75 282 VAL B N 1
ATOM 5760 C CA . VAL B 1 282 ? -4.637 33.75 20.844 1 98.75 282 VAL B CA 1
ATOM 5761 C C . VAL B 1 282 ? -4.609 34.719 22.047 1 98.75 282 VAL B C 1
ATOM 5763 O O . VAL B 1 282 ? -5.66 35.094 22.562 1 98.75 282 VAL B O 1
ATOM 5766 N N . TYR B 1 283 ? -3.461 35.031 22.531 1 98.38 283 TYR B N 1
ATOM 5767 C CA . TYR B 1 283 ? -3.363 35.938 23.688 1 98.38 283 TYR B CA 1
ATOM 5768 C C . TYR B 1 283 ? -2.578 37.188 23.344 1 98.38 283 TYR B C 1
ATOM 5770 O O . TYR B 1 283 ? -2.553 38.156 24.125 1 98.38 283 TYR B O 1
ATOM 5778 N N . LYS B 1 284 ? -1.954 37.188 22.156 1 98.62 284 LYS B N 1
ATOM 5779 C CA . LYS B 1 284 ? -1.146 38.312 21.75 1 98.62 284 LYS B CA 1
ATOM 5780 C C . LYS B 1 284 ? -1.245 38.562 20.25 1 98.62 284 LYS B C 1
ATOM 5782 O O . LYS B 1 284 ? -1.21 37.625 19.469 1 98.62 284 LYS B O 1
ATOM 5787 N N . ILE B 1 285 ? -1.43 39.812 19.844 1 98.81 285 ILE B N 1
ATOM 5788 C CA . ILE B 1 285 ? -1.433 40.219 18.438 1 98.81 285 ILE B CA 1
ATOM 5789 C C . ILE B 1 285 ? -0.42 41.344 18.234 1 98.81 285 ILE B C 1
ATOM 5791 O O . ILE B 1 285 ? -0.421 42.344 18.984 1 98.81 285 ILE B O 1
ATOM 5795 N N . ASN B 1 286 ? 0.458 41.219 17.312 1 98.75 286 ASN B N 1
ATOM 5796 C CA . ASN B 1 286 ? 1.447 42.219 16.984 1 98.75 286 ASN B CA 1
ATOM 5797 C C . ASN B 1 286 ? 1.299 42.719 15.547 1 98.75 286 ASN B C 1
ATOM 5799 O O . ASN B 1 286 ? 1.263 41.906 14.609 1 98.75 286 ASN B O 1
ATOM 5803 N N . ALA B 1 287 ? 1.171 43.969 15.391 1 98.62 287 ALA B N 1
ATOM 5804 C CA . ALA B 1 287 ? 1.341 44.531 14.055 1 98.62 287 ALA B CA 1
ATOM 5805 C C . ALA B 1 287 ? 2.814 44.594 13.664 1 98.62 287 ALA B C 1
ATOM 5807 O O . ALA B 1 287 ? 3.646 45.125 14.414 1 98.62 287 ALA B O 1
ATOM 5808 N N . LEU B 1 288 ? 3.115 44.062 12.547 1 97.69 288 LEU B N 1
ATOM 5809 C CA . LEU B 1 288 ? 4.504 43.906 12.117 1 97.69 288 LEU B CA 1
ATOM 5810 C C . LEU B 1 288 ? 4.711 44.5 10.727 1 97.69 288 LEU B C 1
ATOM 5812 O O . LEU B 1 288 ? 3.77 44.594 9.938 1 97.69 288 LEU B O 1
ATOM 5816 N N . ALA B 1 289 ? 5.949 44.875 10.461 1 95.88 289 ALA B N 1
ATOM 5817 C CA . ALA B 1 289 ? 6.305 45.344 9.133 1 95.88 289 ALA B CA 1
ATOM 5818 C C . ALA B 1 289 ? 6.523 44.188 8.164 1 95.88 289 ALA B C 1
ATOM 5820 O O . ALA B 1 289 ? 6.395 44.344 6.949 1 95.88 289 ALA B O 1
ATOM 5821 N N . GLU B 1 290 ? 6.91 43.094 8.648 1 94.44 290 GLU B N 1
ATOM 5822 C CA . GLU B 1 290 ? 7.195 41.875 7.895 1 94.44 290 GLU B CA 1
ATOM 5823 C C . GLU B 1 290 ? 6.449 40.656 8.477 1 94.44 290 GLU B C 1
ATOM 5825 O O . GLU B 1 290 ? 5.941 40.719 9.594 1 94.44 290 GLU B O 1
ATOM 5830 N N . PRO B 1 291 ? 6.316 39.562 7.672 1 94.62 291 PRO B N 1
ATOM 5831 C CA . PRO B 1 291 ? 5.625 38.375 8.211 1 94.62 291 PRO B CA 1
ATOM 5832 C C . PRO B 1 291 ? 6.293 37.812 9.469 1 94.62 291 PRO B C 1
ATOM 5834 O O . PRO B 1 291 ? 7.496 38 9.664 1 94.62 291 PRO B O 1
ATOM 5837 N N . SER B 1 292 ? 5.527 37.188 10.273 1 96 292 SER B N 1
ATOM 5838 C CA . SER B 1 292 ? 6.012 36.562 11.492 1 96 292 SER B CA 1
ATOM 5839 C C . SER B 1 292 ? 7.168 35.594 11.203 1 96 292 SER B C 1
ATOM 5841 O O . SER B 1 292 ? 7.18 34.938 10.164 1 96 292 SER B O 1
ATOM 5843 N N . MET B 1 293 ? 8.094 35.5 12.102 1 95.31 293 MET B N 1
ATOM 5844 C CA . MET B 1 293 ? 9.203 34.531 12 1 95.31 293 MET B CA 1
ATOM 5845 C C . MET B 1 293 ? 8.867 33.219 12.711 1 95.31 293 MET B C 1
ATOM 5847 O O . MET B 1 293 ? 9.719 32.344 12.812 1 95.31 293 MET B O 1
ATOM 5851 N N . GLY B 1 294 ? 7.633 33.156 13.258 1 95.62 294 GLY B N 1
ATOM 5852 C CA . GLY B 1 294 ? 7.242 31.859 13.828 1 95.62 294 GLY B CA 1
ATOM 5853 C C . GLY B 1 294 ? 7.48 30.703 12.891 1 95.62 294 GLY B C 1
ATOM 5854 O O . GLY B 1 294 ? 7.332 30.828 11.672 1 95.62 294 GLY B O 1
ATOM 5855 N N . PRO B 1 295 ? 7.797 29.531 13.414 1 95.19 295 PRO B N 1
ATOM 5856 C CA . PRO B 1 295 ? 8.164 28.391 12.57 1 95.19 295 PRO B CA 1
ATOM 5857 C C . PRO B 1 295 ? 7.062 28.016 11.586 1 95.19 295 PRO B C 1
ATOM 5859 O O . PRO B 1 295 ? 7.348 27.688 10.422 1 95.19 295 PRO B O 1
ATOM 5862 N N . VAL B 1 296 ? 5.836 28 11.969 1 94.56 296 VAL B N 1
ATOM 5863 C CA . VAL B 1 296 ? 4.723 27.609 11.109 1 94.56 296 VAL B CA 1
ATOM 5864 C C . VAL B 1 296 ? 4.625 28.562 9.922 1 94.56 296 VAL B C 1
ATOM 5866 O O . VAL B 1 296 ? 4.23 28.172 8.828 1 94.56 296 VAL B O 1
ATOM 5869 N N . GLN B 1 297 ? 5.027 29.844 10.164 1 93.06 297 GLN B N 1
ATOM 5870 C CA . GLN B 1 297 ? 4.988 30.875 9.133 1 93.06 297 GLN B CA 1
ATOM 5871 C C . GLN B 1 297 ? 6.211 30.797 8.227 1 93.06 297 GLN B C 1
ATOM 5873 O O . GLN B 1 297 ? 6.078 30.812 6.996 1 93.06 297 GLN B O 1
ATOM 5878 N N . SER B 1 298 ? 7.332 30.625 8.758 1 94.25 298 SER B N 1
ATOM 5879 C CA . SER B 1 298 ? 8.57 30.828 8.016 1 94.25 298 SER B CA 1
ATOM 5880 C C . SER B 1 298 ? 9.18 29.5 7.574 1 94.25 298 SER B C 1
ATOM 5882 O O . SER B 1 298 ? 9.898 29.453 6.574 1 94.25 298 SER B O 1
ATOM 5884 N N . GLN B 1 299 ? 8.844 28.406 8.266 1 94.69 299 GLN B N 1
ATOM 5885 C CA . GLN B 1 299 ? 9.602 27.188 8.055 1 94.69 299 GLN B CA 1
ATOM 5886 C C . GLN B 1 299 ? 8.688 26.031 7.645 1 94.69 299 GLN B C 1
ATOM 5888 O O . GLN B 1 299 ? 9.164 25 7.156 1 94.69 299 GLN B O 1
ATOM 5893 N N . GLU B 1 300 ? 7.418 26.125 7.867 1 93.12 300 GLU B N 1
ATOM 5894 C CA . GLU B 1 300 ? 6.465 25.047 7.602 1 93.12 300 GLU B CA 1
ATOM 5895 C C . GLU B 1 300 ? 5.328 25.531 6.703 1 93.12 300 GLU B C 1
ATOM 5897 O O . GLU B 1 300 ? 5.273 26.703 6.34 1 93.12 300 GLU B O 1
ATOM 5902 N N . TYR B 1 301 ? 4.488 24.516 6.316 1 91.31 301 TYR B N 1
ATOM 5903 C CA . TYR B 1 301 ? 3.35 24.828 5.461 1 91.31 301 TYR B CA 1
ATOM 5904 C C . TYR B 1 301 ? 3.805 25.469 4.156 1 91.31 301 TYR B C 1
ATOM 5906 O O . TYR B 1 301 ? 3.268 26.5 3.748 1 91.31 301 TYR B O 1
ATOM 5914 N N . LEU B 1 302 ? 4.832 24.906 3.627 1 91.31 302 LEU B N 1
ATOM 5915 C CA . LEU B 1 302 ? 5.418 25.328 2.359 1 91.31 302 LEU B CA 1
ATOM 5916 C C . LEU B 1 302 ? 5.203 24.266 1.284 1 91.31 302 LEU B C 1
ATOM 5918 O O . LEU B 1 302 ? 5.285 23.062 1.563 1 91.31 302 LEU B O 1
ATOM 5922 N N . TYR B 1 303 ? 4.879 24.719 0.115 1 89.44 303 TYR B N 1
ATOM 5923 C CA . TYR B 1 303 ? 4.852 23.844 -1.059 1 89.44 303 TYR B CA 1
ATOM 5924 C C . TYR B 1 303 ? 6.176 23.906 -1.811 1 89.44 303 TYR B C 1
ATOM 5926 O O . TYR B 1 303 ? 6.785 24.969 -1.925 1 89.44 303 TYR B O 1
ATOM 5934 N N . TYR B 1 304 ? 6.543 22.766 -2.252 1 92.38 304 TYR B N 1
ATOM 5935 C CA . TYR B 1 304 ? 7.762 22.656 -3.039 1 92.38 304 TYR B CA 1
ATOM 5936 C C . TYR B 1 304 ? 7.484 22 -4.387 1 92.38 304 TYR B C 1
ATOM 5938 O O . TYR B 1 304 ? 6.516 21.234 -4.527 1 92.38 304 TYR B O 1
ATOM 5946 N N . THR B 1 305 ? 8.305 22.281 -5.289 1 89.88 305 THR B N 1
ATOM 5947 C CA . THR B 1 305 ? 8.242 21.578 -6.562 1 89.88 305 THR B CA 1
ATOM 5948 C C . THR B 1 305 ? 8.836 20.172 -6.434 1 89.88 305 THR B C 1
ATOM 5950 O O . THR B 1 305 ? 9.461 19.859 -5.422 1 89.88 305 THR B O 1
ATOM 5953 N N . GLN B 1 306 ? 8.664 19.406 -7.43 1 84.88 306 GLN B N 1
ATOM 5954 C CA . GLN B 1 306 ? 9.078 18 -7.402 1 84.88 306 GLN B CA 1
ATOM 5955 C C . GLN B 1 306 ? 10.602 17.891 -7.352 1 84.88 306 GLN B C 1
ATOM 5957 O O . GLN B 1 306 ? 11.133 16.828 -7.012 1 84.88 306 GLN B O 1
ATOM 5962 N N . GLN B 1 307 ? 11.289 18.922 -7.676 1 88.88 307 GLN B N 1
ATOM 5963 C CA . GLN B 1 307 ? 12.742 18.891 -7.73 1 88.88 307 GLN B CA 1
ATOM 5964 C C . GLN B 1 307 ? 13.352 19.203 -6.367 1 88.88 307 GLN B C 1
ATOM 5966 O O . GLN B 1 307 ? 14.562 19.078 -6.18 1 88.88 307 GLN B O 1
ATOM 5971 N N . ILE B 1 308 ? 12.508 19.625 -5.426 1 94.25 308 ILE B N 1
ATOM 5972 C CA . ILE B 1 308 ? 12.992 20.047 -4.109 1 94.25 308 ILE B CA 1
ATOM 5973 C C . ILE B 1 308 ? 12.664 18.969 -3.082 1 94.25 308 ILE B C 1
ATOM 5975 O O . ILE B 1 308 ? 11.531 18.453 -3.039 1 94.25 308 ILE B O 1
ATOM 5979 N N . GLY B 1 309 ? 13.617 18.516 -2.369 1 94.31 309 GLY B N 1
ATOM 5980 C CA . GLY B 1 309 ? 13.477 17.516 -1.318 1 94.31 309 GLY B CA 1
ATOM 5981 C C . GLY B 1 309 ? 14.562 17.609 -0.265 1 94.31 309 GLY B C 1
ATOM 5982 O O . GLY B 1 309 ? 15.273 18.609 -0.178 1 94.31 309 GLY B O 1
ATOM 5983 N N . LYS B 1 310 ? 14.641 16.547 0.57 1 94.88 310 LYS B N 1
ATOM 5984 C CA . LYS B 1 310 ? 15.594 16.5 1.675 1 94.88 310 LYS B CA 1
ATOM 5985 C C . LYS B 1 310 ? 17 16.906 1.211 1 94.88 310 LYS B C 1
ATOM 5987 O O . LYS B 1 310 ? 17.75 17.516 1.97 1 94.88 310 LYS B O 1
ATOM 5992 N N . GLN B 1 311 ? 17.344 16.719 -0.05 1 96.5 311 GLN B N 1
ATOM 5993 C CA . GLN B 1 311 ? 18.688 16.906 -0.592 1 96.5 311 GLN B CA 1
ATOM 5994 C C . GLN B 1 311 ? 18.953 18.375 -0.908 1 96.5 311 GLN B C 1
ATOM 5996 O O . GLN B 1 311 ? 20.109 18.781 -1.129 1 96.5 311 GLN B O 1
ATOM 6001 N N . ASN B 1 312 ? 17.906 19.219 -0.973 1 96.69 312 ASN B N 1
ATOM 6002 C CA . ASN B 1 312 ? 18.203 20.594 -1.381 1 96.69 312 ASN B CA 1
ATOM 6003 C C . ASN B 1 312 ? 17.141 21.578 -0.863 1 96.69 312 ASN B C 1
ATOM 6005 O O . ASN B 1 312 ? 17.156 22.75 -1.216 1 96.69 312 ASN B O 1
ATOM 6009 N N . VAL B 1 313 ? 16.281 21.219 -0.063 1 96.56 313 VAL B N 1
ATOM 6010 C CA . VAL B 1 313 ? 15.172 22.031 0.404 1 96.56 313 VAL B CA 1
ATOM 6011 C C . VAL B 1 313 ? 15.695 23.141 1.313 1 96.56 313 VAL B C 1
ATOM 6013 O O . VAL B 1 313 ? 16.609 22.922 2.115 1 96.56 313 VAL B O 1
ATOM 6016 N N . LYS B 1 314 ? 15.18 24.344 1.225 1 96.25 314 LYS B N 1
ATOM 6017 C CA . LYS B 1 314 ? 15.336 25.5 2.092 1 96.25 314 LYS B CA 1
ATOM 6018 C C . LYS B 1 314 ? 13.984 26.125 2.441 1 96.25 314 LYS B C 1
ATOM 6020 O O . LYS B 1 314 ? 12.969 25.812 1.806 1 96.25 314 LYS B O 1
ATOM 6025 N N . TYR B 1 315 ? 13.969 26.938 3.447 1 95.94 315 TYR B N 1
ATOM 6026 C CA . TYR B 1 315 ? 12.734 27.641 3.789 1 95.94 315 TYR B CA 1
ATOM 6027 C C . TYR B 1 315 ? 12.344 28.625 2.701 1 95.94 315 TYR B C 1
ATOM 6029 O O . TYR B 1 315 ? 11.156 28.812 2.41 1 95.94 315 TYR B O 1
ATOM 6037 N N . SER B 1 316 ? 13.312 29.188 2.047 1 95.06 316 SER B N 1
ATOM 6038 C CA . SER B 1 316 ? 13.102 30.297 1.133 1 95.06 316 SER B CA 1
ATOM 6039 C C . SER B 1 316 ? 12.758 29.812 -0.27 1 95.06 316 SER B C 1
ATOM 6041 O O . SER B 1 316 ? 12.32 30.594 -1.117 1 95.06 316 SER B O 1
ATOM 6043 N N . ASN B 1 317 ? 12.938 28.5 -0.534 1 93.88 317 ASN B N 1
ATOM 6044 C CA . ASN B 1 317 ? 12.68 28.078 -1.908 1 93.88 317 ASN B CA 1
ATOM 6045 C C . ASN B 1 317 ? 11.352 27.344 -2.033 1 93.88 317 ASN B C 1
ATOM 6047 O O . ASN B 1 317 ? 11.125 26.625 -3.006 1 93.88 317 ASN B O 1
ATOM 6051 N N . GLY B 1 318 ? 10.523 27.516 -1.027 1 91.19 318 GLY B N 1
ATOM 6052 C CA . GLY B 1 318 ? 9.141 27.078 -1.074 1 91.19 318 GLY B CA 1
ATOM 6053 C C . GLY B 1 318 ? 8.148 28.219 -1.108 1 91.19 318 GLY B C 1
ATOM 6054 O O . GLY B 1 318 ? 8.523 29.375 -0.916 1 91.19 318 GLY B O 1
ATOM 6055 N N . PHE B 1 319 ? 6.91 27.875 -1.416 1 87.94 319 PHE B N 1
ATOM 6056 C CA . PHE B 1 319 ? 5.859 28.875 -1.411 1 87.94 319 PHE B CA 1
ATOM 6057 C C . PHE B 1 319 ? 4.844 28.594 -0.31 1 87.94 319 PHE B C 1
ATOM 6059 O O . PHE B 1 319 ? 4.535 27.438 -0.025 1 87.94 319 PHE B O 1
ATOM 6066 N N . SER B 1 320 ? 4.363 29.688 0.304 1 87.12 320 SER B N 1
ATOM 6067 C CA . SER B 1 320 ? 3.439 29.562 1.427 1 87.12 320 SER B CA 1
ATOM 6068 C C . SER B 1 320 ? 2.08 29.047 0.97 1 87.12 320 SER B C 1
ATOM 6070 O O . SER B 1 320 ? 1.557 29.469 -0.059 1 87.12 320 SER B O 1
ATOM 6072 N N . ILE B 1 321 ? 1.611 28.062 1.771 1 82.94 321 ILE B N 1
ATOM 6073 C CA . ILE B 1 321 ? 0.238 27.625 1.562 1 82.94 321 ILE B CA 1
ATOM 6074 C C . ILE B 1 321 ? -0.723 28.547 2.303 1 82.94 321 ILE B C 1
ATOM 6076 O O . ILE B 1 321 ? -0.711 28.609 3.535 1 82.94 321 ILE B O 1
ATOM 6080 N N . GLN B 1 322 ? -1.288 29.516 1.715 1 84 322 GLN B N 1
ATOM 6081 C CA . GLN B 1 322 ? -2.229 30.438 2.354 1 84 322 GLN B CA 1
ATOM 6082 C C . GLN B 1 322 ? -3.652 30.188 1.866 1 84 322 GLN B C 1
ATOM 6084 O O . GLN B 1 322 ? -4.465 29.594 2.58 1 84 322 GLN B O 1
ATOM 6089 N N . ASN B 1 323 ? -3.842 30.469 0.583 1 80.81 323 ASN B N 1
ATOM 6090 C CA . ASN B 1 323 ? -5.133 30.141 -0.008 1 80.81 323 ASN B CA 1
ATOM 6091 C C . ASN B 1 323 ? -5.234 28.656 -0.347 1 80.81 323 ASN B C 1
ATOM 6093 O O . ASN B 1 323 ? -4.391 28.125 -1.074 1 80.81 323 ASN B O 1
ATOM 6097 N N . MET B 1 324 ? -6.172 28.078 0.216 1 78.44 324 MET B N 1
ATOM 6098 C CA . MET B 1 324 ? -6.344 26.656 -0.1 1 78.44 324 MET B CA 1
ATOM 6099 C C . MET B 1 324 ? -6.703 26.469 -1.57 1 78.44 324 MET B C 1
ATOM 6101 O O . MET B 1 324 ? -7.539 27.203 -2.107 1 78.44 324 MET B O 1
ATOM 6105 N N . PRO B 1 325 ? -6.078 25.578 -2.211 1 78.62 325 PRO B N 1
ATOM 6106 C CA . PRO B 1 325 ? -6.465 25.297 -3.594 1 78.62 325 PRO B CA 1
ATOM 6107 C C . PRO B 1 325 ? -7.84 24.641 -3.699 1 78.62 325 PRO B C 1
ATOM 6109 O O . PRO B 1 325 ? -8.32 24.047 -2.729 1 78.62 325 PRO B O 1
ATOM 6112 N N . VAL B 1 326 ? -8.445 24.891 -4.832 1 82.94 326 VAL B N 1
ATOM 6113 C CA . VAL B 1 326 ? -9.688 24.156 -5.086 1 82.94 326 VAL B CA 1
ATOM 6114 C C . VAL B 1 326 ? -9.445 22.656 -4.938 1 82.94 326 VAL B C 1
ATOM 6116 O O . VAL B 1 326 ? -8.445 22.141 -5.418 1 82.94 326 VAL B O 1
ATOM 6119 N N . SER B 1 327 ? -10.234 22.031 -4.141 1 83.69 327 SER B N 1
ATOM 6120 C CA . SER B 1 327 ? -10.078 20.609 -3.857 1 83.69 327 SER B CA 1
ATOM 6121 C C . SER B 1 327 ? -11.43 19.906 -3.727 1 83.69 327 SER B C 1
ATOM 6123 O O . SER B 1 327 ? -12.445 20.562 -3.492 1 83.69 327 SER B O 1
ATOM 6125 N N . SER B 1 328 ? -11.453 18.703 -3.992 1 87.81 328 SER B N 1
ATOM 6126 C CA . SER B 1 328 ? -12.641 17.875 -3.799 1 87.81 328 SER B CA 1
ATOM 6127 C C . SER B 1 328 ? -12.258 16.438 -3.426 1 87.81 328 SER B C 1
ATOM 6129 O O . SER B 1 328 ? -11.117 16.016 -3.633 1 87.81 328 SER B O 1
ATOM 6131 N N . ALA B 1 329 ? -13.18 15.75 -2.787 1 90.19 329 ALA B N 1
ATOM 6132 C CA . ALA B 1 329 ? -12.93 14.359 -2.42 1 90.19 329 ALA B CA 1
ATOM 6133 C C . ALA B 1 329 ? -14.211 13.539 -2.488 1 90.19 329 ALA B C 1
ATOM 6135 O O . ALA B 1 329 ? -15.289 14.016 -2.109 1 90.19 329 ALA B O 1
ATOM 6136 N N . ILE B 1 330 ? -14.055 12.359 -3.031 1 93.25 330 ILE B N 1
ATOM 6137 C CA . ILE B 1 330 ? -15.125 11.367 -2.967 1 93.25 330 ILE B CA 1
ATOM 6138 C C . ILE B 1 330 ? -15.047 10.617 -1.638 1 93.25 330 ILE B C 1
ATOM 6140 O O . ILE B 1 330 ? -14.047 9.953 -1.345 1 93.25 330 ILE B O 1
ATOM 6144 N N . ILE B 1 331 ? -16.094 10.688 -0.85 1 93.88 331 ILE B N 1
ATOM 6145 C CA . ILE B 1 331 ? -16.125 10.062 0.469 1 93.88 331 ILE B CA 1
ATOM 6146 C C . ILE B 1 331 ? -16.828 8.711 0.385 1 93.88 331 ILE B C 1
ATOM 6148 O O . ILE B 1 331 ? -16.453 7.766 1.086 1 93.88 331 ILE B O 1
ATOM 6152 N N . TYR B 1 332 ? -17.859 8.625 -0.457 1 94.75 332 TYR B N 1
ATOM 6153 C CA . TYR B 1 332 ? -18.547 7.375 -0.784 1 94.75 332 TYR B CA 1
ATOM 6154 C C . TYR B 1 332 ? -18.781 7.262 -2.285 1 94.75 332 TYR B C 1
ATOM 6156 O O . TYR B 1 332 ? -19.172 8.234 -2.934 1 94.75 332 TYR B O 1
ATOM 6164 N N . PRO B 1 333 ? -18.641 6.051 -2.816 1 95.31 333 PRO B N 1
ATOM 6165 C CA . PRO B 1 333 ? -18.062 4.852 -2.209 1 95.31 333 PRO B CA 1
ATOM 6166 C C . PRO B 1 333 ? -16.594 5.047 -1.807 1 95.31 333 PRO B C 1
ATOM 6168 O O . PRO B 1 333 ? -16.031 6.113 -2.055 1 95.31 333 PRO B O 1
ATOM 6171 N N . GLN B 1 334 ? -16.109 4.086 -1.08 1 94.12 334 GLN B N 1
ATOM 6172 C CA . GLN B 1 334 ? -14.711 4.129 -0.645 1 94.12 334 GLN B CA 1
ATOM 6173 C C . GLN B 1 334 ? -13.789 3.525 -1.698 1 94.12 334 GLN B C 1
ATOM 6175 O O . GLN B 1 334 ? -14.234 2.777 -2.568 1 94.12 334 GLN B O 1
ATOM 6180 N N . ASP B 1 335 ? -12.539 3.934 -1.64 1 92.19 335 ASP B N 1
ATOM 6181 C CA . ASP B 1 335 ? -11.523 3.387 -2.537 1 92.19 335 ASP B CA 1
ATOM 6182 C C . ASP B 1 335 ? -11.469 1.863 -2.436 1 92.19 335 ASP B C 1
ATOM 6184 O O . ASP B 1 335 ? -11.422 1.312 -1.334 1 92.19 335 ASP B O 1
ATOM 6188 N N . LYS B 1 336 ? -11.547 1.185 -3.572 1 91 336 LYS B N 1
ATOM 6189 C CA . LYS B 1 336 ? -11.445 -0.26 -3.756 1 91 336 LYS B CA 1
ATOM 6190 C C . LYS B 1 336 ? -12.688 -0.974 -3.244 1 91 336 LYS B C 1
ATOM 6192 O O . LYS B 1 336 ? -12.664 -2.184 -3.012 1 91 336 LYS B O 1
ATOM 6197 N N . GLN B 1 337 ? -13.766 -0.273 -2.99 1 93.06 337 GLN B N 1
ATOM 6198 C CA . GLN B 1 337 ? -15.023 -0.876 -2.555 1 93.06 337 GLN B CA 1
ATOM 6199 C C . GLN B 1 337 ? -15.68 -1.653 -3.689 1 93.06 337 GLN B C 1
ATOM 6201 O O . GLN B 1 337 ? -15.664 -1.218 -4.844 1 93.06 337 GLN B O 1
ATOM 6206 N N . VAL B 1 338 ? -16.234 -2.84 -3.342 1 93.94 338 VAL B N 1
ATOM 6207 C CA . VAL B 1 338 ? -17.125 -3.549 -4.266 1 93.94 338 VAL B CA 1
ATOM 6208 C C . VAL B 1 338 ? -18.5 -2.902 -4.262 1 93.94 338 VAL B C 1
ATOM 6210 O O . VAL B 1 338 ? -19.125 -2.764 -3.205 1 93.94 338 VAL B O 1
ATOM 6213 N N . VAL B 1 339 ? -18.984 -2.459 -5.434 1 95.69 339 VAL B N 1
ATOM 6214 C CA . VAL B 1 339 ? -20.281 -1.805 -5.531 1 95.69 339 VAL B CA 1
ATOM 6215 C C . VAL B 1 339 ? -21.203 -2.607 -6.453 1 95.69 339 VAL B C 1
ATOM 6217 O O . VAL B 1 339 ? -20.953 -2.703 -7.656 1 95.69 339 VAL B O 1
ATOM 6220 N N . ILE B 1 340 ? -22.156 -3.234 -5.824 1 96.31 340 ILE B N 1
ATOM 6221 C CA . ILE B 1 340 ? -23.203 -3.895 -6.594 1 96.31 340 ILE B CA 1
ATOM 6222 C C . ILE B 1 340 ? -24.297 -2.885 -6.961 1 96.31 340 ILE B C 1
ATOM 6224 O O . ILE B 1 340 ? -24.859 -2.227 -6.082 1 96.31 340 ILE B O 1
ATOM 6228 N N . HIS B 1 341 ? -24.531 -2.707 -8.227 1 96.44 341 HIS B N 1
ATOM 6229 C CA . HIS B 1 341 ? -25.438 -1.657 -8.68 1 96.44 341 HIS B CA 1
ATOM 6230 C C . HIS B 1 341 ? -26.219 -2.092 -9.914 1 96.44 341 HIS B C 1
ATOM 6232 O O . HIS B 1 341 ? -25.953 -3.158 -10.477 1 96.44 341 HIS B O 1
ATOM 6238 N N . ASP B 1 342 ? -27.188 -1.307 -10.305 1 96.12 342 ASP B N 1
ATOM 6239 C CA . ASP B 1 342 ? -28.031 -1.628 -11.445 1 96.12 342 ASP B CA 1
ATOM 6240 C C . ASP B 1 342 ? -27.734 -0.713 -12.633 1 96.12 342 ASP B C 1
ATOM 6242 O O . ASP B 1 342 ? -28.594 -0.498 -13.484 1 96.12 342 ASP B O 1
ATOM 6246 N N . GLY B 1 343 ? -26.531 -0.179 -12.641 1 93.25 343 GLY B N 1
ATOM 6247 C CA . GLY B 1 343 ? -26.125 0.719 -13.719 1 93.25 343 GLY B CA 1
ATOM 6248 C C . GLY B 1 343 ? -25.891 2.143 -13.25 1 93.25 343 GLY B C 1
ATOM 6249 O O . GLY B 1 343 ? -25.391 2.977 -14.008 1 93.25 343 GLY B O 1
ATOM 6250 N N . HIS B 1 344 ? -26.266 2.418 -11.938 1 94.25 344 HIS B N 1
ATOM 6251 C CA . HIS B 1 344 ? -26.062 3.736 -11.352 1 94.25 344 HIS B CA 1
ATOM 6252 C C . HIS B 1 344 ? -25.328 3.645 -10.023 1 94.25 344 HIS B C 1
ATOM 6254 O O . HIS B 1 344 ? -25.578 2.744 -9.227 1 94.25 344 HIS B O 1
ATOM 6260 N N . VAL B 1 345 ? -24.328 4.422 -9.867 1 94.31 345 VAL B N 1
ATOM 6261 C CA . VAL B 1 345 ? -23.594 4.508 -8.609 1 94.31 345 VAL B CA 1
ATOM 6262 C C . VAL B 1 345 ? -23.656 5.938 -8.07 1 94.31 345 VAL B C 1
ATOM 6264 O O . VAL B 1 345 ? -23.328 6.891 -8.781 1 94.31 345 VAL B O 1
ATOM 6267 N N . GLU B 1 346 ? -24.109 6.09 -6.883 1 94.12 346 GLU B N 1
ATOM 6268 C CA . GLU B 1 346 ? -24.156 7.395 -6.23 1 94.12 346 GLU B CA 1
ATOM 6269 C C . GLU B 1 346 ? -22.844 7.719 -5.535 1 94.12 346 GLU B C 1
ATOM 6271 O O . GLU B 1 346 ? -22.297 6.879 -4.816 1 94.12 346 GLU B O 1
ATOM 6276 N N . LEU B 1 347 ? -22.375 8.883 -5.82 1 93.88 347 LEU B N 1
ATOM 6277 C CA . LEU B 1 347 ? -21.156 9.375 -5.16 1 93.88 347 LEU B CA 1
ATOM 6278 C C . LEU B 1 347 ? -21.5 10.516 -4.199 1 93.88 347 LEU B C 1
ATOM 6280 O O . LEU B 1 347 ? -22.328 11.367 -4.504 1 93.88 347 LEU B O 1
ATOM 6284 N N . LYS B 1 348 ? -20.938 10.523 -3.057 1 93.25 348 LYS B N 1
ATOM 6285 C CA . LYS B 1 348 ? -21.016 11.602 -2.076 1 93.25 348 LYS B CA 1
ATOM 6286 C C . LYS B 1 348 ? -19.625 12.07 -1.668 1 93.25 348 LYS B C 1
ATOM 6288 O O . LYS B 1 348 ? -18.719 11.266 -1.507 1 93.25 348 LYS B O 1
ATOM 6293 N N . GLY B 1 349 ? -19.438 13.359 -1.609 1 91.5 349 GLY B N 1
ATOM 6294 C CA . GLY B 1 349 ? -18.172 13.93 -1.208 1 91.5 349 GLY B CA 1
ATOM 6295 C C . GLY B 1 349 ? -18.234 15.422 -0.931 1 91.5 349 GLY B C 1
ATOM 6296 O O . GLY B 1 349 ? -19.297 15.945 -0.613 1 91.5 349 GLY B O 1
ATOM 6297 N N . TRP B 1 350 ? -17.172 16.047 -0.83 1 87 350 TRP B N 1
ATOM 6298 C CA . TRP B 1 350 ? -17.109 17.484 -0.596 1 87 350 TRP B CA 1
ATOM 6299 C C . TRP B 1 350 ? -16.203 18.172 -1.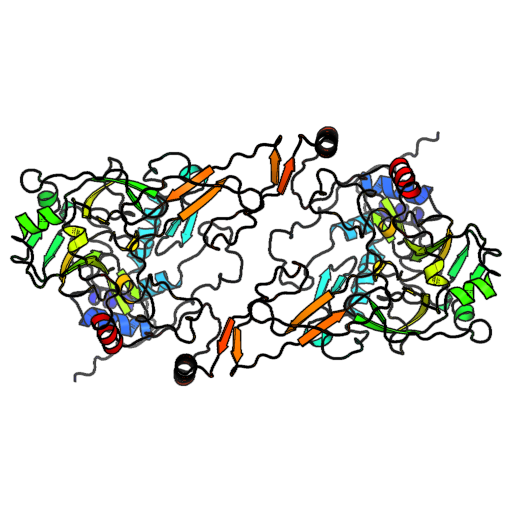623 1 87 350 TRP B C 1
ATOM 6301 O O . TRP B 1 350 ? -15.383 17.516 -2.26 1 87 350 TRP B O 1
ATOM 6311 N N . SER B 1 351 ? -16.453 19.391 -1.906 1 85.94 351 SER B N 1
ATOM 6312 C CA . SER B 1 351 ? -15.602 20.297 -2.682 1 85.94 351 SER B CA 1
ATOM 6313 C C . SER B 1 351 ? -15.391 21.625 -1.962 1 85.94 351 SER B C 1
ATOM 6315 O O . SER B 1 351 ? -16.281 22.078 -1.232 1 85.94 351 SER B O 1
ATOM 6317 N N . TYR B 1 352 ? -14.164 22.078 -2.125 1 82.69 352 TYR B N 1
ATOM 6318 C CA . TYR B 1 352 ? -13.758 23.281 -1.405 1 82.69 352 TYR B CA 1
ATOM 6319 C C . TYR B 1 352 ? -12.812 24.125 -2.252 1 82.69 352 TYR B C 1
ATOM 6321 O O . TYR B 1 352 ? -12.062 23.594 -3.07 1 82.69 352 TYR B O 1
ATOM 6329 N N . SER B 1 353 ? -13.031 25.422 -2.111 1 81.62 353 SER B N 1
ATOM 6330 C CA . SER B 1 353 ? -12.109 26.359 -2.723 1 81.62 353 SER B CA 1
ATOM 6331 C C . SER B 1 353 ? -11.734 27.484 -1.752 1 81.62 353 SER B C 1
ATOM 6333 O O . SER B 1 353 ? -12.602 28.031 -1.064 1 81.62 353 SER B O 1
ATOM 6335 N N . GLY B 1 354 ? -10.539 27.797 -1.654 1 76.94 354 GLY B N 1
ATOM 6336 C CA . GLY B 1 354 ? -10.062 28.859 -0.784 1 76.94 354 GLY B CA 1
ATOM 6337 C C . GLY B 1 354 ? -10.148 30.234 -1.421 1 76.94 354 GLY B C 1
ATOM 6338 O O . GLY B 1 354 ? -10.664 30.375 -2.531 1 76.94 354 GLY B O 1
ATOM 6339 N N . GLY B 1 355 ? -9.758 31.312 -0.653 1 75.69 355 GLY B N 1
ATOM 6340 C CA . GLY B 1 355 ? -9.633 32.688 -1.151 1 75.69 355 GLY B CA 1
ATOM 6341 C C . GLY B 1 355 ? -10.969 33.375 -1.342 1 75.69 355 GLY B C 1
ATOM 6342 O O . GLY B 1 355 ? -11.078 34.312 -2.135 1 75.69 355 GLY B O 1
ATOM 6343 N N . GLY B 1 356 ? -11.977 32.812 -0.664 1 74.5 356 GLY B N 1
ATOM 6344 C CA . GLY B 1 356 ? -13.289 33.406 -0.801 1 74.5 356 GLY B CA 1
ATOM 6345 C C . GLY B 1 356 ? -14.023 32.969 -2.053 1 74.5 356 GLY B C 1
ATOM 6346 O O . GLY B 1 356 ? -15.078 33.531 -2.385 1 74.5 356 GLY B O 1
ATOM 6347 N N . ASN B 1 357 ? -13.43 32.031 -2.682 1 77.94 357 ASN B N 1
ATOM 6348 C CA . ASN B 1 357 ? -14.062 31.5 -3.885 1 77.94 357 ASN B CA 1
ATOM 6349 C C . ASN B 1 357 ? -14.977 30.328 -3.562 1 77.94 357 ASN B C 1
ATOM 6351 O O . ASN B 1 357 ? -14.789 29.641 -2.557 1 77.94 357 ASN B O 1
ATOM 6355 N N . TRP B 1 358 ? -16.031 30.266 -4.371 1 79.75 358 TRP B N 1
ATOM 6356 C CA . TRP B 1 358 ? -16.922 29.125 -4.188 1 79.75 358 TRP B CA 1
ATOM 6357 C C . TRP B 1 358 ? -16.844 28.172 -5.375 1 79.75 358 TRP B C 1
ATOM 6359 O O . TRP B 1 358 ? -16.5 28.578 -6.484 1 79.75 358 TRP B O 1
ATOM 6369 N N . VAL B 1 359 ? -17.125 26.953 -5.172 1 84.12 359 VAL B N 1
ATOM 6370 C CA . VAL B 1 359 ? -17.141 25.938 -6.215 1 84.12 359 VAL B CA 1
ATOM 6371 C C . VAL B 1 359 ? -18.453 26.031 -7.004 1 84.12 359 VAL B C 1
ATOM 6373 O O . VAL B 1 359 ? -19.531 25.938 -6.43 1 84.12 359 VAL B O 1
ATOM 6376 N N . GLU B 1 360 ? -18.328 26.203 -8.273 1 88.19 360 GLU B N 1
ATOM 6377 C CA . GLU B 1 360 ? -19.516 26.328 -9.117 1 88.19 360 GLU B CA 1
ATOM 6378 C C . GLU B 1 360 ? -20.062 24.953 -9.5 1 88.19 360 GLU B C 1
ATOM 6380 O O . GLU B 1 360 ? -21.266 24.766 -9.594 1 88.19 360 GLU B O 1
ATOM 6385 N N . ARG B 1 361 ? -19.141 24.125 -9.75 1 89.25 361 ARG B N 1
ATOM 6386 C CA . ARG B 1 361 ? -19.609 22.812 -10.148 1 89.25 361 ARG B CA 1
ATOM 6387 C C . ARG B 1 361 ? -18.531 21.75 -9.867 1 89.25 361 ARG B C 1
ATOM 6389 O O . ARG B 1 361 ? -17.344 22.062 -9.836 1 89.25 361 ARG B O 1
ATOM 6396 N N . VAL B 1 362 ? -18.922 20.578 -9.688 1 87.81 362 VAL B N 1
ATOM 6397 C CA . VAL B 1 362 ? -18.094 19.391 -9.555 1 87.81 362 VAL B CA 1
ATOM 6398 C C . VAL B 1 362 ? -18.438 18.406 -10.664 1 87.81 362 VAL B C 1
ATOM 6400 O O . VAL B 1 362 ? -19.594 18.078 -10.875 1 87.81 362 VAL B O 1
ATOM 6403 N N . GLU B 1 363 ? -17.375 17.984 -11.367 1 86.94 363 GLU B N 1
ATOM 6404 C CA . GLU B 1 363 ? -17.547 16.969 -12.406 1 86.94 363 GLU B CA 1
ATOM 6405 C C . GLU B 1 363 ? -16.922 15.648 -11.992 1 86.94 363 GLU B C 1
ATOM 6407 O O . GLU B 1 363 ? -15.883 15.617 -11.344 1 86.94 363 GLU B O 1
ATOM 6412 N N . VAL B 1 364 ? -17.625 14.594 -12.359 1 86.31 364 VAL B N 1
ATOM 6413 C CA . VAL B 1 364 ? -17.156 13.25 -12.062 1 86.31 364 VAL B CA 1
ATOM 6414 C C . VAL B 1 364 ? -17.031 12.445 -13.352 1 86.31 364 VAL B C 1
ATOM 6416 O O . VAL B 1 364 ? -17.891 12.539 -14.234 1 86.31 364 VAL B O 1
ATOM 6419 N N . SER B 1 365 ? -15.891 11.719 -13.445 1 85.25 365 SER B N 1
ATOM 6420 C CA . SER B 1 365 ? -15.688 10.828 -14.586 1 85.25 365 SER B CA 1
ATOM 6421 C C . SER B 1 365 ? -15.508 9.383 -14.133 1 85.25 365 SER B C 1
ATOM 6423 O O . SER B 1 365 ? -14.664 9.094 -13.281 1 85.25 365 SER B O 1
ATOM 6425 N N . PRO B 1 366 ? -16.281 8.438 -14.75 1 80.56 366 PRO B N 1
ATOM 6426 C CA . PRO B 1 366 ? -16.172 7.031 -14.359 1 80.56 366 PRO B CA 1
ATOM 6427 C C . PRO B 1 366 ? -14.914 6.367 -14.93 1 80.56 366 PRO B C 1
ATOM 6429 O O . PRO B 1 366 ? -14.516 5.297 -14.469 1 80.56 366 PRO B O 1
ATOM 6432 N N . ASP B 1 367 ? -14.414 6.844 -16 1 74.06 367 ASP B N 1
ATOM 6433 C CA . ASP B 1 367 ? -13.273 6.191 -16.641 1 74.06 367 ASP B CA 1
ATOM 6434 C C . ASP B 1 367 ? -12.016 7.043 -16.516 1 74.06 367 ASP B C 1
ATOM 6436 O O . ASP B 1 367 ? -11.008 6.762 -17.172 1 74.06 367 ASP B O 1
ATOM 6440 N N . GLY B 1 368 ? -12.008 7.934 -15.547 1 65.5 368 GLY B N 1
ATOM 6441 C CA . GLY B 1 368 ? -10.828 8.734 -15.258 1 65.5 368 GLY B CA 1
ATOM 6442 C C . GLY B 1 368 ? -10.508 9.734 -16.344 1 65.5 368 GLY B C 1
ATOM 6443 O O . GLY B 1 368 ? -9.43 10.336 -16.344 1 65.5 368 GLY B O 1
ATOM 6444 N N . TRP B 1 369 ? -11.523 10.156 -17.234 1 60.03 369 TRP B N 1
ATOM 6445 C CA . TRP B 1 369 ? -11.383 11.07 -18.359 1 60.03 369 TRP B CA 1
ATOM 6446 C C . TRP B 1 369 ? -10.117 10.766 -19.156 1 60.03 369 TRP B C 1
ATOM 6448 O O . TRP B 1 369 ? -9.141 10.25 -18.609 1 60.03 369 TRP B O 1
ATOM 6458 N N . ASP B 1 370 ? -10.062 10.125 -20.359 1 54.06 370 ASP B N 1
ATOM 6459 C CA . ASP B 1 370 ? -8.859 10.047 -21.188 1 54.06 370 ASP B CA 1
ATOM 6460 C C . ASP B 1 370 ? -7.93 11.227 -20.922 1 54.06 370 ASP B C 1
ATOM 6462 O O . ASP B 1 370 ? -6.816 11.273 -21.453 1 54.06 370 ASP B O 1
ATOM 6466 N N . LEU B 1 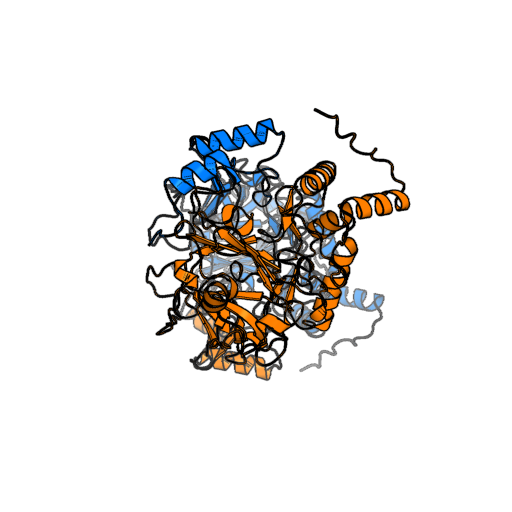371 ? -8.477 12.297 -20.484 1 51.53 371 LEU B N 1
ATOM 6467 C CA . LEU B 1 371 ? -7.84 13.602 -20.625 1 51.53 371 LEU B CA 1
ATOM 6468 C C . LEU B 1 371 ? -6.742 13.789 -19.578 1 51.53 371 LEU B C 1
ATOM 6470 O O . LEU B 1 371 ? -6.777 13.164 -18.516 1 51.53 371 LEU B O 1
ATOM 6474 N N . HIS B 1 372 ? -5.688 14.328 -20.031 1 51.66 372 HIS B N 1
ATOM 6475 C CA . HIS B 1 372 ? -4.586 15 -19.359 1 51.66 372 HIS B CA 1
ATOM 6476 C C . HIS B 1 372 ? -5.078 15.75 -18.125 1 51.66 372 HIS B C 1
ATOM 6478 O O . HIS B 1 372 ? -4.863 16.953 -18 1 51.66 372 HIS B O 1
ATOM 6484 N N . VAL B 1 373 ? -6.324 15.508 -17.703 1 51.19 373 VAL B N 1
ATOM 6485 C CA . VAL B 1 373 ? -6.68 16.281 -16.516 1 51.19 373 VAL B CA 1
ATOM 6486 C C . VAL B 1 373 ? -5.625 16.078 -15.43 1 51.19 373 VAL B C 1
ATOM 6488 O O . VAL B 1 373 ? -5.027 15 -15.328 1 51.19 373 VAL B O 1
ATOM 6491 N N . THR B 1 374 ? -5.328 17.156 -14.688 1 56.12 374 THR B N 1
ATOM 6492 C CA . THR B 1 374 ? -4.289 17.328 -13.68 1 56.12 374 THR B CA 1
ATOM 6493 C C . THR B 1 374 ? -4.406 16.266 -12.594 1 56.12 374 THR B C 1
ATOM 6495 O O . THR B 1 374 ? -5.5 15.75 -12.336 1 56.12 374 THR B O 1
ATOM 6498 N N . SER B 1 375 ? -3.389 15.586 -12.305 1 59.56 375 SER B N 1
ATOM 6499 C CA . SER B 1 375 ? -3.066 14.672 -11.211 1 59.56 375 SER B CA 1
ATOM 6500 C C . SER B 1 375 ? -3.729 15.117 -9.914 1 59.56 375 SER B C 1
ATOM 6502 O O . SER B 1 375 ? -3.74 14.367 -8.93 1 59.56 375 SER B O 1
ATOM 6504 N N . SER B 1 376 ? -4.48 16.297 -9.969 1 65 376 SER B N 1
ATOM 6505 C CA . SER B 1 376 ? -4.863 16.844 -8.672 1 65 376 SER B CA 1
ATOM 6506 C C . SER B 1 376 ? -6.297 16.453 -8.312 1 65 376 SER B C 1
ATOM 6508 O O . SER B 1 376 ? -6.75 16.688 -7.191 1 65 376 SER B O 1
ATOM 6510 N N . CYS B 1 377 ? -6.934 15.758 -9.172 1 77.75 377 CYS B N 1
ATOM 6511 C CA . CYS B 1 377 ? -8.289 15.336 -8.859 1 77.75 377 CYS B CA 1
ATOM 6512 C C . CYS B 1 377 ? -8.281 14.117 -7.938 1 77.75 377 CYS B C 1
ATOM 6514 O O . CYS B 1 377 ? -7.398 13.266 -8.031 1 77.75 377 CYS B O 1
ATOM 6516 N N . HIS B 1 378 ? -9.312 14.156 -6.98 1 86.44 378 HIS B N 1
ATOM 6517 C CA . HIS B 1 378 ? -9.453 12.961 -6.152 1 86.44 378 HIS B CA 1
ATOM 6518 C C . HIS B 1 378 ? -9.945 11.773 -6.977 1 86.44 378 HIS B C 1
ATOM 6520 O O . HIS B 1 378 ? -10.82 11.93 -7.832 1 86.44 378 HIS B O 1
ATOM 6526 N N . ARG B 1 379 ? -9.344 10.719 -6.793 1 87.44 379 ARG B N 1
ATOM 6527 C CA . ARG B 1 379 ? -9.695 9.5 -7.527 1 87.44 379 ARG B CA 1
ATOM 6528 C C . ARG B 1 379 ? -9.844 8.312 -6.582 1 87.44 379 ARG B C 1
ATOM 6530 O O . ARG B 1 379 ? -9.078 8.172 -5.625 1 87.44 379 ARG B O 1
ATOM 6537 N N . ILE B 1 380 ? -10.891 7.527 -6.844 1 89.12 380 ILE B N 1
ATOM 6538 C CA . ILE B 1 380 ? -11.047 6.238 -6.176 1 89.12 380 ILE B CA 1
ATOM 6539 C C . ILE B 1 380 ? -11.227 5.137 -7.215 1 89.12 380 ILE B C 1
ATOM 6541 O O . ILE B 1 380 ? -11.594 5.406 -8.359 1 89.12 380 ILE B O 1
ATOM 6545 N N . LYS B 1 381 ? -10.844 4.035 -6.871 1 88.44 381 LYS B N 1
ATOM 6546 C CA . LYS B 1 381 ? -11.102 2.846 -7.68 1 88.44 381 LYS B CA 1
ATOM 6547 C C . LYS B 1 381 ? -12.195 1.982 -7.055 1 88.44 381 LYS B C 1
ATOM 6549 O O . LYS B 1 381 ? -12.102 1.609 -5.883 1 88.44 381 LYS B O 1
ATOM 6554 N N . VAL B 1 382 ? -13.242 1.696 -7.793 1 91.5 382 VAL B N 1
ATOM 6555 C CA . VAL B 1 382 ? -14.32 0.838 -7.309 1 91.5 382 VAL B CA 1
ATOM 6556 C C . VAL B 1 382 ? -14.406 -0.423 -8.164 1 91.5 382 VAL B C 1
ATOM 6558 O O . VAL B 1 382 ? -14.102 -0.388 -9.359 1 91.5 382 VAL B O 1
ATOM 6561 N N . TYR B 1 383 ? -14.68 -1.58 -7.551 1 93.56 383 TYR B N 1
ATOM 6562 C CA . TYR B 1 383 ? -15.016 -2.787 -8.297 1 93.56 383 TYR B CA 1
ATOM 6563 C C . TYR B 1 383 ? -16.5 -2.828 -8.633 1 93.56 383 TYR B C 1
ATOM 6565 O O . TYR B 1 383 ? -17.328 -3.033 -7.754 1 93.56 383 TYR B O 1
ATOM 6573 N N . SER B 1 384 ? -16.781 -2.582 -9.883 1 94.5 384 SER B N 1
ATOM 6574 C CA . SER B 1 384 ? -18.141 -2.408 -10.383 1 94.5 384 SER B CA 1
ATOM 6575 C C . SER B 1 384 ? -18.781 -3.752 -10.688 1 94.5 384 SER B C 1
ATOM 6577 O O . SER B 1 384 ? -18.312 -4.5 -11.539 1 94.5 384 SER B O 1
ATOM 6579 N N . VAL B 1 385 ? -19.875 -4.098 -9.953 1 96.44 385 VAL B N 1
ATOM 6580 C CA . VAL B 1 385 ? -20.688 -5.277 -10.203 1 96.44 385 VAL B CA 1
ATOM 6581 C C . VAL B 1 385 ? -22.078 -4.848 -10.703 1 96.44 385 VAL B C 1
ATOM 6583 O O . VAL B 1 385 ? -22.969 -4.582 -9.898 1 96.44 385 VAL B O 1
ATOM 6586 N N . ASN B 1 386 ? -22.219 -4.848 -12.008 1 96.81 386 ASN B N 1
ATOM 6587 C CA . ASN B 1 386 ? -23.406 -4.301 -12.664 1 96.81 386 ASN B CA 1
ATOM 6588 C C . ASN B 1 386 ? -24.469 -5.375 -12.891 1 96.81 386 ASN B C 1
ATOM 6590 O O . ASN B 1 386 ? -24.375 -6.148 -13.844 1 96.81 386 ASN B O 1
ATOM 6594 N N . THR B 1 387 ? -25.562 -5.398 -12.164 1 97.12 387 THR B N 1
ATOM 6595 C CA . THR B 1 387 ? -26.594 -6.426 -12.164 1 97.12 387 THR B CA 1
ATOM 6596 C C . THR B 1 387 ? -27.469 -6.316 -13.406 1 97.12 387 THR B C 1
ATOM 6598 O O . THR B 1 387 ? -28.25 -7.223 -13.703 1 97.12 387 THR B O 1
ATOM 6601 N N . SER B 1 388 ? -27.359 -5.211 -14.039 1 96.88 388 SER B N 1
ATOM 6602 C CA . SER B 1 388 ? -28.125 -5.086 -15.273 1 96.88 388 SER B CA 1
ATOM 6603 C C . SER B 1 388 ? -27.578 -6 -16.359 1 96.88 388 SER B C 1
ATOM 6605 O O . SER B 1 388 ? -28.234 -6.238 -17.375 1 96.88 388 SER B O 1
ATOM 6607 N N . ARG B 1 389 ? -26.406 -6.449 -16.25 1 96.38 389 ARG B N 1
ATOM 6608 C CA . ARG B 1 389 ? -25.828 -7.422 -17.172 1 96.38 389 ARG B CA 1
ATOM 6609 C C . ARG B 1 389 ? -26.312 -8.828 -16.859 1 96.38 389 ARG B C 1
ATOM 6611 O O . ARG B 1 389 ? -26.188 -9.297 -15.719 1 96.38 389 ARG B O 1
ATOM 6618 N N . PRO B 1 390 ? -26.75 -9.523 -17.781 1 97.06 390 PRO B N 1
ATOM 6619 C CA . PRO B 1 390 ? -27.406 -10.812 -17.531 1 97.06 390 PRO B CA 1
ATOM 6620 C C . PRO B 1 390 ? -26.484 -11.82 -16.844 1 97.06 390 PRO B C 1
ATOM 6622 O O . PRO B 1 390 ? -26.906 -12.5 -15.898 1 97.06 390 PRO B O 1
ATOM 6625 N N . ALA B 1 391 ? -25.266 -11.938 -17.281 1 96.56 391 ALA B N 1
ATOM 6626 C CA . ALA B 1 391 ? -24.344 -12.906 -16.688 1 96.56 391 ALA B CA 1
ATOM 6627 C C . ALA B 1 391 ? -24.094 -12.586 -15.219 1 96.56 391 ALA B C 1
ATOM 6629 O O . ALA B 1 391 ? -23.969 -13.492 -14.398 1 96.56 391 ALA B O 1
ATOM 6630 N N . THR B 1 392 ? -23.969 -11.32 -14.875 1 97.69 392 THR B N 1
ATOM 6631 C CA . THR B 1 392 ? -23.766 -10.883 -13.5 1 97.69 392 THR B CA 1
ATOM 6632 C C . THR B 1 392 ? -25 -11.164 -12.648 1 97.69 392 THR B C 1
ATOM 6634 O O . THR B 1 392 ? -24.875 -11.703 -11.547 1 97.69 392 THR B O 1
ATOM 6637 N N . ALA B 1 393 ? -26.156 -10.836 -13.242 1 97.75 393 ALA B N 1
ATOM 6638 C CA . ALA B 1 393 ? -27.391 -11.117 -12.531 1 97.75 393 ALA B CA 1
ATOM 6639 C C . ALA B 1 393 ? -27.516 -12.609 -12.211 1 97.75 393 ALA B C 1
ATOM 6641 O O . ALA B 1 393 ? -27.906 -12.977 -11.109 1 97.75 393 ALA B O 1
ATOM 6642 N N . GLN B 1 394 ? -27.203 -13.406 -13.164 1 97.31 394 GLN B N 1
ATOM 6643 C CA . GLN B 1 394 ? -27.297 -14.852 -12.992 1 97.31 394 GLN B CA 1
ATOM 6644 C C . GLN B 1 394 ? -26.344 -15.336 -11.891 1 97.31 394 GLN B C 1
ATOM 6646 O O . GLN B 1 394 ? -26.734 -16.141 -11.047 1 97.31 394 GLN B O 1
ATOM 6651 N N . ARG B 1 395 ? -25.109 -14.867 -11.906 1 97.88 395 ARG B N 1
ATOM 6652 C CA . ARG B 1 395 ? -24.125 -15.273 -10.906 1 97.88 395 ARG B CA 1
ATOM 6653 C C . ARG B 1 395 ? -24.547 -14.836 -9.508 1 97.88 395 ARG B C 1
ATOM 6655 O O . ARG B 1 395 ? -24.422 -15.609 -8.555 1 97.88 395 ARG B O 1
ATOM 6662 N N . LEU B 1 396 ? -25.016 -13.641 -9.375 1 97.62 396 LEU B N 1
ATOM 6663 C CA . LEU B 1 396 ? -25.453 -13.156 -8.07 1 97.62 396 LEU B CA 1
ATOM 6664 C C . LEU B 1 396 ? -26.641 -13.961 -7.559 1 97.62 396 LEU B C 1
ATOM 6666 O O . LEU B 1 396 ? -26.734 -14.242 -6.363 1 97.62 396 LEU B O 1
ATOM 6670 N N . ALA B 1 397 ? -27.547 -14.336 -8.461 1 97.5 397 ALA B N 1
ATOM 6671 C CA . ALA B 1 397 ? -28.656 -15.195 -8.094 1 97.5 397 ALA B CA 1
ATOM 6672 C C . ALA B 1 397 ? -28.172 -16.562 -7.605 1 97.5 397 ALA B C 1
ATOM 6674 O O . ALA B 1 397 ? -28.688 -17.109 -6.629 1 97.5 397 ALA B O 1
ATOM 6675 N N . GLU B 1 398 ? -27.156 -17.109 -8.32 1 97 398 GLU B N 1
ATOM 6676 C CA . GLU B 1 398 ? -26.547 -18.375 -7.93 1 97 398 GLU B CA 1
ATOM 6677 C C . GLU B 1 398 ? -25.938 -18.297 -6.531 1 97 398 GLU B C 1
ATOM 6679 O O . GLU B 1 398 ? -26.156 -19.172 -5.703 1 97 398 GLU B O 1
ATOM 6684 N N . ILE B 1 399 ? -25.188 -17.234 -6.258 1 96.88 399 ILE B N 1
ATOM 6685 C CA . ILE B 1 399 ? -24.547 -17.031 -4.965 1 96.88 399 ILE B CA 1
ATOM 6686 C C . ILE B 1 399 ? -25.609 -16.953 -3.867 1 96.88 399 ILE B C 1
ATOM 6688 O O . ILE B 1 399 ? -25.469 -17.594 -2.824 1 96.88 399 ILE B O 1
ATOM 6692 N N . LYS B 1 400 ? -26.672 -16.219 -4.113 1 96.25 400 LYS B N 1
ATOM 6693 C CA . LYS B 1 400 ? -27.766 -16.078 -3.154 1 96.25 400 LYS B CA 1
ATOM 6694 C C . LYS B 1 400 ? -28.438 -17.406 -2.873 1 96.25 400 LYS B C 1
ATOM 6696 O O . LYS B 1 400 ? -28.703 -17.75 -1.718 1 96.25 400 LYS B O 1
ATOM 6701 N N . THR B 1 401 ? -28.703 -18.141 -3.889 1 96.75 401 THR B N 1
ATOM 6702 C CA . THR B 1 401 ? -29.375 -19.422 -3.764 1 96.75 401 THR B CA 1
ATOM 6703 C C . THR B 1 401 ? -28.547 -20.391 -2.922 1 96.75 401 THR B C 1
ATOM 6705 O O . THR B 1 401 ? -29.094 -21.203 -2.168 1 96.75 401 THR B O 1
ATOM 6708 N N . ARG B 1 402 ? -27.297 -20.312 -3.01 1 94.06 402 ARG B N 1
ATOM 6709 C CA . ARG B 1 402 ? -26.406 -21.219 -2.297 1 94.06 402 ARG B CA 1
ATOM 6710 C C . ARG B 1 402 ? -26.094 -20.703 -0.895 1 94.06 402 ARG B C 1
ATOM 6712 O O . ARG B 1 402 ? -25.344 -21.328 -0.148 1 94.06 402 ARG B O 1
ATOM 6719 N N . GLY B 1 403 ? -26.625 -19.516 -0.576 1 93.19 403 GLY B N 1
ATOM 6720 C CA . GLY B 1 403 ? -26.469 -18.953 0.757 1 93.19 403 GLY B CA 1
ATOM 6721 C C . GLY B 1 403 ? -25.094 -18.391 1.005 1 93.19 403 GLY B C 1
ATOM 6722 O O . GLY B 1 403 ? -24.609 -18.375 2.141 1 93.19 403 GLY B O 1
ATOM 6723 N N . GLU B 1 404 ? -24.328 -18.016 -0.05 1 92.12 404 GLU B N 1
ATOM 6724 C CA . GLU B 1 404 ? -23 -17.438 0.064 1 92.12 404 GLU B CA 1
ATOM 6725 C C . GLU B 1 404 ? -23.031 -15.922 -0.133 1 92.12 404 GLU B C 1
ATOM 6727 O O . GLU B 1 404 ? -24.031 -15.383 -0.615 1 92.12 404 GLU B O 1
ATOM 6732 N N . ASP B 1 405 ? -22 -15.25 0.336 1 91.31 405 ASP B N 1
ATOM 6733 C CA . ASP B 1 405 ? -21.844 -13.812 0.13 1 91.31 405 ASP B CA 1
ATOM 6734 C C . ASP B 1 405 ? -20.875 -13.523 -1.017 1 91.31 405 ASP B C 1
ATOM 6736 O O . ASP B 1 405 ? -19.938 -14.281 -1.241 1 91.31 405 ASP B O 1
ATOM 6740 N N . PHE B 1 406 ? -21.172 -12.453 -1.73 1 93 406 PHE B N 1
ATOM 6741 C CA . PHE B 1 406 ? -20.266 -12.031 -2.795 1 93 406 PHE B CA 1
ATOM 6742 C C . PHE B 1 406 ? -18.938 -11.57 -2.219 1 93 406 PHE B C 1
ATOM 6744 O O . PHE B 1 406 ? -17.875 -11.852 -2.783 1 93 406 PHE B O 1
ATOM 6751 N N . ASN B 1 407 ? -19.062 -10.883 -1.131 1 87.88 407 ASN B N 1
ATOM 6752 C CA . ASN B 1 407 ? -17.859 -10.398 -0.46 1 87.88 407 ASN B CA 1
ATOM 6753 C C . ASN B 1 407 ? -17.297 -11.445 0.495 1 87.88 407 ASN B C 1
ATOM 6755 O O . ASN B 1 407 ? -18.031 -12.25 1.06 1 87.88 407 ASN B O 1
ATOM 6759 N N . PRO B 1 408 ? -15.938 -11.367 0.665 1 87.56 408 PRO B N 1
ATOM 6760 C CA . PRO B 1 408 ? -14.938 -10.508 0.034 1 87.56 408 PRO B CA 1
ATOM 6761 C C . PRO B 1 408 ? -14.602 -10.938 -1.392 1 87.56 408 PRO B C 1
ATOM 6763 O O . PRO B 1 408 ? -14.68 -12.125 -1.717 1 87.56 408 PRO B O 1
ATOM 6766 N N . LEU B 1 409 ? -14.211 -9.984 -2.186 1 87.5 409 LEU B N 1
ATOM 6767 C CA . LEU B 1 409 ? -13.867 -10.203 -3.586 1 87.5 409 LEU B CA 1
ATOM 6768 C C . LEU B 1 409 ? -12.742 -11.219 -3.717 1 87.5 409 LEU B C 1
ATOM 6770 O O . LEU B 1 409 ? -12.688 -11.977 -4.691 1 87.5 409 LEU B O 1
ATOM 6774 N N . THR B 1 410 ? -11.945 -11.336 -2.764 1 83.75 410 THR B N 1
ATOM 6775 C CA . THR B 1 410 ? -10.711 -12.117 -2.834 1 83.75 410 THR B CA 1
ATOM 6776 C C . THR B 1 410 ? -10.992 -13.586 -2.506 1 83.75 410 THR B C 1
ATOM 6778 O O . THR B 1 410 ? -10.117 -14.438 -2.688 1 83.75 410 THR B O 1
ATOM 6781 N N . ARG B 1 411 ? -12.148 -13.906 -2.072 1 85.62 411 ARG B N 1
ATOM 6782 C CA . ARG B 1 411 ? -12.508 -15.289 -1.796 1 85.62 411 ARG B CA 1
ATOM 6783 C C . ARG B 1 411 ? -13.211 -15.922 -2.994 1 85.62 411 ARG B C 1
ATOM 6785 O O . ARG B 1 411 ? -14.312 -15.516 -3.359 1 85.62 411 ARG B O 1
ATOM 6792 N N . PRO B 1 412 ? -12.555 -16.875 -3.584 1 87.31 412 PRO B N 1
ATOM 6793 C CA . PRO B 1 412 ? -13.203 -17.516 -4.727 1 87.31 412 PRO B CA 1
ATOM 6794 C C . PRO B 1 412 ? -14.469 -18.281 -4.34 1 87.31 412 PRO B C 1
ATOM 6796 O O . PRO B 1 412 ? -14.602 -18.719 -3.191 1 87.31 412 PRO B O 1
ATOM 6799 N N . LEU B 1 413 ? -15.367 -18.438 -5.297 1 91.5 413 LEU B N 1
ATOM 6800 C CA . LEU B 1 413 ? -16.547 -19.266 -5.074 1 91.5 413 LEU B CA 1
ATOM 6801 C C . LEU B 1 413 ? -16.156 -20.734 -4.906 1 91.5 413 LEU B C 1
ATOM 6803 O O . LEU B 1 413 ? -15.305 -21.234 -5.641 1 91.5 413 LEU B O 1
ATOM 6807 N N . PRO B 1 414 ? -16.688 -21.438 -3.951 1 88.12 414 PRO B N 1
ATOM 6808 C CA . PRO B 1 414 ? -16.219 -22.781 -3.605 1 88.12 414 PRO B CA 1
ATOM 6809 C C . PRO B 1 414 ? -16.734 -23.859 -4.566 1 88.12 414 PRO B C 1
ATOM 6811 O O . PRO B 1 414 ? -16.359 -25.016 -4.461 1 88.12 414 PRO B O 1
ATOM 6814 N N . TRP B 1 415 ? -17.578 -23.547 -5.48 1 92 415 TRP B N 1
ATOM 6815 C CA . TRP B 1 415 ? -18.125 -24.531 -6.418 1 92 415 TRP B CA 1
ATOM 6816 C C . TRP B 1 415 ? -17.594 -24.281 -7.828 1 92 415 TRP B C 1
ATOM 6818 O O . TRP B 1 415 ? -16.938 -23.281 -8.086 1 92 415 TRP B O 1
ATOM 6828 N N . SER B 1 416 ? -17.812 -25.234 -8.68 1 93.94 416 SER B N 1
ATOM 6829 C CA . SER B 1 416 ? -17.391 -25.094 -10.07 1 93.94 416 SER B CA 1
ATOM 6830 C C . SER B 1 416 ? -18.109 -23.922 -10.75 1 93.94 416 SER B C 1
ATOM 6832 O O . SER B 1 416 ? -19.328 -23.75 -10.578 1 93.94 416 SER B O 1
ATOM 6834 N N . LEU B 1 417 ? -17.453 -23.141 -11.539 1 95 417 LEU B N 1
ATOM 6835 C CA . LEU B 1 417 ? -17.969 -21.906 -12.125 1 95 417 LEU B CA 1
ATOM 6836 C C . LEU B 1 417 ? -18.734 -22.188 -13.406 1 95 417 LEU B C 1
ATOM 6838 O O . LEU B 1 417 ? -19.453 -21.312 -13.914 1 95 417 LEU B O 1
ATOM 6842 N N . GLU B 1 418 ? -18.578 -23.344 -13.891 1 95.19 418 GLU B N 1
ATOM 6843 C CA . GLU B 1 418 ? -19.156 -23.75 -15.172 1 95.19 418 GLU B CA 1
ATOM 6844 C C . GLU B 1 418 ? -19.219 -25.266 -15.289 1 95.19 418 GLU B C 1
ATOM 6846 O O . GLU B 1 418 ? -18.281 -25.969 -14.891 1 95.19 418 GLU B O 1
ATOM 6851 N N . GLY B 1 419 ? -20.312 -25.781 -15.797 1 94.31 419 GLY B N 1
ATOM 6852 C CA . GLY B 1 419 ? -20.438 -27.219 -16.016 1 94.31 419 GLY B CA 1
ATOM 6853 C C . GLY B 1 419 ? -19.516 -27.75 -17.094 1 94.31 419 GLY B C 1
ATOM 6854 O O . GLY B 1 419 ? -19.25 -27.047 -18.078 1 94.31 419 GLY B O 1
ATOM 6855 N N . ALA B 1 420 ? -19.109 -28.953 -16.969 1 94.31 420 ALA B N 1
ATOM 6856 C CA . ALA B 1 420 ? -18.172 -29.562 -17.922 1 94.31 420 ALA B CA 1
ATOM 6857 C C . ALA B 1 420 ? -18.75 -29.609 -19.328 1 94.31 420 ALA B C 1
ATOM 6859 O O . ALA B 1 420 ? -18.047 -29.344 -20.297 1 94.31 420 ALA B O 1
ATOM 6860 N N . ASP B 1 421 ? -20.016 -29.922 -19.406 1 96.12 421 ASP B N 1
ATOM 6861 C CA . ASP B 1 421 ? -20.656 -30.031 -20.703 1 96.12 421 ASP B CA 1
ATOM 6862 C C . ASP B 1 421 ? -20.688 -28.672 -21.406 1 96.12 421 ASP B C 1
ATOM 6864 O O . ASP B 1 421 ? -20.391 -28.578 -22.609 1 96.12 421 ASP B O 1
ATOM 6868 N N . ASP B 1 422 ? -21.094 -27.656 -20.672 1 95.56 422 ASP B N 1
ATOM 6869 C CA . ASP B 1 422 ? -21.125 -26.312 -21.219 1 95.56 422 ASP B CA 1
ATOM 6870 C C . ASP B 1 422 ? -19.734 -25.844 -21.641 1 95.56 422 ASP B C 1
ATOM 6872 O O . ASP B 1 422 ? -19.547 -25.266 -22.703 1 95.56 422 ASP B O 1
ATOM 6876 N N . TYR B 1 423 ? -18.766 -26.062 -20.812 1 96 423 TYR B N 1
ATOM 6877 C CA . TYR B 1 423 ? -17.375 -25.75 -21.094 1 96 423 TYR B CA 1
ATOM 6878 C C . TYR B 1 423 ? -16.922 -26.422 -22.391 1 96 423 TYR B C 1
ATOM 6880 O O . TYR B 1 423 ? -16.391 -25.766 -23.281 1 96 423 TYR B O 1
ATOM 6888 N N . LEU B 1 424 ? -17.109 -27.75 -22.547 1 96.19 424 LEU B N 1
ATOM 6889 C CA . LEU B 1 424 ? -16.641 -28.516 -23.688 1 96.19 424 LEU B CA 1
ATOM 6890 C C . LEU B 1 424 ? -17.328 -28.062 -24.969 1 96.19 424 LEU B C 1
ATOM 6892 O O . LEU B 1 424 ? -16.703 -28 -26.031 1 96.19 424 LEU B O 1
ATOM 6896 N N . LYS B 1 425 ? -18.625 -27.828 -24.828 1 96.19 425 LYS B N 1
ATOM 6897 C CA . LYS B 1 425 ? -19.359 -27.328 -25.984 1 96.19 425 LYS B CA 1
ATOM 6898 C C . LYS B 1 425 ? -18.719 -26.062 -26.547 1 96.19 425 LYS B C 1
ATOM 6900 O O . LYS B 1 425 ? -18.516 -25.938 -27.75 1 96.19 425 LYS B O 1
ATOM 6905 N N . LEU B 1 426 ? -18.422 -25.141 -25.672 1 94.38 426 LEU B N 1
ATOM 6906 C CA . LEU B 1 426 ? -17.844 -23.875 -26.094 1 94.38 426 LEU B CA 1
ATOM 6907 C C . LEU B 1 426 ? -16.406 -24.047 -26.578 1 94.38 426 LEU B C 1
ATOM 6909 O O . LEU B 1 426 ? -16 -23.422 -27.562 1 94.38 426 LEU B O 1
ATOM 6913 N N . MET B 1 427 ? -15.609 -24.938 -25.906 1 92.88 427 MET B N 1
ATOM 6914 C CA . MET B 1 427 ? -14.219 -25.172 -26.281 1 92.88 427 MET B CA 1
ATOM 6915 C C . MET B 1 427 ? -14.133 -25.844 -27.641 1 92.88 427 MET B C 1
ATOM 6917 O O . MET B 1 427 ? -13.195 -25.609 -28.406 1 92.88 427 MET B O 1
ATOM 6921 N N . ARG B 1 428 ? -15.062 -26.703 -27.938 1 93.5 428 ARG B N 1
ATOM 6922 C CA . ARG B 1 428 ? -15.086 -27.375 -29.234 1 93.5 428 ARG B CA 1
ATOM 6923 C C . ARG B 1 428 ? -15.508 -26.422 -30.344 1 93.5 428 ARG B C 1
ATOM 6925 O O . ARG B 1 428 ? -15.055 -26.531 -31.484 1 93.5 428 ARG B O 1
ATOM 6932 N N . LYS B 1 429 ? -16.328 -25.469 -29.984 1 92.75 429 LYS B N 1
ATOM 6933 C CA . LYS B 1 429 ? -16.75 -24.453 -30.938 1 92.75 429 LYS B CA 1
ATOM 6934 C C . LYS B 1 429 ? -15.672 -23.391 -31.125 1 92.75 429 LYS B C 1
ATOM 6936 O O . LYS B 1 429 ? -15.438 -22.922 -32.25 1 92.75 429 LYS B O 1
ATOM 6941 N N . HIS B 1 430 ? -15.016 -22.984 -30.016 1 90.44 430 HIS B N 1
ATOM 6942 C CA . HIS B 1 430 ? -13.961 -21.984 -30 1 90.44 430 HIS B CA 1
ATOM 6943 C C . HIS B 1 430 ? -12.727 -22.484 -29.266 1 90.44 430 HIS B C 1
ATOM 6945 O O . HIS B 1 430 ? -12.492 -22.094 -28.109 1 90.44 430 HIS B O 1
ATOM 6951 N N . PRO B 1 431 ? -11.898 -23.25 -29.969 1 86.56 431 PRO B N 1
ATOM 6952 C CA . PRO B 1 431 ? -10.727 -23.797 -29.281 1 86.56 431 PRO B CA 1
ATOM 6953 C C . PRO B 1 431 ? -9.75 -22.719 -28.812 1 86.56 431 PRO B C 1
ATOM 6955 O O . PRO B 1 431 ? -9.562 -21.719 -29.484 1 86.56 431 PRO B O 1
ATOM 6958 N N . ARG B 1 432 ? -9.156 -22.859 -27.625 1 84.25 432 ARG B N 1
ATOM 6959 C CA . ARG B 1 432 ? -8.188 -21.922 -27.078 1 84.25 432 ARG B CA 1
ATOM 6960 C C . ARG B 1 432 ? -6.863 -22 -27.844 1 84.25 432 ARG B C 1
ATOM 6962 O O . ARG B 1 432 ? -6.113 -21.016 -27.891 1 84.25 432 ARG B O 1
ATOM 6969 N N . GLU B 1 433 ? -6.613 -23.156 -28.375 1 77.94 433 GLU B N 1
A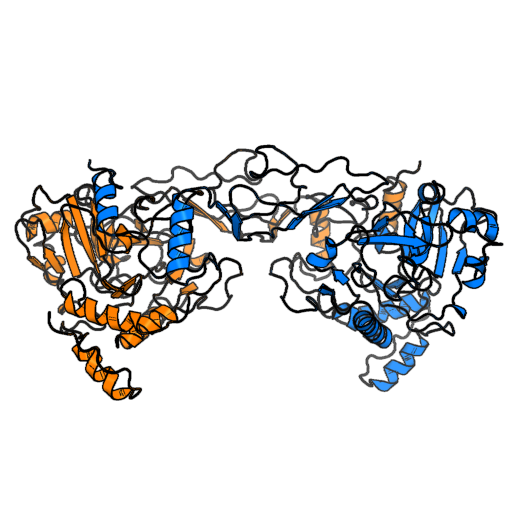TOM 6970 C CA . GLU B 1 433 ? -5.383 -23.359 -29.141 1 77.94 433 GLU B CA 1
ATOM 6971 C C . GLU B 1 433 ? -5.664 -23.5 -30.625 1 77.94 433 GLU B C 1
ATOM 6973 O O . GLU B 1 433 ? -6.68 -24.078 -31.031 1 77.94 433 GLU B O 1
ATOM 6978 N N . PRO B 1 434 ? -4.699 -22.922 -31.328 1 73.06 434 PRO B N 1
ATOM 6979 C CA . PRO B 1 434 ? -4.875 -23.141 -32.75 1 73.06 434 PRO B CA 1
ATOM 6980 C C . PRO B 1 434 ? -4.789 -24.609 -33.156 1 73.06 434 PRO B C 1
ATOM 6982 O O . PRO B 1 434 ? -4.008 -25.359 -32.594 1 73.06 434 PRO B O 1
ATOM 6985 N N . LEU B 1 435 ? -5.664 -25.109 -34.031 1 65.44 435 LEU B N 1
ATOM 6986 C CA . LEU B 1 435 ? -5.688 -26.484 -34.5 1 65.44 435 LEU B CA 1
ATOM 6987 C C . LEU B 1 435 ? -4.496 -26.781 -35.406 1 65.44 435 LEU B C 1
ATOM 6989 O O . LEU B 1 435 ? -4.059 -27.922 -35.5 1 65.44 435 LEU B O 1
ATOM 6993 N N . ASN B 1 436 ? -4.027 -25.75 -36.125 1 60.97 436 ASN B N 1
ATOM 6994 C CA . ASN B 1 436 ? -2.898 -25.922 -37.031 1 60.97 436 ASN B CA 1
ATOM 6995 C C . ASN B 1 436 ? -1.774 -24.938 -36.75 1 60.97 436 ASN B C 1
ATOM 6997 O O . ASN B 1 436 ? -2.031 -23.812 -36.344 1 60.97 436 ASN B O 1
#

Foldseek 3Di:
DDPPPLPDPDDPPPVLLVVLCVLFPPDFPQKALFGADPVCPPSQVSLLVLLVVDDFDDDDDPPVPPFQPDAQRDEPRRQCVSCVSSNRNVLLVVQLVLCCVQAVPFRFPYSVVTWTAADLCQLQVDPARDSNRFTADDQFGQMRGDQQRAWAWEEAQFQATDIDGPCQQPDCVQFPKDKDDFFDADSGTKIFITGQPQRCRCRVRVHGHPLFFKKKWFARGWHDDPSTIDTQIWIDTPVQSNPPSQKGWTQDIRHHGDRSSQAPRTWIGHGQWHCSRTGHRTRYMHGDNDTDPGCCHQPHQWDDDPVDDPVHDDSVRTDHRTGPAWAKEWSPPAAAEEDEEAPDDDTTIDIDGGPPDDDPDDDDDPVPPPDPPDPRYYDGDYRYQHCNDPVSVVVVVVCVVVVHDCPPVPDDDPDDPDDPVVVVVVCVVPPPDDPD/DDPPPLPDPDDPPPVLLVVLCVLFPPDFPQKALFGADPVCPVSQVSLLVLLVVDDFDDDDDPPVPPFQPDQQRDEPRRQCVSCVSSNRNVLLVVQLVLCCVQAVPFRFPYSVVTWTAADLCQLQVDPARDSNRFTADDQFGQMRGDQQRAWAWEEAQFQATDIDGPCQQPDCVQFPKDKDDFFDADSGTKIFITGQPQRCRCRVRVHGHPLFFKKKWFARGWHDDPSTIGTQIWIDTPVQSNPPSQKGWTQDIRHHGDRSSQAPRTWIGHGQWHCSRTGHRTRYMHGDNDTDPGCCHQPHQWDDDPVDDPVHDDSVRTDHRTGPAWAKEWSPPAAAEEDEEAPDDDTTIDIDGGPPDDDPDDDDDPVPPPDPPDPRHYDGDYRYQHCNDPVSVVVVVVCVVVVHDCPPVPDDDPDDPDDPVVVVVVCVVPPPDDPD

Sequence (872 aa):
MAQVTVPPSQTDSSSNGFLLNQFFPEERPGWRGFVEWEGRPERKRVASAILQSKKFSPIPEFQFVPLPKTNPVLIGYRWKEYHEALGLKNIVDFSWETVLKEKPGMIHLLDFPYNGETPRSELIKDKITDNLWHFVRNHGGVPDIDEDAFKLEIGGLVNNAVKLTMKDLKDATKFPRGEREPCTIGQGTAVYRGVPLKKVLKIACGGILPEAQHLEFIGADTYFKKGNVFNYAVSVPWRKVRNNEEVLLAWEMNGKPLPKIHGYPLRVVVTGYIGARSAKWVYKINALAEPSMGPVQSQEYLYYTQQIGKQNVKYSNGFSIQNMPVSSAIIYPQDKQVVIHDGHVELKGWSYSGGGNWVERVEVSPDGWDLHVTSSCHRIKVYSVNTSRPATAQRLAEIKTRGEDFNPLTRPLPWSLEGADDYLKLMRKHPREPLNMAQVTVPPSQTDSSSNGFLLNQFFPEERPGWRGFVEWEGRPERKRVASAILQSKKFSPIPEFQFVPLPKTNPVLIGYRWKEYHEALGLKNIVDFSWETVLKEKPGMIHLLDFPYNGETPRSELIKDKITDNLWHFVRNHGGVPDIDEDAFKLEIGGLVNNAVKLTMKDLKDATKFPRGEREPCTIGQGTAVYRGVPLKKVLKIACGGILPEAQHLEFIGADTYFKKGNVFNYAVSVPWRKVRNNEEVLLAWEMNGKPLPKIHGYPLRVVVTGYIGARSAKWVYKINALAEPSMGPVQSQEYLYYTQQIGKQNVKYSNGFSIQNMPVSSAIIYPQDKQVVIHDGHVELKGWSYSGGGNWVERVEVSPDGWDLHVTSSCHRIKVYSVNTSRPATAQRLAEIKTRGEDFNPLTRPLPWSLEGADDYLKLMRKHPREPLN

Radius of gyration: 36.46 Å; Cα contacts (8 Å, |Δi|>4): 1665; chains: 2; bounding box: 60×104×79 Å

InterPro domains:
  IPR000572 Oxidoreductase, molybdopterin-binding domain [PF00174] (139-294)
  IPR005066 Moybdenum cofactor oxidoreductase, dimerisation [PF03404] (320-368)
  IPR008335 Eukaryotic molybdopterin oxidoreductase [PR00407] (127-143)
  IPR008335 Eukaryotic molybdopterin oxidoreductase [PR00407] (275-288)
  IPR008335 Eukaryotic molybdopterin oxidoreductase [PR00407] (321-333)
  IPR008335 Eukaryotic molybdopterin oxidoreductase [PR00407] (347-361)
  IPR014756 Immunoglobulin E-set [SSF81296] (324-369)
  IPR036374 Oxidoreductase, molybdopterin-binding domain superfamily [G3DSA:3.90.420.10] (91-321)
  IPR036374 Oxidoreductase, molybdopterin-binding domain superfamily [SSF56524] (98-319)

Secondary structure (DSSP, 8-state):
------------HHHHHHHHHHHS---STTEES----TT-HHHHHHHHHHHHTS--PPPP--SSSPPPSSSSSB--HHHHHHHHHTT-HHHHHHHHHHHHHH-TTSEEEEETTEEEE--HHHHTT-SSPPTTT--EE-SSPPPEE-GGG-EEEEEESBSS-EEEEHHHHH-TTTS--EEEEEEEETTEEEEEEEEEHHHHHHHHHS-B-TT--EEEEEEEEEEEETTEEEEEEEEEEHHHHHSTT-EEEEEEETTEEPPGGGTTT-EEEETTB-GGGS-BSEEEEEEESS----HHHHTSSEE--TT-STTT--STTSEE--BPPPEEEEEESPTT-EEEESS----EEEEE--TT---------TT--SS---TTS-----EEEETTSHHHHHHHHHHHHTT-----TTS--SS-SS-HHHHHHHHHHS-SS---/------------HHHHHHHHHHHS---STTEES----TT-HHHHHHHHHHHHTS--PPPP--SSSPPPSSSSSB--HHHHHHHHHTT-HHHHHHHHHHHHHH-TTSEEEEETTEEEE--HHHHTT-SSPPTTT--EE-SSPPPEE-GGG-EEEEEESBSS-EEEEHHHHH-TTTS--EEEEEEEETTEEEEEEEEEHHHHHHHHHS-B-TT--EEEEEEEEEEEETTEEEEEEEEEEHHHHHSTT-EEEEEEETTEEPPGGGTTT-EEEETTB-GGGS-SSEEEEEEESS----HHHHTSSEE--TT-STTT--STTSEE--BPPPEEEEEESPTT-EEEESS----EEEEE--TT---------TT--SS---TTS-----EEEETTSHHHHHHHHHHHHTT-----TTS--SS-SS-HHHHHHHHHHS-SS---